Protein 3KS9 (pdb70)

Secondary structure (DSSP, 8-state):
----EEE--SEEEEEEE-SBPPPPGGGTTTT----B-IIIIIHHHHHHHHHHHHHHT-SSSSTT--EEEEEEE-TT-HHHHHHHHHHHHSTT---EEEEE--SSHHHHHHHHHHHGGGT--EEESS---GGGG-TTT-TTEEESS--THHHHHHHHHHHHHTT--EEEEEEESSHHHHHHHHHHHHHHHHTT-EEEEEEEE-TT--HHHHHHHHHHHHTTTTTT-EEEEE--HHHHHHHHHHHHHHT--S--EEEE-TTTTT-HHHHTT-HHHHTT-EEEEE-----HHHHHHHTT--TTT--S-TTHHHHHHHHTT-B------SSBP-S---TTTT----TTHHHHHHHHHHHHHHHHHHHHHHSTT-SS--GGGSS--HHHHHHHHHT-EEE-TTSPEEE--TTSPPP-EEEEEEEEE---EEEEEEEEEETTEEEE-TTT-/----EEE--SEEEEEEE-SBPPPPGGGGGGT----B-IIIIIHHHHHHHHHHHHHHH-SSSSTT--EEEEEEE-TT-HHHHHHHHHHHHHTT---EEEEE--SSHHHHHHHHHHHGGGT--EEESS---GGGG-TTT-TTEEESS--THHHHHHHHHHHHHTT--EEEEEEESSHHHHHHHHHHHHHHTTTTPEEEEEEEE-TT--HHHHHHHHHHHHHTTTT--EEEEE--HHHHHHHHHHHHHHT--S--EEEE-TTTTT-HHHHTT-HHHHTT-EEEEE-----HHHHHHHTT--TTT--S-TTHHHHHHHHTT-B----SSBP-S---TTTT----TTHHHHHHHHHHHHHHHHHHHHHHSTT-SS--GGGSS--HHHHHHHHHT-EEE-TTSPEEE--TTSPPP-EEEEEEEEE-SSS-EEEEEEEEEETTEEEE--

Solvent-accessible surface area: 37174 Å² total; per-residue (Å²): 162,65,50,32,0,136,34,114,12,66,5,12,0,0,0,0,0,3,0,20,72,91,6,45,93,132,69,31,75,84,46,126,21,19,103,7,40,24,59,80,0,0,0,1,0,0,2,0,0,47,6,0,54,96,1,52,86,44,109,126,10,7,81,87,9,60,0,0,2,15,0,15,1,2,0,74,28,36,17,0,0,6,35,3,0,7,50,14,5,98,110,79,33,151,93,12,9,0,0,0,0,1,5,22,25,76,8,0,32,26,0,0,25,0,0,23,21,57,57,15,0,0,0,0,1,20,0,28,8,43,59,0,20,57,51,97,92,20,92,8,1,0,0,7,0,3,3,10,46,43,0,0,52,0,0,0,28,1,1,91,86,68,128,89,83,100,0,0,0,2,18,2,51,32,77,52,0,59,22,0,0,84,15,0,60,112,37,0,85,125,61,61,15,44,56,15,24,52,40,33,11,97,86,137,26,44,106,169,57,15,30,84,2,2,128,77,0,87,120,101,44,114,109,0,87,3,0,0,2,0,2,79,1,98,9,4,57,12,4,0,20,1,11,113,95,92,62,27,86,47,42,20,29,9,5,0,0,41,13,1,9,62,79,103,104,0,7,102,37,38,50,74,16,2,63,38,4,18,2,0,52,19,44,46,77,123,8,178,44,4,15,59,36,0,47,150,28,96,30,97,101,14,120,83,1,57,12,0,55,74,4,2,27,72,42,13,122,0,49,68,99,125,132,134,64,151,104,91,13,98,8,110,34,62,3,118,98,140,41,97,14,4,71,48,1,11,13,0,11,3,0,0,39,0,0,0,37,0,2,26,50,0,26,110,56,51,2,99,92,91,119,9,32,19,124,54,3,124,104,37,52,12,42,93,0,11,92,45,0,26,175,2,72,22,126,8,52,49,53,30,108,8,98,12,66,149,100,0,19,8,18,0,29,2,17,0,6,7,2,44,141,71,108,74,62,66,37,32,93,4,11,36,6,85,63,46,98,27,98,8,66,76,104,103,60,158,69,49,29,0,138,34,112,9,74,6,14,0,0,0,0,0,3,0,22,74,89,5,57,90,138,35,27,73,84,46,48,31,19,97,7,39,30,56,75,0,0,0,2,0,0,2,0,0,46,6,0,56,85,1,48,84,53,112,121,16,2,75,93,6,62,0,0,2,18,0,14,2,2,0,76,25,37,17,0,0,8,32,4,0,5,44,5,2,105,70,66,42,151,81,12,11,0,0,0,0,1,8,21,25,76,8,0,33,30,0,0,24,0,0,25,20,52,58,13,0,0,0,0,1,22,0,24,10,41,61,0,18,57,49,102,93,19,87,8,1,0,0,9,0,2,2,9,48,42,1,0,50,0,0,0,28,1,0,87,111,99,127,77,91,111,0,1,1,2,10,4,43,40,77,51,1,45,20,0,0,70,12,0,58,111,31,1,94,119,57,74,16,42,54,25,33,51,36,80,14,116,40,140,30,44,109,80,49,8,65,71,4,3,126,75,1,87,112,79,42,131,82,2,74,3,0,0,2,0,2,80,0,74,2,4,52,9,6,0,18,2,6,115,100,102,65,23,82,61,61,28,30,8,0,0,0,39,14,1,10,59,96,102,61,0,8,90,42,40,54,68,10,1,67,38,4,29,1,0,52,22,40,47,70,98,8,119,46,4,31,79,37,0,43,153,26,100,29,92,102,13,122,80,1,56,11,0,51,74,3,2,34,79,43,20,111,2,92,114,161,128,69,92,104,108,11,99,3,108,48,63,3,111,96,145,45,97,25,4,68,45,1,10,20,0,11,3,0,0,43,0,0,0,44,0,2,13,49,0,15,113,58,45,0,89,85,101,125,10,36,14,125,57,4,125,106,36,58,13,42,94,0,9,76,44,0,35,168,2,76,20,133,8,55,52,54,31,122,7,122,9,47,132,92,0,19,6,20,0,34,2,20,1,8,27,1,68,65,42,124,88,104,58,86,40,40,54,105,26,9,37,6,89,66,47,85,18,89,43,74,159

Structure (mmCIF, N/CA/C/O backbone):
data_3KS9
#
_entry.id   3KS9
#
_cell.length_a   79.230
_cell.length_b   96.546
_cell.length_c   97.545
_cell.angle_alpha   90.000
_cell.angle_beta   106.670
_cell.angle_gamma   90.000
#
_symmetry.space_group_name_H-M   'P 1 21 1'
#
loop_
_entity.id
_entity.type
_entity.pdbx_description
1 polymer 'Metabotropic glutamate receptor 1'
2 non-polymer 2-[(1S,2S)-2-carboxycyclopropyl]-3-(9H-xanthen-9-yl)-D-alanine
3 non-polymer 'MAGNESIUM ION'
4 non-polymer 2-acetamido-2-deoxy-beta-D-glucopyranose
5 water water
#
loop_
_atom_site.group_PDB
_atom_site.id
_atom_site.type_symbol
_atom_site.label_atom_id
_atom_site.label_alt_id
_atom_site.label_comp_id
_atom_site.label_asym_id
_atom_site.label_entity_id
_atom_site.label_seq_id
_atom_site.pdbx_PDB_ins_code
_atom_site.Cartn_x
_atom_site.Cartn_y
_atom_site.Cartn_z
_atom_site.occupancy
_atom_site.B_iso_or_equiv
_atom_site.auth_seq_id
_atom_site.auth_comp_id
_atom_site.auth_asym_id
_atom_site.auth_atom_id
_atom_site.pdbx_PDB_model_num
ATOM 1 N N . GLN A 1 8 ? -35.748 9.498 8.327 1.00 44.61 35 GLN A N 1
ATOM 2 C CA . GLN A 1 8 ? -34.253 9.427 8.296 1.00 43.99 35 GLN A CA 1
ATOM 3 C C . GLN A 1 8 ? -33.639 9.393 9.708 1.00 43.63 35 GLN A C 1
ATOM 4 O O . GLN A 1 8 ? -32.409 9.391 9.870 1.00 44.51 35 GLN A O 1
ATOM 6 N N . ARG A 1 9 ? -34.494 9.348 10.726 1.00 41.83 36 ARG A N 1
ATOM 7 C CA . ARG A 1 9 ? -34.040 9.246 12.108 1.00 39.92 36 ARG A CA 1
ATOM 8 C C . ARG A 1 9 ? -33.382 7.874 12.328 1.00 38.43 36 ARG A C 1
ATOM 9 O O . ARG A 1 9 ? -33.833 6.882 11.753 1.00 38.06 36 ARG A O 1
ATOM 17 N N . SER A 1 10 ? -32.332 7.815 13.150 1.00 36.30 37 SER A N 1
ATOM 18 C CA . SER A 1 10 ? -31.675 6.543 13.485 1.00 35.56 37 SER A CA 1
ATOM 19 C C . SER A 1 10 ? -32.600 5.533 14.195 1.00 34.46 37 SER A C 1
ATOM 20 O O . SER A 1 10 ? -33.580 5.919 14.837 1.00 33.68 37 SER A O 1
ATOM 23 N N . VAL A 1 11 ? -32.260 4.250 14.047 1.00 33.70 38 VAL A N 1
ATOM 24 C CA . VAL A 1 11 ? -33.018 3.113 14.579 1.00 33.26 38 VAL A CA 1
ATOM 25 C C . VAL A 1 11 ? -32.017 2.083 15.077 1.00 33.02 38 VAL A C 1
ATOM 26 O O . VAL A 1 11 ? -31.062 1.740 14.377 1.00 33.10 38 VAL A O 1
ATOM 30 N N . ALA A 1 12 ? -32.211 1.610 16.300 1.00 32.55 39 ALA A N 1
ATOM 31 C CA . ALA A 1 12 ? -31.371 0.569 16.844 1.00 32.45 39 ALA A CA 1
ATOM 32 C C . ALA A 1 12 ? -32.029 -0.782 16.547 1.00 32.82 39 ALA A C 1
ATOM 33 O O . ALA A 1 12 ? -33.192 -1.011 16.909 1.00 33.04 39 ALA A O 1
ATOM 35 N N . ARG A 1 13 ? -31.298 -1.663 15.875 1.00 33.01 40 ARG A N 1
ATOM 36 C CA . ARG A 1 13 ? -31.884 -2.930 15.408 1.00 33.75 40 ARG A CA 1
ATOM 37 C C . ARG A 1 13 ? -31.127 -4.164 15.848 1.00 33.30 40 ARG A C 1
ATOM 38 O O . ARG A 1 13 ? -29.932 -4.129 16.099 1.00 33.00 40 ARG A O 1
ATOM 46 N N . MET A 1 14 ? -31.868 -5.256 15.941 1.00 33.04 41 MET A N 1
ATOM 47 C CA . MET A 1 14 ? -31.319 -6.582 16.172 1.00 32.59 41 MET A CA 1
ATOM 48 C C . MET A 1 14 ? -32.280 -7.489 15.423 1.00 31.93 41 MET A C 1
ATOM 49 O O . MET A 1 14 ? -33.501 -7.371 15.581 1.00 30.78 41 MET A O 1
ATOM 54 N N . ASP A 1 15 ? -31.763 -8.364 14.569 1.00 31.86 42 ASP A N 1
ATOM 55 C CA . ASP A 1 15 ? -32.677 -9.246 13.821 1.00 31.89 42 ASP A CA 1
ATOM 56 C C . ASP A 1 15 ? -32.973 -10.468 14.685 1.00 30.84 42 ASP A C 1
ATOM 57 O O . ASP A 1 15 ? -32.164 -10.868 15.515 1.00 30.36 42 ASP A O 1
ATOM 62 N N . GLY A 1 16 ? -34.139 -11.057 14.477 1.00 29.46 43 GLY A N 1
ATOM 63 C CA . GLY A 1 16 ? -34.473 -12.313 15.096 1.00 28.87 43 GLY A CA 1
ATOM 64 C C . GLY A 1 16 ? -35.788 -12.755 14.495 1.00 28.58 43 GLY A C 1
ATOM 65 O O . GLY A 1 16 ? -36.306 -12.091 13.593 1.00 27.94 43 GLY A O 1
ATOM 66 N N . ASP A 1 17 ? -36.319 -13.872 14.991 1.00 28.76 44 ASP A N 1
ATOM 67 C CA . ASP A 1 17 ? -37.544 -14.454 14.459 1.00 28.63 44 ASP A CA 1
ATOM 68 C C . ASP A 1 17 ? -38.730 -13.545 14.661 1.00 28.89 44 ASP A C 1
ATOM 69 O O . ASP A 1 17 ? -39.621 -13.476 13.804 1.00 28.35 44 ASP A O 1
ATOM 74 N N . VAL A 1 18 ? -38.783 -12.902 15.833 1.00 28.36 45 VAL A N 1
ATOM 75 C CA . VAL A 1 18 ? -39.906 -12.003 16.175 1.00 27.70 45 VAL A CA 1
ATOM 76 C C . VAL A 1 18 ? -39.309 -10.663 16.607 1.00 26.76 45 VAL A C 1
ATOM 77 O O . VAL A 1 18 ? -38.379 -10.623 17.426 1.00 27.11 45 VAL A O 1
ATOM 81 N N . ILE A 1 19 ? -39.815 -9.580 16.022 1.00 25.69 46 ILE A N 1
ATOM 82 C CA . ILE A 1 19 ? -39.292 -8.240 16.281 1.00 25.03 46 ILE A CA 1
ATOM 83 C C . ILE A 1 19 ? -40.188 -7.482 17.267 1.00 24.85 46 ILE A C 1
ATOM 84 O O . ILE A 1 19 ? -41.418 -7.345 17.060 1.00 24.58 46 ILE A O 1
ATOM 89 N N . ILE A 1 20 ? -39.565 -7.014 18.341 1.00 23.92 47 ILE A N 1
ATOM 90 C CA . ILE A 1 20 ? -40.228 -6.168 19.337 1.00 24.38 47 ILE A CA 1
ATOM 91 C C . ILE A 1 20 ? -39.827 -4.722 19.099 1.00 24.30 47 ILE A C 1
ATOM 92 O O . ILE A 1 20 ? -38.635 -4.399 19.117 1.00 25.17 47 ILE A O 1
ATOM 97 N N . GLY A 1 21 ? -40.815 -3.862 18.873 1.00 23.12 48 GLY A N 1
ATOM 98 C CA . GLY A 1 21 ? -40.594 -2.429 18.754 1.00 23.17 48 GLY A CA 1
ATOM 99 C C . GLY A 1 21 ? -40.447 -1.770 20.123 1.00 23.42 48 GLY A C 1
ATOM 100 O O . GLY A 1 21 ? -40.908 -2.317 21.153 1.00 22.93 48 GLY A O 1
ATOM 101 N N . ALA A 1 22 ? -39.770 -0.621 20.149 1.00 23.34 49 ALA A N 1
ATOM 102 C CA . ALA A 1 22 ? -39.621 0.176 21.369 1.00 23.45 49 ALA A CA 1
ATOM 103 C C . ALA A 1 22 ? -39.518 1.657 21.029 1.00 23.67 49 ALA A C 1
ATOM 104 O O . ALA A 1 22 ? -38.989 2.031 19.969 1.00 23.17 49 ALA A O 1
ATOM 106 N N . LEU A 1 23 ? -40.045 2.488 21.931 1.00 23.40 50 LEU A N 1
ATOM 107 C CA . LEU A 1 23 ? -39.915 3.928 21.840 1.00 24.23 50 LEU A CA 1
ATOM 108 C C . LEU A 1 23 ? -39.291 4.419 23.134 1.00 25.51 50 LEU A C 1
ATOM 109 O O . LEU A 1 23 ? -39.881 4.253 24.199 1.00 26.71 50 LEU A O 1
ATOM 114 N N . PHE A 1 24 ? -38.071 4.949 23.065 1.00 26.22 51 PHE A N 1
ATOM 115 C CA . PHE A 1 24 ? -37.446 5.555 24.236 1.00 26.00 51 PHE A CA 1
ATOM 116 C C . PHE A 1 24 ? -37.077 7.000 23.949 1.00 26.64 51 PHE A C 1
ATOM 117 O O . PHE A 1 24 ? -36.911 7.380 22.786 1.00 26.75 51 PHE A O 1
ATOM 125 N N . SER A 1 25 ? -36.934 7.800 25.005 1.00 26.77 52 SER A N 1
ATOM 126 C CA . SER A 1 25 ? -36.608 9.196 24.836 1.00 27.85 52 SER A CA 1
ATOM 127 C C . SER A 1 25 ? -35.085 9.303 24.710 1.00 28.28 52 SER A C 1
ATOM 128 O O . SER A 1 25 ? -34.424 9.713 25.658 1.00 28.31 52 SER A O 1
ATOM 131 N N . VAL A 1 26 ? -34.537 8.934 23.552 1.00 28.71 53 VAL A N 1
ATOM 132 C CA . VAL A 1 26 ? -33.077 8.980 23.348 1.00 29.66 53 VAL A CA 1
ATOM 133 C C . VAL A 1 26 ? -32.575 10.432 23.398 1.00 30.25 53 VAL A C 1
ATOM 134 O O . VAL A 1 26 ? -31.452 10.698 23.863 1.00 29.99 53 VAL A O 1
ATOM 138 N N . HIS A 1 27 ? -33.416 11.355 22.927 1.00 30.80 54 HIS A N 1
ATOM 139 C CA . HIS A 1 27 ? -33.173 12.802 23.040 1.00 31.57 54 HIS A CA 1
ATOM 140 C C . HIS A 1 27 ? -34.303 13.504 23.777 1.00 32.43 54 HIS A C 1
ATOM 141 O O . HIS A 1 27 ? -35.437 12.998 23.840 1.00 33.06 54 HIS A O 1
ATOM 148 N N . HIS A 1 28 ? -33.996 14.691 24.302 1.00 33.11 55 HIS A N 1
ATOM 149 C CA . HIS A 1 28 ? -35.001 15.604 24.838 1.00 33.75 55 HIS A CA 1
ATOM 150 C C . HIS A 1 28 ? -35.940 16.100 23.742 1.00 34.46 55 HIS A C 1
ATOM 151 O O . HIS A 1 28 ? -35.665 15.934 22.555 1.00 33.64 55 HIS A O 1
ATOM 158 N N . GLN A 1 29 ? -37.052 16.694 24.140 1.00 35.73 56 GLN A N 1
ATOM 159 C CA . GLN A 1 29 ? -38.026 17.166 23.160 1.00 38.53 56 GLN A CA 1
ATOM 160 C C . GLN A 1 29 ? -37.467 18.328 22.317 1.00 39.97 56 GLN A C 1
ATOM 161 O O . GLN A 1 29 ? -36.477 18.955 22.714 1.00 39.23 56 GLN A O 1
ATOM 167 N N . PRO A 1 30 ? -38.058 18.573 21.128 1.00 41.52 57 PRO A N 1
ATOM 168 C CA . PRO A 1 30 ? -37.625 19.720 20.336 1.00 42.99 57 PRO A CA 1
ATOM 169 C C . PRO A 1 30 ? -37.676 21.002 21.162 1.00 44.42 57 PRO A C 1
ATOM 170 O O . PRO A 1 30 ? -38.671 21.246 21.851 1.00 44.30 57 PRO A O 1
ATOM 174 N N . PRO A 1 31 ? -36.594 21.798 21.129 1.00 46.10 58 PRO A N 1
ATOM 175 C CA . PRO A 1 31 ? -36.690 23.154 21.672 1.00 47.48 58 PRO A CA 1
ATOM 176 C C . PRO A 1 31 ? -37.807 23.919 20.957 1.00 48.76 58 PRO A C 1
ATOM 177 O O . PRO A 1 31 ? -38.090 23.637 19.789 1.00 48.68 58 PRO A O 1
ATOM 181 N N . ALA A 1 32 ? -38.440 24.855 21.666 1.00 50.59 59 ALA A N 1
ATOM 182 C CA . ALA A 1 32 ? -39.546 25.679 21.140 1.00 52.10 59 ALA A CA 1
ATOM 183 C C . ALA A 1 32 ? -39.435 26.017 19.644 1.00 53.00 59 ALA A C 1
ATOM 184 O O . ALA A 1 32 ? -40.389 25.829 18.882 1.00 53.46 59 ALA A O 1
ATOM 186 N N . GLU A 1 33 ? -38.262 26.497 19.234 1.00 53.68 60 GLU A N 1
ATOM 187 C CA . GLU A 1 33 ? -38.002 26.881 17.843 1.00 54.36 60 GLU A CA 1
ATOM 188 C C . GLU A 1 33 ? -37.911 25.684 16.877 1.00 54.25 60 GLU A C 1
ATOM 189 O O . GLU A 1 33 ? -38.251 25.806 15.699 1.00 54.31 60 GLU A O 1
ATOM 195 N N . LYS A 1 34 ? -37.467 24.535 17.389 1.00 53.96 61 LYS A N 1
ATOM 196 C CA . LYS A 1 34 ? -37.242 23.333 16.574 1.00 53.59 61 LYS A CA 1
ATOM 197 C C . LYS A 1 34 ? -38.498 22.462 16.396 1.00 52.97 61 LYS A C 1
ATOM 198 O O . LYS A 1 34 ? -38.457 21.439 15.707 1.00 52.74 61 LYS A O 1
ATOM 204 N N . VAL A 1 35 ? -39.608 22.880 17.003 1.00 52.48 62 VAL A N 1
ATOM 205 C CA . VAL A 1 35 ? -40.832 22.067 17.063 1.00 51.87 62 VAL A CA 1
ATOM 206 C C . VAL A 1 35 ? -41.427 21.657 15.689 1.00 51.59 62 VAL A C 1
ATOM 207 O O . VAL A 1 35 ? -41.644 20.458 15.466 1.00 51.95 62 VAL A O 1
ATOM 211 N N . PRO A 1 36 ? -41.652 22.620 14.753 1.00 50.88 63 PRO A N 1
ATOM 212 C CA . PRO A 1 36 ? -42.279 22.234 13.466 1.00 49.87 63 PRO A CA 1
ATOM 213 C C . PRO A 1 36 ? -41.434 21.289 12.607 1.00 48.82 63 PRO A C 1
ATOM 214 O O . PRO A 1 36 ? -41.993 20.473 11.874 1.00 48.98 63 PRO A O 1
ATOM 218 N N . GLU A 1 37 ? -40.108 21.405 12.700 1.00 47.39 64 GLU A N 1
ATOM 219 C CA . GLU A 1 37 ? -39.189 20.528 11.974 1.00 46.32 64 GLU A CA 1
ATOM 220 C C . GLU A 1 37 ? -39.016 19.167 12.658 1.00 45.34 64 GLU A C 1
ATOM 221 O O . GLU A 1 37 ? -38.437 18.243 12.076 1.00 44.99 64 GLU A O 1
ATOM 223 N N . ARG A 1 38 ? -39.512 19.058 13.893 1.00 44.23 65 ARG A N 1
ATOM 224 C CA . ARG A 1 38 ? -39.342 17.855 14.725 1.00 43.30 65 ARG A CA 1
ATOM 225 C C . ARG A 1 38 ? -37.862 17.492 14.909 1.00 42.93 65 ARG A C 1
ATOM 226 O O . ARG A 1 38 ? -37.490 16.321 14.834 1.00 42.73 65 ARG A O 1
ATOM 234 N N . LYS A 1 39 ? -37.032 18.512 15.138 1.00 43.01 66 LYS A N 1
ATOM 235 C CA . LYS A 1 39 ? -35.616 18.321 15.463 1.00 43.36 66 LYS A CA 1
ATOM 236 C C . LYS A 1 39 ? -35.458 18.340 16.983 1.00 42.48 66 LYS A C 1
ATOM 237 O O . LYS A 1 39 ? -35.876 19.285 17.651 1.00 42.65 66 LYS A O 1
ATOM 243 N N . CYS A 1 40 ? -34.848 17.296 17.525 1.00 41.60 67 CYS A N 1
ATOM 244 C CA . CYS A 1 40 ? -34.905 17.057 18.960 1.00 41.13 67 CYS A CA 1
ATOM 245 C C . CYS A 1 40 ? -33.844 17.802 19.748 1.00 40.82 67 CYS A C 1
ATOM 246 O O . CYS A 1 40 ? -32.968 18.438 19.169 1.00 41.01 67 CYS A O 1
ATOM 249 N N . GLY A 1 41 ? -33.945 17.729 21.072 1.00 40.27 68 GLY A N 1
ATOM 250 C CA . GLY A 1 41 ? -32.992 18.358 21.974 1.00 39.39 68 GLY A CA 1
ATOM 251 C C . GLY A 1 41 ? -31.774 17.488 22.186 1.00 38.75 68 GLY A C 1
ATOM 252 O O . GLY A 1 41 ? -31.452 16.656 21.343 1.00 38.20 68 GLY A O 1
ATOM 253 N N . GLU A 1 42 ? -31.106 17.661 23.329 1.00 38.75 69 GLU A N 1
ATOM 254 C CA . GLU A 1 42 ? -29.902 16.891 23.612 1.00 38.82 69 GLU A CA 1
ATOM 255 C C . GLU A 1 42 ? -30.190 15.445 24.023 1.00 37.79 69 GLU A C 1
ATOM 256 O O . GLU A 1 42 ? -31.262 15.114 24.531 1.00 37.83 69 GLU A O 1
ATOM 262 N N . ILE A 1 43 ? -29.208 14.600 23.774 1.00 36.86 70 ILE A N 1
ATOM 263 C CA . ILE A 1 43 ? -29.248 13.196 24.136 1.00 36.60 70 ILE A CA 1
ATOM 264 C C . ILE A 1 43 ? -29.413 12.969 25.659 1.00 35.76 70 ILE A C 1
ATOM 265 O O . ILE A 1 43 ? -28.973 13.792 26.472 1.00 34.99 70 ILE A O 1
ATOM 270 N N . ARG A 1 44 ? -30.079 11.869 26.021 1.00 34.29 71 ARG A N 1
ATOM 271 C CA . ARG A 1 44 ? -30.440 11.583 27.400 1.00 33.20 71 ARG A CA 1
ATOM 272 C C . ARG A 1 44 ? -29.875 10.237 27.762 1.00 33.32 71 ARG A C 1
ATOM 273 O O . ARG A 1 44 ? -29.953 9.296 26.968 1.00 32.69 71 ARG A O 1
ATOM 281 N N . GLU A 1 45 ? -29.325 10.127 28.968 1.00 32.61 72 GLU A N 1
ATOM 282 C CA . GLU A 1 45 ? -28.788 8.857 29.392 1.00 32.99 72 GLU A CA 1
ATOM 283 C C . GLU A 1 45 ? -29.835 7.959 30.059 1.00 32.85 72 GLU A C 1
ATOM 284 O O . GLU A 1 45 ? -30.140 6.886 29.543 1.00 33.12 72 GLU A O 1
ATOM 290 N N . GLN A 1 46 ? -30.389 8.412 31.186 1.00 32.44 73 GLN A N 1
ATOM 291 C CA . GLN A 1 46 ? -31.274 7.592 32.006 1.00 32.18 73 GLN A CA 1
ATOM 292 C C . GLN A 1 46 ? -32.593 7.221 31.306 1.00 32.03 73 GLN A C 1
ATOM 293 O O . GLN A 1 46 ? -33.041 6.083 31.423 1.00 33.00 73 GLN A O 1
ATOM 299 N N . TYR A 1 47 ? -33.210 8.169 30.611 1.00 30.91 74 TYR A N 1
ATOM 300 C CA . TYR A 1 47 ? -34.496 7.932 29.912 1.00 30.38 74 TYR A CA 1
ATOM 301 C C . TYR A 1 47 ? -34.299 7.429 28.482 1.00 29.60 74 TYR A C 1
ATOM 302 O O . TYR A 1 47 ? -35.276 7.100 27.782 1.00 29.03 74 TYR A O 1
ATOM 311 N N . GLY A 1 48 ? -33.041 7.397 28.045 1.00 29.11 75 GLY A N 1
ATOM 312 C CA . GLY A 1 48 ? -32.702 7.172 26.646 1.00 28.71 75 GLY A CA 1
ATOM 313 C C . GLY A 1 48 ? -31.681 6.078 26.453 1.00 28.29 75 GLY A C 1
ATOM 314 O O . GLY A 1 48 ? -32.031 4.911 26.331 1.00 27.76 75 GLY A O 1
ATOM 315 N N . ILE A 1 49 ? -30.404 6.452 26.460 1.00 28.36 76 ILE A N 1
ATOM 316 C CA . ILE A 1 49 ? -29.344 5.500 26.159 1.00 27.64 76 ILE A CA 1
ATOM 317 C C . ILE A 1 49 ? -29.361 4.259 27.052 1.00 27.53 76 ILE A C 1
ATOM 318 O O . ILE A 1 49 ? -29.191 3.137 26.561 1.00 27.66 76 ILE A O 1
ATOM 323 N N . GLN A 1 50 ? -29.541 4.448 28.357 1.00 26.88 77 GLN A N 1
ATOM 324 C CA . GLN A 1 50 ? -29.603 3.317 29.281 1.00 26.41 77 GLN A CA 1
ATOM 325 C C . GLN A 1 50 ? -30.711 2.336 28.922 1.00 26.03 77 GLN A C 1
ATOM 326 O O . GLN A 1 50 ? -30.522 1.126 28.997 1.00 26.17 77 GLN A O 1
ATOM 332 N N . ARG A 1 51 ? -31.855 2.872 28.506 1.00 24.53 78 ARG A N 1
ATOM 333 C CA . ARG A 1 51 ? -32.994 2.037 28.132 1.00 25.06 78 ARG A CA 1
ATOM 334 C C . ARG A 1 51 ? -32.776 1.297 26.804 1.00 24.34 78 ARG A C 1
ATOM 335 O O . ARG A 1 51 ? -33.062 0.112 26.698 1.00 24.00 78 ARG A O 1
ATOM 343 N N . VAL A 1 52 ? -32.254 1.986 25.799 1.00 25.48 79 VAL A N 1
ATOM 344 C CA . VAL A 1 52 ? -31.862 1.312 24.551 1.00 25.98 79 VAL A CA 1
ATOM 345 C C . VAL A 1 52 ? -30.969 0.119 24.876 1.00 26.52 79 VAL A C 1
ATOM 346 O O . VAL A 1 52 ? -31.189 -1.014 24.399 1.00 25.51 79 VAL A O 1
ATOM 350 N N . GLU A 1 53 ? -29.965 0.374 25.714 1.00 26.41 80 GLU A N 1
ATOM 351 C CA . GLU A 1 53 ? -29.018 -0.660 26.080 1.00 27.22 80 GLU A CA 1
ATOM 352 C C . GLU A 1 53 ? -29.632 -1.776 26.927 1.00 27.57 80 GLU A C 1
ATOM 353 O O . GLU A 1 53 ? -29.283 -2.952 26.756 1.00 27.79 80 GLU A O 1
ATOM 359 N N . ALA A 1 54 ? -30.532 -1.416 27.846 1.00 27.47 81 ALA A N 1
ATOM 360 C CA . ALA A 1 54 ? -31.189 -2.434 28.655 1.00 27.41 81 ALA A CA 1
ATOM 361 C C . ALA A 1 54 ? -31.996 -3.353 27.744 1.00 27.25 81 ALA A C 1
ATOM 362 O O . ALA A 1 54 ? -31.992 -4.560 27.948 1.00 26.92 81 ALA A O 1
ATOM 364 N N . MET A 1 55 ? -32.654 -2.781 26.734 1.00 27.69 82 MET A N 1
ATOM 365 C CA . MET A 1 55 ? -33.424 -3.584 25.793 1.00 28.06 82 MET A CA 1
ATOM 366 C C . MET A 1 55 ? -32.545 -4.581 25.000 1.00 28.56 82 MET A C 1
ATOM 367 O O . MET A 1 55 ? -32.876 -5.767 24.930 1.00 28.09 82 MET A O 1
ATOM 372 N N . PHE A 1 56 ? -31.420 -4.103 24.457 1.00 28.57 83 PHE A N 1
ATOM 373 C CA . PHE A 1 56 ? -30.455 -4.984 23.794 1.00 29.15 83 PHE A CA 1
ATOM 374 C C . PHE A 1 56 ? -30.010 -6.098 24.731 1.00 29.08 83 PHE A C 1
ATOM 375 O O . PHE A 1 56 ? -30.054 -7.270 24.358 1.00 28.17 83 PHE A O 1
ATOM 383 N N . HIS A 1 57 ? -29.574 -5.735 25.939 1.00 29.47 84 HIS A N 1
ATOM 384 C CA . HIS A 1 57 ? -29.051 -6.728 26.868 1.00 30.05 84 HIS A CA 1
ATOM 385 C C . HIS A 1 57 ? -30.106 -7.736 27.346 1.00 30.11 84 HIS A C 1
ATOM 386 O O . HIS A 1 57 ? -29.784 -8.916 27.526 1.00 29.85 84 HIS A O 1
ATOM 393 N N . THR A 1 58 ? -31.349 -7.268 27.544 1.00 28.86 85 THR A N 1
ATOM 394 C CA . THR A 1 58 ? -32.445 -8.137 27.977 1.00 28.73 85 THR A CA 1
ATOM 395 C C . THR A 1 58 ? -32.820 -9.133 26.878 1.00 28.19 85 THR A C 1
ATOM 396 O O . THR A 1 58 ? -33.057 -10.309 27.168 1.00 27.87 85 THR A O 1
ATOM 400 N N . LEU A 1 59 ? -32.881 -8.668 25.631 1.00 27.97 86 LEU A N 1
ATOM 401 C CA . LEU A 1 59 ? -33.120 -9.571 24.517 1.00 28.35 86 LEU A CA 1
ATOM 402 C C . LEU A 1 59 ? -32.029 -10.622 24.406 1.00 29.42 86 LEU A C 1
ATOM 403 O O . LEU A 1 59 ? -32.337 -11.789 24.201 1.00 29.90 86 LEU A O 1
ATOM 408 N N . ASP A 1 60 ? -30.764 -10.230 24.600 1.00 29.65 87 ASP A N 1
ATOM 409 C CA . ASP A 1 60 ? -29.678 -11.208 24.583 1.00 30.71 87 ASP A CA 1
ATOM 410 C C . ASP A 1 60 ? -29.864 -12.264 25.666 1.00 31.08 87 ASP A C 1
ATOM 411 O O . ASP A 1 60 ? -29.627 -13.466 25.419 1.00 31.25 87 ASP A O 1
ATOM 416 N N . LYS A 1 61 ? -30.296 -11.826 26.856 1.00 30.97 88 LYS A N 1
ATOM 417 C CA . LYS A 1 61 ? -30.521 -12.730 27.977 1.00 31.11 88 LYS A CA 1
ATOM 418 C C . LYS A 1 61 ? -31.675 -13.667 27.689 1.00 29.92 88 LYS A C 1
ATOM 419 O O . LYS A 1 61 ? -31.585 -14.864 27.969 1.00 29.19 88 LYS A O 1
ATOM 425 N N . ILE A 1 62 ? -32.759 -13.134 27.124 1.00 29.05 89 ILE A N 1
ATOM 426 C CA . ILE A 1 62 ? -33.887 -13.987 26.803 1.00 28.58 89 ILE A CA 1
ATOM 427 C C . ILE A 1 62 ? -33.482 -15.025 25.733 1.00 29.37 89 ILE A C 1
ATOM 428 O O . ILE A 1 62 ? -33.798 -16.210 25.867 1.00 29.47 89 ILE A O 1
ATOM 433 N N . ASN A 1 63 ? -32.728 -14.575 24.725 1.00 30.04 90 ASN A N 1
ATOM 434 C CA . ASN A 1 63 ? -32.289 -15.440 23.627 1.00 30.92 90 ASN A CA 1
ATOM 435 C C . ASN A 1 63 ? -31.350 -16.561 24.083 1.00 31.39 90 ASN A C 1
ATOM 436 O O . ASN A 1 63 ? -31.449 -17.679 23.584 1.00 31.75 90 ASN A O 1
ATOM 441 N N . ALA A 1 64 ? -30.480 -16.269 25.049 1.00 32.96 91 ALA A N 1
ATOM 442 C CA . ALA A 1 64 ? -29.581 -17.274 25.618 1.00 34.54 91 ALA A CA 1
ATOM 443 C C . ALA A 1 64 ? -30.251 -18.185 26.642 1.00 35.78 91 ALA A C 1
ATOM 444 O O . ALA A 1 64 ? -29.621 -19.122 27.117 1.00 37.73 91 ALA A O 1
ATOM 446 N N . ASP A 1 65 ? -31.511 -17.911 26.985 1.00 36.93 92 ASP A N 1
ATOM 447 C CA . ASP A 1 65 ? -32.233 -18.647 28.020 1.00 37.74 92 ASP A CA 1
ATOM 448 C C . ASP A 1 65 ? -32.912 -19.893 27.423 1.00 37.89 92 ASP A C 1
ATOM 449 O O . ASP A 1 65 ? -33.806 -19.764 26.575 1.00 37.58 92 ASP A O 1
ATOM 454 N N . PRO A 1 66 ? -32.506 -21.101 27.874 1.00 38.23 93 PRO A N 1
ATOM 455 C CA . PRO A 1 66 ? -33.108 -22.336 27.348 1.00 38.46 93 PRO A CA 1
ATOM 456 C C . PRO A 1 66 ? -34.552 -22.584 27.818 1.00 38.47 93 PRO A C 1
ATOM 457 O O . PRO A 1 66 ? -35.258 -23.360 27.195 1.00 38.84 93 PRO A O 1
ATOM 461 N N . VAL A 1 67 ? -34.993 -21.914 28.883 1.00 38.28 94 VAL A N 1
ATOM 462 C CA . VAL A 1 67 ? -36.330 -22.158 29.441 1.00 37.89 94 VAL A CA 1
ATOM 463 C C . VAL A 1 67 ? -37.423 -21.252 28.844 1.00 36.66 94 VAL A C 1
ATOM 464 O O . VAL A 1 67 ? -38.577 -21.663 28.718 1.00 38.11 94 VAL A O 1
ATOM 468 N N . LEU A 1 68 ? -37.070 -20.034 28.465 1.00 34.49 95 LEU A N 1
ATOM 469 C CA . LEU A 1 68 ? -38.057 -19.094 27.915 1.00 32.45 95 LEU A CA 1
ATOM 470 C C . LEU A 1 68 ? -37.813 -18.943 26.419 1.00 31.20 95 LEU A C 1
ATOM 471 O O . LEU A 1 68 ? -36.711 -18.610 26.018 1.00 30.50 95 LEU A O 1
ATOM 476 N N . LEU A 1 69 ? -38.845 -19.183 25.609 1.00 30.06 96 LEU A N 1
AT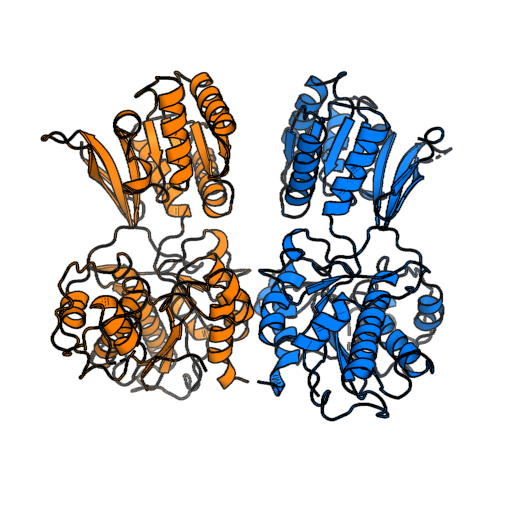OM 477 C CA . LEU A 1 69 ? -38.718 -19.162 24.138 1.00 29.62 96 LEU A CA 1
ATOM 478 C C . LEU A 1 69 ? -37.475 -19.951 23.647 1.00 29.95 96 LEU A C 1
ATOM 479 O O . LEU A 1 69 ? -36.588 -19.388 23.000 1.00 29.56 96 LEU A O 1
ATOM 484 N N . PRO A 1 70 ? -37.399 -21.259 23.973 1.00 30.53 97 PRO A N 1
ATOM 485 C CA . PRO A 1 70 ? -36.167 -22.023 23.657 1.00 31.10 97 PRO A CA 1
ATOM 486 C C . PRO A 1 70 ? -35.758 -22.004 22.185 1.00 30.83 97 PRO A C 1
ATOM 487 O O . PRO A 1 70 ? -34.575 -21.975 21.900 1.00 31.01 97 PRO A O 1
ATOM 491 N N . ASN A 1 71 ? -36.724 -21.982 21.276 1.00 30.98 98 ASN A N 1
ATOM 492 C CA . ASN A 1 71 ? -36.425 -22.107 19.852 1.00 31.57 98 ASN A CA 1
ATOM 493 C C . ASN A 1 71 ? -36.859 -20.930 18.980 1.00 31.45 98 ASN A C 1
ATOM 494 O O . ASN A 1 71 ? -36.798 -21.034 17.749 1.00 31.33 98 ASN A O 1
ATOM 499 N N . ILE A 1 72 ? -37.285 -19.825 19.613 1.00 30.27 99 ILE A N 1
ATOM 500 C CA . ILE A 1 72 ? -37.752 -18.623 18.915 1.00 30.10 99 ILE A CA 1
ATOM 501 C C . ILE A 1 72 ? -36.960 -17.423 19.421 1.00 29.74 99 ILE A C 1
ATOM 502 O O . ILE A 1 72 ? -36.994 -17.108 20.609 1.00 29.96 99 ILE A O 1
ATOM 507 N N . THR A 1 73 ? -36.236 -16.769 18.523 1.00 29.14 100 THR A N 1
ATOM 508 C CA . THR A 1 73 ? -35.425 -15.620 18.887 1.00 28.72 100 THR A CA 1
ATOM 509 C C . THR A 1 73 ? -36.184 -14.300 18.801 1.00 28.34 100 THR A C 1
ATOM 510 O O . THR A 1 73 ? -37.091 -14.117 17.968 1.00 27.66 100 THR A O 1
ATOM 514 N N . LEU A 1 74 ? -35.827 -13.387 19.692 1.00 27.50 101 LEU A N 1
ATOM 515 C CA . LEU A 1 74 ? -36.403 -12.044 19.677 1.00 27.00 101 LEU A CA 1
ATOM 516 C C . LEU A 1 74 ? -35.446 -11.037 19.080 1.00 26.94 101 LEU A C 1
ATOM 517 O O . LEU A 1 74 ? -34.252 -11.064 19.373 1.00 27.08 101 LEU A O 1
ATOM 522 N N . GLY A 1 75 ? -35.976 -10.182 18.213 1.00 26.79 102 GLY A N 1
ATOM 523 C CA . GLY A 1 75 ? -35.221 -9.047 17.669 1.00 26.70 102 GLY A CA 1
ATOM 524 C C . GLY A 1 75 ? -35.833 -7.734 18.143 1.00 27.09 102 GLY A C 1
ATOM 525 O O . GLY A 1 75 ? -36.820 -7.750 18.884 1.00 27.20 102 GLY A O 1
ATOM 526 N N . SER A 1 76 ? -35.275 -6.607 17.699 1.00 26.46 103 SER A N 1
ATOM 527 C CA . SER A 1 76 ? -35.748 -5.301 18.123 1.00 27.40 103 SER A CA 1
ATOM 528 C C . SER A 1 76 ? -35.730 -4.268 17.004 1.00 26.76 103 SER A C 1
ATOM 529 O O . SER A 1 76 ? -34.934 -4.350 16.062 1.00 25.89 103 SER A O 1
ATOM 532 N N . GLU A 1 77 ? -36.650 -3.318 17.117 1.00 25.63 104 GLU A N 1
ATOM 533 C CA . GLU A 1 77 ? -36.607 -2.099 16.349 1.00 26.66 104 GLU A CA 1
ATOM 534 C C . GLU A 1 77 ? -36.909 -0.967 17.315 1.00 26.12 104 GLU A C 1
ATOM 535 O O . GLU A 1 77 ? -38.069 -0.715 17.664 1.00 25.46 104 GLU A O 1
ATOM 541 N N . ILE A 1 78 ? -35.847 -0.296 17.734 1.00 24.91 105 ILE A N 1
ATOM 542 C CA . ILE A 1 78 ? -35.900 0.685 18.815 1.00 25.04 105 ILE A CA 1
ATOM 543 C C . ILE A 1 78 ? -35.822 2.094 18.212 1.00 25.52 105 ILE A C 1
ATOM 544 O O . ILE A 1 78 ? -34.856 2.426 17.519 1.00 26.38 105 ILE A O 1
ATOM 549 N N . ARG A 1 79 ? -36.859 2.890 18.447 1.00 25.49 106 ARG A N 1
ATOM 550 C CA . ARG A 1 79 ? -36.971 4.237 17.906 1.00 25.47 106 ARG A CA 1
ATOM 551 C C . ARG A 1 79 ? -36.984 5.305 18.992 1.00 25.68 106 ARG A C 1
ATOM 552 O O . ARG A 1 79 ? -37.238 5.031 20.163 1.00 24.44 106 ARG A O 1
ATOM 560 N N . ASP A 1 80 ? -36.687 6.530 18.582 1.00 26.34 107 ASP A N 1
ATOM 561 C CA . ASP A 1 80 ? -36.572 7.657 19.486 1.00 27.55 107 ASP A CA 1
ATOM 562 C C . ASP A 1 80 ? -37.899 8.378 19.505 1.00 27.36 107 ASP A C 1
ATOM 563 O O . ASP A 1 80 ? -38.398 8.770 18.452 1.00 28.47 107 ASP A O 1
ATOM 568 N N . SER A 1 81 ? -38.453 8.574 20.693 1.00 26.51 108 SER A N 1
ATOM 569 C CA . SER A 1 81 ? -39.711 9.316 20.844 1.00 27.12 108 SER A CA 1
ATOM 570 C C . SER A 1 81 ? -39.478 10.834 21.005 1.00 27.02 108 SER A C 1
ATOM 571 O O . SER A 1 81 ? -40.402 11.640 20.845 1.00 25.08 108 SER A O 1
ATOM 574 N N . CYS A 1 82 ? -38.249 11.193 21.369 1.00 27.06 109 CYS A N 1
ATOM 575 C CA . CYS A 1 82 ? -37.903 12.528 21.884 1.00 28.98 109 CYS A CA 1
ATOM 576 C C . CYS A 1 82 ? -38.853 13.118 22.924 1.00 28.57 109 CYS A C 1
ATOM 577 O O . CYS A 1 82 ? -39.030 14.327 22.973 1.00 27.60 109 CYS A O 1
ATOM 580 N N . TRP A 1 83 ? -39.464 12.273 23.750 1.00 28.64 110 TRP A N 1
ATOM 581 C CA . TRP A 1 83 ? -40.432 12.733 24.736 1.00 29.26 110 TRP A CA 1
ATOM 582 C C . TRP A 1 83 ? -41.433 13.709 24.130 1.00 29.26 110 TRP A C 1
ATOM 583 O O . TRP A 1 83 ? -41.761 14.734 24.729 1.00 28.07 110 TRP A O 1
ATOM 594 N N . HIS A 1 84 ? -41.907 13.403 22.932 1.00 29.30 111 HIS A N 1
ATOM 595 C CA . HIS A 1 84 ? -42.769 14.338 22.243 1.00 29.89 111 HIS A CA 1
ATOM 596 C C . HIS A 1 84 ? -43.792 13.614 21.390 1.00 29.22 111 HIS A C 1
ATOM 597 O O . HIS A 1 84 ? -43.447 12.706 20.637 1.00 28.94 111 HIS A O 1
ATOM 604 N N . SER A 1 85 ? -45.048 14.017 21.509 1.00 29.01 112 SER A N 1
ATOM 605 C CA . SER A 1 85 ? -46.118 13.354 20.796 1.00 30.35 112 SER A CA 1
ATOM 606 C C . SER A 1 85 ? -45.934 13.290 19.274 1.00 30.12 112 SER A C 1
ATOM 607 O O . SER A 1 85 ? -46.218 12.256 18.660 1.00 29.30 112 SER A O 1
ATOM 610 N N . SER A 1 86 ? -45.482 14.398 18.679 1.00 29.33 113 SER A N 1
ATOM 611 C CA . SER A 1 86 ? -45.275 14.461 17.237 1.00 29.42 113 SER A CA 1
ATOM 612 C C . SER A 1 86 ? -44.239 13.507 16.739 1.00 27.68 113 SER A C 1
ATOM 613 O O . SER A 1 86 ? -44.435 12.853 15.732 1.00 27.28 113 SER A O 1
ATOM 616 N N . VAL A 1 87 ? -43.107 13.468 17.430 1.00 26.14 114 VAL A N 1
ATOM 617 C CA . VAL A 1 87 ? -42.046 12.590 17.044 1.00 25.79 114 VAL A CA 1
ATOM 618 C C . VAL A 1 87 ? -42.451 11.115 17.269 1.00 26.11 114 VAL A C 1
ATOM 619 O O . VAL A 1 87 ? -42.249 10.273 16.399 1.00 25.77 114 VAL A O 1
ATOM 623 N N . ALA A 1 88 ? -43.049 10.819 18.427 1.00 25.62 115 ALA A N 1
ATOM 624 C CA . ALA A 1 88 ? -43.483 9.459 18.724 1.00 25.27 115 ALA A CA 1
ATOM 625 C C . ALA A 1 88 ? -44.469 8.972 17.663 1.00 25.33 115 ALA A C 1
ATOM 626 O O . ALA A 1 88 ? -44.440 7.811 17.277 1.00 24.70 115 ALA A O 1
ATOM 628 N N . LEU A 1 89 ? -45.353 9.858 17.225 1.00 25.99 116 LEU A N 1
ATOM 629 C CA . LEU A 1 89 ? -46.336 9.461 16.220 1.00 27.56 116 LEU A CA 1
ATOM 630 C C . LEU A 1 89 ? -45.631 9.214 14.875 1.00 27.94 116 LEU A C 1
ATOM 631 O O . LEU A 1 89 ? -45.853 8.190 14.224 1.00 28.34 116 LEU A O 1
ATOM 636 N N . GLU A 1 90 ? -44.763 10.143 14.489 1.00 28.40 117 GLU A N 1
ATOM 637 C CA . GLU A 1 90 ? -43.939 9.992 13.290 1.00 29.13 117 GLU A CA 1
ATOM 638 C C . GLU A 1 90 ? -43.210 8.649 13.297 1.00 28.60 117 GLU A C 1
ATOM 639 O O . GLU A 1 90 ? -43.216 7.915 12.292 1.00 28.16 117 GLU A O 1
ATOM 645 N N . GLN A 1 91 ? -42.590 8.319 14.431 1.00 27.77 118 GLN A N 1
ATOM 646 C CA . GLN A 1 91 ? -41.866 7.061 14.547 1.00 27.66 118 GLN A CA 1
ATOM 647 C C . GLN A 1 91 ? -42.770 5.831 14.592 1.00 27.31 118 GLN A C 1
ATOM 648 O O . GLN A 1 91 ? -42.392 4.777 14.102 1.00 27.40 118 GLN A O 1
ATOM 654 N N . SER A 1 92 ? -43.977 5.978 15.136 1.00 28.04 119 SER A N 1
ATOM 655 C CA . SER A 1 92 ? -44.914 4.860 15.214 1.00 28.68 119 SER A CA 1
ATOM 656 C C . SER A 1 92 ? -45.386 4.493 13.803 1.00 29.27 119 SER A C 1
ATOM 657 O O . SER A 1 92 ? -45.560 3.318 13.485 1.00 28.68 119 SER A O 1
ATOM 660 N N . ILE A 1 93 ? -45.618 5.509 12.974 1.00 29.93 120 ILE A N 1
ATOM 661 C CA . ILE A 1 93 ? -45.914 5.295 11.551 1.00 30.39 120 ILE A CA 1
ATOM 662 C C . ILE A 1 93 ? -44.749 4.509 10.907 1.00 30.63 120 ILE A C 1
ATOM 663 O O . ILE A 1 93 ? -44.979 3.574 10.139 1.00 30.85 120 ILE A O 1
ATOM 668 N N . GLU A 1 94 ? -43.509 4.841 11.254 1.00 30.54 121 GLU A N 1
ATOM 669 C CA . GLU A 1 94 ? -42.400 4.069 10.713 1.00 31.06 121 GLU A CA 1
ATOM 670 C C . GLU A 1 94 ? -42.511 2.591 11.059 1.00 31.38 121 GLU A C 1
ATOM 671 O O . GLU A 1 94 ? -42.150 1.749 10.231 1.00 31.54 121 GLU A O 1
ATOM 677 N N . PHE A 1 95 ? -43.031 2.262 12.254 1.00 31.73 122 PHE A N 1
ATOM 678 C CA . PHE A 1 95 ? -43.211 0.850 12.649 1.00 32.34 122 PHE A CA 1
ATOM 679 C C . PHE A 1 95 ? -44.120 0.119 11.678 1.00 33.73 122 PHE A C 1
ATOM 680 O O . PHE A 1 95 ? -43.901 -1.043 11.379 1.00 33.28 122 PHE A O 1
ATOM 688 N N . ILE A 1 96 ? -45.173 0.800 11.244 1.00 36.09 123 ILE A N 1
ATOM 689 C CA . ILE A 1 96 ? -46.227 0.156 10.465 1.00 38.89 123 ILE A CA 1
ATOM 690 C C . ILE A 1 96 ? -46.156 0.446 8.964 1.00 41.18 123 ILE A C 1
ATOM 691 O O . ILE A 1 96 ? -47.031 0.012 8.207 1.00 41.67 123 ILE A O 1
ATOM 696 N N . ARG A 1 97 ? -45.121 1.178 8.552 1.00 43.99 124 ARG A N 1
ATOM 697 C CA . ARG A 1 97 ? -45.014 1.731 7.194 1.00 47.17 124 ARG A CA 1
ATOM 698 C C . ARG A 1 97 ? -45.000 0.676 6.076 1.00 48.87 124 ARG A C 1
ATOM 699 O O . ARG A 1 97 ? -45.801 0.756 5.132 1.00 49.18 124 ARG A O 1
ATOM 707 N N . ASP A 1 98 ? -44.088 -0.291 6.178 1.00 50.74 125 ASP A N 1
ATOM 708 C CA . ASP A 1 98 ? -43.994 -1.382 5.194 1.00 52.72 125 ASP A CA 1
ATOM 709 C C . ASP A 1 98 ? -45.330 -2.131 5.059 1.00 54.03 125 ASP A C 1
ATOM 710 O O . ASP A 1 98 ? -45.802 -2.367 3.936 1.00 54.80 125 ASP A O 1
ATOM 712 N N . SER A 1 99 ? -45.940 -2.467 6.200 1.00 54.98 126 SER A N 1
ATOM 713 C CA . SER A 1 99 ? -47.234 -3.154 6.250 1.00 55.96 126 SER A CA 1
ATOM 714 C C . SER A 1 99 ? -48.355 -2.339 5.599 1.00 56.62 126 SER A C 1
ATOM 715 O O . SER A 1 99 ? -49.497 -2.803 5.499 1.00 56.99 126 SER A O 1
ATOM 717 N N . LEU A 1 100 ? -48.012 -1.138 5.136 1.00 57.16 127 LEU A N 1
ATOM 718 C CA . LEU A 1 100 ? -48.983 -0.163 4.657 1.00 57.37 127 LEU A CA 1
ATOM 719 C C . LEU A 1 100 ? -48.506 0.475 3.351 1.00 57.88 127 LEU A C 1
ATOM 720 O O . LEU A 1 100 ? -49.065 0.233 2.274 1.00 58.14 127 LEU A O 1
ATOM 725 N N . LYS A 1 127 ? -39.881 -7.190 8.269 1.00 40.42 154 LYS A N 1
ATOM 726 C CA . LYS A 1 127 ? -40.492 -7.916 9.383 1.00 39.85 154 LYS A CA 1
ATOM 727 C C . LYS A 1 127 ? -41.383 -6.962 10.182 1.00 39.23 154 LYS A C 1
ATOM 728 O O . LYS A 1 127 ? -40.897 -5.958 10.698 1.00 39.55 154 LYS A O 1
ATOM 734 N N . PRO A 1 128 ? -42.699 -7.250 10.256 1.00 37.84 155 PRO A N 1
ATOM 735 C CA . PRO A 1 128 ? -43.578 -6.393 11.060 1.00 36.99 155 PRO A CA 1
ATOM 736 C C . PRO A 1 128 ? -43.276 -6.552 12.565 1.00 35.58 155 PRO A C 1
ATOM 737 O O . PRO A 1 128 ? -42.856 -7.626 12.998 1.00 34.96 155 PRO A O 1
ATOM 741 N N . ILE A 1 129 ? -43.472 -5.502 13.355 1.00 34.38 156 ILE A N 1
ATOM 742 C CA . ILE A 1 129 ? -43.232 -5.638 14.798 1.00 33.31 156 ILE A CA 1
ATOM 743 C C . ILE A 1 129 ? -44.400 -6.362 15.475 1.00 32.01 156 ILE A C 1
ATOM 744 O O . ILE A 1 129 ? -45.561 -6.147 15.120 1.00 31.10 156 ILE A O 1
ATOM 749 N N . ALA A 1 130 ? -44.101 -7.224 16.438 1.00 30.34 157 ALA A N 1
ATOM 750 C CA . ALA A 1 130 ? -45.174 -7.963 17.133 1.00 29.97 157 ALA A CA 1
ATOM 751 C C . ALA A 1 130 ? -45.872 -7.114 18.219 1.00 29.14 157 ALA A C 1
ATOM 752 O O . ALA A 1 130 ? -47.080 -7.251 18.475 1.00 28.85 157 ALA A O 1
ATOM 754 N N . GLY A 1 131 ? -45.100 -6.228 18.842 1.00 28.59 158 GLY A N 1
ATOM 755 C CA . GLY A 1 131 ? -45.617 -5.324 19.872 1.00 27.58 158 GLY A CA 1
ATOM 756 C C . GLY A 1 131 ? -44.624 -4.214 20.164 1.00 27.23 158 GLY A C 1
ATOM 757 O O . GLY A 1 131 ? -43.503 -4.231 19.655 1.00 26.81 158 GLY A O 1
ATOM 758 N N . VAL A 1 132 ? -45.044 -3.250 20.983 1.00 26.06 159 VAL A N 1
ATOM 759 C CA . VAL A 1 132 ? -44.212 -2.098 21.294 1.00 25.54 159 VAL A CA 1
ATOM 760 C C . VAL A 1 132 ? -44.064 -1.930 22.805 1.00 24.72 159 VAL A C 1
ATOM 761 O O . VAL A 1 132 ? -45.024 -2.057 23.543 1.00 23.64 159 VAL A O 1
ATOM 765 N N . ILE A 1 133 ? -42.836 -1.671 23.229 1.00 23.47 160 ILE A N 1
ATOM 766 C CA . ILE A 1 133 ? -42.511 -1.231 24.571 1.00 23.34 160 ILE A CA 1
ATOM 767 C C . ILE A 1 133 ? -42.432 0.331 24.573 1.00 23.89 160 ILE A C 1
ATOM 768 O O . ILE A 1 133 ? -41.712 0.931 23.765 1.00 24.37 160 ILE A O 1
ATOM 773 N N . GLY A 1 134 ? -43.154 0.983 25.477 1.00 24.21 161 GLY A N 1
ATOM 774 C CA . GLY A 1 134 ? -43.081 2.437 25.600 1.00 24.22 161 GLY A CA 1
ATOM 775 C C . GLY A 1 134 ? -44.297 3.090 24.976 1.00 24.64 161 GLY A C 1
ATOM 776 O O . GLY A 1 134 ? -45.298 2.406 24.735 1.00 24.95 161 GLY A O 1
ATOM 777 N N . PRO A 1 135 ? -44.266 4.427 24.785 1.00 24.96 162 PRO A N 1
ATOM 778 C CA . PRO A 1 135 ? -43.259 5.390 25.235 1.00 25.17 162 PRO A CA 1
ATOM 779 C C . PRO A 1 135 ? -43.409 5.694 26.729 1.00 25.90 162 PRO A C 1
ATOM 780 O O . PRO A 1 135 ? -44.256 5.090 27.395 1.00 25.31 162 PRO A O 1
ATOM 784 N N . GLY A 1 136 ? -42.594 6.625 27.229 1.00 25.80 163 GLY A N 1
ATOM 785 C CA . GLY A 1 136 ? -42.466 6.889 28.659 1.00 26.05 163 GLY A CA 1
ATOM 786 C C . GLY A 1 136 ? -43.619 7.637 29.320 1.00 26.03 163 GLY A C 1
ATOM 787 O O . GLY A 1 136 ? -44.094 7.220 30.371 1.00 26.61 163 GLY A O 1
ATOM 788 N N . SER A 1 137 ? -44.099 8.714 28.703 1.00 25.37 164 SER A N 1
ATOM 789 C CA . SER A 1 137 ? -45.046 9.590 29.356 1.00 24.63 164 SER A CA 1
ATOM 790 C C . SER A 1 137 ? -46.474 9.247 28.934 1.00 24.37 164 SER A C 1
ATOM 791 O O . SER A 1 137 ? -46.680 8.762 27.809 1.00 23.93 164 SER A O 1
ATOM 794 N N . SER A 1 138 ? -47.442 9.484 29.823 1.00 22.73 165 SER A N 1
ATOM 795 C CA . SER A 1 138 ? -48.836 9.109 29.549 1.00 23.50 165 SER A CA 1
ATOM 796 C C . SER A 1 138 ? -49.455 9.833 28.351 1.00 23.32 165 SER A C 1
ATOM 797 O O . SER A 1 138 ? -50.192 9.219 27.590 1.00 24.54 165 SER A O 1
ATOM 800 N N . SER A 1 139 ? -49.220 11.143 28.208 1.00 23.12 166 SER A N 1
ATOM 801 C CA . SER A 1 139 ? -49.846 11.904 27.097 1.00 22.86 166 SER A CA 1
ATOM 802 C C . SER A 1 139 ? -49.339 11.370 25.749 1.00 22.33 166 SER A C 1
ATOM 803 O O . SER A 1 139 ? -50.091 11.215 24.802 1.00 21.34 166 SER A O 1
ATOM 806 N N . VAL A 1 140 ? -48.048 11.083 25.683 1.00 20.98 167 VAL A N 1
ATOM 807 C CA . VAL A 1 140 ? -47.441 10.545 24.486 1.00 22.16 167 VAL A CA 1
ATOM 808 C C . VAL A 1 140 ? -47.873 9.076 24.247 1.00 21.97 167 VAL A C 1
ATOM 809 O O . VAL A 1 140 ? -48.129 8.672 23.096 1.00 22.28 167 VAL A O 1
ATOM 813 N N . ALA A 1 141 ? -47.978 8.290 25.324 1.00 21.42 168 ALA A N 1
ATOM 814 C CA . ALA A 1 141 ? -48.410 6.894 25.209 1.00 21.01 168 ALA A CA 1
ATOM 815 C C . ALA A 1 141 ? -49.811 6.831 24.615 1.00 21.18 168 ALA A C 1
ATOM 816 O O . ALA A 1 141 ? -50.108 5.952 23.811 1.00 21.42 168 ALA A O 1
ATOM 818 N N . ILE A 1 142 ? -50.650 7.781 24.991 1.00 22.01 169 ILE A N 1
ATOM 819 C CA . ILE A 1 142 ? -52.049 7.831 24.496 1.00 22.73 169 ILE A CA 1
ATOM 820 C C . ILE A 1 142 ? -52.062 8.058 22.976 1.00 23.99 169 ILE A C 1
ATOM 821 O O . ILE A 1 142 ? -52.756 7.342 22.250 1.00 24.59 169 ILE A O 1
ATOM 826 N N . GLN A 1 143 ? -51.262 9.029 22.509 1.00 24.90 170 GLN A N 1
ATOM 827 C CA . GLN A 1 143 ? -51.119 9.325 21.064 1.00 25.65 170 GLN A CA 1
ATOM 828 C C . GLN A 1 143 ? -50.691 8.103 20.271 1.00 25.18 170 GLN A C 1
ATOM 829 O O . GLN A 1 143 ? -51.258 7.796 19.210 1.00 24.09 170 GLN A O 1
ATOM 835 N N . VAL A 1 144 ? -49.674 7.417 20.790 1.00 24.55 171 VAL A N 1
ATOM 836 C CA . VAL A 1 144 ? -49.155 6.215 20.172 1.00 25.02 171 VAL A CA 1
ATOM 837 C C . VAL A 1 144 ? -50.191 5.072 20.141 1.00 25.02 171 VAL A C 1
ATOM 838 O O . VAL A 1 144 ? -50.375 4.442 19.097 1.00 25.60 171 VAL A O 1
ATOM 842 N N . GLN A 1 145 ? -50.899 4.868 21.254 1.00 24.82 172 GLN A N 1
ATOM 843 C CA . GLN A 1 145 ? -51.935 3.831 21.364 1.00 23.81 172 GLN A CA 1
ATOM 844 C C . GLN A 1 145 ? -53.066 4.048 20.369 1.00 23.88 172 GLN A C 1
ATOM 845 O O . GLN A 1 145 ? -53.564 3.090 19.782 1.00 22.91 172 GLN A O 1
ATOM 851 N N . ASN A 1 146 ? -53.438 5.307 20.174 1.00 24.10 173 ASN A N 1
ATOM 852 C CA . ASN A 1 146 ? -54.497 5.650 19.228 1.00 24.96 173 ASN A CA 1
ATOM 853 C C . ASN A 1 146 ? -54.140 5.206 17.814 1.00 25.47 173 ASN A C 1
ATOM 854 O O . ASN A 1 146 ? -55.024 4.830 17.056 1.00 25.78 173 ASN A O 1
ATOM 859 N N . LEU A 1 147 ? -52.846 5.215 17.481 1.00 25.10 174 LEU A N 1
ATOM 860 C CA . LEU A 1 147 ? -52.364 4.693 16.193 1.00 26.80 174 LEU A CA 1
ATOM 861 C C . LEU A 1 147 ? -52.186 3.161 16.229 1.00 27.44 174 LEU A C 1
ATOM 862 O O . LEU A 1 147 ? -52.747 2.454 15.379 1.00 28.53 174 LEU A O 1
ATOM 867 N N . LEU A 1 148 ? -51.455 2.653 17.225 1.00 26.93 175 LEU A N 1
ATOM 868 C CA . LEU A 1 148 ? -51.126 1.228 17.287 1.00 27.66 175 LEU A CA 1
ATOM 869 C C . LEU A 1 148 ? -52.333 0.323 17.288 1.00 27.21 175 LEU A C 1
ATOM 870 O O . LEU A 1 148 ? -52.291 -0.745 16.669 1.00 26.32 175 LEU A O 1
ATOM 875 N N . GLN A 1 149 ? -53.403 0.750 17.963 1.00 27.45 176 GLN A N 1
ATOM 876 C CA . GLN A 1 149 ? -54.569 -0.097 18.107 1.00 27.52 176 GLN A CA 1
ATOM 877 C C . GLN A 1 149 ? -55.255 -0.327 16.763 1.00 28.12 176 GLN A C 1
ATOM 878 O O . GLN A 1 149 ? -55.953 -1.317 16.596 1.00 28.53 176 GLN A O 1
ATOM 884 N N . LEU A 1 150 ? -55.052 0.586 15.814 1.00 28.21 177 LEU A N 1
ATOM 885 C CA . LEU A 1 150 ? -55.667 0.464 14.483 1.00 28.01 177 LEU A CA 1
ATOM 886 C C . LEU A 1 150 ? -55.049 -0.694 13.716 1.00 28.22 177 LEU A C 1
ATOM 887 O O . LEU A 1 150 ? -55.657 -1.220 12.776 1.00 27.94 177 LEU A O 1
ATOM 892 N N . PHE A 1 151 ? -53.823 -1.058 14.115 1.00 27.24 178 PHE A N 1
ATOM 893 C CA . PHE A 1 151 ? -53.059 -2.157 13.523 1.00 27.67 178 PHE A CA 1
ATOM 894 C C . PHE A 1 151 ? -52.935 -3.393 14.435 1.00 26.98 178 PHE A C 1
ATOM 895 O O . PHE A 1 151 ? -52.094 -4.274 14.177 1.00 27.18 178 PHE A O 1
ATOM 903 N N . ASP A 1 152 ? -53.756 -3.432 15.492 1.00 25.88 179 ASP A N 1
ATOM 904 C CA . ASP A 1 152 ? -53.780 -4.530 16.472 1.00 25.04 179 ASP A CA 1
ATOM 905 C C . ASP A 1 152 ? -52.381 -4.832 17.045 1.00 24.58 179 ASP A C 1
ATOM 906 O O . ASP A 1 152 ? -51.995 -5.990 17.166 1.00 24.92 179 ASP A O 1
ATOM 911 N N . ILE A 1 153 ? -51.625 -3.797 17.366 1.00 23.97 180 ILE A N 1
ATOM 912 C CA . ILE A 1 153 ? -50.265 -3.992 17.924 1.00 23.68 180 ILE A CA 1
ATOM 913 C C . ILE A 1 153 ? -50.311 -3.720 19.433 1.00 23.46 180 ILE A C 1
ATOM 914 O O . ILE A 1 153 ? -50.597 -2.587 19.840 1.00 24.27 180 ILE A O 1
ATOM 919 N N . PRO A 1 154 ? -50.065 -4.760 20.261 1.00 23.21 181 PRO A N 1
ATOM 920 C CA . PRO A 1 154 ? -50.120 -4.568 21.718 1.00 22.95 181 PRO A CA 1
ATOM 921 C C . PRO A 1 154 ? -49.019 -3.643 22.203 1.00 23.03 181 PRO A C 1
ATOM 922 O O . PRO A 1 154 ? -47.874 -3.681 21.695 1.00 23.31 181 PRO A O 1
ATOM 926 N N . GLN A 1 155 ? -49.346 -2.811 23.173 1.00 22.30 182 GLN A N 1
ATOM 927 C CA . GLN A 1 155 ? -48.364 -1.837 23.644 1.00 22.98 182 GLN A CA 1
ATOM 928 C C . GLN A 1 155 ? -48.187 -2.010 25.149 1.00 22.37 182 GLN A C 1
ATOM 929 O O . GLN A 1 155 ? -49.159 -1.997 25.879 1.00 21.57 182 GLN A O 1
ATOM 935 N N . ILE A 1 156 ? -46.949 -2.145 25.618 1.00 22.21 183 ILE A N 1
ATOM 936 C CA . ILE A 1 156 ? -46.712 -2.317 27.042 1.00 22.68 183 ILE A CA 1
ATOM 937 C C . ILE A 1 156 ? -45.855 -1.164 27.555 1.00 23.60 183 ILE A C 1
ATOM 938 O O . ILE A 1 156 ? -44.676 -1.031 27.164 1.00 22.67 183 ILE A O 1
ATOM 943 N N . ALA A 1 157 ? -46.435 -0.368 28.454 1.00 22.73 184 ALA A N 1
ATOM 944 C CA . ALA A 1 157 ? -45.738 0.790 29.014 1.00 23.42 184 ALA A CA 1
ATOM 945 C C . ALA A 1 157 ? -45.026 0.394 30.313 1.00 23.82 184 ALA A C 1
ATOM 946 O O . ALA A 1 157 ? -45.450 -0.544 30.997 1.00 22.87 184 ALA A O 1
ATOM 948 N N . TYR A 1 158 ? -43.940 1.105 30.624 1.00 24.41 185 TYR A N 1
ATOM 949 C CA . TYR A 1 158 ? -43.134 0.867 31.831 1.00 25.20 185 TYR A CA 1
ATOM 950 C C . TYR A 1 158 ? -43.181 2.051 32.835 1.00 25.23 185 TYR A C 1
ATOM 951 O O . TYR A 1 158 ? -42.762 1.904 33.980 1.00 25.76 185 TYR A O 1
ATOM 960 N N . SER A 1 159 ? -43.682 3.213 32.415 1.00 25.52 186 SER A N 1
ATOM 961 C CA . SER A 1 159 ? -43.701 4.401 33.270 1.00 25.11 186 SER A CA 1
ATOM 962 C C . SER A 1 159 ? -44.952 5.293 33.117 1.00 25.18 186 SER A C 1
ATOM 963 O O . SER A 1 159 ? -45.108 6.282 33.834 1.00 25.55 186 SER A O 1
ATOM 966 N N . ALA A 1 160 ? -45.840 4.937 32.195 1.00 24.07 187 ALA A N 1
ATOM 967 C CA . ALA A 1 160 ? -47.084 5.685 31.999 1.00 23.44 187 ALA A CA 1
ATOM 968 C C . ALA A 1 160 ? -48.168 5.298 33.010 1.00 23.74 187 ALA A C 1
ATOM 969 O O . ALA A 1 160 ? -48.734 4.201 32.949 1.00 24.50 187 ALA A O 1
ATOM 971 N N . THR A 1 161 ? -48.472 6.210 33.933 1.00 22.75 188 THR A N 1
ATOM 972 C CA . THR A 1 161 ? -49.269 5.874 35.107 1.00 22.58 188 THR A CA 1
ATOM 973 C C . THR A 1 161 ? -50.679 6.470 35.050 1.00 22.86 188 THR A C 1
ATOM 974 O O . THR A 1 161 ? -51.470 6.293 35.972 1.00 22.77 188 THR A O 1
ATOM 978 N N . SER A 1 162 ? -50.992 7.180 33.968 1.00 22.91 189 SER A N 1
ATOM 979 C CA . SER A 1 162 ? -52.258 7.885 33.900 1.00 23.08 189 SER A CA 1
ATOM 980 C C . SER A 1 162 ? -53.446 6.912 34.061 1.00 23.20 189 SER A C 1
ATOM 981 O O . SER A 1 162 ? -53.436 5.798 33.498 1.00 23.14 189 SER A O 1
ATOM 984 N N . ILE A 1 163 ? -54.452 7.368 34.806 1.00 22.89 190 ILE A N 1
ATOM 985 C CA . ILE A 1 163 ? -55.698 6.633 35.091 1.00 22.81 190 ILE A CA 1
ATOM 986 C C . ILE A 1 163 ? -56.567 6.427 33.832 1.00 23.90 190 ILE A C 1
ATOM 987 O O . ILE A 1 163 ? -57.297 5.393 33.718 1.00 22.10 190 ILE A O 1
ATOM 992 N N . ASP A 1 164 ? -56.458 7.364 32.884 1.00 23.33 191 ASP A N 1
ATOM 993 C CA . ASP A 1 164 ? -57.248 7.327 31.627 1.00 24.40 191 ASP A CA 1
ATOM 994 C C . ASP A 1 164 ? -56.939 6.078 30.823 1.00 22.56 191 ASP A C 1
ATOM 995 O O . ASP A 1 164 ? -57.797 5.535 30.145 1.00 21.65 191 ASP A O 1
ATOM 1000 N N . LEU A 1 165 ? -55.683 5.648 30.877 1.00 21.62 192 LEU A N 1
ATOM 1001 C CA . LEU A 1 165 ? -55.238 4.508 30.094 1.00 21.58 192 LEU A CA 1
ATOM 1002 C C . LEU A 1 165 ? -55.800 3.156 30.503 1.00 21.34 192 LEU A C 1
ATOM 1003 O O . LEU A 1 165 ? -55.646 2.209 29.751 1.00 21.65 192 LEU A O 1
ATOM 1008 N N . SER A 1 166 ? -56.473 3.082 31.658 1.00 22.54 193 SER A N 1
ATOM 1009 C CA . SER A 1 166 ? -57.220 1.888 32.105 1.00 23.19 193 SER A CA 1
ATOM 1010 C C . SER A 1 166 ? -58.548 1.717 31.358 1.00 24.48 193 SER A C 1
ATOM 1011 O O . SER A 1 166 ? -59.198 0.679 31.496 1.00 25.32 193 SER A O 1
ATOM 1014 N N . ASP A 1 167 ? -58.939 2.734 30.594 1.00 24.52 194 ASP A N 1
ATOM 1015 C CA . ASP A 1 167 ? -60.195 2.697 29.815 1.00 25.36 194 ASP A CA 1
ATOM 1016 C C . ASP A 1 167 ? -59.989 1.874 28.534 1.00 25.66 194 ASP A C 1
ATOM 1017 O O . ASP A 1 167 ? -59.401 2.359 27.551 1.00 24.93 194 ASP A O 1
ATOM 1022 N N . LYS A 1 168 ? -60.465 0.631 28.536 1.00 26.33 195 LYS A N 1
ATOM 1023 C CA . LYS A 1 168 ? -60.229 -0.283 27.408 1.00 27.18 195 LYS A CA 1
ATOM 1024 C C . LYS A 1 168 ? -61.168 -0.027 26.224 1.00 27.99 195 LYS A C 1
ATOM 1025 O O . LYS A 1 168 ? -60.953 -0.575 25.137 1.00 27.89 195 LYS A O 1
ATOM 1031 N N . THR A 1 169 ? -62.215 0.777 26.426 1.00 29.00 196 THR A N 1
ATOM 1032 C CA . THR A 1 169 ? -63.004 1.234 25.273 1.00 29.57 196 THR A CA 1
ATOM 1033 C C . THR A 1 169 ? -62.208 2.196 24.374 1.00 28.96 196 THR A C 1
ATOM 1034 O O . THR A 1 169 ? -62.497 2.312 23.177 1.00 29.80 196 THR A O 1
ATOM 1038 N N . LEU A 1 170 ? -61.179 2.846 24.926 1.00 28.10 197 LEU A N 1
ATOM 1039 C CA . LEU A 1 170 ? -60.388 3.820 24.155 1.00 26.81 197 LEU A CA 1
ATOM 1040 C C . LEU A 1 170 ? -58.994 3.272 23.864 1.00 26.35 197 LEU A C 1
ATOM 1041 O O . LEU A 1 170 ? -58.392 3.576 22.824 1.00 25.10 197 LEU A O 1
ATOM 1046 N N . TYR A 1 171 ? -58.499 2.444 24.785 1.00 24.00 198 TYR A N 1
ATOM 1047 C CA . TYR A 1 171 ? -57.119 1.984 24.745 1.00 23.84 198 TYR A CA 1
ATOM 1048 C C . TYR A 1 171 ? -57.060 0.452 24.873 1.00 24.34 198 TYR A C 1
ATOM 1049 O O . TYR A 1 171 ? -56.377 -0.079 25.763 1.00 23.63 198 TYR A O 1
ATOM 1058 N N . LYS A 1 172 ? -57.796 -0.245 23.991 1.00 24.25 199 LYS A N 1
ATOM 1059 C CA . LYS A 1 172 ? -57.876 -1.720 24.001 1.00 23.85 199 LYS A CA 1
ATOM 1060 C C . LYS A 1 172 ? -56.507 -2.399 24.029 1.00 23.61 199 LYS A C 1
ATOM 1061 O O . LYS A 1 172 ? -56.316 -3.402 24.747 1.00 23.81 199 LYS A O 1
ATOM 1067 N N . TYR A 1 173 ? -55.563 -1.859 23.258 1.00 21.91 200 TYR A N 1
ATOM 1068 C CA . TYR A 1 173 ? -54.299 -2.551 23.037 1.00 20.53 200 TYR A CA 1
ATOM 1069 C C . TYR A 1 173 ? -53.179 -2.134 23.978 1.00 20.47 200 TYR A C 1
ATOM 1070 O O . TYR A 1 173 ? -52.013 -2.532 23.769 1.00 20.95 200 TYR A O 1
ATOM 1079 N N . PHE A 1 174 ? -53.537 -1.406 25.030 1.00 19.99 201 PHE A N 1
ATOM 1080 C CA . PHE A 1 174 ? -52.552 -0.884 25.973 1.00 20.79 201 PHE A CA 1
ATOM 1081 C C . PHE A 1 174 ? -52.507 -1.704 27.261 1.00 20.28 201 PHE A C 1
ATOM 1082 O O . PHE A 1 174 ? -53.529 -2.017 27.830 1.00 20.22 201 PHE A O 1
ATOM 1090 N N . LEU A 1 175 ? -51.306 -1.994 27.759 1.00 18.69 202 LEU A N 1
ATOM 1091 C CA . LEU A 1 175 ? -51.177 -2.575 29.076 1.00 18.26 202 LEU A CA 1
ATOM 1092 C C . LEU A 1 175 ? -49.833 -2.085 29.639 1.00 18.61 202 LEU A C 1
ATOM 1093 O O . LEU A 1 175 ? -49.091 -1.413 28.937 1.00 17.06 202 LEU A O 1
ATOM 1098 N N . ARG A 1 176 ? -49.576 -2.376 30.904 1.00 18.30 203 ARG A N 1
ATOM 1099 C CA . ARG A 1 176 ? -48.412 -1.789 31.571 1.00 18.81 203 ARG A CA 1
ATOM 1100 C C . ARG A 1 176 ? -47.984 -2.586 32.777 1.00 18.65 203 ARG A C 1
ATOM 1101 O O . ARG A 1 176 ? -48.781 -3.300 33.394 1.00 18.45 203 ARG A O 1
ATOM 1109 N N . VAL A 1 177 ? -46.693 -2.463 33.105 1.00 18.35 204 VAL A N 1
ATOM 1110 C CA . VAL A 1 177 ? -46.144 -3.140 34.243 1.00 19.12 204 VAL A CA 1
ATOM 1111 C C . VAL A 1 177 ? -45.995 -2.164 35.444 1.00 20.11 204 VAL A C 1
ATOM 1112 O O . VAL A 1 177 ? -45.453 -2.562 36.476 1.00 20.64 204 VAL A O 1
ATOM 1116 N N . VAL A 1 178 ? -46.402 -0.899 35.274 1.00 20.53 205 VAL A N 1
ATOM 1117 C CA . VAL A 1 178 ? -46.328 0.110 36.332 1.00 20.71 205 VAL A CA 1
ATOM 1118 C C . VAL A 1 178 ? -47.753 0.370 36.823 1.00 21.43 205 VAL A C 1
ATOM 1119 O O . VAL A 1 178 ? -48.717 0.318 36.026 1.00 21.29 205 VAL A O 1
ATOM 1123 N N . PRO A 1 179 ? -47.919 0.554 38.148 1.00 21.70 206 PRO A N 1
ATOM 1124 C CA . PRO A 1 179 ? -49.259 0.793 38.665 1.00 21.55 206 PRO A CA 1
ATOM 1125 C C . PRO A 1 179 ? -49.867 2.110 38.192 1.00 21.41 206 PRO A C 1
ATOM 1126 O O . PRO A 1 179 ? -49.178 3.097 37.967 1.00 20.61 206 PRO A O 1
ATOM 1130 N N . SER A 1 180 ? -51.180 2.094 38.031 1.00 21.68 207 SER A N 1
ATOM 1131 C CA . SER A 1 180 ? -51.920 3.279 37.750 1.00 21.68 207 SER A CA 1
ATOM 1132 C C . SER A 1 180 ? -51.907 4.168 38.991 1.00 22.33 207 SER A C 1
ATOM 1133 O O . SER A 1 180 ? -51.877 3.673 40.131 1.00 22.67 207 SER A O 1
ATOM 1136 N N . ASP A 1 181 ? -51.916 5.483 38.779 1.00 22.97 208 ASP A N 1
ATOM 1137 C CA . ASP A 1 181 ? -51.978 6.454 39.891 1.00 23.94 208 ASP A CA 1
ATOM 1138 C C . ASP A 1 181 ? -53.190 6.325 40.786 1.00 23.94 208 ASP A C 1
ATOM 1139 O O . ASP A 1 181 ? -53.198 6.822 41.910 1.00 24.36 208 ASP A O 1
ATOM 1144 N N . THR A 1 182 ? -54.229 5.660 40.293 1.00 24.90 209 THR A N 1
ATOM 1145 C CA . THR A 1 182 ? -55.349 5.380 41.150 1.00 25.59 209 THR A CA 1
ATOM 1146 C C . THR A 1 182 ? -54.926 4.573 42.395 1.00 25.25 209 THR A C 1
ATOM 1147 O O . THR A 1 182 ? -55.549 4.701 43.451 1.00 25.00 209 THR A O 1
ATOM 1151 N N . LEU A 1 183 ? -53.832 3.803 42.297 1.00 24.21 210 LEU A N 1
ATOM 1152 C CA . LEU A 1 183 ? -53.374 3.029 43.460 1.00 24.09 210 LEU A CA 1
ATOM 1153 C C . LEU A 1 183 ? -52.679 3.903 44.497 1.00 24.10 210 LEU A C 1
ATOM 1154 O O . LEU A 1 183 ? -52.656 3.559 45.675 1.00 24.37 210 LEU A O 1
ATOM 1159 N N . GLN A 1 184 ? -52.122 5.033 44.056 1.00 23.51 211 GLN A N 1
ATOM 1160 C CA . GLN A 1 184 ? -51.757 6.128 44.968 1.00 23.16 211 GLN A CA 1
ATOM 1161 C C . GLN A 1 184 ? -52.948 6.663 45.754 1.00 22.12 211 GLN A C 1
ATOM 1162 O O . GLN A 1 184 ? -52.885 6.818 46.953 1.00 21.94 211 GLN A O 1
ATOM 1168 N N . ALA A 1 185 ? -54.061 6.937 45.084 1.00 21.28 212 ALA A N 1
ATOM 1169 C CA . ALA A 1 185 ? -55.213 7.406 45.815 1.00 20.28 212 ALA A CA 1
ATOM 1170 C C . ALA A 1 185 ? -55.551 6.366 46.870 1.00 19.62 212 ALA A C 1
ATOM 1171 O O . ALA A 1 185 ? -55.843 6.714 47.992 1.00 20.32 212 ALA A O 1
ATOM 1173 N N . ARG A 1 186 ? -55.518 5.086 46.495 1.00 20.42 213 ARG A N 1
ATOM 1174 C CA . ARG A 1 186 ? -55.892 3.990 47.385 1.00 20.15 213 ARG A CA 1
ATOM 1175 C C . ARG A 1 186 ? -54.943 3.934 48.573 1.00 20.54 213 ARG A C 1
ATOM 1176 O O . ARG A 1 186 ? -55.358 3.831 49.735 1.00 21.60 213 ARG A O 1
ATOM 1184 N N . ALA A 1 187 ? -53.654 4.016 48.292 1.00 20.05 214 ALA A N 1
ATOM 1185 C CA . ALA A 1 187 ? -52.691 3.933 49.377 1.00 20.57 214 ALA A CA 1
ATOM 1186 C C . ALA A 1 187 ? -52.844 5.105 50.374 1.00 20.93 214 ALA A C 1
ATOM 1187 O O . ALA A 1 187 ? -52.826 4.921 51.599 1.00 21.48 214 ALA A O 1
ATOM 1189 N N . MET A 1 188 ? -52.971 6.312 49.841 1.00 21.18 215 MET A N 1
ATOM 1190 C CA . MET A 1 188 ? -53.126 7.483 50.683 1.00 22.64 215 MET A CA 1
ATOM 1191 C C . MET A 1 188 ? -54.360 7.367 51.550 1.00 22.35 215 MET A C 1
ATOM 1192 O O . MET A 1 188 ? -54.317 7.662 52.727 1.00 21.92 215 MET A O 1
ATOM 1197 N N . LEU A 1 189 ? -55.468 6.911 50.971 1.00 22.31 216 LEU A N 1
ATOM 1198 C CA . LEU A 1 189 ? -56.653 6.693 51.782 1.00 22.81 216 LEU A CA 1
ATOM 1199 C C . LEU A 1 189 ? -56.442 5.618 52.857 1.00 23.83 216 LEU A C 1
ATOM 1200 O O . LEU A 1 189 ? -56.942 5.764 53.983 1.00 23.68 216 LEU A O 1
ATOM 1205 N N . ASP A 1 190 ? -55.704 4.551 52.525 1.00 24.30 217 ASP A N 1
ATOM 1206 C CA . ASP A 1 190 ? -55.416 3.509 53.513 1.00 24.76 217 ASP A CA 1
ATOM 1207 C C . ASP A 1 190 ? -54.635 4.077 54.707 1.00 25.13 217 ASP A C 1
ATOM 1208 O O . ASP A 1 190 ? -54.892 3.695 55.861 1.00 24.48 217 ASP A O 1
ATOM 1213 N N . ILE A 1 191 ? -53.690 4.979 54.421 1.00 25.48 218 ILE A N 1
ATOM 1214 C CA . ILE A 1 191 ? -52.930 5.679 55.456 1.00 26.12 218 ILE A CA 1
ATOM 1215 C C . ILE A 1 191 ? -53.865 6.509 56.358 1.00 26.94 218 ILE A C 1
ATOM 1216 O O . ILE A 1 191 ? -53.811 6.411 57.592 1.00 27.30 218 ILE A O 1
ATOM 1221 N N . VAL A 1 192 ? -54.745 7.291 55.740 1.00 27.63 219 VAL A N 1
ATOM 1222 C CA . VAL A 1 192 ? -55.732 8.081 56.491 1.00 28.10 219 VAL A CA 1
ATOM 1223 C C . VAL A 1 192 ? -56.583 7.206 57.423 1.00 28.76 219 VAL A C 1
ATOM 1224 O O . VAL A 1 192 ? -56.745 7.528 58.617 1.00 29.14 219 VAL A O 1
ATOM 1228 N N . LYS A 1 193 ? -57.113 6.110 56.881 1.00 29.61 220 LYS A N 1
ATOM 1229 C CA . LYS A 1 193 ? -57.969 5.187 57.632 1.00 30.16 220 LYS A CA 1
ATOM 1230 C C . LYS A 1 193 ? -57.228 4.436 58.735 1.00 30.71 220 LYS A C 1
ATOM 1231 O O . LYS A 1 193 ? -57.810 4.148 59.781 1.00 30.82 220 LYS A O 1
ATOM 1237 N N . ARG A 1 194 ? -55.944 4.146 58.512 1.00 30.30 221 ARG A N 1
ATOM 1238 C CA . ARG A 1 194 ? -55.115 3.474 59.509 1.00 31.05 221 ARG A CA 1
ATOM 1239 C C . ARG A 1 194 ? -55.087 4.221 60.832 1.00 31.77 221 ARG A C 1
ATOM 1240 O O . ARG A 1 194 ? -54.993 3.603 61.899 1.00 31.26 221 ARG A O 1
ATOM 1248 N N . TYR A 1 195 ? -55.100 5.550 60.755 1.00 32.70 222 TYR A N 1
ATOM 1249 C CA . TYR A 1 195 ? -55.034 6.382 61.947 1.00 34.49 222 TYR A CA 1
ATOM 1250 C C . TYR A 1 195 ? -56.407 6.901 62.354 1.00 35.24 222 TYR A C 1
ATOM 1251 O O . TYR A 1 195 ? -56.510 7.805 63.167 1.00 36.35 222 TYR A O 1
ATOM 1260 N N . ASN A 1 196 ? -57.453 6.310 61.779 1.00 36.32 223 ASN A N 1
ATOM 1261 C CA . ASN A 1 196 ? -58.844 6.566 62.176 1.00 37.64 223 ASN A CA 1
ATOM 1262 C C . ASN A 1 196 ? -59.324 8.012 62.010 1.00 37.71 223 ASN A C 1
ATOM 1263 O O . ASN A 1 196 ? -60.221 8.462 62.732 1.00 38.03 223 ASN A O 1
ATOM 1268 N N . TRP A 1 197 ? -58.744 8.733 61.055 1.00 37.17 224 TRP A N 1
ATOM 1269 C CA . TRP A 1 197 ? -59.207 10.072 60.732 1.00 37.12 224 TRP A CA 1
ATOM 1270 C C . TRP A 1 197 ? -60.507 10.004 59.942 1.00 36.80 224 TRP A C 1
ATOM 1271 O O . TRP A 1 197 ? -60.661 9.137 59.093 1.00 37.11 224 TRP A O 1
ATOM 1282 N N . THR A 1 198 ? -61.433 10.918 60.219 1.00 36.66 225 THR A N 1
ATOM 1283 C CA . THR A 1 198 ? -62.722 10.951 59.500 1.00 36.57 225 THR A CA 1
ATOM 1284 C C . THR A 1 198 ? -62.954 12.263 58.723 1.00 35.48 225 THR A C 1
ATOM 1285 O O . THR A 1 198 ? -63.951 12.393 57.986 1.00 35.99 225 THR A O 1
ATOM 1289 N N A TYR A 1 199 ? -62.090 13.244 58.965 0.50 34.95 226 TYR A N 1
ATOM 1290 N N B TYR A 1 199 ? -61.979 13.167 58.815 0.50 34.99 226 TYR A N 1
ATOM 1291 C CA A TYR A 1 199 ? -62.050 14.477 58.185 0.50 34.12 226 TYR A CA 1
ATOM 1292 C CA B TYR A 1 199 ? -62.059 14.522 58.272 0.50 34.07 226 TYR A CA 1
ATOM 1293 C C A TYR A 1 199 ? -60.624 14.704 57.736 0.50 33.21 226 TYR A C 1
ATOM 1294 C C B TYR A 1 199 ? -60.665 14.979 57.810 0.50 33.32 226 TYR A C 1
ATOM 1295 O O A TYR A 1 199 ? -59.682 14.479 58.500 0.50 33.25 226 TYR A O 1
ATOM 1296 O O B TYR A 1 199 ? -59.766 15.167 58.643 0.50 33.40 226 TYR A O 1
ATOM 1313 N N . VAL A 1 200 ? -60.473 15.157 56.497 1.00 32.13 227 VAL A N 1
ATOM 1314 C CA . VAL A 1 200 ? -59.167 15.612 55.970 1.00 30.40 227 VAL A CA 1
ATOM 1315 C C . VAL A 1 200 ? -59.394 16.766 55.009 1.00 28.81 227 VAL A C 1
ATOM 1316 O O . VAL A 1 200 ? -60.460 16.854 54.409 1.00 27.77 227 VAL A O 1
ATOM 1320 N N . SER A 1 201 ? -58.402 17.640 54.844 1.00 26.58 228 SER A N 1
ATOM 1321 C CA . SER A 1 201 ? -58.460 18.549 53.706 1.00 26.84 228 SER A CA 1
ATOM 1322 C C . SER A 1 201 ? -57.815 17.893 52.467 1.00 26.92 228 SER A C 1
ATOM 1323 O O . SER A 1 201 ? -57.124 16.876 52.587 1.00 27.31 228 SER A O 1
ATOM 1326 N N . ALA A 1 202 ? -58.073 18.462 51.293 1.00 26.69 229 ALA A N 1
ATOM 1327 C CA . ALA A 1 202 ? -57.673 17.856 50.019 1.00 27.17 229 ALA A CA 1
ATOM 1328 C C . ALA A 1 202 ? -57.181 18.923 49.072 1.00 27.50 229 ALA A C 1
ATOM 1329 O O . ALA A 1 202 ? -57.930 19.845 48.729 1.00 28.38 229 ALA A O 1
ATOM 1331 N N . VAL A 1 203 ? -55.914 18.825 48.679 1.00 26.87 230 VAL A N 1
ATOM 1332 C CA . VAL A 1 203 ? -55.329 19.794 47.747 1.00 26.67 230 VAL A CA 1
ATOM 1333 C C . VAL A 1 203 ? -54.809 19.026 46.557 1.00 26.65 230 VAL A C 1
ATOM 1334 O O . VAL A 1 203 ? -54.158 17.989 46.728 1.00 26.20 230 VAL A O 1
ATOM 1338 N N . HIS A 1 204 ? -55.085 19.502 45.347 1.00 25.61 231 HIS A N 1
ATOM 1339 C CA . HIS A 1 204 ? -54.408 18.912 44.196 1.00 25.76 231 HIS A CA 1
ATOM 1340 C C . HIS A 1 204 ? -53.885 19.961 43.228 1.00 26.21 231 HIS A C 1
ATOM 1341 O O . HIS A 1 204 ? -54.359 21.104 43.212 1.00 26.18 231 HIS A O 1
ATOM 1348 N N . THR A 1 205 ? -52.910 19.565 42.419 1.00 26.01 232 THR A N 1
ATOM 1349 C CA . THR A 1 205 ? -52.430 20.391 41.320 1.00 26.70 232 THR A CA 1
ATOM 1350 C C . THR A 1 205 ? -53.387 20.258 40.127 1.00 27.50 232 THR A C 1
ATOM 1351 O O . THR A 1 205 ? -53.869 19.156 39.836 1.00 26.21 232 THR A O 1
ATOM 1355 N N . GLU A 1 206 ? -53.648 21.370 39.434 1.00 28.72 233 GLU A N 1
ATOM 1356 C CA . GLU A 1 206 ? -54.382 21.329 38.145 1.00 30.62 233 GLU A CA 1
ATOM 1357 C C . GLU A 1 206 ? -53.693 20.397 37.143 1.00 29.89 233 GLU A C 1
ATOM 1358 O O . GLU A 1 206 ? -52.471 20.238 37.169 1.00 30.27 233 GLU A O 1
ATOM 1364 N N . GLY A 1 207 ? -54.473 19.796 36.245 1.00 29.81 234 GLY A N 1
ATOM 1365 C CA . GLY A 1 207 ? -53.911 18.941 35.189 1.00 28.97 234 GLY A CA 1
ATOM 1366 C C . GLY A 1 207 ? -54.312 17.501 35.420 1.00 28.52 234 GLY A C 1
ATOM 1367 O O . GLY A 1 207 ? -54.892 17.181 36.468 1.00 28.86 234 GLY A O 1
ATOM 1368 N N A ASN A 1 208 ? -54.031 16.622 34.452 0.50 27.84 235 ASN A N 1
ATOM 1369 N N B ASN A 1 208 ? -53.978 16.642 34.462 0.50 28.63 235 ASN A N 1
ATOM 1370 C CA A ASN A 1 208 ? -54.443 15.208 34.552 0.50 27.12 235 ASN A CA 1
ATOM 1371 C CA B ASN A 1 208 ? -54.403 15.243 34.474 0.50 28.62 235 ASN A CA 1
ATOM 1372 C C A ASN A 1 208 ? -53.949 14.545 35.839 0.50 26.54 235 ASN A C 1
ATOM 1373 C C B ASN A 1 208 ? -53.864 14.405 35.665 0.50 27.52 235 ASN A C 1
ATOM 137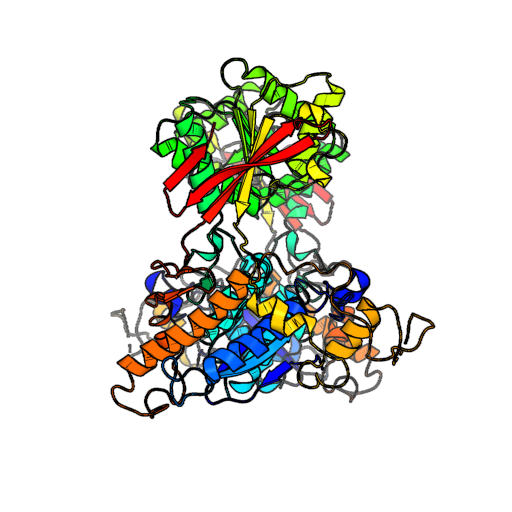4 O O A ASN A 1 208 ? -54.718 13.910 36.541 0.50 26.73 235 ASN A O 1
ATOM 1375 O O B ASN A 1 208 ? -54.531 13.506 36.139 0.50 27.78 235 ASN A O 1
ATOM 1384 N N . TYR A 1 209 ? -52.673 14.719 36.158 1.00 26.79 236 TYR A N 1
ATOM 1385 C CA . TYR A 1 209 ? -52.099 13.998 37.291 1.00 25.97 236 TYR A CA 1
ATOM 1386 C C . TYR A 1 209 ? -52.816 14.267 38.621 1.00 24.75 236 TYR A C 1
ATOM 1387 O O . TYR A 1 209 ? -53.322 13.332 39.260 1.00 24.32 236 TYR A O 1
ATOM 1396 N N . GLY A 1 210 ? -52.883 15.541 39.011 1.00 23.71 237 GLY A N 1
ATOM 1397 C CA . GLY A 1 210 ? -53.515 15.940 40.253 1.00 23.69 237 GLY A CA 1
ATOM 1398 C C . GLY A 1 210 ? -55.021 15.747 40.263 1.00 24.60 237 GLY A C 1
ATOM 1399 O O . GLY A 1 210 ? -55.594 15.262 41.250 1.00 24.37 237 GLY A O 1
ATOM 1400 N N . GLU A 1 211 ? -55.674 16.076 39.166 1.00 25.56 238 GLU A N 1
ATOM 1401 C CA . GLU A 1 211 ? -57.153 16.056 39.162 1.00 26.86 238 GLU A CA 1
ATOM 1402 C C . GLU A 1 211 ? -57.706 14.632 39.136 1.00 26.31 238 GLU A C 1
ATOM 1403 O O . GLU A 1 211 ? -58.648 14.319 39.860 1.00 26.71 238 GLU A O 1
ATOM 1409 N N . SER A 1 212 ? -57.177 13.774 38.269 1.00 26.04 239 SER A N 1
ATOM 1410 C CA . SER A 1 212 ? -57.690 12.405 38.265 1.00 26.31 239 SER A CA 1
ATOM 1411 C C . SER A 1 212 ? -57.280 11.625 39.527 1.00 24.89 239 SER A C 1
ATOM 1412 O O . SER A 1 212 ? -58.046 10.844 40.047 1.00 23.51 239 SER A O 1
ATOM 1415 N N . GLY A 1 213 ? -56.077 11.862 40.029 1.00 24.57 240 GLY A N 1
ATOM 1416 C CA . GLY A 1 213 ? -55.664 11.248 41.281 1.00 24.39 240 GLY A CA 1
ATOM 1417 C C . GLY A 1 213 ? -56.613 11.654 42.406 1.00 23.62 240 GLY A C 1
ATOM 1418 O O . GLY A 1 213 ? -57.080 10.805 43.160 1.00 22.25 240 GLY A O 1
ATOM 1419 N N . MET A 1 214 ? -56.909 12.950 42.513 1.00 23.64 241 MET A N 1
ATOM 1420 C CA . MET A 1 214 ? -57.790 13.427 43.582 1.00 24.43 241 MET A CA 1
ATOM 1421 C C . MET A 1 214 ? -59.217 12.954 43.388 1.00 25.17 241 MET A C 1
ATOM 1422 O O . MET A 1 214 ? -59.887 12.598 44.354 1.00 24.66 241 MET A O 1
ATOM 1427 N N . ASP A 1 215 ? -59.675 12.948 42.144 1.00 26.55 242 ASP A N 1
ATOM 1428 C CA . ASP A 1 215 ? -61.024 12.433 41.854 1.00 27.97 242 ASP A CA 1
ATOM 1429 C C . ASP A 1 215 ? -61.169 10.984 42.352 1.00 27.87 242 ASP A C 1
ATOM 1430 O O . ASP A 1 215 ? -62.188 10.613 42.923 1.00 27.59 242 ASP A O 1
ATOM 1435 N N . ALA A 1 216 ? -60.128 10.178 42.144 1.00 27.60 243 ALA A N 1
ATOM 1436 C CA . ALA A 1 216 ? -60.136 8.788 42.599 1.00 27.26 243 ALA A CA 1
ATOM 1437 C C . ALA A 1 216 ? -60.183 8.738 44.119 1.00 27.35 243 ALA A C 1
ATOM 1438 O O . ALA A 1 216 ? -60.938 7.956 44.687 1.00 26.83 243 ALA A O 1
ATOM 1440 N N . PHE A 1 217 ? -59.343 9.546 44.773 1.00 27.28 244 PHE A N 1
ATOM 1441 C CA . PHE A 1 217 ? -59.325 9.624 46.232 1.00 27.92 244 PHE A CA 1
ATOM 1442 C C . PHE A 1 217 ? -60.694 10.008 46.814 1.00 28.04 244 PHE A C 1
ATOM 1443 O O . PHE A 1 217 ? -61.174 9.375 47.753 1.00 27.59 244 PHE A O 1
ATOM 1451 N N . LYS A 1 218 ? -61.293 11.057 46.266 1.00 29.00 245 LYS A N 1
ATOM 1452 C CA . LYS A 1 218 ? -62.575 11.553 46.777 1.00 29.91 245 LYS A CA 1
ATOM 1453 C C . LYS A 1 218 ? -63.696 10.537 46.562 1.00 30.45 245 LYS A C 1
ATOM 1454 O O . LYS A 1 218 ? -64.565 10.391 47.416 1.00 31.34 245 LYS A O 1
ATOM 1460 N N . GLU A 1 219 ? -63.680 9.848 45.428 1.00 31.46 246 GLU A N 1
ATOM 1461 C CA . GLU A 1 219 ? -64.661 8.784 45.178 1.00 32.38 246 GLU A CA 1
ATOM 1462 C C . GLU A 1 219 ? -64.583 7.668 46.240 1.00 31.88 246 GLU A C 1
ATOM 1463 O O . GLU A 1 219 ? -65.596 7.265 46.800 1.00 30.38 246 GLU A O 1
ATOM 1469 N N . LEU A 1 220 ? -63.372 7.191 46.531 1.00 30.55 247 LEU A N 1
ATOM 1470 C CA . LEU A 1 220 ? -63.198 6.189 47.579 1.00 31.17 247 LEU A CA 1
ATOM 1471 C C . LEU A 1 220 ? -63.556 6.723 48.969 1.00 31.54 247 LEU A C 1
ATOM 1472 O O . LEU A 1 220 ? -64.235 6.043 49.754 1.00 31.15 247 LEU A O 1
ATOM 1477 N N . ALA A 1 221 ? -63.112 7.946 49.273 1.00 31.90 248 ALA A N 1
ATOM 1478 C CA . ALA A 1 221 ? -63.418 8.575 50.560 1.00 32.41 248 ALA A CA 1
ATOM 1479 C C . ALA A 1 221 ? -64.936 8.590 50.843 1.00 33.20 248 ALA A C 1
ATOM 1480 O O . ALA A 1 221 ? -65.363 8.221 51.940 1.00 32.86 248 ALA A O 1
ATOM 1482 N N . ALA A 1 222 ? -65.727 8.968 49.841 1.00 33.75 249 ALA A N 1
ATOM 1483 C CA . ALA A 1 222 ? -67.179 9.060 49.995 1.00 35.49 249 ALA A CA 1
ATOM 1484 C C . ALA A 1 222 ? -67.818 7.684 50.180 1.00 36.52 249 ALA A C 1
ATOM 1485 O O . ALA A 1 222 ? -68.854 7.565 50.830 1.00 37.35 249 ALA A O 1
ATOM 1487 N N . GLN A 1 223 ? -67.203 6.647 49.613 1.00 37.46 250 GLN A N 1
ATOM 1488 C CA . GLN A 1 223 ? -67.691 5.282 49.801 1.00 38.38 250 GLN A CA 1
ATOM 1489 C C . GLN A 1 223 ? -67.341 4.709 51.175 1.00 38.52 250 GLN A C 1
ATOM 1490 O O . GLN A 1 223 ? -67.956 3.744 51.631 1.00 39.19 250 GLN A O 1
ATOM 1496 N N . GLU A 1 224 ? -66.345 5.288 51.832 1.00 38.18 251 GLU A N 1
ATOM 1497 C CA . GLU A 1 224 ? -65.768 4.662 53.009 1.00 38.25 251 GLU A CA 1
ATOM 1498 C C . GLU A 1 224 ? -65.876 5.495 54.292 1.00 38.28 251 GLU A C 1
ATOM 1499 O O . GLU A 1 224 ? -65.191 5.224 55.272 1.00 38.72 251 GLU A O 1
ATOM 1505 N N . GLY A 1 225 ? -66.736 6.510 54.276 1.00 38.33 252 GLY A N 1
ATOM 1506 C CA . GLY A 1 225 ? -67.033 7.283 55.474 1.00 38.30 252 GLY A CA 1
ATOM 1507 C C . GLY A 1 225 ? -66.103 8.440 55.804 1.00 38.60 252 GLY A C 1
ATOM 1508 O O . GLY A 1 225 ? -66.108 8.939 56.931 1.00 39.10 252 GLY A O 1
ATOM 1509 N N . LEU A 1 226 ? -65.303 8.882 54.838 1.00 38.15 253 LEU A N 1
ATOM 1510 C CA . LEU A 1 226 ? -64.372 9.983 55.078 1.00 37.80 253 LEU A CA 1
ATOM 1511 C C . LEU A 1 226 ? -64.985 11.265 54.543 1.00 37.26 253 LEU A C 1
ATOM 1512 O O . LEU A 1 226 ? -65.568 11.271 53.448 1.00 37.47 253 LEU A O 1
ATOM 1517 N N . SER A 1 227 ? -64.884 12.330 55.337 1.00 36.03 254 SER A N 1
ATOM 1518 C CA . SER A 1 227 ? -65.417 13.638 54.959 1.00 35.31 254 SER A CA 1
ATOM 1519 C C . SER A 1 227 ? -64.288 14.582 54.537 1.00 33.91 254 SER A C 1
ATOM 1520 O O . SER A 1 227 ? -63.200 14.590 55.133 1.00 33.20 254 SER A O 1
ATOM 1523 N N . ILE A 1 228 ? -64.556 15.377 53.513 1.00 32.92 255 ILE A N 1
ATOM 1524 C CA . ILE A 1 228 ? -63.599 16.386 53.055 1.00 32.39 255 ILE A CA 1
ATOM 1525 C C . ILE A 1 228 ? -63.849 17.739 53.720 1.00 32.05 255 ILE A C 1
ATOM 1526 O O . ILE A 1 228 ? -64.972 18.224 53.700 1.00 31.32 255 ILE A O 1
ATOM 1531 N N . ALA A 1 229 ? -62.799 18.313 54.320 1.00 31.06 256 ALA A N 1
ATOM 1532 C CA . ALA A 1 229 ? -62.858 19.665 54.907 1.00 31.27 256 ALA A CA 1
ATOM 1533 C C . ALA A 1 229 ? -62.630 20.723 53.820 1.00 31.15 256 ALA A C 1
ATOM 1534 O O . ALA A 1 229 ? -63.501 20.940 52.974 1.00 30.63 256 ALA A O 1
ATOM 1536 N N . HIS A 1 230 ? -61.468 21.374 53.809 1.00 31.65 257 HIS A N 1
ATOM 1537 C CA . HIS A 1 230 ? -61.186 22.292 52.694 1.00 32.04 257 HIS A CA 1
ATOM 1538 C C . HIS A 1 230 ? -60.690 21.546 51.445 1.00 32.77 257 HIS A C 1
ATOM 1539 O O . HIS A 1 230 ? -59.810 20.702 51.538 1.00 31.66 257 HIS A O 1
ATOM 1546 N N . SER A 1 231 ? -61.279 21.860 50.293 1.00 33.44 258 SER A N 1
ATOM 1547 C CA . SER A 1 231 ? -60.874 21.276 49.023 1.00 34.71 258 SER A CA 1
ATOM 1548 C C . SER A 1 231 ? -60.373 22.374 48.086 1.00 35.03 258 SER A C 1
ATOM 1549 O O . SER A 1 231 ? -61.046 23.388 47.930 1.00 35.54 258 SER A O 1
ATOM 1552 N N . ASP A 1 232 ? -59.212 22.179 47.461 1.00 35.16 259 ASP A N 1
ATOM 1553 C CA . ASP A 1 232 ? -58.637 23.193 46.581 1.00 36.13 259 ASP A CA 1
ATOM 1554 C C . ASP A 1 232 ? -57.860 22.595 45.412 1.00 36.39 259 ASP A C 1
ATOM 1555 O O . ASP A 1 232 ? -57.188 21.575 45.562 1.00 36.17 259 ASP A O 1
ATOM 1560 N N . LYS A 1 233 ? -57.964 23.259 44.266 1.00 36.04 260 LYS A N 1
ATOM 1561 C CA . LYS A 1 233 ? -57.229 22.949 43.046 1.00 36.79 260 LYS A CA 1
ATOM 1562 C C . LYS A 1 233 ? -56.259 24.108 42.804 1.00 37.21 260 LYS A C 1
ATOM 1563 O O . LYS A 1 233 ? -56.688 25.266 42.686 1.00 37.51 260 LYS A O 1
ATOM 1569 N N . ILE A 1 234 ? -54.964 23.814 42.754 1.00 36.81 261 ILE A N 1
ATOM 1570 C CA . ILE A 1 234 ? -53.945 24.851 42.612 1.00 37.56 261 ILE A CA 1
ATOM 1571 C C . ILE A 1 234 ? -53.294 24.838 41.235 1.00 38.55 261 ILE A C 1
ATOM 1572 O O . ILE A 1 234 ? -52.761 23.813 40.807 1.00 37.88 261 ILE A O 1
ATOM 1577 N N . TYR A 1 235 ? -53.312 25.984 40.560 1.00 39.92 262 TYR A N 1
ATOM 1578 C CA . TYR A 1 235 ? -52.740 26.098 39.213 1.00 42.23 262 TYR A CA 1
ATOM 1579 C C . TYR A 1 235 ? -51.226 26.022 39.246 1.00 42.95 262 TYR A C 1
ATOM 1580 O O . TYR A 1 235 ? -50.605 26.306 40.266 1.00 42.95 262 TYR A O 1
ATOM 1589 N N . SER A 1 236 ? -50.643 25.608 38.125 1.00 44.60 263 SER A N 1
ATOM 1590 C CA . SER A 1 236 ? -49.197 25.401 38.036 1.00 45.97 263 SER A CA 1
ATOM 1591 C C . SER A 1 236 ? -48.436 26.707 38.197 1.00 46.02 263 SER A C 1
ATOM 1592 O O . SER A 1 236 ? -47.334 26.726 38.754 1.00 46.73 263 SER A O 1
ATOM 1595 N N . ASN A 1 237 ? -49.064 27.793 37.749 1.00 45.40 264 ASN A N 1
ATOM 1596 C CA . ASN A 1 237 ? -48.479 29.114 37.782 1.00 45.16 264 ASN A CA 1
ATOM 1597 C C . ASN A 1 237 ? -48.920 30.009 38.973 1.00 44.16 264 ASN A C 1
ATOM 1598 O O . ASN A 1 237 ? -48.702 31.223 38.938 1.00 43.89 264 ASN A O 1
ATOM 1603 N N . ALA A 1 238 ? -49.534 29.426 40.010 1.00 42.35 265 ALA A N 1
ATOM 1604 C CA . ALA A 1 238 ? -50.087 30.232 41.110 1.00 40.66 265 ALA A CA 1
ATOM 1605 C C . ALA A 1 238 ? -49.003 31.001 41.866 1.00 39.69 265 ALA A C 1
ATOM 1606 O O . ALA A 1 238 ? -47.946 30.456 42.188 1.00 39.87 265 ALA A O 1
ATOM 1608 N N . GLY A 1 239 ? -49.274 32.274 42.129 1.00 38.68 266 GLY A N 1
ATOM 1609 C CA . GLY A 1 239 ? -48.350 33.126 42.881 1.00 37.82 266 GLY A CA 1
ATOM 1610 C C . GLY A 1 239 ? -48.465 32.995 44.391 1.00 37.04 266 GLY A C 1
ATOM 1611 O O . GLY A 1 239 ? -49.296 32.239 44.905 1.00 36.10 266 GLY A O 1
ATOM 1612 N N . GLU A 1 240 ? -47.608 33.733 45.092 1.00 36.68 267 GLU A N 1
ATOM 1613 C CA . GLU A 1 240 ? -47.540 33.720 46.558 1.00 36.33 267 GLU A CA 1
ATOM 1614 C C . GLU A 1 240 ? -48.858 34.052 47.238 1.00 35.60 267 GLU A C 1
ATOM 1615 O O . GLU A 1 240 ? -49.198 33.447 48.254 1.00 34.71 267 GLU A O 1
ATOM 1621 N N . LYS A 1 241 ? -49.600 35.002 46.678 1.00 34.76 268 LYS A N 1
ATOM 1622 C CA . LYS A 1 241 ? -50.910 35.372 47.242 1.00 34.29 268 LYS A CA 1
ATOM 1623 C C . LYS A 1 241 ? -51.916 34.221 47.211 1.00 32.79 268 LYS A C 1
ATOM 1624 O O . LYS A 1 241 ? -52.734 34.089 48.123 1.00 32.19 268 LYS A O 1
ATOM 1630 N N . SER A 1 242 ? -51.872 33.421 46.146 1.00 31.13 269 SER A N 1
ATOM 1631 C CA . SER A 1 242 ? -52.766 32.265 45.998 1.00 30.24 269 SER A CA 1
ATOM 1632 C C . SER A 1 242 ? -52.397 31.212 47.028 1.00 28.78 269 SER A C 1
ATOM 1633 O O . SER A 1 242 ? -53.267 30.628 47.637 1.00 26.89 269 SER A O 1
ATOM 1636 N N . PHE A 1 243 ? -51.094 30.993 47.225 1.00 27.27 270 PHE A N 1
ATOM 1637 C CA . PHE A 1 243 ? -50.650 30.078 48.257 1.00 27.09 270 PHE A CA 1
ATOM 1638 C C . PHE A 1 243 ? -50.975 30.564 49.671 1.00 27.22 270 PHE A C 1
ATOM 1639 O O . PHE A 1 243 ? -51.442 29.772 50.498 1.00 27.28 270 PHE A O 1
ATOM 1647 N N . ASP A 1 244 ? -50.773 31.865 49.930 1.00 26.59 271 ASP A N 1
ATOM 1648 C CA . ASP A 1 244 ? -51.151 32.486 51.210 1.00 25.87 271 ASP A CA 1
ATOM 1649 C C . ASP A 1 244 ? -52.578 32.141 51.529 1.00 25.39 271 ASP A C 1
ATOM 1650 O O . ASP A 1 244 ? -52.897 31.764 52.649 1.00 26.15 271 ASP A O 1
ATOM 1655 N N . ARG A 1 245 ? -53.438 32.330 50.540 1.00 24.88 272 ARG A N 1
ATOM 1656 C CA . ARG A 1 245 ? -54.881 32.090 50.690 1.00 24.36 272 ARG A CA 1
ATOM 1657 C C . ARG A 1 245 ? -55.191 30.609 50.926 1.00 24.98 272 ARG A C 1
ATOM 1658 O O . ARG A 1 245 ? -56.054 30.266 51.743 1.00 25.10 272 ARG A O 1
ATOM 1663 N N . LEU A 1 246 ? -54.496 29.730 50.199 1.00 24.42 273 LEU A N 1
ATOM 1664 C CA . LEU A 1 246 ? -54.694 28.303 50.392 1.00 24.21 273 LEU A CA 1
ATOM 1665 C C . LEU A 1 246 ? -54.380 27.955 51.851 1.00 24.19 273 LEU A C 1
ATOM 1666 O O . LEU A 1 246 ? -55.148 27.260 52.502 1.00 23.50 273 LEU A O 1
ATOM 1671 N N . LEU A 1 247 ? -53.238 28.433 52.347 1.00 24.48 274 LEU A N 1
ATOM 1672 C CA . LEU A 1 247 ? -52.862 28.212 53.732 1.00 25.08 274 LEU A CA 1
ATOM 1673 C C . LEU A 1 247 ? -53.919 28.726 54.719 1.00 25.19 274 LEU A C 1
ATOM 1674 O O . LEU A 1 247 ? -54.252 28.030 55.681 1.00 24.96 274 LEU A O 1
ATOM 1679 N N . ARG A 1 248 ? -54.466 29.912 54.470 1.00 25.28 275 ARG A N 1
ATOM 1680 C CA . ARG A 1 248 ? -55.532 30.428 55.326 1.00 25.83 275 ARG A CA 1
ATOM 1681 C C . ARG A 1 248 ? -56.738 29.481 55.369 1.00 26.36 275 ARG A C 1
ATOM 1682 O O . ARG A 1 248 ? -57.268 29.207 56.451 1.00 25.11 275 ARG A O 1
ATOM 1690 N N . LYS A 1 249 ? -57.146 28.982 54.205 1.00 26.30 276 LYS A N 1
ATOM 1691 C CA . LYS A 1 249 ? -58.310 28.119 54.130 1.00 27.65 276 LYS A CA 1
ATOM 1692 C C . LYS A 1 249 ? -58.058 26.793 54.869 1.00 27.76 276 LYS A C 1
ATOM 1693 O O . LYS A 1 249 ? -58.935 26.273 55.552 1.00 27.93 276 LYS A O 1
ATOM 1699 N N . LEU A 1 250 ? -56.847 26.271 54.734 1.00 27.20 277 LEU A N 1
ATOM 1700 C CA . LEU A 1 250 ? -56.473 25.048 55.430 1.00 27.71 277 LEU A CA 1
ATOM 1701 C C . LEU A 1 250 ? -56.470 25.250 56.962 1.00 27.50 277 LEU A C 1
ATOM 1702 O O . LEU A 1 250 ? -56.983 24.408 57.699 1.00 26.93 277 LEU A O 1
ATOM 1707 N N . ARG A 1 251 ? -55.931 26.385 57.418 1.00 28.01 278 ARG A N 1
ATOM 1708 C CA . ARG A 1 251 ? -55.832 26.685 58.850 1.00 28.76 278 ARG A CA 1
ATOM 1709 C C . ARG A 1 251 ? -57.191 26.914 59.507 1.00 29.29 278 ARG A C 1
ATOM 1710 O O . ARG A 1 251 ? -57.346 26.642 60.702 1.00 29.13 278 ARG A O 1
ATOM 1718 N N . GLU A 1 252 ? -58.173 27.363 58.724 1.00 29.76 279 GLU A N 1
ATOM 1719 C CA . GLU A 1 252 ? -59.547 27.536 59.212 1.00 31.15 279 GLU A CA 1
ATOM 1720 C C . GLU A 1 252 ? -60.203 26.254 59.721 1.00 31.97 279 GLU A C 1
ATOM 1721 O O . GLU A 1 252 ? -61.132 26.304 60.537 1.00 32.26 279 GLU A O 1
ATOM 1727 N N . ARG A 1 253 ? -59.755 25.108 59.212 1.00 32.49 280 ARG A N 1
ATOM 1728 C CA . ARG A 1 253 ? -60.349 23.819 59.571 1.00 32.88 280 ARG A CA 1
ATOM 1729 C C . ARG A 1 253 ? -59.564 23.105 60.666 1.00 33.22 280 ARG A C 1
ATOM 1730 O O . ARG A 1 253 ? -59.868 21.962 61.018 1.00 32.86 280 ARG A O 1
ATOM 1738 N N . LEU A 1 254 ? -58.522 23.756 61.177 1.00 34.06 281 LEU A N 1
ATOM 1739 C CA . LEU A 1 254 ? -57.813 23.214 62.322 1.00 35.25 281 LEU A CA 1
ATOM 1740 C C . LEU A 1 254 ? -58.675 23.439 63.571 1.00 37.12 281 LEU A C 1
ATOM 1741 O O . LEU A 1 254 ? -59.341 24.478 63.679 1.00 37.07 281 LEU A O 1
ATOM 1746 N N . PRO A 1 255 ? -58.642 22.491 64.536 1.00 38.38 282 PRO A N 1
ATOM 1747 C CA . PRO A 1 255 ? -57.753 21.320 64.572 1.00 38.59 282 PRO A CA 1
ATOM 1748 C C . PRO A 1 255 ? -58.420 20.048 64.056 1.00 38.63 282 PRO A C 1
ATOM 1749 O O . PRO A 1 255 ? -57.781 19.007 63.998 1.00 38.82 282 PRO A O 1
ATOM 1753 N N . LYS A 1 256 ? -59.690 20.144 63.675 1.00 38.57 283 LYS A N 1
ATOM 1754 C CA . LYS A 1 256 ? -60.474 19.005 63.193 1.00 38.95 283 LYS A CA 1
ATOM 1755 C C . LYS A 1 256 ? -59.893 18.353 61.916 1.00 38.43 283 LYS A C 1
ATOM 1756 O O . LYS A 1 256 ? -60.178 17.178 61.621 1.00 39.26 283 LYS A O 1
ATOM 1760 N N . ALA A 1 257 ? -59.117 19.120 61.147 1.00 36.08 284 ALA A N 1
ATOM 1761 C CA . ALA A 1 257 ? -58.549 18.620 59.907 1.00 34.09 284 ALA A CA 1
ATOM 1762 C C . ALA A 1 257 ? -57.075 18.953 59.828 1.00 32.95 284 ALA A C 1
ATOM 1763 O O . ALA A 1 257 ? -56.644 19.744 58.986 1.00 33.15 284 ALA A O 1
ATOM 1765 N N . ARG A 1 258 ? -56.307 18.366 60.730 1.00 31.94 285 ARG A N 1
ATOM 1766 C CA . ARG A 1 258 ? -54.856 18.464 60.686 1.00 31.80 285 ARG A CA 1
ATOM 1767 C C . ARG A 1 258 ? -54.316 17.772 59.434 1.00 29.88 285 ARG A C 1
ATOM 1768 O O . ARG A 1 258 ? -53.265 18.143 58.909 1.00 30.01 285 ARG A O 1
ATOM 1776 N N . VAL A 1 259 ? -55.026 16.768 58.947 1.00 28.02 286 VAL A N 1
ATOM 1777 C CA . VAL A 1 259 ? -54.494 15.999 57.827 1.00 26.55 286 VAL A CA 1
ATOM 1778 C C . VAL A 1 259 ? -54.838 16.658 56.493 1.00 25.82 286 VAL A C 1
ATOM 1779 O O . VAL A 1 259 ? -56.023 16.925 56.189 1.00 24.84 286 VAL A O 1
ATOM 1783 N N . VAL A 1 260 ? -53.801 16.906 55.698 1.00 23.94 287 VAL A N 1
ATOM 1784 C CA . VAL A 1 260 ? -53.985 17.448 54.359 1.00 24.14 287 VAL A CA 1
ATOM 1785 C C . VAL A 1 260 ? -53.516 16.443 53.294 1.00 24.39 287 VAL A C 1
ATOM 1786 O O . VAL A 1 260 ? -52.331 16.104 53.220 1.00 24.29 287 VAL A O 1
ATOM 1790 N N . VAL A 1 261 ? -54.455 15.948 52.500 1.00 22.42 288 VAL A N 1
ATOM 1791 C CA . VAL A 1 261 ? -54.106 15.001 51.444 1.00 24.43 288 VAL A CA 1
ATOM 1792 C C . VAL A 1 261 ? -53.733 15.771 50.172 1.00 24.61 288 VAL A C 1
ATOM 1793 O O . VAL A 1 261 ? -54.560 16.477 49.613 1.00 24.61 288 VAL A O 1
ATOM 1797 N N . CYS A 1 262 ? -52.482 15.622 49.744 1.00 24.30 289 CYS A N 1
ATOM 1798 C CA . CYS A 1 262 ? -51.946 16.375 48.622 1.00 26.27 289 CYS A CA 1
ATOM 1799 C C . CYS A 1 262 ? -51.640 15.494 47.421 1.00 25.70 289 CYS A C 1
ATOM 1800 O O . CYS A 1 262 ? -50.613 14.815 47.365 1.00 26.81 289 CYS A O 1
ATOM 1803 N N . PHE A 1 263 ? -52.532 15.502 46.449 1.00 24.76 290 PHE A N 1
ATOM 1804 C CA . PHE A 1 263 ? -52.226 14.845 45.180 1.00 24.66 290 PHE A CA 1
ATOM 1805 C C . PHE A 1 263 ? -51.622 15.897 44.268 1.00 24.81 290 PHE A C 1
ATOM 1806 O O . PHE A 1 263 ? -52.302 16.521 43.463 1.00 25.20 290 PHE A O 1
ATOM 1814 N N . CYS A 1 264 ? -50.322 16.114 44.448 1.00 25.25 291 CYS A N 1
ATOM 1815 C CA . CYS A 1 264 ? -49.694 17.344 44.034 1.00 26.90 291 CYS A CA 1
ATOM 1816 C C . CYS A 1 264 ? -48.378 17.111 43.346 1.00 26.81 291 CYS A C 1
ATOM 1817 O O . CYS A 1 264 ? -47.603 16.249 43.729 1.00 27.37 291 CYS A O 1
ATOM 1820 N N . GLU A 1 265 ? -48.129 17.931 42.340 1.00 27.09 292 GLU A N 1
ATOM 1821 C CA . GLU A 1 265 ? -46.809 18.074 41.804 1.00 27.42 292 GLU A CA 1
ATOM 1822 C C . GLU A 1 265 ? -45.959 18.745 42.881 1.00 27.19 292 GLU A C 1
ATOM 1823 O O . GLU A 1 265 ? -46.474 19.456 43.773 1.00 25.88 292 GLU A O 1
ATOM 1829 N N . GLY A 1 266 ? -44.658 18.488 42.833 1.00 27.57 293 GLY A N 1
ATOM 1830 C CA . GLY A 1 266 ? -43.781 18.923 43.898 1.00 28.77 293 GLY A CA 1
ATOM 1831 C C . GLY A 1 266 ? -43.749 20.438 44.107 1.00 30.09 293 GLY A C 1
ATOM 1832 O O . GLY A 1 266 ? -43.629 20.908 45.251 1.00 29.97 293 GLY A O 1
ATOM 1833 N N A MET A 1 267 ? -43.844 21.222 43.037 0.50 29.95 294 MET A N 1
ATOM 1834 N N B MET A 1 267 ? -43.851 21.180 43.005 0.50 30.14 294 MET A N 1
ATOM 1835 C CA A MET A 1 267 ? -43.782 22.688 43.204 0.50 30.38 294 MET A CA 1
ATOM 1836 C CA B MET A 1 267 ? -43.827 22.642 43.063 0.50 30.86 294 MET A CA 1
ATOM 1837 C C A MET A 1 267 ? -45.085 23.305 43.770 0.50 30.06 294 MET A C 1
ATOM 1838 C C B MET A 1 267 ? -45.002 23.171 43.905 0.50 30.27 294 MET A C 1
ATOM 1839 O O A MET A 1 267 ? -45.103 24.461 44.194 0.50 30.00 294 MET A O 1
ATOM 1840 O O B MET A 1 267 ? -44.829 24.109 44.681 0.50 30.09 294 MET A O 1
ATOM 1849 N N . THR A 1 268 ? -46.168 22.532 43.774 1.00 29.67 295 THR A N 1
ATOM 1850 C CA . THR A 1 268 ? -47.373 22.894 44.531 1.00 28.94 295 THR A CA 1
ATOM 1851 C C . THR A 1 268 ? -47.127 22.753 46.034 1.00 28.82 295 THR A C 1
ATOM 1852 O O . THR A 1 268 ? -47.480 23.652 46.823 1.00 27.77 295 THR A O 1
ATOM 1856 N N . VAL A 1 269 ? -46.507 21.636 46.428 1.00 28.48 296 VAL A N 1
ATOM 1857 C CA . VAL A 1 269 ? -46.121 21.431 47.819 1.00 28.93 296 VAL A CA 1
ATOM 1858 C C . VAL A 1 269 ? -45.180 22.548 48.273 1.00 28.81 296 VAL A C 1
ATOM 1859 O O . VAL A 1 269 ? -45.376 23.135 49.347 1.00 28.34 296 VAL A O 1
ATOM 1863 N N . ARG A 1 270 ? -44.182 22.853 47.441 1.00 28.96 297 ARG A N 1
ATOM 1864 C CA . ARG A 1 270 ? -43.180 23.881 47.769 1.00 28.78 297 ARG A CA 1
ATOM 1865 C C . ARG A 1 270 ? -43.839 25.257 47.985 1.00 28.46 297 ARG A C 1
ATOM 1866 O O . ARG A 1 270 ? -43.462 25.989 48.882 1.00 27.81 297 ARG A O 1
ATOM 1874 N N . GLY A 1 271 ? -44.844 25.577 47.176 1.00 27.82 298 GLY A N 1
ATOM 1875 C CA . GLY A 1 271 ? -45.569 26.829 47.332 1.00 27.91 298 GLY A CA 1
ATOM 1876 C C . GLY A 1 271 ? -46.301 26.911 48.660 1.00 27.44 298 GLY A C 1
ATOM 1877 O O . GLY A 1 271 ? -46.406 27.997 49.250 1.00 27.27 298 GLY A O 1
ATOM 1878 N N . LEU A 1 272 ? -46.844 25.782 49.111 1.00 27.11 299 LEU A N 1
ATOM 1879 C CA . LEU A 1 272 ? -47.460 25.722 50.425 1.00 26.98 299 LEU A CA 1
ATOM 1880 C C . LEU A 1 272 ? -46.417 25.928 51.535 1.00 26.93 299 LEU A C 1
ATOM 1881 O O . LEU A 1 272 ? -46.635 26.713 52.470 1.00 26.00 299 LEU A O 1
ATOM 1886 N N . LEU A 1 273 ? -45.274 25.253 51.423 1.00 27.06 300 LEU A N 1
ATOM 1887 C CA . LEU A 1 273 ? -44.227 25.393 52.426 1.00 27.54 300 LEU A CA 1
ATOM 1888 C C . LEU A 1 273 ? -43.799 26.859 52.540 1.00 28.70 300 LEU A C 1
ATOM 1889 O O . LEU A 1 273 ? -43.563 27.363 53.651 1.00 29.61 300 LEU A O 1
ATOM 1894 N N . SER A 1 274 ? -43.700 27.518 51.386 1.00 29.34 301 SER A N 1
ATOM 1895 C CA . SER A 1 274 ? -43.286 28.921 51.276 1.00 30.26 301 SER A CA 1
ATOM 1896 C C . SER A 1 274 ? -44.275 29.856 51.969 1.00 29.44 301 SER A C 1
ATOM 1897 O O . SER A 1 274 ? -43.866 30.719 52.746 1.00 29.04 301 SER A O 1
ATOM 1900 N N . ALA A 1 275 ? -45.570 29.664 51.705 1.00 28.86 302 ALA A N 1
ATOM 1901 C CA . ALA A 1 275 ? -46.620 30.345 52.444 1.00 29.45 302 ALA A CA 1
ATOM 1902 C C . ALA A 1 275 ? -46.509 30.140 53.969 1.00 29.95 302 ALA A C 1
ATOM 1903 O O . ALA A 1 275 ? -46.697 31.095 54.744 1.00 29.54 302 ALA A O 1
ATOM 1905 N N . MET A 1 276 ? -46.213 28.911 54.400 1.00 30.29 303 MET A N 1
ATOM 1906 C CA . MET A 1 276 ? -46.045 28.638 55.830 1.00 31.04 303 MET A CA 1
ATOM 1907 C C . MET A 1 276 ? -44.947 29.516 56.402 1.00 31.67 303 MET A C 1
ATOM 1908 O O . MET A 1 276 ? -45.129 30.136 57.457 1.00 32.15 303 MET A O 1
ATOM 1913 N N . ARG A 1 277 ? -43.822 29.569 55.697 1.00 32.31 304 ARG A N 1
ATOM 1914 C CA . ARG A 1 277 ? -42.698 30.413 56.083 1.00 33.20 304 ARG A CA 1
ATOM 1915 C C . ARG A 1 277 ? -43.109 31.878 56.229 1.00 33.37 304 ARG A C 1
ATOM 1916 O O . ARG A 1 277 ? -42.787 32.508 57.240 1.00 32.72 304 ARG A O 1
ATOM 1924 N N . ARG A 1 278 ? -43.840 32.399 55.242 1.00 33.34 305 ARG A N 1
ATOM 1925 C CA . ARG A 1 278 ? -44.245 33.809 55.241 1.00 33.74 305 ARG A CA 1
ATOM 1926 C C . ARG A 1 278 ? -45.162 34.134 56.422 1.00 34.34 305 ARG A C 1
ATOM 1927 O O . ARG A 1 278 ? -45.047 35.212 57.019 1.00 34.06 305 ARG A O 1
ATOM 1935 N N . LEU A 1 279 ? -46.074 33.211 56.746 1.00 34.47 306 LEU A N 1
ATOM 1936 C CA . LEU A 1 279 ? -46.977 33.385 57.882 1.00 34.56 306 LEU A CA 1
ATOM 1937 C C . LEU A 1 279 ? -46.256 33.181 59.219 1.00 34.71 306 LEU A C 1
ATOM 1938 O O . LEU A 1 279 ? -46.663 33.724 60.235 1.00 34.79 306 LEU A O 1
ATOM 1943 N N . GLY A 1 280 ? -45.192 32.397 59.210 1.00 35.15 307 GLY A N 1
ATOM 1944 C CA . GLY A 1 280 ? -44.403 32.152 60.422 1.00 35.71 307 GLY A CA 1
ATOM 1945 C C . GLY A 1 280 ? -45.014 31.053 61.270 1.00 36.50 307 GLY A C 1
ATOM 1946 O O . GLY A 1 280 ? -44.965 31.115 62.507 1.00 37.01 307 GLY A O 1
ATOM 1947 N N . VAL A 1 281 ? -45.606 30.059 60.607 1.00 36.01 308 VAL A N 1
ATOM 1948 C CA . VAL A 1 281 ? -46.211 28.906 61.274 1.00 35.82 308 VAL A CA 1
ATOM 1949 C C . VAL A 1 281 ? -45.479 27.600 60.906 1.00 35.96 308 VAL A C 1
ATOM 1950 O O . VAL A 1 281 ? -44.937 27.476 59.803 1.00 35.77 308 VAL A O 1
ATOM 1954 N N . VAL A 1 282 ? -45.453 26.652 61.844 1.00 35.80 309 VAL A N 1
ATOM 1955 C CA . VAL A 1 282 ? -44.701 25.397 61.716 1.00 35.48 309 VAL A CA 1
ATOM 1956 C C . VAL A 1 282 ? -45.506 24.269 62.346 1.00 34.84 309 VAL A C 1
ATOM 1957 O O . VAL A 1 282 ? -46.064 24.435 63.430 1.00 34.55 309 VAL A O 1
ATOM 1961 N N . GLY A 1 283 ? -45.573 23.128 61.662 1.00 34.26 310 GLY A N 1
ATOM 1962 C CA . GLY A 1 283 ? -46.022 21.875 62.279 1.00 33.55 310 GLY A CA 1
ATOM 1963 C C . GLY A 1 283 ? -47.468 21.719 62.704 1.00 33.53 310 GLY A C 1
ATOM 1964 O O . GLY A 1 283 ? -47.770 20.890 63.554 1.00 34.21 310 GLY A O 1
ATOM 1965 N N A GLU A 1 284 ? -48.354 22.511 62.111 0.50 33.00 311 GLU A N 1
ATOM 1966 N N B GLU A 1 284 ? -48.369 22.494 62.108 0.50 33.19 311 GLU A N 1
ATOM 1967 C CA A GLU A 1 284 ? -49.782 22.447 62.410 0.50 32.36 311 GLU A CA 1
ATOM 1968 C CA B GLU A 1 284 ? -49.795 22.420 62.446 0.50 32.74 311 GLU A CA 1
ATOM 1969 C C A GLU A 1 284 ? -50.466 21.266 61.723 0.50 31.99 311 GLU A C 1
ATOM 1970 C C B GLU A 1 284 ? -50.580 21.411 61.606 0.50 32.26 311 GLU A C 1
ATOM 1971 O O A GLU A 1 284 ? -51.433 20.713 62.251 0.50 31.82 311 GLU A O 1
ATOM 1972 O O B GLU A 1 284 ? -51.746 21.127 61.903 0.50 32.31 311 GLU A O 1
ATOM 1983 N N . PHE A 1 285 ? -49.959 20.882 60.553 1.00 31.29 312 PHE A N 1
ATOM 1984 C CA . PHE A 1 285 ? -50.642 19.919 59.698 1.00 30.71 312 PHE A CA 1
ATOM 1985 C C . PHE A 1 285 ? -49.913 18.594 59.609 1.00 30.13 312 PHE A C 1
ATOM 1986 O O . PHE A 1 285 ? -48.708 18.506 59.851 1.00 29.91 312 PHE A O 1
ATOM 1994 N N . SER A 1 286 ? -50.654 17.566 59.229 1.00 28.68 313 SER A N 1
ATOM 1995 C CA . SER A 1 286 ? -50.011 16.340 58.750 1.00 28.38 313 SER A CA 1
ATOM 1996 C C . SER A 1 286 ? -50.209 16.248 57.233 1.00 27.04 313 SER A C 1
ATOM 1997 O O . SER A 1 286 ? -51.302 15.916 56.762 1.00 26.37 313 SER A O 1
ATOM 2000 N N . LEU A 1 287 ? -49.178 16.603 56.473 1.00 25.98 314 LEU A N 1
ATOM 2001 C CA . LEU A 1 287 ? -49.274 16.537 55.002 1.00 26.79 314 LEU A CA 1
ATOM 2002 C C . LEU A 1 287 ? -49.023 15.096 54.512 1.00 26.45 314 LEU A C 1
ATOM 2003 O O . LEU A 1 287 ? -48.010 14.509 54.848 1.00 25.74 314 LEU A O 1
ATOM 2008 N N . ILE A 1 288 ? -49.961 14.538 53.748 1.00 25.92 315 ILE A N 1
ATOM 2009 C CA . ILE A 1 288 ? -49.752 13.232 53.081 1.00 25.67 315 ILE A CA 1
ATOM 2010 C C . ILE A 1 288 ? -49.686 13.460 51.579 1.00 25.29 315 ILE A C 1
ATOM 2011 O O . ILE A 1 288 ? -50.674 13.845 50.975 1.00 24.19 315 ILE A O 1
ATOM 2016 N N . GLY A 1 289 ? -48.523 13.228 50.982 1.00 23.35 316 GLY A N 1
ATOM 2017 C CA . GLY A 1 289 ? -48.300 13.624 49.588 1.00 23.89 316 GLY A CA 1
ATOM 2018 C C . GLY A 1 289 ? -48.166 12.436 48.656 1.00 23.72 316 GLY A C 1
ATOM 2019 O O . GLY A 1 289 ? -47.723 11.347 49.067 1.00 24.88 316 GLY A O 1
ATOM 2020 N N . SER A 1 290 ? -48.577 12.638 47.410 1.00 24.40 317 SER A N 1
ATOM 2021 C CA . SER A 1 290 ? -48.395 11.656 46.353 1.00 24.50 317 SER A CA 1
ATOM 2022 C C . SER A 1 290 ? -46.970 11.737 45.827 1.00 24.63 317 SER A C 1
ATOM 2023 O O . SER A 1 290 ? -46.146 12.518 46.330 1.00 26.62 317 SER A O 1
ATOM 2026 N N . ASP A 1 291 ? -46.678 10.947 44.803 1.00 24.95 318 ASP A N 1
ATOM 2027 C CA . ASP A 1 291 ? -45.307 10.788 44.320 1.00 25.85 318 ASP A CA 1
ATOM 2028 C C . ASP A 1 291 ? -44.731 11.988 43.531 1.00 25.81 318 ASP A C 1
ATOM 2029 O O . ASP A 1 291 ? -43.532 12.028 43.227 1.00 25.89 318 ASP A O 1
ATOM 2034 N N . GLY A 1 292 ? -45.579 12.978 43.248 1.00 25.34 319 GLY A N 1
ATOM 2035 C CA . GLY A 1 292 ? -45.137 14.306 42.820 1.00 24.84 319 GLY A CA 1
ATOM 2036 C C . GLY A 1 292 ? -44.137 14.897 43.811 1.00 25.44 319 GLY A C 1
ATOM 2037 O O . GLY A 1 292 ? -43.213 15.607 43.434 1.00 26.02 319 GLY A O 1
ATOM 2038 N N . TRP A 1 293 ? -44.324 14.588 45.082 1.00 25.79 320 TRP A N 1
ATOM 2039 C CA . TRP A 1 293 ? -43.415 14.997 46.137 1.00 25.80 320 TRP A CA 1
ATOM 2040 C C . TRP A 1 293 ? -42.392 13.886 46.394 1.00 26.58 320 TRP A C 1
ATOM 2041 O O . TRP A 1 293 ? -41.179 14.130 46.297 1.00 26.35 320 TRP A O 1
ATOM 2052 N N . ALA A 1 294 ? -42.878 12.683 46.732 1.00 27.53 321 ALA A N 1
ATOM 2053 C CA . ALA A 1 294 ? -42.033 11.507 46.935 1.00 28.59 321 ALA A CA 1
ATOM 2054 C C . ALA A 1 294 ? -40.883 11.841 47.894 1.00 29.59 321 ALA A C 1
ATOM 2055 O O . ALA A 1 294 ? -41.130 12.381 48.964 1.00 30.25 321 ALA A O 1
ATOM 2057 N N . ASP A 1 295 ? -39.642 11.542 47.508 1.00 30.68 322 ASP A N 1
ATOM 2058 C CA . ASP A 1 295 ? -38.462 11.894 48.319 1.00 31.71 322 ASP A CA 1
ATOM 2059 C C . ASP A 1 295 ? -37.603 13.011 47.709 1.00 32.32 322 ASP A C 1
ATOM 2060 O O . ASP A 1 295 ? -36.368 13.005 47.848 1.00 33.33 322 ASP A O 1
ATOM 2065 N N . ARG A 1 296 ? -38.233 13.955 47.025 1.00 32.54 323 ARG A N 1
ATOM 2066 C CA . ARG A 1 296 ? -37.494 15.018 46.339 1.00 33.50 323 ARG A CA 1
ATOM 2067 C C . ARG A 1 296 ? -36.945 16.093 47.282 1.00 34.13 323 ARG A C 1
ATOM 2068 O O . ARG A 1 296 ? -37.694 16.826 47.938 1.00 33.59 323 ARG A O 1
ATOM 2076 N N . ASP A 1 297 ? -35.623 16.178 47.333 1.00 35.22 324 ASP A N 1
ATOM 2077 C CA . ASP A 1 297 ? -34.939 17.223 48.086 1.00 36.40 324 ASP A CA 1
ATOM 2078 C C . ASP A 1 297 ? -35.275 18.631 47.610 1.00 36.12 324 ASP A C 1
ATOM 2079 O O . ASP A 1 297 ? -35.350 19.557 48.418 1.00 36.45 324 ASP A O 1
ATOM 2084 N N . GLU A 1 298 ? -35.468 18.788 46.304 1.00 35.65 325 GLU A N 1
ATOM 2085 C CA . GLU A 1 298 ? -35.720 20.105 45.728 1.00 36.05 325 GLU A CA 1
ATOM 2086 C C . GLU A 1 298 ? -37.059 20.720 46.181 1.00 34.74 325 GLU A C 1
ATOM 2087 O O . GLU A 1 298 ? -37.199 21.940 46.200 1.00 33.59 325 GLU A O 1
ATOM 2093 N N . VAL A 1 299 ? -38.029 19.875 46.538 1.00 33.95 326 VAL A N 1
ATOM 2094 C CA . VAL A 1 299 ? -39.323 20.349 47.035 1.00 33.10 326 VAL A CA 1
ATOM 2095 C C . VAL A 1 299 ? -39.175 21.071 48.385 1.00 32.66 326 VAL A C 1
ATOM 2096 O O . VAL A 1 299 ? -39.786 22.109 48.611 1.00 31.69 326 VAL A O 1
ATOM 2100 N N . ILE A 1 300 ? -38.313 20.546 49.246 1.00 33.01 327 ILE A N 1
ATOM 2101 C CA . ILE A 1 300 ? -38.208 21.010 50.621 1.00 33.06 327 ILE A CA 1
ATOM 2102 C C . ILE A 1 300 ? -36.930 21.802 50.926 1.00 34.70 327 ILE A C 1
ATOM 2103 O O . ILE A 1 300 ? -36.762 22.279 52.053 1.00 34.17 327 ILE A O 1
ATOM 2108 N N . GLU A 1 301 ? -36.032 21.921 49.948 1.00 35.62 328 GLU A N 1
ATOM 2109 C CA . GLU A 1 301 ? -34.773 22.669 50.149 1.00 37.73 328 GLU A CA 1
ATOM 2110 C C . GLU A 1 301 ? -35.064 24.101 50.658 1.00 37.34 328 GLU A C 1
ATOM 2111 O O . GLU A 1 301 ? -35.821 24.847 50.035 1.00 37.48 328 GLU A O 1
ATOM 2117 N N . GLY A 1 302 ? -34.464 24.459 51.794 1.00 37.01 329 GLY A N 1
ATOM 2118 C CA . GLY A 1 302 ? -34.656 25.772 52.403 1.00 36.58 329 GLY A CA 1
ATOM 2119 C C . GLY A 1 302 ? -35.927 25.902 53.229 1.00 36.59 329 GLY A C 1
ATOM 2120 O O . GLY A 1 302 ? -36.189 26.962 53.797 1.00 36.57 329 GLY A O 1
ATOM 2121 N N . TYR A 1 303 ? -36.714 24.824 53.290 1.00 35.83 330 TYR A N 1
ATOM 2122 C CA . TYR A 1 303 ? -37.994 24.811 53.982 1.00 35.66 330 TYR A CA 1
ATOM 2123 C C . TYR A 1 303 ? -38.157 23.515 54.764 1.00 35.42 330 TYR A C 1
ATOM 2124 O O . TYR A 1 303 ? -39.280 23.043 54.982 1.00 35.12 330 TYR A O 1
ATOM 2133 N N . GLU A 1 304 ? -37.037 22.952 55.209 1.00 34.59 331 GLU A N 1
ATOM 2134 C CA . GLU A 1 304 ? -37.048 21.679 55.911 1.00 34.77 331 GLU A CA 1
ATOM 2135 C C . GLU A 1 304 ? -37.829 21.747 57.216 1.00 34.43 331 GLU A C 1
ATOM 2136 O O . GLU A 1 304 ? -38.562 20.824 57.549 1.00 34.44 331 GLU A O 1
ATOM 2142 N N . VAL A 1 305 ? -37.705 22.861 57.935 1.00 33.78 332 VAL A N 1
ATOM 2143 C CA . VAL A 1 305 ? -38.443 23.056 59.188 1.00 32.65 332 VAL A CA 1
ATOM 2144 C C . VAL A 1 305 ? -39.961 22.995 58.960 1.00 31.90 332 VAL A C 1
ATOM 2145 O O . VAL A 1 305 ? -40.688 22.373 59.735 1.00 32.34 332 VAL A O 1
ATOM 2149 N N . GLU A 1 306 ? -40.429 23.628 57.896 1.00 30.83 333 GLU A N 1
ATOM 2150 C CA . GLU A 1 306 ? -41.860 23.598 57.582 1.00 31.08 333 GLU A CA 1
ATOM 2151 C C . GLU A 1 306 ? -42.324 22.224 57.077 1.00 30.44 333 GLU A C 1
ATOM 2152 O O . GLU A 1 306 ? -43.441 21.810 57.349 1.00 30.33 333 GLU A O 1
ATOM 2158 N N . ALA A 1 307 ? -41.462 21.524 56.351 1.00 30.41 334 ALA A N 1
ATOM 2159 C CA . ALA A 1 307 ? -41.851 20.253 55.738 1.00 31.06 334 ALA A CA 1
ATOM 2160 C C . ALA A 1 307 ? -41.793 19.075 56.713 1.00 31.26 334 ALA A C 1
ATOM 2161 O O . ALA A 1 307 ? -42.481 18.066 56.528 1.00 30.47 334 ALA A O 1
ATOM 2163 N N . ASN A 1 308 ? -40.970 19.217 57.752 1.00 32.02 335 ASN A N 1
ATOM 2164 C CA . ASN A 1 308 ? -40.766 18.158 58.750 1.00 32.19 335 ASN A CA 1
ATOM 2165 C C . ASN A 1 308 ? -42.057 17.520 59.229 1.00 31.90 335 ASN A C 1
ATOM 2166 O O . ASN A 1 308 ? -42.998 18.232 59.589 1.00 31.28 335 ASN A O 1
ATOM 2171 N N . GLY A 1 309 ? -42.101 16.182 59.220 1.00 30.69 336 GLY A N 1
ATOM 2172 C CA . GLY A 1 309 ? -43.323 15.457 59.596 1.00 29.03 336 GLY A CA 1
ATOM 2173 C C . GLY A 1 309 ? -44.163 15.000 58.411 1.00 28.25 336 GLY A C 1
ATOM 2174 O O . GLY A 1 309 ? -45.055 14.177 58.568 1.00 27.86 336 GLY A O 1
ATOM 2175 N N . GLY A 1 310 ? -43.892 15.546 57.230 1.00 28.01 337 GLY A N 1
ATOM 2176 C CA . GLY A 1 310 ? -44.609 15.162 56.011 1.00 27.43 337 GLY A CA 1
ATOM 2177 C C . GLY A 1 310 ? -44.531 13.655 55.732 1.00 27.43 337 GLY A C 1
ATOM 2178 O O . GLY A 1 310 ? -43.510 13.012 55.999 1.00 27.05 337 GLY A O 1
ATOM 2179 N N . ILE A 1 311 ? -45.624 13.095 55.233 1.00 26.56 338 ILE A N 1
ATOM 2180 C CA . ILE A 1 311 ? -45.645 11.696 54.786 1.00 26.96 338 ILE A CA 1
ATOM 2181 C C . ILE A 1 311 ? -45.807 11.681 53.267 1.00 26.77 338 ILE A C 1
ATOM 2182 O O . ILE A 1 311 ? -46.673 12.377 52.726 1.00 26.39 338 ILE A O 1
ATOM 2187 N N . THR A 1 312 ? -44.960 10.909 52.585 1.00 26.28 339 THR A N 1
ATOM 2188 C CA . THR A 1 312 ? -45.007 10.805 51.132 1.00 26.02 339 THR A CA 1
ATOM 2189 C C . THR A 1 312 ? -44.903 9.358 50.657 1.00 26.34 339 THR A C 1
ATOM 2190 O O . THR A 1 312 ? -44.482 8.452 51.389 1.00 26.54 339 THR A O 1
ATOM 2194 N N . ILE A 1 313 ? -45.300 9.148 49.414 1.00 26.68 340 ILE A N 1
ATOM 2195 C CA . ILE A 1 313 ? -45.140 7.853 48.792 1.00 26.80 340 ILE A CA 1
ATOM 2196 C C . ILE A 1 313 ? -44.340 7.958 47.483 1.00 26.21 340 ILE A C 1
ATOM 2197 O O . ILE A 1 313 ? -44.249 9.023 46.862 1.00 26.07 340 ILE A O 1
ATOM 2202 N N . LYS A 1 314 ? -43.727 6.853 47.099 1.00 25.77 341 LYS A N 1
ATOM 2203 C CA . LYS A 1 314 ? -43.082 6.741 45.812 1.00 25.83 341 LYS A CA 1
ATOM 2204 C C . LYS A 1 314 ? -43.067 5.297 45.376 1.00 25.10 341 LYS A C 1
ATOM 2205 O O . LYS A 1 314 ? -43.092 4.370 46.197 1.00 24.52 341 LYS A O 1
ATOM 2211 N N . LEU A 1 315 ? -43.002 5.126 44.071 1.00 25.55 342 LEU A N 1
ATOM 2212 C CA . LEU A 1 315 ? -42.895 3.837 43.445 1.00 26.24 342 LEU A CA 1
ATOM 2213 C C . LEU A 1 315 ? -41.658 3.142 43.949 1.00 26.54 342 LEU A C 1
ATOM 2214 O O . LEU A 1 315 ? -40.605 3.757 43.967 1.00 25.08 342 LEU A O 1
ATOM 2219 N N . GLN A 1 316 ? -41.778 1.878 44.340 1.00 27.28 343 GLN A N 1
ATOM 2220 C CA . GLN A 1 316 ? -40.578 1.085 44.621 1.00 30.22 343 GLN A CA 1
ATOM 2221 C C . GLN A 1 316 ? -39.883 0.813 43.302 1.00 31.92 343 GLN A C 1
ATOM 2222 O O . GLN A 1 316 ? -40.540 0.441 42.320 1.00 32.42 343 GLN A O 1
ATOM 2228 N N . SER A 1 317 ? -38.568 1.016 43.269 1.00 33.53 344 SER A N 1
ATOM 2229 C CA . SER A 1 317 ? -37.782 0.689 42.093 1.00 35.27 344 SER A CA 1
ATOM 2230 C C . SER A 1 317 ? -36.377 0.289 42.500 1.00 34.84 344 SER A C 1
ATOM 2231 O O . SER A 1 317 ? -35.459 1.086 42.375 1.00 35.31 344 SER A O 1
ATOM 2234 N N . PRO A 1 318 ? -36.201 -0.951 42.983 1.00 34.82 345 PRO A N 1
ATOM 2235 C CA . PRO A 1 318 ? -34.859 -1.430 43.357 1.00 34.96 345 PRO A CA 1
ATOM 2236 C C . PRO A 1 318 ? -33.893 -1.421 42.167 1.00 34.84 345 PRO A C 1
ATOM 2237 O O . PRO A 1 318 ? -34.302 -1.683 41.040 1.00 34.60 345 PRO A O 1
ATOM 2241 N N . GLU A 1 319 ? -32.627 -1.088 42.409 1.00 35.04 346 GLU A N 1
ATOM 2242 C CA . GLU A 1 319 ? -31.618 -1.141 41.359 1.00 35.83 346 GLU A CA 1
ATOM 2243 C C . GLU A 1 319 ? -31.499 -2.559 40.798 1.00 35.08 346 GLU A C 1
ATOM 2244 O O . GLU A 1 319 ? -31.666 -3.542 41.521 1.00 34.51 346 GLU A O 1
ATOM 2250 N N . VAL A 1 320 ? -31.206 -2.651 39.507 1.00 34.87 347 VAL A N 1
ATOM 2251 C CA . VAL A 1 320 ? -30.919 -3.925 38.857 1.00 34.82 347 VAL A CA 1
ATOM 2252 C C . VAL A 1 320 ? -29.397 -4.051 38.662 1.00 35.27 347 VAL A C 1
ATOM 2253 O O . VAL A 1 320 ? -28.823 -3.442 37.765 1.00 34.83 347 VAL A O 1
ATOM 2257 N N . ARG A 1 321 ? -28.746 -4.833 39.522 1.00 35.89 348 ARG A N 1
ATOM 2258 C CA . ARG A 1 321 ? -27.290 -4.978 39.472 1.00 37.15 348 ARG A CA 1
ATOM 2259 C C . ARG A 1 321 ? -26.818 -5.479 38.110 1.00 36.30 348 ARG A C 1
ATOM 2260 O O . ARG A 1 321 ? -25.834 -4.981 37.588 1.00 36.25 348 ARG A O 1
ATOM 2268 N N . SER A 1 322 ? -27.534 -6.448 37.540 1.00 36.02 349 SER A N 1
ATOM 2269 C CA . SER A 1 322 ? -27.131 -7.050 36.272 1.00 35.75 349 SER A CA 1
ATOM 2270 C C . SER A 1 322 ? -27.105 -6.034 35.121 1.00 35.47 349 SER A C 1
ATOM 2271 O O . SER A 1 322 ? -26.331 -6.198 34.159 1.00 35.33 349 SER A O 1
ATOM 2274 N N . PHE A 1 323 ? -27.927 -4.982 35.214 1.00 34.67 350 PHE A N 1
ATOM 2275 C CA . PHE A 1 323 ? -27.818 -3.897 34.240 1.00 34.75 350 PHE A CA 1
ATOM 2276 C C . PHE A 1 323 ? -26.517 -3.151 34.384 1.00 34.96 350 PHE A C 1
ATOM 2277 O O . PHE A 1 323 ? -25.882 -2.855 33.387 1.00 35.15 350 PHE A O 1
ATOM 2285 N N . ASP A 1 324 ? -26.137 -2.817 35.618 1.00 36.30 351 ASP A N 1
ATOM 2286 C CA . ASP A 1 324 ? -24.867 -2.113 35.855 1.00 37.38 351 ASP A CA 1
ATOM 2287 C C . ASP A 1 324 ? -23.667 -2.914 35.347 1.00 37.35 351 ASP A C 1
ATOM 2288 O O . ASP A 1 324 ? -22.796 -2.359 34.671 1.00 37.08 351 ASP A O 1
ATOM 2293 N N . ASP A 1 325 ? -23.635 -4.207 35.678 1.00 37.69 352 ASP A N 1
ATOM 2294 C CA . ASP A 1 325 ? -22.584 -5.128 35.226 1.00 38.79 352 ASP A CA 1
ATOM 2295 C C . ASP A 1 325 ? -22.355 -5.072 33.707 1.00 38.65 352 ASP A C 1
ATOM 2296 O O . ASP A 1 325 ? -21.210 -5.076 33.239 1.00 39.09 352 ASP A O 1
ATOM 2301 N N . TYR A 1 326 ? -23.444 -4.967 32.948 1.00 38.21 353 TYR A N 1
ATOM 2302 C CA . TYR A 1 326 ? -23.368 -4.827 31.501 1.00 37.67 353 TYR A CA 1
ATOM 2303 C C . TYR A 1 326 ? -23.068 -3.400 31.038 1.00 37.71 353 TYR A C 1
ATOM 2304 O O . TYR A 1 326 ? -22.173 -3.180 30.226 1.00 37.49 353 TYR A O 1
ATOM 2313 N N . PHE A 1 327 ? -23.842 -2.436 31.524 1.00 37.66 354 PHE A N 1
ATOM 2314 C CA . PHE A 1 327 ? -23.756 -1.080 31.008 1.00 38.04 354 PHE A CA 1
ATOM 2315 C C . PHE A 1 327 ? -22.396 -0.444 31.270 1.00 38.68 354 PHE A C 1
ATOM 2316 O O . PHE A 1 327 ? -21.814 0.163 30.375 1.00 38.50 354 PHE A O 1
ATOM 2324 N N . LEU A 1 328 ? -21.902 -0.584 32.495 1.00 39.62 355 LEU A N 1
ATOM 2325 C CA . LEU A 1 328 ? -20.656 0.065 32.889 1.00 41.02 355 LEU A CA 1
ATOM 2326 C C . LEU A 1 328 ? -19.438 -0.436 32.113 1.00 42.06 355 LEU A C 1
ATOM 2327 O O . LEU A 1 328 ? -18.392 0.212 32.133 1.00 42.90 355 LEU A O 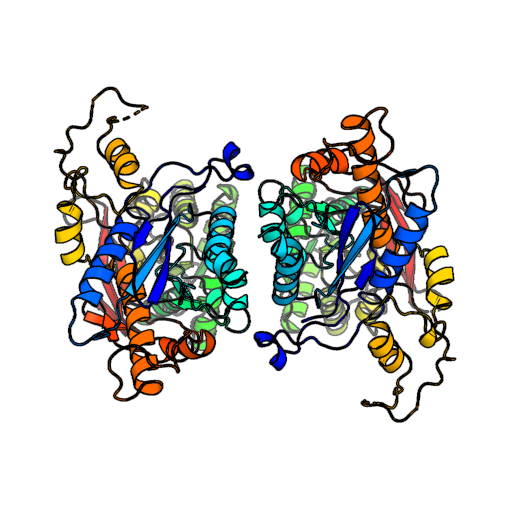1
ATOM 2332 N N . LYS A 1 329 ? -19.584 -1.562 31.412 1.00 42.83 356 LYS A N 1
ATOM 2333 C CA . LYS A 1 329 ? -18.473 -2.158 30.655 1.00 43.62 356 LYS A CA 1
ATOM 2334 C C . LYS A 1 329 ? -18.474 -1.814 29.174 1.00 43.88 356 LYS A C 1
ATOM 2335 O O . LYS A 1 329 ? -17.563 -2.217 28.446 1.00 44.10 356 LYS A O 1
ATOM 2341 N N . LEU A 1 330 ? -19.489 -1.076 28.725 1.00 43.77 357 LEU A N 1
ATOM 2342 C CA . LEU A 1 330 ? -19.593 -0.692 27.321 1.00 43.74 357 LEU A CA 1
ATOM 2343 C C . LEU A 1 330 ? -18.462 0.232 26.872 1.00 44.70 357 LEU A C 1
ATOM 2344 O O . LEU A 1 330 ? -17.988 1.077 27.637 1.00 44.64 357 LEU A O 1
ATOM 2349 N N . ARG A 1 331 ? -18.052 0.066 25.618 1.00 45.71 358 ARG A N 1
ATOM 2350 C CA . ARG A 1 331 ? -16.945 0.828 25.055 1.00 46.68 358 ARG A CA 1
ATOM 2351 C C . ARG A 1 331 ? -17.378 1.470 23.760 1.00 46.98 358 ARG A C 1
ATOM 2352 O O . ARG A 1 331 ? -18.103 0.862 22.969 1.00 46.94 358 ARG A O 1
ATOM 2360 N N . LEU A 1 332 ? -16.923 2.702 23.547 1.00 47.45 359 LEU A N 1
ATOM 2361 C CA . LEU A 1 332 ? -17.230 3.437 22.333 1.00 48.03 359 LEU A CA 1
ATOM 2362 C C . LEU A 1 332 ? -16.837 2.658 21.083 1.00 48.41 359 LEU A C 1
ATOM 2363 O O . LEU A 1 332 ? -17.610 2.595 20.129 1.00 48.16 359 LEU A O 1
ATOM 2368 N N . ASP A 1 333 ? -15.649 2.056 21.096 1.00 49.00 360 ASP A N 1
ATOM 2369 C CA . ASP A 1 333 ? -15.137 1.399 19.892 1.00 49.51 360 ASP A CA 1
ATOM 2370 C C . ASP A 1 333 ? -15.844 0.102 19.508 1.00 48.98 360 ASP A C 1
ATOM 2371 O O . ASP A 1 333 ? -15.950 -0.220 18.320 1.00 49.09 360 ASP A O 1
ATOM 2376 N N . THR A 1 334 ? -16.347 -0.631 20.495 1.00 48.31 361 THR A N 1
ATOM 2377 C CA . THR A 1 334 ? -16.985 -1.919 20.210 1.00 47.39 361 THR A CA 1
ATOM 2378 C C . THR A 1 334 ? -18.522 -1.879 20.209 1.00 46.52 361 THR A C 1
ATOM 2379 O O . THR A 1 334 ? -19.163 -2.820 19.747 1.00 46.81 361 THR A O 1
ATOM 2383 N N . ASN A 1 335 ? -19.119 -0.801 20.708 1.00 45.06 362 ASN A N 1
ATOM 2384 C CA . ASN A 1 335 ? -20.575 -0.719 20.703 1.00 43.54 362 ASN A CA 1
ATOM 2385 C C . ASN A 1 335 ? -21.131 -0.232 19.359 1.00 42.73 362 ASN A C 1
ATOM 2386 O O . ASN A 1 335 ? -21.484 0.948 19.192 1.00 42.91 362 ASN A O 1
ATOM 2391 N N . THR A 1 336 ? -21.230 -1.152 18.409 1.00 41.58 363 THR A N 1
ATOM 2392 C CA . THR A 1 336 ? -21.648 -0.788 17.059 1.00 40.94 363 THR A CA 1
ATOM 2393 C C . THR A 1 336 ? -23.169 -0.822 16.849 1.00 39.64 363 THR A C 1
ATOM 2394 O O . THR A 1 336 ? -23.678 -0.122 15.987 1.00 39.65 363 THR A O 1
ATOM 2398 N N . ARG A 1 337 ? -23.887 -1.616 17.641 1.00 38.43 364 ARG A N 1
ATOM 2399 C CA . ARG A 1 337 ? -25.352 -1.785 17.442 1.00 37.03 364 ARG A CA 1
ATOM 2400 C C . ARG A 1 337 ? -26.223 -0.612 17.934 1.00 36.55 364 ARG A C 1
ATOM 2401 O O . ARG A 1 337 ? -27.380 -0.469 17.521 1.00 36.10 364 ARG A O 1
ATOM 2409 N N . ASN A 1 338 ? -25.681 0.215 18.824 1.00 35.49 365 ASN A N 1
ATOM 2410 C CA . ASN A 1 338 ? -26.394 1.404 19.284 1.00 34.68 365 ASN A CA 1
ATOM 2411 C C . ASN A 1 338 ? -25.928 2.585 18.439 1.00 34.39 365 ASN A C 1
ATOM 2412 O O . ASN A 1 338 ? -24.810 3.058 18.630 1.00 34.56 365 ASN A O 1
ATOM 2417 N N . PRO A 1 339 ? -26.774 3.057 17.499 1.00 33.76 366 PRO A N 1
ATOM 2418 C CA . PRO A 1 339 ? -26.313 4.090 16.567 1.00 33.95 366 PRO A CA 1
ATOM 2419 C C . PRO A 1 339 ? -26.140 5.462 17.242 1.00 34.16 366 PRO A C 1
ATOM 2420 O O . PRO A 1 339 ? -25.494 6.351 16.684 1.00 34.49 366 PRO A O 1
ATOM 2424 N N . TRP A 1 340 ? -26.695 5.622 18.438 1.00 33.68 367 TRP A N 1
ATOM 2425 C CA . TRP A 1 340 ? -26.605 6.878 19.153 1.00 33.58 367 TRP A CA 1
ATOM 2426 C C . TRP A 1 340 ? -25.424 6.926 20.126 1.00 33.86 367 TRP A C 1
ATOM 2427 O O . TRP A 1 340 ? -25.208 7.943 20.777 1.00 34.07 367 TRP A O 1
ATOM 2438 N N . PHE A 1 341 ? -24.677 5.837 20.226 1.00 34.17 368 PHE A N 1
ATOM 2439 C CA . PHE A 1 341 ? -23.630 5.734 21.245 1.00 35.18 368 PHE A CA 1
ATOM 2440 C C . PHE A 1 341 ? -22.492 6.774 21.100 1.00 36.01 368 PHE A C 1
ATOM 2441 O O . PHE A 1 341 ? -22.026 7.285 22.111 1.00 36.60 368 PHE A O 1
ATOM 2449 N N . PRO A 1 342 ? -22.055 7.092 19.858 1.00 36.85 369 PRO A N 1
ATOM 2450 C CA . PRO A 1 342 ? -21.088 8.189 19.651 1.00 37.13 369 PRO A CA 1
ATOM 2451 C C . PRO A 1 342 ? -21.562 9.571 20.104 1.00 37.32 369 PRO A C 1
ATOM 2452 O O . PRO A 1 342 ? -20.815 10.272 20.796 1.00 37.91 369 PRO A O 1
ATOM 2456 N N . GLU A 1 343 ? -22.778 9.963 19.717 1.00 36.96 370 GLU A N 1
ATOM 2457 C CA . GLU A 1 343 ? -23.380 11.196 20.200 1.00 36.98 370 GLU A CA 1
ATOM 2458 C C . GLU A 1 343 ? -23.428 11.220 21.729 1.00 37.41 370 GLU A C 1
ATOM 2459 O O . GLU A 1 343 ? -23.152 12.254 22.353 1.00 37.19 370 GLU A O 1
ATOM 2465 N N . PHE A 1 344 ? -23.781 10.078 22.323 1.00 37.67 371 PHE A N 1
ATOM 2466 C CA . PHE A 1 344 ? -23.840 9.944 23.767 1.00 37.93 371 PHE A CA 1
ATOM 2467 C C . PHE A 1 344 ? -22.468 10.105 24.439 1.00 38.89 371 PHE A C 1
ATOM 2468 O O . PHE A 1 344 ? -22.340 10.857 25.402 1.00 38.83 371 PHE A O 1
ATOM 2476 N N . TRP A 1 345 ? -21.470 9.377 23.938 1.00 39.72 372 TRP A N 1
ATOM 2477 C CA . TRP A 1 345 ? -20.129 9.356 24.528 1.00 41.14 372 TRP A CA 1
ATOM 2478 C C . TRP A 1 345 ? -19.512 10.768 24.624 1.00 41.74 372 TRP A C 1
ATOM 2479 O O . TRP A 1 345 ? -18.954 11.139 25.657 1.00 41.79 372 TRP A O 1
ATOM 2490 N N . GLN A 1 346 ? -19.641 11.538 23.546 1.00 42.82 373 GLN A N 1
ATOM 2491 C CA . GLN A 1 346 ? -19.194 12.937 23.490 1.00 44.38 373 GLN A CA 1
ATOM 2492 C C . GLN A 1 346 ? -19.910 13.837 24.505 1.00 45.09 373 GLN A C 1
ATOM 2493 O O . GLN A 1 346 ? -19.280 14.673 25.155 1.00 45.42 373 GLN A O 1
ATOM 2499 N N . HIS A 1 347 ? -21.228 13.677 24.629 1.00 45.67 374 HIS A N 1
ATOM 2500 C CA . HIS A 1 347 ? -21.993 14.433 25.611 1.00 45.99 374 HIS A CA 1
ATOM 2501 C C . HIS A 1 347 ? -21.642 14.002 27.036 1.00 46.10 374 HIS A C 1
ATOM 2502 O O . HIS A 1 347 ? -21.476 14.845 27.922 1.00 45.92 374 HIS A O 1
ATOM 2509 N N . ARG A 1 348 ? -21.528 12.692 27.244 1.00 46.04 375 ARG A N 1
ATOM 2510 C CA . ARG A 1 348 ? -21.279 12.125 28.563 1.00 46.18 375 ARG A CA 1
ATOM 2511 C C . ARG A 1 348 ? -19.923 12.544 29.118 1.00 47.01 375 ARG A C 1
ATOM 2512 O O . ARG A 1 348 ? -19.792 12.828 30.316 1.00 46.95 375 ARG A O 1
ATOM 2520 N N . PHE A 1 349 ? -18.917 12.565 28.254 1.00 47.73 376 PHE A N 1
ATOM 2521 C CA . PHE A 1 349 ? -17.562 12.855 28.702 1.00 48.92 376 PHE A CA 1
ATOM 2522 C C . PHE A 1 349 ? -17.076 14.198 28.179 1.00 50.25 376 PHE A C 1
ATOM 2523 O O . PHE A 1 349 ? -15.871 14.452 28.116 1.00 50.13 376 PHE A O 1
ATOM 2531 N N . GLN A 1 350 ? -18.038 15.049 27.812 1.00 51.87 377 GLN A N 1
ATOM 2532 C CA . GLN A 1 350 ? -17.767 16.397 27.309 1.00 53.67 377 GLN A CA 1
ATOM 2533 C C . GLN A 1 350 ? -16.474 16.426 26.490 1.00 54.57 377 GLN A C 1
ATOM 2534 O O . GLN A 1 350 ? -15.480 17.030 26.892 1.00 54.77 377 GLN A O 1
ATOM 2540 N N . CYS A 1 351 ? -16.501 15.733 25.356 1.00 55.76 378 CYS A N 1
ATOM 2541 C CA . CYS A 1 351 ? -15.350 15.606 24.472 1.00 56.98 378 CYS A CA 1
ATOM 2542 C C . CYS A 1 351 ? -15.815 15.524 23.021 1.00 57.72 378 CYS A C 1
ATOM 2543 O O . CYS A 1 351 ? -17.017 15.525 22.742 1.00 57.90 378 CYS A O 1
ATOM 2546 N N . ARG A 1 352 ? -14.870 15.464 22.092 1.00 58.60 379 ARG A N 1
ATOM 2547 C CA . ARG A 1 352 ? -15.229 15.372 20.686 1.00 59.72 379 ARG A CA 1
ATOM 2548 C C . ARG A 1 352 ? -14.529 14.218 19.983 1.00 60.36 379 ARG A C 1
ATOM 2549 O O . ARG A 1 352 ? -13.438 13.789 20.388 1.00 60.52 379 ARG A O 1
ATOM 2554 N N . LEU A 1 353 ? -15.193 13.709 18.948 1.00 61.25 380 LEU A N 1
ATOM 2555 C CA . LEU A 1 353 ? -14.627 12.711 18.055 1.00 62.36 380 LEU A CA 1
ATOM 2556 C C . LEU A 1 353 ? -14.225 13.381 16.738 1.00 63.12 380 LEU A C 1
ATOM 2557 O O . LEU A 1 353 ? -15.085 13.696 15.910 1.00 63.18 380 LEU A O 1
ATOM 2562 N N . PRO A 1 354 ? -12.910 13.607 16.543 1.00 63.96 381 PRO A N 1
ATOM 2563 C CA . PRO A 1 354 ? -12.420 14.319 15.353 1.00 64.44 381 PRO A CA 1
ATOM 2564 C C . PRO A 1 354 ? -12.659 13.549 14.045 1.00 64.78 381 PRO A C 1
ATOM 2565 O O . PRO A 1 354 ? -12.165 12.425 13.881 1.00 64.78 381 PRO A O 1
ATOM 2569 N N . GLY A 1 355 ? -13.429 14.152 13.137 1.00 65.13 382 GLY A N 1
ATOM 2570 C CA . GLY A 1 355 ? -13.714 13.549 11.831 1.00 65.46 382 GLY A CA 1
ATOM 2571 C C . GLY A 1 355 ? -15.196 13.350 11.582 1.00 65.72 382 GLY A C 1
ATOM 2572 O O . GLY A 1 355 ? -15.984 14.288 11.716 1.00 65.93 382 GLY A O 1
ATOM 2573 N N . PRO A 1 361 ? -18.615 18.278 18.801 1.00 72.42 388 PRO A N 1
ATOM 2574 C CA . PRO A 1 361 ? -18.597 19.522 18.034 1.00 72.24 388 PRO A CA 1
ATOM 2575 C C . PRO A 1 361 ? -18.578 20.804 18.895 1.00 72.29 388 PRO A C 1
ATOM 2576 O O . PRO A 1 361 ? -18.336 21.893 18.368 1.00 72.24 388 PRO A O 1
ATOM 2580 N N . ASN A 1 362 ? -18.819 20.671 20.200 1.00 72.22 389 ASN A N 1
ATOM 2581 C CA . ASN A 1 362 ? -18.898 21.817 21.119 1.00 72.10 389 ASN A CA 1
ATOM 2582 C C . ASN A 1 362 ? -17.776 21.825 22.158 1.00 71.95 389 ASN A C 1
ATOM 2583 O O . ASN A 1 362 ? -17.544 22.838 22.832 1.00 71.96 389 ASN A O 1
ATOM 2588 N N . PHE A 1 363 ? -17.095 20.690 22.294 1.00 71.57 390 PHE A N 1
ATOM 2589 C CA . PHE A 1 363 ? -16.154 20.478 23.391 1.00 71.04 390 PHE A CA 1
ATOM 2590 C C . PHE A 1 363 ? -14.703 20.497 22.919 1.00 70.51 390 PHE A C 1
ATOM 2591 O O . PHE A 1 363 ? -14.409 20.158 21.767 1.00 70.42 390 PHE A O 1
ATOM 2599 N N . LYS A 1 364 ? -13.809 20.894 23.827 1.00 69.81 391 LYS A N 1
ATOM 2600 C CA . LYS A 1 364 ? -12.384 21.025 23.528 1.00 69.10 391 LYS A CA 1
ATOM 2601 C C . LYS A 1 364 ? -11.615 19.702 23.618 1.00 68.50 391 LYS A C 1
ATOM 2602 O O . LYS A 1 364 ? -10.826 19.383 22.723 1.00 68.44 391 LYS A O 1
ATOM 2606 N N . ARG A 1 365 ? -11.852 18.931 24.677 1.00 67.83 392 ARG A N 1
ATOM 2607 C CA . ARG A 1 365 ? -11.172 17.639 24.850 1.00 67.43 392 ARG A CA 1
ATOM 2608 C C . ARG A 1 365 ? -11.470 16.663 23.707 1.00 66.95 392 ARG A C 1
ATOM 2609 O O . ARG A 1 365 ? -12.579 16.634 23.176 1.00 66.92 392 ARG A O 1
ATOM 2617 N N . ILE A 1 366 ? -10.460 15.892 23.318 1.00 66.29 393 ILE A N 1
ATOM 2618 C CA . ILE A 1 366 ? -10.633 14.820 22.348 1.00 65.68 393 ILE A CA 1
ATOM 2619 C C . ILE A 1 366 ? -10.838 13.534 23.143 1.00 65.17 393 ILE A C 1
ATOM 2620 O O . ILE A 1 366 ? -10.039 13.227 24.038 1.00 65.20 393 ILE A O 1
ATOM 2625 N N . CYS A 1 367 ? -11.921 12.809 22.844 1.00 64.24 394 CYS A N 1
ATOM 2626 C CA . CYS A 1 367 ? -12.234 11.556 23.548 1.00 63.28 394 CYS A CA 1
ATOM 2627 C C . CYS A 1 367 ? -11.130 10.526 23.336 1.00 62.78 394 CYS A C 1
ATOM 2628 O O . CYS A 1 367 ? -10.563 10.425 22.245 1.00 62.47 394 CYS A O 1
ATOM 2631 N N . THR A 1 368 ? -10.836 9.770 24.387 1.00 62.45 395 THR A N 1
ATOM 2632 C CA . THR A 1 368 ? -9.872 8.679 24.309 1.00 62.40 395 THR A CA 1
ATOM 2633 C C . THR A 1 368 ? -10.571 7.367 23.989 1.00 62.40 395 THR A C 1
ATOM 2634 O O . THR A 1 368 ? -9.989 6.483 23.362 1.00 62.71 395 THR A O 1
ATOM 2638 N N . GLY A 1 369 ? -11.824 7.247 24.422 1.00 62.22 396 GLY A N 1
ATOM 2639 C CA . GLY A 1 369 ? -12.539 5.977 24.363 1.00 61.96 396 GLY A CA 1
ATOM 2640 C C . GLY A 1 369 ? -12.241 5.127 25.585 1.00 61.67 396 GLY A C 1
ATOM 2641 O O . GLY A 1 369 ? -12.774 4.029 25.730 1.00 61.87 396 GLY A O 1
ATOM 2642 N N . ASN A 1 370 ? -11.386 5.642 26.466 1.00 61.41 397 ASN A N 1
ATOM 2643 C CA . ASN A 1 370 ? -11.015 4.946 27.694 1.00 61.21 397 ASN A CA 1
ATOM 2644 C C . ASN A 1 370 ? -11.630 5.543 28.955 1.00 60.15 397 ASN A C 1
ATOM 2645 O O . ASN A 1 370 ? -11.292 5.140 30.068 1.00 59.95 397 ASN A O 1
ATOM 2650 N N . GLU A 1 371 ? -12.537 6.499 28.768 1.00 59.09 398 GLU A N 1
ATOM 2651 C CA . GLU A 1 371 ? -13.277 7.110 29.869 1.00 57.90 398 GLU A CA 1
ATOM 2652 C C . GLU A 1 371 ? -14.142 6.081 30.608 1.00 57.05 398 GLU A C 1
ATOM 2653 O O . GLU A 1 371 ? -14.443 5.015 30.073 1.00 56.85 398 GLU A O 1
ATOM 2659 N N . SER A 1 372 ? -14.534 6.400 31.839 1.00 56.03 399 SER A N 1
ATOM 2660 C CA . SER A 1 372 ? -15.277 5.455 32.666 1.00 54.90 399 SER A CA 1
ATOM 2661 C C . SER A 1 372 ? -16.730 5.866 32.871 1.00 54.00 399 SER A C 1
ATOM 2662 O O . SER A 1 372 ? -17.019 6.960 33.381 1.00 53.84 399 SER A O 1
ATOM 2665 N N . LEU A 1 373 ? -17.639 4.973 32.483 1.00 52.77 400 LEU A N 1
ATOM 2666 C CA . LEU A 1 373 ? -19.072 5.202 32.656 1.00 51.61 400 LEU A CA 1
ATOM 2667 C C . LEU A 1 373 ? -19.485 5.204 34.127 1.00 51.48 400 LEU A C 1
ATOM 2668 O O . LEU A 1 373 ? -20.571 5.675 34.473 1.00 51.19 400 LEU A O 1
ATOM 2673 N N . GLU A 1 374 ? -18.606 4.693 34.989 1.00 51.40 401 GLU A N 1
ATOM 2674 C CA . GLU A 1 374 ? -18.818 4.732 36.441 1.00 51.58 401 GLU A CA 1
ATOM 2675 C C . GLU A 1 374 ? -18.825 6.155 37.000 1.00 51.16 401 GLU A C 1
ATOM 2676 O O . GLU A 1 374 ? -19.395 6.406 38.060 1.00 51.10 401 GLU A O 1
ATOM 2682 N N . GLU A 1 375 ? -18.187 7.075 36.277 1.00 51.02 402 GLU A N 1
ATOM 2683 C CA . GLU A 1 375 ? -18.081 8.476 36.674 1.00 51.00 402 GLU A CA 1
ATOM 2684 C C . GLU A 1 375 ? -19.456 9.149 36.821 1.00 50.10 402 GLU A C 1
ATOM 2685 O O . GLU A 1 375 ? -20.164 9.361 35.831 1.00 50.19 402 GLU A O 1
ATOM 2691 N N . ASN A 1 376 ? -19.810 9.479 38.067 1.00 48.74 403 ASN A N 1
ATOM 2692 C CA . ASN A 1 376 ? -21.078 10.133 38.418 1.00 47.69 403 ASN A CA 1
ATOM 2693 C C . ASN A 1 376 ? -22.306 9.285 38.068 1.00 46.38 403 ASN A C 1
ATOM 2694 O O . ASN A 1 376 ? -23.414 9.808 37.945 1.00 46.28 403 ASN A O 1
ATOM 2699 N N . TYR A 1 377 ? -22.096 7.977 37.947 1.00 44.79 404 TYR A N 1
ATOM 2700 C CA . TYR A 1 377 ? -23.100 7.058 37.422 1.00 43.00 404 TYR A CA 1
ATOM 2701 C C . TYR A 1 377 ? -24.348 6.932 38.290 1.00 42.05 404 TYR A C 1
ATOM 2702 O O . TYR A 1 377 ? -24.263 6.757 39.503 1.00 42.24 404 TYR A O 1
ATOM 2711 N N . VAL A 1 378 ? -25.508 7.016 37.644 1.00 40.24 405 VAL A N 1
ATOM 2712 C CA . VAL A 1 378 ? -26.797 6.774 38.291 1.00 38.62 405 VAL A CA 1
ATOM 2713 C C . VAL A 1 378 ? -27.643 5.918 37.338 1.00 37.28 405 VAL A C 1
ATOM 2714 O O . VAL A 1 378 ? -27.790 6.265 36.167 1.00 36.43 405 VAL A O 1
ATOM 2718 N N . GLN A 1 379 ? -28.191 4.816 37.845 1.00 35.68 406 GLN A N 1
ATOM 2719 C CA . GLN A 1 379 ? -29.074 3.960 37.070 1.00 34.37 406 GLN A CA 1
ATOM 2720 C C . GLN A 1 379 ? -30.469 4.590 36.956 1.00 34.08 406 GLN A C 1
ATOM 2721 O O . GLN A 1 379 ? -31.015 5.075 37.947 1.00 33.84 406 GLN A O 1
ATOM 2727 N N . ASP A 1 380 ? -31.031 4.572 35.747 1.00 33.60 407 ASP A N 1
ATOM 2728 C CA . ASP A 1 380 ? -32.446 4.906 35.504 1.00 33.31 407 ASP A CA 1
ATOM 2729 C C . ASP A 1 380 ? -33.322 4.299 36.608 1.00 33.07 407 ASP A C 1
ATOM 2730 O O . ASP A 1 380 ? -33.310 3.081 36.842 1.00 33.15 407 ASP A O 1
ATOM 2735 N N . SER A 1 381 ? -34.083 5.144 37.292 1.00 32.51 408 SER A N 1
ATOM 2736 C CA . SER A 1 381 ? -34.918 4.683 38.397 1.00 32.48 408 SER A CA 1
ATOM 2737 C C . SER A 1 381 ? -36.021 3.722 37.933 1.00 32.05 408 SER A C 1
ATOM 2738 O O . SER A 1 381 ? -36.603 3.008 38.737 1.00 32.48 408 SER A O 1
ATOM 2741 N N . LYS A 1 382 ? -36.300 3.701 36.629 1.00 31.11 409 LYS A N 1
ATOM 2742 C CA . LYS A 1 382 ? -37.387 2.892 36.096 1.00 30.17 409 LYS A CA 1
ATOM 2743 C C . LYS A 1 382 ? -36.859 1.613 35.437 1.00 28.79 409 LYS A C 1
ATOM 2744 O O . LYS A 1 382 ? -37.607 0.895 34.802 1.00 27.37 409 LYS A O 1
ATOM 2750 N N . MET A 1 383 ? -35.567 1.341 35.595 1.00 27.84 410 MET A N 1
ATOM 2751 C CA . MET A 1 383 ? -34.904 0.262 34.869 1.00 27.32 410 MET A CA 1
ATOM 2752 C C . MET A 1 383 ? -35.633 -1.073 35.018 1.00 26.44 410 MET A C 1
ATOM 2753 O O . MET A 1 383 ? -35.861 -1.787 34.030 1.00 25.54 410 MET A O 1
ATOM 2758 N N . GLY A 1 384 ? -35.997 -1.393 36.259 1.00 25.06 411 GLY A N 1
ATOM 2759 C CA . GLY A 1 384 ? -36.665 -2.635 36.580 1.00 24.17 411 GLY A CA 1
ATOM 2760 C C . GLY A 1 384 ? -37.969 -2.773 35.813 1.00 23.67 411 GLY A C 1
ATOM 2761 O O . GLY A 1 384 ? -38.271 -3.862 35.327 1.00 23.42 411 GLY A O 1
ATOM 2762 N N . PHE A 1 385 ? -38.716 -1.675 35.674 1.00 22.53 412 PHE A N 1
ATOM 2763 C CA . PHE A 1 385 ? -39.995 -1.705 34.900 1.00 22.20 412 PHE A CA 1
ATOM 2764 C C . PHE A 1 385 ? -39.754 -1.889 33.388 1.00 22.05 412 PHE A C 1
ATOM 2765 O O . PHE A 1 385 ? -40.526 -2.584 32.695 1.00 21.25 412 PHE A O 1
ATOM 2773 N N . VAL A 1 386 ? -38.685 -1.272 32.874 1.00 21.76 413 VAL A N 1
ATOM 2774 C CA . VAL A 1 386 ? -38.325 -1.394 31.437 1.00 21.94 413 VAL A CA 1
ATOM 2775 C C . VAL A 1 386 ? -38.088 -2.876 31.114 1.00 21.64 413 VAL A C 1
ATOM 2776 O O . VAL A 1 386 ? -38.648 -3.438 30.168 1.00 21.23 413 VAL A O 1
ATOM 2780 N N . ILE A 1 387 ? -37.262 -3.505 31.927 1.00 22.15 414 ILE A N 1
ATOM 2781 C CA . ILE A 1 387 ? -36.917 -4.904 31.764 1.00 22.44 414 ILE A CA 1
ATOM 2782 C C . ILE A 1 387 ? -38.123 -5.822 31.914 1.00 22.90 414 ILE A C 1
ATOM 2783 O O . ILE A 1 387 ? -38.301 -6.758 31.116 1.00 23.55 414 ILE A O 1
ATOM 2788 N N . ASN A 1 388 ? -38.953 -5.567 32.914 1.00 22.46 415 ASN A N 1
ATOM 2789 C CA . ASN A 1 388 ? -40.129 -6.414 33.095 1.00 23.01 415 ASN A CA 1
ATOM 2790 C C . ASN A 1 388 ? -41.121 -6.313 31.941 1.00 21.94 415 ASN A C 1
ATOM 2791 O O . ASN A 1 388 ? -41.812 -7.294 31.630 1.00 22.13 415 ASN A O 1
ATOM 2796 N N . ALA A 1 389 ? -41.221 -5.136 31.342 1.00 21.37 416 ALA A N 1
ATOM 2797 C CA . ALA A 1 389 ? -42.121 -4.941 30.195 1.00 20.81 416 ALA A CA 1
ATOM 2798 C C . ALA A 1 389 ? -41.628 -5.808 29.033 1.00 20.83 416 ALA A C 1
ATOM 2799 O O . ALA A 1 389 ? -42.414 -6.366 28.306 1.00 18.96 416 ALA A O 1
ATOM 2801 N N . ILE A 1 390 ? -40.308 -5.955 28.888 1.00 19.73 417 ILE A N 1
ATOM 2802 C CA . ILE A 1 390 ? -39.775 -6.747 27.796 1.00 21.15 417 ILE A CA 1
ATOM 2803 C C . ILE A 1 390 ? -40.015 -8.243 28.063 1.00 22.03 417 ILE A C 1
ATOM 2804 O O . ILE A 1 390 ? -40.509 -8.975 27.178 1.00 22.52 417 ILE A O 1
ATOM 2809 N N . TYR A 1 391 ? -39.694 -8.690 29.285 1.00 22.29 418 TYR A N 1
ATOM 2810 C CA . TYR A 1 391 ? -40.023 -10.058 29.707 1.00 22.33 418 TYR A CA 1
ATOM 2811 C C . TYR A 1 391 ? -41.512 -10.360 29.512 1.00 22.53 418 TYR A C 1
ATOM 2812 O O . TYR A 1 391 ? -41.881 -11.441 29.061 1.00 22.36 418 TYR A O 1
ATOM 2821 N N . ALA A 1 392 ? -42.352 -9.396 29.836 1.00 22.04 419 ALA A N 1
ATOM 2822 C CA . ALA A 1 392 ? -43.785 -9.570 29.612 1.00 22.22 419 ALA A CA 1
ATOM 2823 C C . ALA A 1 392 ? -44.093 -9.897 28.148 1.00 22.83 419 ALA A C 1
ATOM 2824 O O . ALA A 1 392 ? -44.893 -10.815 27.862 1.00 24.57 419 ALA A O 1
ATOM 2826 N N . MET A 1 393 ? -43.480 -9.162 27.219 1.00 22.36 420 MET A N 1
ATOM 2827 C CA . MET A 1 393 ? -43.690 -9.421 25.782 1.00 22.78 420 MET A CA 1
ATOM 2828 C C . MET A 1 393 ? -43.261 -10.851 25.430 1.00 22.20 420 MET A C 1
ATOM 2829 O O . MET A 1 393 ? -43.987 -11.571 24.758 1.00 21.40 420 MET A O 1
ATOM 2834 N N . ALA A 1 394 ? -42.094 -11.262 25.928 1.00 21.21 421 ALA A N 1
ATOM 2835 C CA . ALA A 1 394 ? -41.583 -12.605 25.703 1.00 21.57 421 ALA A CA 1
ATOM 2836 C C . ALA A 1 394 ? -42.478 -13.699 26.273 1.00 21.49 421 ALA A C 1
ATOM 2837 O O . ALA A 1 394 ? -42.601 -14.761 25.656 1.00 22.42 421 ALA A O 1
ATOM 2839 N N . HIS A 1 395 ? -43.084 -13.461 27.442 1.00 21.82 422 HIS A N 1
ATOM 2840 C CA . HIS A 1 395 ? -43.947 -14.471 28.082 1.00 22.30 422 HIS A CA 1
ATOM 2841 C C . HIS A 1 395 ? -45.248 -14.576 27.303 1.00 22.63 422 HIS A C 1
ATOM 2842 O O . HIS A 1 395 ? -45.751 -15.683 27.132 1.00 23.70 422 HIS A O 1
ATOM 2849 N N . GLY A 1 396 ? -45.764 -13.448 26.811 1.00 22.99 423 GLY A N 1
ATOM 2850 C CA . GLY A 1 396 ? -46.993 -13.458 25.943 1.00 22.32 423 GLY A CA 1
ATOM 2851 C C . GLY A 1 396 ? -46.811 -14.277 24.653 1.00 23.81 423 GLY A C 1
ATOM 2852 O O . GLY A 1 396 ? -47.689 -15.048 24.235 1.00 23.03 423 GLY A O 1
ATOM 2853 N N . LEU A 1 397 ? -45.664 -14.091 24.017 1.00 24.09 424 LEU A N 1
ATOM 2854 C CA . LEU A 1 397 ? -45.305 -14.815 22.812 1.00 25.26 424 LEU A CA 1
ATOM 2855 C C . LEU A 1 397 ? -45.128 -16.314 23.073 1.00 26.00 424 LEU A C 1
ATOM 2856 O O . LEU A 1 397 ? -45.625 -17.137 22.309 1.00 26.62 424 LEU A O 1
ATOM 2861 N N . GLN A 1 398 ? -44.454 -16.666 24.161 1.00 26.73 425 GLN A N 1
ATOM 2862 C CA . GLN A 1 398 ? -44.320 -18.074 24.545 1.00 27.52 425 GLN A CA 1
ATOM 2863 C C . GLN A 1 398 ? -45.670 -18.728 24.775 1.00 27.76 425 GLN A C 1
ATOM 2864 O O . GLN A 1 398 ? -45.923 -19.833 24.288 1.00 28.06 425 GLN A O 1
ATOM 2870 N N . ASN A 1 399 ? -46.529 -18.049 25.522 1.00 27.94 426 ASN A N 1
ATOM 2871 C CA . ASN A 1 399 ? -47.870 -18.565 25.771 1.00 28.16 426 ASN A CA 1
ATOM 2872 C C . ASN A 1 399 ? -48.639 -18.739 24.479 1.00 28.14 426 ASN A C 1
ATOM 2873 O O . ASN A 1 399 ? -49.302 -19.761 24.286 1.00 27.39 426 ASN A O 1
ATOM 2878 N N . MET A 1 400 ? -48.513 -17.768 23.578 1.00 28.13 427 MET A N 1
ATOM 2879 C CA . MET A 1 400 ? -49.137 -17.866 22.263 1.00 28.95 427 MET A CA 1
ATOM 2880 C C . MET A 1 400 ? -48.695 -19.124 21.517 1.00 29.18 427 MET A C 1
ATOM 2881 O O . MET A 1 400 ? -49.523 -19.855 20.969 1.00 28.10 427 MET A O 1
ATOM 2886 N N . HIS A 1 401 ? -47.387 -19.357 21.512 1.00 29.40 428 HIS A N 1
ATOM 2887 C CA . HIS A 1 401 ? -46.801 -20.497 20.846 1.00 31.11 428 HIS A CA 1
ATOM 2888 C C . HIS A 1 401 ? -47.288 -21.844 21.403 1.00 31.67 428 HIS A C 1
ATOM 2889 O O . HIS A 1 401 ? -47.557 -22.781 20.627 1.00 31.04 428 HIS A O 1
ATOM 2896 N N . HIS A 1 402 ? -47.351 -21.943 22.733 1.00 31.83 429 HIS A N 1
ATOM 2897 C CA . HIS A 1 402 ? -47.869 -23.136 23.399 1.00 32.87 429 HIS A CA 1
ATOM 2898 C C . HIS A 1 402 ? -49.288 -23.438 22.946 1.00 32.93 429 HIS A C 1
ATOM 2899 O O . HIS A 1 402 ? -49.649 -24.601 22.759 1.00 33.58 429 HIS A O 1
ATOM 2906 N N . ALA A 1 403 ? -50.091 -22.395 22.776 1.00 32.89 430 ALA A N 1
ATOM 2907 C CA . ALA A 1 403 ? -51.507 -22.564 22.457 1.00 33.34 430 ALA A CA 1
ATOM 2908 C C . ALA A 1 403 ? -51.776 -22.778 20.973 1.00 33.94 430 ALA A C 1
ATOM 2909 O O . ALA A 1 403 ? -52.638 -23.566 20.603 1.00 34.29 430 ALA A O 1
ATOM 2911 N N . LEU A 1 404 ? -51.046 -22.063 20.131 1.00 34.53 431 LEU A N 1
ATOM 2912 C CA . LEU A 1 404 ? -51.332 -22.036 18.703 1.00 35.21 431 LEU A CA 1
ATOM 2913 C C . LEU A 1 404 ? -50.428 -22.989 17.917 1.00 35.84 431 LEU A C 1
ATOM 2914 O O . LEU A 1 404 ? -50.804 -23.448 16.849 1.00 35.56 431 LEU A O 1
ATOM 2919 N N . CYS A 1 405 ? -49.250 -23.289 18.465 1.00 36.26 432 CYS A N 1
ATOM 2920 C CA . CYS A 1 405 ? -48.269 -24.140 17.790 1.00 38.09 432 CYS A CA 1
ATOM 2921 C C . CYS A 1 405 ? -47.824 -25.328 18.665 1.00 38.23 432 CYS A C 1
ATOM 2922 O O . CYS A 1 405 ? -46.624 -25.594 18.773 1.00 38.44 432 CYS A O 1
ATOM 2925 N N . PRO A 1 406 ? -48.780 -26.052 19.278 1.00 39.03 433 PRO A N 1
ATOM 2926 C CA . PRO A 1 406 ? -48.377 -27.137 20.182 1.00 40.07 433 PRO A CA 1
ATOM 2927 C C . PRO A 1 406 ? -47.602 -28.220 19.425 1.00 41.04 433 PRO A C 1
ATOM 2928 O O . PRO A 1 406 ? -47.989 -28.596 18.320 1.00 40.66 433 PRO A O 1
ATOM 2932 N N . GLY A 1 407 ? -46.488 -28.667 19.997 1.00 42.08 434 GLY A N 1
ATOM 2933 C CA . GLY A 1 407 ? -45.669 -29.702 19.373 1.00 43.61 434 GLY A CA 1
ATOM 2934 C C . GLY A 1 407 ? -44.810 -29.295 18.180 1.00 44.44 434 GLY A C 1
ATOM 2935 O O . GLY A 1 407 ? -44.160 -30.156 17.565 1.00 44.96 434 GLY A O 1
ATOM 2936 N N A HIS A 1 408 ? -44.777 -28.001 17.857 0.50 44.18 435 HIS A N 1
ATOM 2937 N N B HIS A 1 408 ? -44.828 -28.006 17.839 0.50 44.20 435 HIS A N 1
ATOM 2938 C CA A HIS A 1 408 ? -43.987 -27.507 16.724 0.50 43.89 435 HIS A CA 1
ATOM 2939 C CA B HIS A 1 408 ? -43.978 -27.473 16.782 0.50 43.92 435 HIS A CA 1
ATOM 2940 C C A HIS A 1 408 ? -42.789 -26.702 17.215 0.50 43.78 435 HIS A C 1
ATOM 2941 C C B HIS A 1 408 ? -42.706 -26.935 17.412 0.50 43.80 435 HIS A C 1
ATOM 2942 O O A HIS A 1 408 ? -42.936 -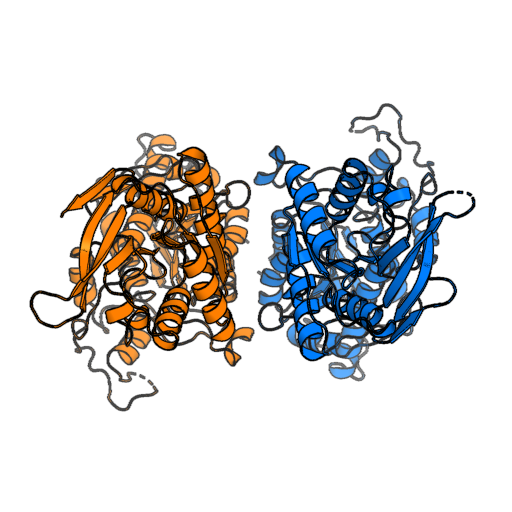25.831 18.076 0.50 43.79 435 HIS A O 1
ATOM 2943 O O B HIS A 1 408 ? -42.714 -26.478 18.555 0.50 43.79 435 HIS A O 1
ATOM 2956 N N . VAL A 1 409 ? -41.608 -26.996 16.672 1.00 43.52 436 VAL A N 1
ATOM 2957 C CA . VAL A 1 409 ? -40.377 -26.339 17.105 1.00 43.28 436 VAL A CA 1
ATOM 2958 C C . VAL A 1 409 ? -40.320 -24.995 16.399 1.00 43.06 436 VAL A C 1
ATOM 2959 O O . VAL A 1 409 ? -40.280 -24.929 15.159 1.00 43.31 436 VAL A O 1
ATOM 2963 N N . GLY A 1 410 ? -40.346 -23.925 17.186 1.00 42.17 437 GLY A N 1
ATOM 2964 C CA . GLY A 1 410 ? -40.381 -22.594 16.622 1.00 41.69 437 GLY A CA 1
ATOM 2965 C C . GLY A 1 410 ? -41.750 -22.237 16.079 1.00 41.67 437 GLY A C 1
ATOM 2966 O O . GLY A 1 410 ? -42.752 -22.905 16.390 1.00 41.32 437 GLY A O 1
ATOM 2967 N N . LEU A 1 411 ? -41.780 -21.181 15.269 1.00 41.15 438 LEU A N 1
ATOM 2968 C CA . LEU A 1 411 ? -43.017 -20.629 14.748 1.00 41.54 438 LEU A CA 1
ATOM 2969 C C . LEU A 1 411 ? -43.653 -21.597 13.770 1.00 41.61 438 LEU A C 1
ATOM 2970 O O . LEU A 1 411 ? -42.965 -22.229 12.973 1.00 41.43 438 LEU A O 1
ATOM 2975 N N . CYS A 1 412 ? -44.969 -21.718 13.857 1.00 42.25 439 CYS A N 1
ATOM 2976 C CA . CYS A 1 412 ? -45.736 -22.484 12.902 1.00 43.00 439 CYS A CA 1
ATOM 2977 C C . CYS A 1 412 ? -46.594 -21.491 12.121 1.00 42.80 439 CYS A C 1
ATOM 2978 O O . CYS A 1 412 ? -46.600 -20.286 12.428 1.00 42.57 439 CYS A O 1
ATOM 2981 N N . ASP A 1 413 ? -47.298 -21.988 11.109 1.00 42.03 440 ASP A N 1
ATOM 2982 C CA . ASP A 1 413 ? -48.116 -21.143 10.232 1.00 42.10 440 ASP A CA 1
ATOM 2983 C C . ASP A 1 413 ? -49.081 -20.229 10.980 1.00 40.88 440 ASP A C 1
ATOM 2984 O O . ASP A 1 413 ? -49.325 -19.098 10.560 1.00 41.16 440 ASP A O 1
ATOM 2989 N N . ALA A 1 414 ? -49.644 -20.734 12.071 1.00 39.78 441 ALA A N 1
ATOM 2990 C CA . ALA A 1 414 ? -50.565 -19.966 12.903 1.00 38.57 441 ALA A CA 1
ATOM 2991 C C . ALA A 1 414 ? -49.921 -18.697 13.500 1.00 37.85 441 ALA A C 1
ATOM 2992 O O . ALA A 1 414 ? -50.631 -17.766 13.869 1.00 37.31 441 ALA A O 1
ATOM 2994 N N . MET A 1 415 ? -48.590 -18.672 13.578 1.00 36.73 442 MET A N 1
ATOM 2995 C CA . MET A 1 415 ? -47.845 -17.488 14.029 1.00 36.77 442 MET A CA 1
ATOM 2996 C C . MET A 1 415 ? -47.061 -16.801 12.891 1.00 37.01 442 MET A C 1
ATOM 2997 O O . MET A 1 415 ? -46.109 -16.050 13.141 1.00 36.80 442 MET A O 1
ATOM 3002 N N . LYS A 1 416 ? -47.458 -17.071 11.645 1.00 37.17 443 LYS A N 1
ATOM 3003 C CA . LYS A 1 416 ? -46.844 -16.451 10.464 1.00 37.45 443 LYS A CA 1
ATOM 3004 C C . LYS A 1 416 ? -47.907 -15.813 9.577 1.00 37.28 443 LYS A C 1
ATOM 3005 O O . LYS A 1 416 ? -48.480 -16.487 8.726 1.00 37.87 443 LYS A O 1
ATOM 3011 N N . PRO A 1 417 ? -48.194 -14.511 9.778 1.00 36.72 444 PRO A N 1
ATOM 3012 C CA . PRO A 1 417 ? -47.607 -13.657 10.790 1.00 35.77 444 PRO A CA 1
ATOM 3013 C C . PRO A 1 417 ? -48.324 -13.786 12.140 1.00 35.25 444 PRO A C 1
ATOM 3014 O O . PRO A 1 417 ? -49.413 -14.405 12.246 1.00 34.44 444 PRO A O 1
ATOM 3018 N N . ILE A 1 418 ? -47.729 -13.167 13.151 1.00 34.25 445 ILE A N 1
ATOM 3019 C CA . ILE A 1 418 ? -48.331 -13.116 14.485 1.00 33.26 445 ILE A CA 1
ATOM 3020 C C . ILE A 1 418 ? -49.609 -12.300 14.454 1.00 32.06 445 ILE A C 1
ATOM 3021 O O . ILE A 1 418 ? -49.637 -11.172 13.937 1.00 32.13 445 ILE A O 1
ATOM 3026 N N . ASP A 1 419 ? -50.672 -12.898 14.977 1.00 30.45 446 ASP A N 1
ATOM 3027 C CA . ASP A 1 419 ? -51.952 -12.247 15.067 1.00 29.74 446 ASP A CA 1
ATOM 3028 C C . ASP A 1 419 ? -51.995 -11.390 16.349 1.00 28.55 446 ASP A C 1
ATOM 3029 O O . ASP A 1 419 ? -52.096 -11.913 17.458 1.00 27.27 446 ASP A O 1
ATOM 3034 N N . GLY A 1 420 ? -51.913 -10.074 16.164 1.00 27.99 447 GLY A N 1
ATOM 3035 C CA . GLY A 1 420 ? -51.859 -9.106 17.259 1.00 27.24 447 GLY A CA 1
ATOM 3036 C C . GLY A 1 420 ? -53.048 -9.151 18.190 1.00 26.92 447 GLY A C 1
ATOM 3037 O O . GLY A 1 420 ? -52.896 -8.987 19.396 1.00 25.88 447 GLY A O 1
ATOM 3038 N N . SER A 1 421 ? -54.238 -9.395 17.651 1.00 26.29 448 SER A N 1
ATOM 3039 C CA . SER A 1 421 ? -55.409 -9.455 18.496 1.00 26.87 448 SER A CA 1
ATOM 3040 C C . SER A 1 421 ? -55.311 -10.652 19.447 1.00 26.39 448 SER A C 1
ATOM 3041 O O . SER A 1 421 ? -55.709 -10.557 20.609 1.00 26.50 448 SER A O 1
ATOM 3044 N N . LYS A 1 422 ? -54.771 -11.772 18.958 1.00 25.90 449 LYS A N 1
ATOM 3045 C CA . LYS A 1 422 ? -54.612 -12.961 19.780 1.00 26.01 449 LYS A CA 1
ATOM 3046 C C . LYS A 1 422 ? -53.466 -12.759 20.757 1.00 25.84 449 LYS A C 1
ATOM 3047 O O . LYS A 1 422 ? -53.561 -13.154 21.911 1.00 25.25 449 LYS A O 1
ATOM 3053 N N . LEU A 1 423 ? -52.377 -12.148 20.295 1.00 24.97 450 LEU A N 1
ATOM 3054 C CA . LEU A 1 423 ? -51.260 -11.891 21.201 1.00 24.74 450 LEU A CA 1
ATOM 3055 C C . LEU A 1 423 ? -51.669 -11.025 22.426 1.00 24.94 450 LEU A C 1
ATOM 3056 O O . LEU A 1 423 ? -51.172 -11.239 23.543 1.00 24.86 450 LEU A O 1
ATOM 3061 N N . LEU A 1 424 ? -52.571 -10.067 22.204 1.00 25.24 451 LEU A N 1
ATOM 3062 C CA . LEU A 1 424 ? -53.113 -9.229 23.277 1.00 25.65 451 LEU A CA 1
ATOM 3063 C C . LEU A 1 424 ? -53.748 -10.088 24.386 1.00 26.01 451 LEU A C 1
ATOM 3064 O O . LEU A 1 424 ? -53.415 -9.915 25.558 1.00 24.53 451 LEU A O 1
ATOM 3069 N N . ASP A 1 425 ? -54.699 -10.955 24.006 1.00 26.47 452 ASP A N 1
ATOM 3070 C CA . ASP A 1 425 ? -55.269 -11.969 24.909 1.00 27.49 452 ASP A CA 1
ATOM 3071 C C . ASP A 1 425 ? -54.214 -12.749 25.698 1.00 26.97 452 ASP A C 1
ATOM 3072 O O . ASP A 1 425 ? -54.341 -12.905 26.918 1.00 28.22 452 ASP A O 1
ATOM 3077 N N . PHE A 1 426 ? -53.193 -13.250 25.010 1.00 25.82 453 PHE A N 1
ATOM 3078 C CA . PHE A 1 426 ? -52.145 -14.033 25.674 1.00 24.90 453 PHE A CA 1
ATOM 3079 C C . PHE A 1 426 ? -51.334 -13.204 26.683 1.00 24.75 453 PHE A C 1
ATOM 3080 O O . PHE A 1 426 ? -51.026 -13.685 27.794 1.00 24.52 453 PHE A O 1
ATOM 3088 N N . LEU A 1 427 ? -51.028 -11.958 26.307 1.00 22.63 454 LEU A N 1
ATOM 3089 C CA . LEU A 1 427 ? -50.287 -11.039 27.179 1.00 22.61 454 LEU A CA 1
ATOM 3090 C C . LEU A 1 427 ? -51.035 -10.773 28.461 1.00 22.53 454 LEU A C 1
ATOM 3091 O O . LEU A 1 427 ? -50.460 -10.849 29.533 1.00 21.57 454 LEU A O 1
ATOM 3096 N N . ILE A 1 428 ? -52.334 -10.482 28.342 1.00 22.00 455 ILE A N 1
ATOM 3097 C CA . ILE A 1 428 ? -53.138 -10.140 29.483 1.00 23.58 455 ILE A CA 1
ATOM 3098 C C . ILE A 1 428 ? -53.149 -11.265 30.543 1.00 24.18 455 ILE A C 1
ATOM 3099 O O . ILE A 1 428 ? -53.177 -10.983 31.747 1.00 24.31 455 ILE A O 1
ATOM 3104 N N . LYS A 1 429 ? -53.086 -12.524 30.085 1.00 24.20 456 LYS A N 1
ATOM 3105 C CA . LYS A 1 429 ? -53.176 -13.680 30.966 1.00 24.34 456 LYS A CA 1
ATOM 3106 C C . LYS A 1 429 ? -51.795 -14.143 31.369 1.00 23.88 456 LYS A C 1
ATOM 3107 O O . LYS A 1 429 ? -51.668 -15.130 32.072 1.00 24.71 456 LYS A O 1
ATOM 3113 N N . SER A 1 430 ? -50.763 -13.462 30.908 1.00 23.34 457 SER A N 1
ATOM 3114 C CA . SER A 1 430 ? -49.395 -13.902 31.250 1.00 23.46 457 SER A CA 1
ATOM 3115 C C . SER A 1 430 ? -48.977 -13.438 32.648 1.00 23.52 457 SER A C 1
ATOM 3116 O O . SER A 1 430 ? -49.424 -12.373 33.131 1.00 22.32 457 SER A O 1
ATOM 3119 N N . SER A 1 431 ? -48.114 -14.234 33.297 1.00 23.20 458 SER A N 1
ATOM 3120 C CA . SER A 1 431 ? -47.573 -13.872 34.598 1.00 23.29 458 SER A CA 1
ATOM 3121 C C . SER A 1 431 ? -46.188 -14.461 34.750 1.00 22.67 458 SER A C 1
ATOM 3122 O O . SER A 1 431 ? -45.842 -15.417 34.077 1.00 23.93 458 SER A O 1
ATOM 3125 N N . PHE A 1 432 ? -45.403 -13.908 35.649 1.00 22.73 459 PHE A N 1
ATOM 3126 C CA . PHE A 1 432 ? -44.039 -14.391 35.815 1.00 23.40 459 PHE A CA 1
ATOM 3127 C C . PHE A 1 432 ? -43.390 -13.657 36.958 1.00 24.61 459 PHE A C 1
ATOM 3128 O O . PHE A 1 432 ? -43.925 -12.676 37.464 1.00 24.29 459 PHE A O 1
ATOM 3136 N N . ILE A 1 433 ? -42.222 -14.130 37.369 1.00 25.95 460 ILE A N 1
ATOM 3137 C CA . ILE A 1 433 ? -41.460 -13.433 38.397 1.00 27.20 460 ILE A CA 1
ATOM 3138 C C . ILE A 1 433 ? -40.508 -12.460 37.725 1.00 27.79 460 ILE A C 1
ATOM 3139 O O . ILE A 1 433 ? -39.639 -12.860 36.933 1.00 27.23 460 ILE A O 1
ATOM 3144 N N . GLY A 1 434 ? -40.686 -11.178 38.046 1.00 27.79 461 GLY A N 1
ATOM 3145 C CA . GLY A 1 434 ? -39.969 -10.110 37.376 1.00 29.13 461 GLY A CA 1
ATOM 3146 C C . GLY A 1 434 ? -38.558 -9.983 37.912 1.00 30.37 461 GLY A C 1
ATOM 3147 O O . GLY A 1 434 ? -38.145 -10.743 38.794 1.00 30.04 461 GLY A O 1
ATOM 3148 N N . VAL A 1 435 ? -37.839 -8.986 37.412 1.00 31.59 462 VAL A N 1
ATOM 3149 C CA . VAL A 1 435 ? -36.393 -8.884 37.600 1.00 32.73 462 VAL A CA 1
ATOM 3150 C C . VAL A 1 435 ? -35.951 -8.653 39.064 1.00 33.32 462 VAL A C 1
ATOM 3151 O O . VAL A 1 435 ? -34.800 -8.942 39.428 1.00 33.54 462 VAL A O 1
ATOM 3155 N N . SER A 1 436 ? -36.854 -8.148 39.900 1.00 33.08 463 SER A N 1
ATOM 3156 C CA . SER A 1 436 ? -36.528 -7.950 41.304 1.00 33.91 463 SER A CA 1
ATOM 3157 C C . SER A 1 436 ? -37.255 -8.884 42.263 1.00 33.82 463 SER A C 1
ATOM 3158 O O . SER A 1 436 ? -37.310 -8.608 43.458 1.00 34.60 463 SER A O 1
ATOM 3161 N N . GLY A 1 437 ? -37.796 -9.991 41.747 1.00 33.04 464 GLY A N 1
ATOM 3162 C CA . GLY A 1 437 ? -38.471 -10.974 42.578 1.00 31.57 464 GLY A CA 1
ATOM 3163 C C . GLY A 1 437 ? -39.962 -10.733 42.746 1.00 31.78 464 GLY A C 1
ATOM 3164 O O . GLY A 1 437 ? -40.635 -11.531 43.357 1.00 31.58 464 GLY A O 1
ATOM 3165 N N . GLU A 1 438 ? -40.483 -9.640 42.205 1.00 30.89 465 GLU A N 1
ATOM 3166 C CA . GLU A 1 438 ? -41.904 -9.320 42.353 1.00 30.70 465 GLU A CA 1
ATOM 3167 C C . GLU A 1 438 ? -42.711 -10.117 41.331 1.00 28.94 465 GLU A C 1
ATOM 3168 O O . GLU A 1 438 ? -42.190 -10.453 40.265 1.00 29.48 465 GLU A O 1
ATOM 3174 N N A GLU A 1 439 ? -43.980 -10.379 41.614 0.50 28.15 466 GLU A N 1
ATOM 3175 N N B GLU A 1 439 ? -43.971 -10.416 41.663 0.50 28.00 466 GLU A N 1
ATOM 3176 C CA A GLU A 1 439 ? -44.795 -11.119 40.677 0.50 27.42 466 GLU A CA 1
ATOM 3177 C CA B GLU A 1 439 ? -44.890 -11.047 40.730 0.50 27.12 466 GLU A CA 1
ATOM 3178 C C A GLU A 1 439 ? -45.539 -10.193 39.702 0.50 26.74 466 GLU A C 1
ATOM 3179 C C B GLU A 1 439 ? -45.355 -10.006 39.708 0.50 26.41 466 GLU A C 1
ATOM 3180 O O A GLU A 1 439 ? -46.376 -9.385 40.105 0.50 26.47 466 GLU A O 1
ATOM 3181 O O B GLU A 1 439 ? -45.829 -8.933 40.087 0.50 25.82 466 GLU A O 1
ATOM 3192 N N . VAL A 1 440 ? -45.201 -10.318 38.422 1.00 25.60 467 VAL A N 1
ATOM 3193 C CA . VAL A 1 440 ? -45.771 -9.485 37.361 1.00 24.22 467 VAL A CA 1
ATOM 3194 C C . VAL A 1 440 ? -46.975 -10.196 36.741 1.00 23.12 467 VAL A C 1
ATOM 3195 O O . VAL A 1 440 ? -46.864 -11.334 36.311 1.00 24.04 467 VAL A O 1
ATOM 3199 N N A TRP A 1 441 ? -48.098 -9.496 36.664 0.50 22.77 468 TRP A N 1
ATOM 3200 N N B TRP A 1 441 ? -48.115 -9.517 36.714 0.50 22.59 468 TRP A N 1
ATOM 3201 C CA A TRP A 1 441 ? -49.301 -10.011 36.013 0.50 21.93 468 TRP A CA 1
ATOM 3202 C CA B TRP A 1 441 ? -49.319 -10.005 36.033 0.50 21.54 468 TRP A CA 1
ATOM 3203 C C A TRP A 1 441 ? -50.228 -8.839 35.708 0.50 22.13 468 TRP A C 1
ATOM 3204 C C B TRP A 1 441 ? -50.187 -8.819 35.640 0.50 21.87 468 TRP A C 1
ATOM 3205 O O A TRP A 1 441 ? -50.005 -7.740 36.208 0.50 22.30 468 TRP A O 1
ATOM 3206 O O B TRP A 1 441 ? -49.878 -7.690 36.004 0.50 22.03 468 TRP A O 1
ATOM 3227 N N . PHE A 1 442 ? -51.278 -9.073 34.915 1.00 22.62 469 PHE A N 1
ATOM 3228 C CA . PHE A 1 442 ? -52.147 -8.015 34.443 1.00 22.67 469 PHE A CA 1
ATOM 3229 C C . PHE A 1 442 ? -53.591 -8.328 34.771 1.00 23.38 469 PHE A C 1
ATOM 3230 O O . PHE A 1 442 ? -53.994 -9.483 34.677 1.00 23.67 469 PHE A O 1
ATOM 3238 N N . ASP A 1 443 ? -54.369 -7.321 35.154 1.00 22.52 470 ASP A N 1
ATOM 3239 C CA . ASP A 1 443 ? -55.801 -7.540 35.285 1.00 23.48 470 ASP A CA 1
ATOM 3240 C C . ASP A 1 443 ? -56.448 -7.442 33.922 1.00 24.26 470 ASP A C 1
ATOM 3241 O O . ASP A 1 443 ? -55.757 -7.283 32.897 1.00 24.31 470 ASP A O 1
ATOM 3246 N N . GLU A 1 444 ? -57.773 -7.507 33.896 1.00 24.68 471 GLU A N 1
ATOM 3247 C CA . GLU A 1 444 ? -58.468 -7.553 32.637 1.00 26.92 471 GLU A CA 1
ATOM 3248 C C . GLU A 1 444 ? -58.277 -6.254 31.847 1.00 27.06 471 GLU A C 1
ATOM 3249 O O . GLU A 1 444 ? -58.452 -6.244 30.632 1.00 27.00 471 GLU A O 1
ATOM 3255 N N . LYS A 1 445 ? -57.931 -5.166 32.545 1.00 27.38 472 LYS A N 1
ATOM 3256 C CA . LYS A 1 445 ? -57.764 -3.865 31.913 1.00 27.33 472 LYS A CA 1
ATOM 3257 C C . LYS A 1 445 ? -56.307 -3.629 31.477 1.00 26.94 472 LYS A C 1
ATOM 3258 O O . LYS A 1 445 ? -55.952 -2.541 31.024 1.00 28.13 472 LYS A O 1
ATOM 3264 N N . GLY A 1 446 ? -55.469 -4.644 31.621 1.00 26.47 473 GLY A N 1
ATOM 3265 C CA . GLY A 1 446 ? -54.043 -4.497 31.365 1.00 23.93 473 GLY A CA 1
ATOM 3266 C C . GLY A 1 446 ? -53.252 -3.781 32.445 1.00 24.23 473 GLY A C 1
ATOM 3267 O O . GLY A 1 446 ? -52.095 -3.418 32.223 1.00 23.55 473 GLY A O 1
ATOM 3268 N N . ASP A 1 447 ? -53.850 -3.577 33.619 1.00 23.60 474 ASP A N 1
ATOM 3269 C CA . ASP A 1 447 ? -53.176 -2.829 34.703 1.00 23.95 474 ASP A CA 1
ATOM 3270 C C . ASP A 1 447 ? -52.302 -3.680 35.618 1.00 22.72 474 ASP A C 1
ATOM 3271 O O . ASP A 1 447 ? -52.566 -4.872 35.797 1.00 23.72 474 ASP A O 1
ATOM 3276 N N . ALA A 1 448 ? -51.252 -3.076 36.175 1.00 23.18 475 ALA A N 1
ATOM 3277 C CA . ALA A 1 448 ? -50.292 -3.785 37.010 1.00 22.47 475 ALA A CA 1
ATOM 3278 C C . ALA A 1 448 ? -50.591 -3.696 38.521 1.00 23.46 475 ALA A C 1
ATOM 3279 O O . ALA A 1 448 ? -51.204 -2.744 38.986 1.00 23.58 475 ALA A O 1
ATOM 3281 N N . PRO A 1 449 ? -50.069 -4.641 39.309 1.00 24.50 476 PRO A N 1
ATOM 3282 C CA . PRO A 1 449 ? -50.111 -4.383 40.752 1.00 25.06 476 PRO A CA 1
ATOM 3283 C C . PRO A 1 449 ? -49.250 -3.182 41.179 1.00 25.04 476 PRO A C 1
ATOM 3284 O O . PRO A 1 449 ? -48.357 -2.747 40.435 1.00 26.09 476 PRO A O 1
ATOM 3288 N N . GLY A 1 450 ? -49.542 -2.627 42.349 1.00 25.02 477 GLY A N 1
ATOM 3289 C CA . GLY A 1 450 ? -48.815 -1.455 42.859 1.00 24.31 477 GLY A CA 1
ATOM 3290 C C . GLY A 1 450 ? -47.973 -1.759 44.083 1.00 24.27 477 GLY A C 1
ATOM 3291 O O . GLY A 1 450 ? -48.420 -2.427 45.003 1.00 23.53 477 GLY A O 1
ATOM 3292 N N . ARG A 1 451 ? -46.732 -1.289 44.062 1.00 24.68 478 ARG A N 1
ATOM 3293 C CA . ARG A 1 451 ? -45.831 -1.413 45.193 1.00 25.62 478 ARG A CA 1
ATOM 3294 C C . ARG A 1 451 ? -45.164 -0.051 45.415 1.00 25.67 478 ARG A C 1
ATOM 3295 O O . ARG A 1 451 ? -44.390 0.429 44.566 1.00 25.79 478 ARG A O 1
ATOM 3303 N N . TYR A 1 452 ? -45.477 0.565 46.555 1.00 25.16 479 TYR A N 1
ATOM 3304 C CA . TYR A 1 452 ? -44.945 1.873 46.906 1.00 24.81 479 TYR A CA 1
ATOM 3305 C C . TYR A 1 452 ? -44.204 1.848 48.240 1.00 24.45 479 TYR A C 1
ATOM 3306 O O . TYR A 1 452 ? -44.554 1.076 49.137 1.00 24.08 479 TYR A O 1
ATOM 3315 N N . ASP A 1 453 ? -43.159 2.673 48.359 1.00 25.09 480 ASP A N 1
ATOM 3316 C CA . ASP A 1 453 ? -42.546 2.975 49.651 1.00 25.52 480 ASP A CA 1
ATOM 3317 C C . ASP A 1 453 ? -43.292 4.133 50.324 1.00 25.52 480 ASP A C 1
ATOM 3318 O O . ASP A 1 453 ? -43.713 5.073 49.647 1.00 25.75 480 ASP A O 1
ATOM 3323 N N . ILE A 1 454 ? -43.441 4.058 51.641 1.00 26.16 481 ILE A N 1
ATOM 3324 C CA . ILE A 1 454 ? -43.990 5.146 52.449 1.00 26.69 481 ILE A CA 1
ATOM 3325 C C . ILE A 1 454 ? -42.837 5.793 53.200 1.00 27.49 481 ILE A C 1
ATOM 3326 O O . ILE A 1 454 ? -42.051 5.101 53.859 1.00 26.68 481 ILE A O 1
ATOM 3331 N N . MET A 1 455 ? -42.730 7.115 53.090 1.00 27.59 482 MET A N 1
ATOM 3332 C CA . MET A 1 455 ? -41.650 7.840 53.757 1.00 28.92 482 MET A CA 1
ATOM 3333 C C . MET A 1 455 ? -42.214 8.950 54.653 1.00 29.27 482 MET A C 1
ATOM 3334 O O . MET A 1 455 ? -43.342 9.404 54.463 1.00 28.94 482 MET A O 1
ATOM 3339 N N . ASN A 1 456 ? -41.414 9.359 55.626 1.00 29.93 483 ASN A N 1
ATOM 3340 C CA . ASN A 1 456 ? -41.782 10.363 56.610 1.00 30.83 483 ASN A CA 1
ATOM 3341 C C . ASN A 1 456 ? -40.562 11.255 56.735 1.00 31.76 483 ASN A C 1
ATOM 3342 O O . ASN A 1 456 ? -39.482 10.765 57.073 1.00 32.00 483 ASN A O 1
ATOM 3347 N N . LEU A 1 457 ? -40.707 12.543 56.420 1.00 31.92 484 LEU A N 1
ATOM 3348 C CA . LEU A 1 457 ? -39.594 13.470 56.593 1.00 33.16 484 LEU A CA 1
ATOM 3349 C C . LEU A 1 457 ? -39.329 13.679 58.092 1.00 33.96 484 LEU A C 1
ATOM 3350 O O . LEU A 1 457 ? -40.248 13.927 58.876 1.00 33.02 484 LEU A O 1
ATOM 3355 N N . GLN A 1 458 ? -38.068 13.543 58.484 1.00 35.08 485 GLN A N 1
ATOM 3356 C CA . GLN A 1 458 ? -37.698 13.606 59.892 1.00 37.34 485 GLN A CA 1
ATOM 3357 C C . GLN A 1 458 ? -36.364 14.309 60.036 1.00 39.27 485 GLN A C 1
ATOM 3358 O O . GLN A 1 458 ? -35.496 14.176 59.173 1.00 38.70 485 GLN A O 1
ATOM 3364 N N . TYR A 1 459 ? -36.217 15.060 61.125 1.00 42.55 486 TYR A N 1
ATOM 3365 C CA . TYR A 1 459 ? -34.918 15.626 61.505 1.00 45.98 486 TYR A CA 1
ATOM 3366 C C . TYR A 1 459 ? -34.056 14.517 62.104 1.00 47.48 486 TYR A C 1
ATOM 3367 O O . TYR A 1 459 ? -34.511 13.752 62.952 1.00 47.40 486 TYR A O 1
ATOM 3376 N N . THR A 1 460 ? -32.807 14.440 61.664 1.00 50.02 487 THR A N 1
ATOM 3377 C CA . THR A 1 460 ? -31.977 13.270 61.948 1.00 52.40 487 THR A CA 1
ATOM 3378 C C . THR A 1 460 ? -30.859 13.463 62.989 1.00 53.74 487 THR A C 1
ATOM 3379 O O . THR A 1 460 ? -30.779 12.680 63.947 1.00 54.51 487 THR A O 1
ATOM 3383 N N . GLU A 1 461 ? -30.031 14.500 62.800 1.00 54.90 488 GLU A N 1
ATOM 3384 C CA . GLU A 1 461 ? -28.741 14.716 63.513 1.00 55.67 488 GLU A CA 1
ATOM 3385 C C . GLU A 1 461 ? -27.576 14.738 62.522 1.00 56.21 488 GLU A C 1
ATOM 3386 O O . GLU A 1 461 ? -27.248 13.712 61.911 1.00 56.64 488 GLU A O 1
ATOM 3388 N N . ARG A 1 464 ? -29.291 16.676 59.990 1.00 47.00 491 ARG A N 1
ATOM 3389 C CA . ARG A 1 464 ? -29.884 16.820 58.668 1.00 46.49 491 ARG A CA 1
ATOM 3390 C C . ARG A 1 464 ? -31.343 16.333 58.660 1.00 46.05 491 ARG A C 1
ATOM 3391 O O . ARG A 1 464 ? -31.823 15.731 59.627 1.00 46.32 491 ARG A O 1
ATOM 3393 N N . TYR A 1 465 ? -32.046 16.614 57.569 1.00 45.25 492 TYR A N 1
ATOM 3394 C CA . TYR A 1 465 ? -33.409 16.127 57.377 1.00 44.24 492 TYR A CA 1
ATOM 3395 C C . TYR A 1 465 ? -33.390 15.030 56.323 1.00 43.03 492 TYR A C 1
ATOM 3396 O O . TYR A 1 465 ? -32.799 15.211 55.258 1.00 43.49 492 TYR A O 1
ATOM 3405 N N . ASP A 1 466 ? -34.027 13.896 56.628 1.00 41.14 493 ASP A N 1
ATOM 3406 C CA . ASP A 1 466 ? -34.092 12.764 55.704 1.00 38.85 493 ASP A CA 1
ATOM 3407 C C . ASP A 1 466 ? -35.509 12.262 55.537 1.00 36.80 493 ASP A C 1
ATOM 3408 O O . ASP A 1 466 ? -36.306 12.300 56.470 1.00 35.59 493 ASP A O 1
ATOM 3413 N N . TYR A 1 467 ? -35.787 11.790 54.329 1.00 34.91 494 TYR A N 1
ATOM 3414 C CA . TYR A 1 467 ? -36.995 11.059 54.016 1.00 33.36 494 TYR A CA 1
ATOM 3415 C C . TYR A 1 467 ? -36.807 9.641 54.528 1.00 32.68 494 TYR A C 1
ATOM 3416 O O . TYR A 1 467 ? -36.139 8.810 53.891 1.00 33.12 494 TYR A O 1
ATOM 3425 N N . VAL A 1 468 ? -37.380 9.373 55.691 1.00 31.62 495 VAL A N 1
ATOM 3426 C CA . VAL A 1 468 ? -37.167 8.108 56.380 1.00 30.80 495 VAL A CA 1
ATOM 3427 C C . VAL A 1 468 ? -38.188 7.107 55.908 1.00 30.31 495 VAL A C 1
ATOM 3428 O O . VAL A 1 468 ? -39.385 7.396 55.907 1.00 29.06 495 VAL A O 1
ATOM 3432 N N . HIS A 1 469 ? -37.704 5.931 55.503 1.00 30.05 496 HIS A N 1
ATOM 3433 C CA . HIS A 1 469 ? -38.569 4.826 55.109 1.00 29.44 496 HIS A CA 1
ATOM 3434 C C . HIS A 1 469 ? -39.358 4.314 56.314 1.00 28.87 496 HIS A C 1
ATOM 3435 O O . HIS A 1 469 ? -38.781 3.866 57.303 1.00 28.25 496 HIS A O 1
ATOM 3442 N N . VAL A 1 470 ? -40.687 4.367 56.244 1.00 27.69 497 VAL A N 1
ATOM 3443 C CA . VAL A 1 470 ? -41.482 3.914 57.385 1.00 26.70 497 VAL A CA 1
ATOM 3444 C C . VAL A 1 470 ? -42.420 2.741 57.073 1.00 26.91 497 VAL A C 1
ATOM 3445 O O . VAL A 1 470 ? -43.085 2.233 57.947 1.00 26.93 497 VAL A O 1
ATOM 3449 N N . GLY A 1 471 ? -42.432 2.281 55.830 1.00 26.89 498 GLY A N 1
ATOM 3450 C CA . GLY A 1 471 ? -43.253 1.122 55.456 1.00 26.09 498 GLY A CA 1
ATOM 3451 C C . GLY A 1 471 ? -43.505 1.071 53.963 1.00 24.24 498 GLY A C 1
ATOM 3452 O O . GLY A 1 471 ? -42.827 1.744 53.179 1.00 23.79 498 GLY A O 1
ATOM 3453 N N . THR A 1 472 ? -44.506 0.285 53.575 1.00 23.57 499 THR A N 1
ATOM 3454 C CA . THR A 1 472 ? -44.771 0.030 52.170 1.00 23.47 499 THR A CA 1
ATOM 3455 C C . THR A 1 472 ? -46.274 -0.133 52.013 1.00 22.71 499 THR A C 1
ATOM 3456 O O . THR A 1 472 ? -46.968 -0.391 52.985 1.00 23.30 499 THR A O 1
ATOM 3460 N N . TRP A 1 473 ? -46.746 0.043 50.790 1.00 23.18 500 TRP A N 1
ATOM 3461 C CA . TRP A 1 473 ? -48.087 -0.389 50.390 1.00 22.90 500 TRP A CA 1
ATOM 3462 C C . TRP A 1 473 ? -47.778 -1.398 49.299 1.00 24.16 500 TRP A C 1
ATOM 3463 O O . TRP A 1 473 ? -47.136 -1.050 48.288 1.00 25.12 500 TRP A O 1
ATOM 3474 N N . HIS A 1 474 ? -48.166 -2.651 49.528 1.00 25.53 501 HIS A N 1
ATOM 3475 C CA . HIS A 1 474 ? -47.761 -3.769 48.667 1.00 27.26 501 HIS A CA 1
ATOM 3476 C C . HIS A 1 474 ? -49.026 -4.482 48.212 1.00 27.80 501 HIS A C 1
ATOM 3477 O O . HIS A 1 474 ? -49.613 -5.258 48.970 1.00 26.69 501 HIS A O 1
ATOM 3484 N N . GLU A 1 475 ? -49.463 -4.159 46.996 1.00 28.24 502 GLU A N 1
ATOM 3485 C CA . GLU A 1 475 ? -50.566 -4.852 46.326 1.00 29.51 502 GLU A CA 1
ATOM 3486 C C . GLU A 1 475 ? -51.852 -4.892 47.147 1.00 29.31 502 GLU A C 1
ATOM 3487 O O . GLU A 1 475 ? -52.460 -5.953 47.315 1.00 30.06 502 GLU A O 1
ATOM 3493 N N . GLY A 1 476 ? -52.253 -3.752 47.699 1.00 28.77 503 GLY A N 1
ATOM 3494 C CA . GLY A 1 476 ? -53.458 -3.706 48.508 1.00 27.79 503 GLY A CA 1
ATOM 3495 C C . GLY A 1 476 ? -53.215 -3.657 50.008 1.00 27.54 503 GLY A C 1
ATOM 3496 O O . GLY A 1 476 ? -54.143 -3.333 50.764 1.00 27.17 503 GLY A O 1
ATOM 3497 N N . VAL A 1 477 ? -51.982 -3.955 50.445 1.00 26.28 504 VAL A N 1
ATOM 3498 C CA . VAL A 1 477 ? -51.688 -4.091 51.876 1.00 26.68 504 VAL A CA 1
ATOM 3499 C C . VAL A 1 477 ? -50.740 -3.022 52.379 1.00 26.31 504 VAL A C 1
ATOM 3500 O O . VAL A 1 477 ? -49.583 -2.954 51.952 1.00 25.45 504 VAL A O 1
ATOM 3504 N N . LEU A 1 478 ? -51.230 -2.218 53.315 1.00 25.72 505 LEU A N 1
ATOM 3505 C CA . LEU A 1 478 ? -50.416 -1.173 53.923 1.00 25.72 505 LEU A CA 1
ATOM 3506 C C . LEU A 1 478 ? -49.675 -1.736 55.109 1.00 25.41 505 LEU A C 1
ATOM 3507 O O . LEU A 1 478 ? -50.252 -2.411 55.951 1.00 25.82 505 LEU A O 1
ATOM 3512 N N . ASN A 1 479 ? -48.386 -1.464 55.191 1.00 25.65 506 ASN A N 1
ATOM 3513 C CA . ASN A 1 479 ? -47.667 -1.875 56.373 1.00 26.12 506 ASN A CA 1
ATOM 3514 C C . ASN A 1 479 ? -46.762 -0.743 56.803 1.00 26.48 506 ASN A C 1
ATOM 3515 O O . ASN A 1 479 ? -45.888 -0.379 56.050 1.00 26.80 506 ASN A O 1
ATOM 3520 N N . ILE A 1 480 ? -47.013 -0.170 57.986 1.00 26.83 507 ILE A N 1
ATOM 3521 C CA . ILE A 1 480 ? -46.258 0.984 58.493 1.00 28.45 507 ILE A CA 1
ATOM 3522 C C . ILE A 1 480 ? -45.787 0.763 59.942 1.00 28.77 507 ILE A C 1
ATOM 3523 O O . ILE A 1 480 ? -46.515 0.198 60.759 1.00 28.53 507 ILE A O 1
ATOM 3528 N N . ASP A 1 481 ? -44.571 1.220 60.234 1.00 29.63 508 ASP A N 1
ATOM 3529 C CA . ASP A 1 481 ? -44.031 1.277 61.589 1.00 31.10 508 ASP A CA 1
ATOM 3530 C C . ASP A 1 481 ? -44.623 2.497 62.313 1.00 31.99 508 ASP A C 1
ATOM 3531 O O . ASP A 1 481 ? -44.058 3.595 62.255 1.00 31.64 508 ASP A O 1
ATOM 3536 N N . ASP A 1 482 ? -45.766 2.307 62.971 1.00 33.75 509 ASP A N 1
ATOM 3537 C CA . ASP A 1 482 ? -46.429 3.391 63.710 1.00 36.00 509 ASP A CA 1
ATOM 3538 C C . ASP A 1 482 ? -45.517 4.102 64.714 1.00 37.79 509 ASP A C 1
ATOM 3539 O O . ASP A 1 482 ? -45.592 5.323 64.858 1.00 38.40 509 ASP A O 1
ATOM 3544 N N . TYR A 1 483 ? -44.636 3.346 65.368 1.00 39.56 510 TYR A N 1
ATOM 3545 C CA . TYR A 1 483 ? -43.693 3.916 66.338 1.00 41.58 510 TYR A CA 1
ATOM 3546 C C . TYR A 1 483 ? -42.740 4.912 65.684 1.00 42.71 510 TYR A C 1
ATOM 3547 O O . TYR A 1 483 ? -42.503 5.998 66.218 1.00 43.23 510 TYR A O 1
ATOM 3549 N N . LYS A 1 484 ? -42.211 4.550 64.519 1.00 43.93 511 LYS A N 1
ATOM 3550 C CA . LYS A 1 484 ? -41.237 5.384 63.820 1.00 45.00 511 LYS A CA 1
ATOM 3551 C C . LYS A 1 484 ? -41.892 6.618 63.194 1.00 45.40 511 LYS A C 1
ATOM 3552 O O . LYS A 1 484 ? -41.269 7.669 63.093 1.00 45.37 511 LYS A O 1
ATOM 3558 N N . ILE A 1 485 ? -43.146 6.475 62.774 1.00 46.21 512 ILE A N 1
ATOM 3559 C CA . ILE A 1 485 ? -43.910 7.576 62.207 1.00 47.38 512 ILE A CA 1
ATOM 3560 C C . ILE A 1 485 ? -44.489 8.434 63.330 1.00 48.10 512 ILE A C 1
ATOM 3561 O O . ILE A 1 485 ? -44.065 9.569 63.531 1.00 49.59 512 ILE A O 1
ATOM 3566 N N . GLN B 1 8 ? -63.561 -3.210 3.053 1.00 47.40 35 GLN B N 1
ATOM 3567 C CA . GLN B 1 8 ? -63.027 -1.812 3.067 1.00 47.25 35 GLN B CA 1
ATOM 3568 C C . GLN B 1 8 ? -64.152 -0.786 3.109 1.00 46.72 35 GLN B C 1
ATOM 3569 O O . GLN B 1 8 ? -65.175 -0.941 2.429 1.00 47.28 35 GLN B O 1
ATOM 3571 N N . ARG B 1 9 ? -63.954 0.265 3.901 1.00 45.41 36 ARG B N 1
ATOM 3572 C CA . ARG B 1 9 ? -64.935 1.349 4.025 1.00 44.09 36 ARG B CA 1
ATOM 3573 C C . ARG B 1 9 ? -65.097 2.099 2.686 1.00 43.12 36 ARG B C 1
ATOM 3574 O O . ARG B 1 9 ? -64.105 2.340 1.983 1.00 42.34 36 ARG B O 1
ATOM 3582 N N . SER B 1 10 ? -66.337 2.445 2.335 1.00 41.97 37 SER B N 1
ATOM 3583 C CA . SER B 1 10 ? -66.633 3.183 1.098 1.00 41.66 37 SER B CA 1
ATOM 3584 C C . SER B 1 10 ? -65.955 4.565 1.059 1.00 41.29 37 SER B C 1
ATOM 3585 O O . SER B 1 10 ? -65.643 5.147 2.097 1.00 40.42 37 SER B O 1
ATOM 3588 N N . VAL B 1 11 ? -65.731 5.070 -0.150 1.00 40.86 38 VAL B N 1
ATOM 3589 C CA . VAL B 1 11 ? -65.153 6.391 -0.373 1.00 40.61 38 VAL B CA 1
ATOM 3590 C C . VAL B 1 11 ? -65.920 7.034 -1.530 1.00 40.61 38 VAL B C 1
ATOM 3591 O O . VAL B 1 11 ? -66.113 6.399 -2.566 1.00 40.26 38 VAL B O 1
ATOM 3595 N N . ALA B 1 12 ? -66.377 8.273 -1.353 1.00 40.47 39 ALA B N 1
ATOM 3596 C CA . ALA B 1 12 ? -66.941 9.029 -2.473 1.00 40.88 39 ALA B CA 1
ATOM 3597 C C . ALA B 1 12 ? -65.831 9.785 -3.196 1.00 41.48 39 ALA B C 1
ATOM 3598 O O . ALA B 1 12 ? -65.133 10.608 -2.593 1.00 41.38 39 ALA B O 1
ATOM 3600 N N . ARG B 1 13 ? -65.666 9.492 -4.486 1.00 42.13 40 ARG B N 1
ATOM 3601 C CA . ARG B 1 13 ? -64.570 10.046 -5.282 1.00 42.96 40 ARG B CA 1
ATOM 3602 C C . ARG B 1 13 ? -65.013 10.863 -6.487 1.00 43.16 40 ARG B C 1
ATOM 3603 O O . ARG B 1 13 ? -66.120 10.695 -7.027 1.00 42.83 40 ARG B O 1
ATOM 3611 N N . MET B 1 14 ? -64.105 11.741 -6.895 1.00 43.38 41 MET B N 1
ATOM 3612 C CA . MET B 1 14 ? -64.224 12.519 -8.104 1.00 43.61 41 MET B CA 1
ATOM 3613 C C . MET B 1 14 ? -62.798 12.792 -8.557 1.00 43.12 41 MET B C 1
ATOM 3614 O O . MET B 1 14 ? -61.962 13.278 -7.773 1.00 42.27 41 MET B O 1
ATOM 3619 N N . ASP B 1 15 ? -62.508 12.468 -9.815 1.00 42.20 42 ASP B N 1
ATOM 3620 C CA . ASP B 1 15 ? -61.184 12.748 -10.355 1.00 41.94 42 ASP B CA 1
ATOM 3621 C C . ASP B 1 15 ? -60.957 14.242 -10.619 1.00 40.45 42 ASP B C 1
ATOM 3622 O O . ASP B 1 15 ? -61.905 15.003 -10.789 1.00 39.76 42 ASP B O 1
ATOM 3627 N N . GLY B 1 16 ? -59.692 14.655 -10.612 1.00 39.38 43 GLY B N 1
ATOM 3628 C CA . GLY B 1 16 ? -59.340 16.038 -10.908 1.00 38.81 43 GLY B CA 1
ATOM 3629 C C . GLY B 1 16 ? -57.833 16.194 -10.959 1.00 38.52 43 GLY B C 1
ATOM 3630 O O . GLY B 1 16 ? -57.097 15.225 -10.737 1.00 38.36 43 GLY B O 1
ATOM 3631 N N . ASP B 1 17 ? -57.371 17.409 -11.257 1.00 37.84 44 ASP B N 1
ATOM 3632 C CA . ASP B 1 17 ? -55.933 17.696 -11.265 1.00 37.72 44 ASP B CA 1
ATOM 3633 C C . ASP B 1 17 ? -55.389 17.750 -9.842 1.00 36.56 44 ASP B C 1
ATOM 3634 O O . ASP B 1 17 ? -54.252 17.357 -9.593 1.00 37.00 44 ASP B O 1
ATOM 3639 N N . VAL B 1 18 ? -56.195 18.303 -8.938 1.00 35.14 45 VAL B N 1
ATOM 3640 C CA . VAL B 1 18 ? -55.869 18.419 -7.515 1.00 33.82 45 VAL B CA 1
ATOM 3641 C C . VAL B 1 18 ? -57.001 17.788 -6.698 1.00 33.00 45 VAL B C 1
ATOM 3642 O O . VAL B 1 18 ? -58.181 18.113 -6.906 1.00 31.77 45 VAL B O 1
ATOM 3646 N N . ILE B 1 19 ? -56.640 16.888 -5.783 1.00 31.77 46 ILE B N 1
ATOM 3647 C CA . ILE B 1 19 ? -57.633 16.153 -4.985 1.00 31.36 46 ILE B CA 1
ATOM 3648 C C . ILE B 1 19 ? -57.786 16.718 -3.566 1.00 30.80 46 ILE B C 1
ATOM 3649 O O . ILE B 1 19 ? -56.803 16.803 -2.794 1.00 29.76 46 ILE B O 1
ATOM 3654 N N . ILE B 1 20 ? -59.025 17.086 -3.240 1.00 29.82 47 ILE B N 1
ATOM 3655 C CA . ILE B 1 20 ? -59.390 17.585 -1.916 1.00 30.30 47 ILE B CA 1
ATOM 3656 C C . ILE B 1 20 ? -60.004 16.448 -1.076 1.00 30.39 47 ILE B C 1
ATOM 3657 O O . ILE B 1 20 ? -61.025 15.856 -1.461 1.00 30.15 47 ILE B O 1
ATOM 3662 N N . GLY B 1 21 ? -59.405 16.175 0.080 1.00 29.46 48 GLY B N 1
ATOM 3663 C CA . GLY B 1 21 ? -59.972 15.196 1.020 1.00 28.68 48 GLY B CA 1
ATOM 3664 C C . GLY B 1 21 ? -61.084 15.786 1.873 1.00 28.06 48 GLY B C 1
ATOM 3665 O O . GLY B 1 21 ? -61.187 16.995 2.041 1.00 28.22 48 GLY B O 1
ATOM 3666 N N . ALA B 1 22 ? -61.944 14.937 2.403 1.00 27.40 49 ALA B N 1
ATOM 3667 C CA . ALA B 1 22 ? -62.943 15.384 3.369 1.00 26.98 49 ALA B CA 1
ATOM 3668 C C . ALA B 1 22 ? -63.339 14.225 4.282 1.00 26.66 49 ALA B C 1
ATOM 3669 O O . ALA B 1 22 ? -63.266 13.048 3.885 1.00 26.38 49 ALA B O 1
ATOM 3671 N N . LEU B 1 23 ? -63.704 14.588 5.504 1.00 26.18 50 LEU B N 1
ATOM 3672 C CA . LEU B 1 23 ? -64.211 13.674 6.503 1.00 26.56 50 LEU B CA 1
ATOM 3673 C C . LEU B 1 23 ? -65.525 14.228 6.981 1.00 26.58 50 LEU B C 1
ATOM 3674 O O . LEU B 1 23 ? -65.591 15.337 7.527 1.00 27.53 50 LEU B O 1
ATOM 3679 N N . PHE B 1 24 ? -66.590 13.472 6.748 1.00 27.01 51 PHE B N 1
ATOM 3680 C CA . PHE B 1 24 ? -67.898 13.837 7.245 1.00 27.24 51 PHE B CA 1
ATOM 3681 C C . PHE B 1 24 ? -68.445 12.665 8.054 1.00 27.18 51 PHE B C 1
ATOM 3682 O O . PHE B 1 24 ? -68.033 11.522 7.855 1.00 27.43 51 PHE B O 1
ATOM 3690 N N . SER B 1 25 ? -69.354 12.965 8.970 1.00 27.84 52 SER B N 1
ATOM 3691 C CA . SER B 1 25 ? -70.017 11.946 9.778 1.00 29.34 52 SER B CA 1
ATOM 3692 C C . SER B 1 25 ? -71.147 11.309 8.956 1.00 30.03 52 SER B C 1
ATOM 3693 O O . SER B 1 25 ? -72.336 11.580 9.199 1.00 30.13 52 SER B O 1
ATOM 3696 N N . VAL B 1 26 ? -70.774 10.492 7.978 1.00 31.26 53 VAL B N 1
ATOM 3697 C CA . VAL B 1 26 ? -71.772 9.818 7.119 1.00 32.92 53 VAL B CA 1
ATOM 3698 C C . VAL B 1 26 ? -72.632 8.852 7.959 1.00 33.65 53 VAL B C 1
ATOM 3699 O O . VAL B 1 26 ? -73.841 8.712 7.725 1.00 34.23 53 VAL B O 1
ATOM 3703 N N . HIS B 1 27 ? -72.007 8.231 8.959 1.00 33.60 54 HIS B N 1
ATOM 3704 C CA . HIS B 1 27 ? -72.703 7.403 9.939 1.00 34.25 54 HIS B CA 1
ATOM 3705 C C . HIS B 1 27 ? -72.484 7.938 11.355 1.00 34.89 54 HIS B C 1
ATOM 3706 O O . HIS B 1 27 ? -71.501 8.643 11.610 1.00 35.49 54 HIS B O 1
ATOM 3713 N N . HIS B 1 28 ? -73.402 7.593 12.263 1.00 35.20 55 HIS B N 1
ATOM 3714 C CA . HIS B 1 28 ? -73.234 7.811 13.696 1.00 35.64 55 HIS B CA 1
ATOM 3715 C C . HIS B 1 28 ? -72.075 6.964 14.203 1.00 35.98 55 HIS B C 1
ATOM 3716 O O . HIS B 1 28 ? -71.588 6.064 13.505 1.00 35.10 55 HIS B O 1
ATOM 3723 N N . GLN B 1 29 ? -71.631 7.243 15.419 1.00 37.34 56 GLN B N 1
ATOM 3724 C CA . GLN B 1 29 ? -70.507 6.494 15.964 1.00 40.06 56 GLN B CA 1
ATOM 3725 C C . GLN B 1 29 ? -70.901 5.037 16.255 1.00 41.48 56 GLN B C 1
ATOM 3726 O O . GLN B 1 29 ? -72.092 4.728 16.382 1.00 41.40 56 GLN B O 1
ATOM 3732 N N . PRO B 1 30 ? -69.911 4.138 16.315 1.00 43.32 57 PRO B N 1
ATOM 3733 C CA . PRO B 1 30 ? -70.204 2.758 16.701 1.00 44.80 57 PRO B CA 1
ATOM 3734 C C . PRO B 1 30 ? -70.954 2.688 18.034 1.00 46.41 57 PRO B C 1
ATOM 3735 O O . PRO B 1 30 ? -70.560 3.356 19.005 1.00 46.34 57 PRO B O 1
ATOM 3739 N N . PRO B 1 31 ? -72.060 1.916 18.073 1.00 47.99 58 PRO B N 1
ATOM 3740 C CA . PRO B 1 31 ? -72.654 1.570 19.364 1.00 49.06 58 PRO B CA 1
ATOM 3741 C C . PRO B 1 31 ? -71.577 0.935 20.251 1.00 50.28 58 PRO B C 1
ATOM 3742 O O . PRO B 1 31 ? -70.571 0.424 19.726 1.00 50.15 58 PRO B O 1
ATOM 3746 N N . ALA B 1 32 ? -71.776 0.977 21.571 1.00 51.84 59 ALA B N 1
ATOM 3747 C CA . ALA B 1 32 ? -70.740 0.547 22.548 1.00 53.16 59 ALA B CA 1
ATOM 3748 C C . ALA B 1 32 ? -70.045 -0.796 22.226 1.00 53.98 59 ALA B C 1
ATOM 3749 O O . ALA B 1 32 ? -68.816 -0.912 22.331 1.00 54.19 59 ALA B O 1
ATOM 3751 N N . GLU B 1 33 ? -70.837 -1.786 21.812 1.00 54.85 60 GLU B N 1
ATOM 3752 C CA . GLU B 1 33 ? -70.346 -3.137 21.516 1.00 55.58 60 GLU B CA 1
ATOM 3753 C C . GLU B 1 33 ? -69.653 -3.245 20.146 1.00 55.48 60 GLU B C 1
ATOM 3754 O O . GLU B 1 33 ? -68.943 -4.221 19.877 1.00 55.72 60 GLU B O 1
ATOM 3760 N N . LYS B 1 34 ? -69.859 -2.235 19.297 1.00 55.01 61 LYS B N 1
ATOM 3761 C CA . LYS B 1 34 ? -69.248 -2.173 17.959 1.00 54.24 61 LYS B CA 1
ATOM 3762 C C . LYS B 1 34 ? -67.893 -1.433 17.915 1.00 53.67 61 LYS B C 1
ATOM 3763 O O . LYS B 1 34 ? -67.149 -1.544 16.933 1.00 53.51 61 LYS B O 1
ATOM 3766 N N . VAL B 1 35 ? -67.580 -0.697 18.982 1.00 52.82 62 VAL B N 1
ATOM 3767 C CA . VAL B 1 35 ? -66.374 0.146 19.058 1.00 52.42 62 VAL B CA 1
ATOM 3768 C C . VAL B 1 35 ? -65.045 -0.537 18.644 1.00 52.14 62 VAL B C 1
ATOM 3769 O O . VAL B 1 35 ? -64.277 0.051 17.875 1.00 52.33 62 VAL B O 1
ATOM 3773 N N . PRO B 1 36 ? -64.767 -1.767 19.138 1.00 51.64 63 PRO B N 1
ATOM 3774 C CA . PRO B 1 36 ? -63.478 -2.393 18.780 1.00 51.08 63 PRO B CA 1
ATOM 3775 C C . PRO B 1 36 ? -63.317 -2.793 17.304 1.00 50.44 63 PRO B C 1
ATOM 3776 O O . PRO B 1 36 ? -62.200 -2.753 16.782 1.00 50.60 63 PRO B O 1
ATOM 3780 N N . GLU B 1 37 ? -64.408 -3.182 16.645 1.00 49.31 64 GLU B N 1
ATOM 3781 C CA . GLU B 1 37 ? -64.367 -3.528 15.220 1.00 48.44 64 GLU B CA 1
ATOM 3782 C C . GLU B 1 37 ? -64.538 -2.298 14.308 1.00 47.47 64 GLU B C 1
ATOM 3783 O O . GLU B 1 37 ? -64.440 -2.408 13.084 1.00 47.14 64 GLU B O 1
ATOM 3785 N N . ARG B 1 38 ? -64.786 -1.137 14.917 1.00 46.64 65 ARG B N 1
ATOM 3786 C CA . ARG B 1 38 ? -65.037 0.125 14.191 1.00 45.78 65 ARG B CA 1
ATOM 3787 C C . ARG B 1 38 ? -66.190 0.005 13.172 1.00 45.47 65 ARG B C 1
ATOM 3788 O O . ARG B 1 38 ? -66.137 0.572 12.074 1.00 45.34 65 ARG B O 1
ATOM 3796 N N . LYS B 1 39 ? -67.218 -0.760 13.536 1.00 45.00 66 LYS B N 1
ATOM 3797 C CA . LYS B 1 39 ? -68.447 -0.816 12.735 1.00 44.53 66 LYS B CA 1
ATOM 3798 C C . LYS B 1 39 ? -69.346 0.316 13.194 1.00 43.72 66 LYS B C 1
ATOM 3799 O O . LYS B 1 39 ? -69.598 0.469 14.379 1.00 44.02 66 LYS B O 1
ATOM 3801 N N . CYS B 1 40 ? -69.813 1.130 12.259 1.00 42.98 67 CYS B N 1
ATOM 3802 C CA . CYS B 1 40 ? -70.471 2.377 12.628 1.00 42.27 67 CYS B CA 1
ATOM 3803 C C . CYS B 1 40 ? -71.974 2.230 12.864 1.00 41.49 67 CYS B C 1
ATOM 3804 O O . CYS B 1 40 ? -72.543 1.178 12.602 1.00 41.68 67 CYS B O 1
ATOM 3807 N N . GLY B 1 41 ? -72.592 3.280 13.389 1.00 40.57 68 GLY B N 1
ATOM 3808 C CA . GLY B 1 41 ? -74.029 3.305 13.656 1.00 40.26 68 GLY B CA 1
ATOM 3809 C C . GLY B 1 41 ? -74.837 3.593 12.414 1.00 39.53 68 GLY B C 1
ATOM 3810 O O . GLY B 1 41 ? -74.401 3.296 11.301 1.00 39.49 68 GLY B O 1
ATOM 3811 N N . GLU B 1 42 ? -76.016 4.175 12.590 1.00 39.43 69 GLU B N 1
ATOM 3812 C CA . GLU B 1 42 ? -76.870 4.423 11.443 1.00 39.89 69 GLU B CA 1
ATOM 3813 C C . GLU B 1 42 ? -76.458 5.651 10.631 1.00 39.28 69 GLU B C 1
ATOM 3814 O O . GLU B 1 42 ? -75.787 6.562 11.145 1.00 38.47 69 GLU B O 1
ATOM 3820 N N . ILE B 1 43 ? -76.863 5.643 9.359 1.00 38.50 70 ILE B N 1
ATOM 3821 C CA . ILE B 1 43 ? -76.632 6.732 8.418 1.00 38.01 70 ILE B CA 1
ATOM 3822 C C . ILE B 1 43 ? -77.167 8.070 8.960 1.00 37.38 70 ILE B C 1
ATOM 3823 O O . ILE B 1 43 ? -78.127 8.102 9.736 1.00 37.27 70 ILE B O 1
ATOM 3828 N N . ARG B 1 44 ? -76.517 9.164 8.568 1.00 36.47 71 ARG B N 1
ATOM 3829 C CA . ARG B 1 44 ? -76.888 10.510 9.014 1.00 36.07 71 ARG B CA 1
ATOM 3830 C C . ARG B 1 44 ? -77.197 11.392 7.816 1.00 35.84 71 ARG B C 1
ATOM 3831 O O . ARG B 1 44 ? -76.508 11.313 6.796 1.00 35.96 71 ARG B O 1
ATOM 3839 N N . GLU B 1 45 ? -78.217 12.239 7.928 1.00 35.97 72 GLU B N 1
ATOM 3840 C CA . GLU B 1 45 ? -78.530 13.135 6.830 1.00 35.93 72 GLU B CA 1
ATOM 3841 C C . GLU B 1 45 ? -77.814 14.489 6.907 1.00 35.90 72 GLU B C 1
ATOM 3842 O O . GLU B 1 45 ? -77.029 14.815 6.019 1.00 36.12 72 GLU B O 1
ATOM 3848 N N . GLN B 1 46 ? -78.116 15.282 7.932 1.00 35.73 73 GLN B N 1
ATOM 3849 C CA . GLN B 1 46 ? -77.582 16.656 8.021 1.00 36.48 73 GLN B CA 1
ATOM 3850 C C . GLN B 1 46 ? -76.057 16.685 8.186 1.00 35.92 73 GLN B C 1
ATOM 3851 O O . GLN B 1 46 ? -75.373 17.461 7.521 1.00 37.09 73 GLN B O 1
ATOM 3857 N N . TYR B 1 47 ? -75.536 15.821 9.045 1.00 35.24 74 TYR B N 1
ATOM 3858 C CA . TYR B 1 47 ? -74.085 15.767 9.321 1.00 34.57 74 TYR B CA 1
ATOM 3859 C C . TYR B 1 47 ? -73.332 14.915 8.330 1.00 34.01 74 TYR B C 1
ATOM 3860 O O . TYR B 1 47 ? -72.089 14.875 8.341 1.00 33.65 74 TYR B O 1
ATOM 3869 N N . GLY B 1 48 ? -74.072 14.215 7.476 1.00 33.42 75 GLY B N 1
ATOM 3870 C CA . GLY B 1 48 ? -73.473 13.196 6.632 1.00 32.75 75 GLY B CA 1
ATOM 3871 C C . GLY B 1 48 ? -73.738 13.366 5.151 1.00 32.65 75 GLY B C 1
ATOM 3872 O O . GLY B 1 48 ? -72.962 14.016 4.437 1.00 32.20 75 GLY B O 1
ATOM 3873 N N . ILE B 1 49 ? -74.833 12.761 4.701 1.00 32.06 76 ILE B N 1
ATOM 3874 C CA . ILE B 1 49 ? -75.188 12.708 3.279 1.00 31.96 76 ILE B CA 1
ATOM 3875 C C . ILE B 1 49 ? -75.310 14.092 2.628 1.00 30.88 76 ILE B C 1
ATOM 3876 O O . ILE B 1 49 ? -74.807 14.293 1.527 1.00 30.83 76 ILE B O 1
ATOM 3881 N N . GLN B 1 50 ? -75.958 15.031 3.305 1.00 30.82 77 GLN B N 1
ATOM 3882 C CA . GLN B 1 50 ? -76.053 16.414 2.797 1.00 30.78 77 GLN B CA 1
ATOM 3883 C C . GLN B 1 50 ? -74.677 17.024 2.565 1.00 30.23 77 GLN B C 1
ATOM 3884 O O . GLN B 1 50 ? -74.461 17.690 1.561 1.00 30.80 77 GLN B O 1
ATOM 3890 N N . ARG B 1 51 ? -73.748 16.779 3.486 1.00 29.64 78 ARG B N 1
ATOM 3891 C CA . ARG B 1 51 ? -72.409 17.343 3.385 1.00 28.82 78 ARG B CA 1
ATOM 3892 C C . ARG B 1 51 ? -71.637 16.713 2.236 1.00 29.37 78 ARG B C 1
ATOM 3893 O O . ARG B 1 51 ? -70.908 17.408 1.507 1.00 29.54 78 ARG B O 1
ATOM 3901 N N . VAL B 1 52 ? -71.781 15.397 2.066 1.00 29.39 79 VAL B N 1
ATOM 3902 C CA . VAL B 1 52 ? -71.148 14.732 0.945 1.00 30.20 79 VAL B CA 1
ATOM 3903 C C . VAL B 1 52 ? -71.653 15.376 -0.357 1.00 30.58 79 VAL B C 1
ATOM 3904 O O . VAL B 1 52 ? -70.866 15.705 -1.237 1.00 30.58 79 VAL B O 1
ATOM 3908 N N . GLU B 1 53 ? -72.967 15.558 -0.458 1.00 31.39 80 GLU B N 1
ATOM 3909 C CA . GLU B 1 53 ? -73.573 16.077 -1.669 1.00 32.30 80 GLU B CA 1
ATOM 3910 C C . GLU B 1 53 ? -73.136 17.524 -1.919 1.00 32.66 80 GLU B C 1
ATOM 3911 O O . GLU B 1 53 ? -72.761 17.882 -3.046 1.00 32.75 80 GLU B O 1
ATOM 3917 N N . ALA B 1 54 ? -73.171 18.343 -0.862 1.00 32.73 81 ALA B N 1
ATOM 3918 C CA . ALA B 1 54 ? -72.780 19.742 -0.982 1.00 32.60 81 ALA B CA 1
ATOM 3919 C C . ALA B 1 54 ? -71.353 19.820 -1.489 1.00 32.48 81 ALA B C 1
ATOM 3920 O O . ALA B 1 54 ? -71.053 20.652 -2.340 1.00 32.86 81 ALA B O 1
ATOM 3922 N N . MET B 1 55 ? -70.484 18.934 -1.003 1.00 32.07 82 MET B N 1
ATOM 3923 C CA . MET B 1 55 ? -69.123 18.919 -1.486 1.00 31.91 82 MET B CA 1
ATOM 3924 C C . MET B 1 55 ? -69.024 18.582 -2.979 1.00 32.31 82 MET B C 1
ATOM 3925 O O . MET B 1 55 ? -68.301 19.265 -3.702 1.00 31.77 82 MET B O 1
ATOM 3930 N N . PHE B 1 56 ? -69.732 17.546 -3.435 1.00 32.33 83 PHE B N 1
ATOM 3931 C CA . PHE B 1 56 ? -69.756 17.241 -4.884 1.00 33.64 83 PHE B CA 1
ATOM 3932 C C . PHE B 1 56 ? -70.199 18.449 -5.705 1.00 33.56 83 PHE B C 1
ATOM 3933 O O . PHE B 1 56 ? -69.524 18.854 -6.646 1.00 34.14 83 PHE B O 1
ATOM 3941 N N . HIS B 1 57 ? -71.336 19.018 -5.330 1.00 34.20 84 HIS B N 1
ATOM 3942 C CA . HIS B 1 57 ? -71.947 20.092 -6.089 1.00 35.01 84 HIS B CA 1
ATOM 3943 C C . HIS B 1 57 ? -71.089 21.373 -6.054 1.00 35.08 84 HIS B C 1
ATOM 3944 O O . HIS B 1 57 ? -70.956 22.080 -7.071 1.00 34.47 84 HIS B O 1
ATOM 3951 N N . THR B 1 58 ? -70.486 21.649 -4.896 1.00 34.33 85 THR B N 1
ATOM 3952 C CA . THR B 1 58 ? -69.601 22.808 -4.766 1.00 33.66 85 THR B CA 1
ATOM 3953 C C . THR B 1 58 ? -68.394 22.630 -5.665 1.00 33.73 85 THR B C 1
ATOM 3954 O O . THR B 1 58 ? -68.014 23.560 -6.362 1.00 33.82 85 THR B O 1
ATOM 3958 N N . LEU B 1 59 ? -67.813 21.436 -5.683 1.00 34.09 86 LEU B N 1
ATOM 3959 C CA . LEU B 1 59 ? -66.686 21.193 -6.570 1.00 35.02 86 LEU B CA 1
ATOM 3960 C C . LEU B 1 59 ? -67.112 21.312 -8.041 1.00 35.59 86 LEU B C 1
ATOM 3961 O O . LEU B 1 59 ? -66.368 21.867 -8.854 1.00 35.45 86 LEU B O 1
ATOM 3966 N N . ASP B 1 60 ? -68.308 20.817 -8.366 1.00 35.74 87 ASP B N 1
ATOM 3967 C CA . ASP B 1 60 ? -68.853 20.951 -9.728 1.00 36.83 87 ASP B CA 1
ATOM 3968 C C . ASP B 1 60 ? -68.959 22.427 -10.130 1.00 36.92 87 ASP B C 1
ATOM 3969 O O . ASP B 1 60 ? -68.587 22.807 -11.244 1.00 37.51 87 ASP B O 1
ATOM 3974 N N . LYS B 1 61 ? -69.446 23.246 -9.201 1.00 37.35 88 LYS B N 1
ATOM 3975 C CA . LYS B 1 61 ? -69.629 24.688 -9.408 1.00 37.65 88 LYS B CA 1
ATOM 3976 C C . LYS B 1 61 ? -68.308 25.414 -9.612 1.00 37.36 88 LYS B C 1
ATOM 3977 O O . LYS B 1 61 ? -68.201 26.264 -10.502 1.00 37.48 88 LYS B O 1
ATOM 3983 N N . ILE B 1 62 ? -67.309 25.081 -8.789 1.00 36.42 89 ILE B N 1
ATOM 3984 C CA . ILE B 1 62 ? -65.970 25.665 -8.904 1.00 36.19 89 ILE B CA 1
ATOM 3985 C C . ILE B 1 62 ? -65.291 25.271 -10.225 1.00 36.57 89 ILE B C 1
ATOM 3986 O O . ILE B 1 62 ? -64.651 26.101 -10.883 1.00 36.66 89 ILE B O 1
ATOM 3991 N N . ASN B 1 63 ? -65.418 23.998 -10.594 1.00 36.96 90 ASN B N 1
ATOM 3992 C CA . ASN B 1 63 ? -64.838 23.491 -11.826 1.00 38.22 90 ASN B CA 1
ATOM 3993 C C . ASN B 1 63 ? -65.467 24.132 -13.080 1.00 39.00 90 ASN B C 1
ATOM 3994 O O . ASN B 1 63 ? -64.795 24.267 -14.093 1.00 39.20 90 ASN B O 1
ATOM 3999 N N . ALA B 1 64 ? -66.742 24.522 -12.985 1.00 39.89 91 ALA B N 1
ATOM 4000 C CA . ALA B 1 64 ? -67.440 25.225 -14.072 1.00 41.76 91 ALA B CA 1
ATOM 4001 C C . ALA B 1 64 ? -67.085 26.722 -14.127 1.00 42.79 91 ALA B C 1
ATOM 4002 O O . ALA B 1 64 ? -67.188 27.346 -15.177 1.00 43.51 91 ALA B O 1
ATOM 4004 N N . ASP B 1 65 ? -66.663 27.282 -12.996 1.00 43.87 92 ASP B N 1
ATOM 4005 C CA . ASP B 1 65 ? -66.328 28.695 -12.882 1.00 45.04 92 ASP B CA 1
ATOM 4006 C C . ASP B 1 65 ? -65.110 29.074 -13.739 1.00 45.54 92 ASP B C 1
ATOM 4007 O O . ASP B 1 65 ? -64.049 28.462 -13.606 1.00 45.38 92 ASP B O 1
ATOM 4012 N N . PRO B 1 66 ? -65.267 30.089 -14.625 1.00 46.23 93 PRO B N 1
ATOM 4013 C CA . PRO B 1 66 ? -64.177 30.504 -15.534 1.00 46.22 93 PRO B CA 1
ATOM 4014 C C . PRO B 1 66 ? -63.077 31.334 -14.871 1.00 46.12 93 PRO B C 1
ATOM 4015 O O . PRO B 1 66 ? -61.956 31.361 -15.370 1.00 46.61 93 PRO B O 1
ATOM 4019 N N . VAL B 1 67 ? -63.397 32.008 -13.768 1.00 46.30 94 VAL B N 1
ATOM 4020 C CA . VAL B 1 67 ? -62.442 32.885 -13.074 1.00 46.16 94 VAL B CA 1
ATOM 4021 C C . VAL B 1 67 ? -61.614 32.166 -11.989 1.00 45.26 94 VAL B C 1
ATOM 4022 O O . VAL B 1 67 ? -60.387 32.311 -11.933 1.00 45.47 94 VAL B O 1
ATOM 4026 N N . LEU B 1 68 ? -62.288 31.398 -11.134 1.00 43.87 95 LEU B N 1
ATOM 4027 C CA . LEU B 1 68 ? -61.617 30.642 -10.068 1.00 42.21 95 LEU B CA 1
ATOM 4028 C C . LEU B 1 68 ? -61.030 29.334 -10.598 1.00 41.49 95 LEU B C 1
ATOM 4029 O O . LEU B 1 68 ? -61.762 28.485 -11.105 1.00 42.01 95 LEU B O 1
ATOM 4034 N N . LEU B 1 69 ? -59.713 29.172 -10.474 1.00 40.72 96 LEU B N 1
ATOM 4035 C CA . LEU B 1 69 ? -59.014 27.982 -10.989 1.00 40.66 96 LEU B CA 1
ATOM 4036 C C . LEU B 1 69 ? -59.432 27.638 -12.440 1.00 41.02 96 LEU B C 1
ATOM 4037 O O . LEU B 1 69 ? -60.047 26.579 -12.687 1.00 40.23 96 LEU B O 1
ATOM 4042 N N . PRO B 1 70 ? -59.121 28.545 -13.399 1.00 41.17 97 PRO B N 1
ATOM 4043 C CA . PRO B 1 70 ? -59.533 28.399 -14.813 1.00 41.43 97 PRO B CA 1
ATOM 4044 C C . PRO B 1 70 ? -59.367 27.002 -15.435 1.00 41.37 97 PRO B C 1
ATOM 4045 O O . PRO B 1 70 ? -60.368 26.399 -15.861 1.00 42.57 97 PRO B O 1
ATOM 4049 N N . ASN B 1 71 ? -58.139 26.493 -15.495 1.00 40.60 98 ASN B N 1
ATOM 4050 C CA . ASN B 1 71 ? -57.890 25.190 -16.124 1.00 40.44 98 ASN B CA 1
ATOM 4051 C C . ASN B 1 71 ? -57.213 24.218 -15.152 1.00 39.98 98 ASN B C 1
ATOM 4052 O O . ASN B 1 71 ? -56.311 23.449 -15.521 1.00 39.28 98 ASN B O 1
ATOM 4057 N N . ILE B 1 72 ? -57.646 24.296 -13.893 1.00 39.39 99 ILE B N 1
ATOM 4058 C CA . ILE B 1 72 ? -57.246 23.351 -12.866 1.00 38.86 99 ILE B CA 1
ATOM 4059 C C . ILE B 1 72 ? -58.533 22.748 -12.301 1.00 38.29 99 ILE B C 1
ATOM 4060 O O . ILE B 1 72 ? -59.360 23.464 -11.732 1.00 38.70 99 ILE B O 1
ATOM 4065 N N . THR B 1 73 ? -58.714 21.443 -12.485 1.00 37.36 100 THR B N 1
ATOM 4066 C CA . THR B 1 73 ? -59.911 20.785 -11.968 1.00 36.52 100 THR B CA 1
ATOM 4067 C C . THR B 1 73 ? -59.666 20.281 -10.545 1.00 35.03 100 THR B C 1
ATOM 4068 O O . THR B 1 73 ? -58.594 19.776 -10.217 1.00 34.10 100 THR B O 1
ATOM 4072 N N . LEU B 1 74 ? -60.670 20.452 -9.699 1.00 34.43 101 LEU B N 1
ATOM 4073 C CA . LEU B 1 74 ? -60.604 19.928 -8.342 1.00 33.47 101 LEU B CA 1
ATOM 4074 C C . LEU B 1 74 ? -61.341 18.611 -8.259 1.00 33.65 101 LEU B C 1
ATOM 4075 O O . LEU B 1 74 ? -62.503 18.511 -8.683 1.00 32.59 101 LEU B O 1
ATOM 4080 N N . GLY B 1 75 ? -60.653 17.600 -7.732 1.00 32.99 102 GLY B N 1
ATOM 4081 C CA . GLY B 1 75 ? -61.286 16.315 -7.423 1.00 33.39 102 GLY B CA 1
ATOM 4082 C C . GLY B 1 75 ? -61.535 16.134 -5.927 1.00 33.57 102 GLY B C 1
ATOM 4083 O O . GLY B 1 75 ? -61.299 17.056 -5.139 1.00 33.32 102 GLY B O 1
ATOM 4084 N N . SER B 1 76 ? -62.010 14.946 -5.538 1.00 33.50 103 SER B N 1
ATOM 4085 C CA . SER B 1 76 ? -62.331 14.668 -4.141 1.00 34.35 103 SER B CA 1
ATOM 4086 C C . SER B 1 76 ? -62.111 13.215 -3.730 1.00 33.97 103 SER B C 1
ATOM 4087 O O . SER B 1 76 ? -62.168 12.292 -4.557 1.00 33.87 103 SER B O 1
ATOM 4090 N N . GLU B 1 77 ? -61.846 13.037 -2.438 1.00 32.96 104 GLU B N 1
ATOM 4091 C CA . GLU B 1 77 ? -61.794 11.728 -1.800 1.00 32.46 104 GLU B CA 1
ATOM 4092 C C . GLU B 1 77 ? -62.466 11.954 -0.455 1.00 31.40 104 GLU B C 1
ATOM 4093 O O . GLU B 1 77 ? -61.843 12.413 0.496 1.00 30.99 104 GLU B O 1
ATOM 4099 N N . ILE B 1 78 ? -63.768 11.694 -0.424 1.00 30.04 105 ILE B N 1
ATOM 4100 C CA . ILE B 1 78 ? -64.606 11.954 0.721 1.00 29.25 105 ILE B CA 1
ATOM 4101 C C . ILE B 1 78 ? -64.752 10.655 1.533 1.00 29.26 105 ILE B C 1
ATOM 4102 O O . ILE B 1 78 ? -65.151 9.608 0.995 1.00 29.13 105 ILE B O 1
ATOM 4107 N N . ARG B 1 79 ? -64.392 10.731 2.813 1.00 28.58 106 ARG B N 1
ATOM 4108 C CA . ARG B 1 79 ? -64.379 9.579 3.706 1.00 28.49 106 ARG B CA 1
ATOM 4109 C C . ARG B 1 79 ? -65.288 9.805 4.921 1.00 28.58 106 ARG B C 1
ATOM 4110 O O . ARG B 1 79 ? -65.595 10.949 5.285 1.00 27.83 106 ARG B O 1
ATOM 4118 N N . ASP B 1 80 ? -65.723 8.700 5.522 1.00 29.33 107 ASP B N 1
ATOM 4119 C CA . ASP B 1 80 ? -66.646 8.685 6.660 1.00 30.27 107 ASP B CA 1
ATOM 4120 C C . ASP B 1 80 ? -65.831 8.701 7.956 1.00 29.92 107 ASP B C 1
ATOM 4121 O O . ASP B 1 80 ? -64.966 7.856 8.148 1.00 29.63 107 ASP B O 1
ATOM 4126 N N . SER B 1 81 ? -66.101 9.680 8.813 1.00 30.46 108 SER B N 1
ATOM 4127 C CA . SER B 1 81 ? -65.475 9.756 10.136 1.00 31.05 108 SER B CA 1
ATOM 4128 C C . SER B 1 81 ? -66.237 8.985 11.200 1.00 31.38 108 SER B C 1
ATOM 4129 O O . SER B 1 81 ? -65.686 8.702 12.266 1.00 30.83 108 SER B O 1
ATOM 4132 N N . CYS B 1 82 ? -67.517 8.691 10.922 1.00 32.14 109 CYS B N 1
ATOM 4133 C CA . CYS B 1 82 ? -68.449 8.153 11.925 1.00 33.27 109 CYS B CA 1
ATOM 4134 C C . CYS B 1 82 ? -68.396 8.878 13.268 1.00 33.02 109 CYS B C 1
ATOM 4135 O O . CYS B 1 82 ? -68.586 8.251 14.315 1.00 32.75 109 CYS B O 1
ATOM 4138 N N . TRP B 1 83 ? -68.148 10.190 13.236 1.00 32.58 110 TRP B N 1
ATOM 4139 C CA . TRP B 1 83 ? -68.093 11.001 14.450 1.00 32.23 110 TRP B CA 1
ATOM 4140 C C . TRP B 1 83 ? -67.268 10.316 15.538 1.00 31.75 110 TRP B C 1
ATOM 4141 O O . TRP B 1 83 ? -67.658 10.331 16.716 1.00 31.26 110 TRP B O 1
ATOM 4152 N N . HIS B 1 84 ? -66.140 9.712 15.154 1.00 31.25 111 HIS B N 1
ATOM 4153 C CA . HIS B 1 84 ? -65.369 8.922 16.102 1.00 30.92 111 HIS B CA 1
ATOM 4154 C C . HIS B 1 84 ? -63.879 9.018 15.851 1.00 30.54 111 HIS B C 1
ATOM 4155 O O . HIS B 1 84 ? -63.408 8.768 14.737 1.00 29.64 111 HIS B O 1
ATOM 4162 N N . SER B 1 85 ? -63.127 9.362 16.894 1.00 30.28 112 SER B N 1
ATOM 4163 C CA . SER B 1 85 ? -61.684 9.530 16.737 1.00 30.70 112 SER B CA 1
ATOM 4164 C C . SER B 1 85 ? -61.058 8.353 16.028 1.00 29.78 112 SER B C 1
ATOM 4165 O O . SER B 1 85 ? -60.346 8.531 15.050 1.00 30.53 112 SER B O 1
ATOM 4168 N N . SER B 1 86 ? -61.334 7.146 16.511 1.00 28.70 113 SER B N 1
ATOM 4169 C CA . SER B 1 86 ? -60.756 5.942 15.930 1.00 28.62 113 SER B CA 1
ATOM 4170 C C . SER B 1 86 ? -61.029 5.725 14.427 1.00 27.02 113 SER B C 1
ATOM 4171 O O . SER B 1 86 ? -60.133 5.402 13.665 1.00 25.89 113 SER B O 1
ATOM 4174 N N . VAL B 1 87 ? -62.274 5.880 14.004 1.00 25.47 114 VAL B N 1
ATOM 4175 C CA . VAL B 1 87 ? -62.588 5.744 12.584 1.00 25.69 114 VAL B CA 1
ATOM 4176 C C . VAL B 1 87 ? -61.968 6.875 11.737 1.00 25.07 114 VAL B C 1
ATOM 4177 O O . VAL B 1 87 ? -61.449 6.634 10.653 1.00 25.50 114 VAL B O 1
ATOM 4181 N N . ALA B 1 88 ? -62.030 8.106 12.235 1.00 25.76 115 ALA B N 1
ATOM 4182 C CA . ALA B 1 88 ? -61.455 9.251 11.535 1.00 26.15 115 ALA B CA 1
ATOM 4183 C C . ALA B 1 88 ? -59.954 9.080 11.344 1.00 26.63 115 ALA B C 1
ATOM 4184 O O . ALA B 1 88 ? -59.409 9.446 10.307 1.00 26.60 115 ALA B O 1
ATOM 4186 N N . LEU B 1 89 ? -59.292 8.528 12.353 1.00 27.31 116 LEU B N 1
ATOM 4187 C CA . LEU B 1 89 ? -57.866 8.268 12.252 1.00 28.47 116 LEU B CA 1
ATOM 4188 C C . LEU B 1 89 ? -57.567 7.128 11.259 1.00 29.04 116 LEU B C 1
ATOM 4189 O O . LEU B 1 89 ? -56.652 7.229 10.456 1.00 29.29 116 LEU B O 1
ATOM 4194 N N . GLU B 1 90 ? -58.350 6.059 11.304 1.00 29.93 117 GLU B N 1
ATOM 4195 C CA . GLU B 1 90 ? -58.239 4.973 10.319 1.00 30.84 117 GLU B CA 1
ATOM 4196 C C . GLU B 1 90 ? -58.384 5.535 8.897 1.00 30.68 117 GLU B C 1
ATOM 4197 O O . GLU B 1 90 ? -57.617 5.195 8.010 1.00 30.20 117 GLU B O 1
ATOM 4203 N N . GLN B 1 91 ? -59.376 6.397 8.701 1.00 30.80 118 GLN B N 1
ATOM 4204 C CA . GLN B 1 91 ? -59.617 7.006 7.403 1.00 31.14 118 GLN B CA 1
ATOM 4205 C C . GLN B 1 91 ? -58.545 8.028 7.004 1.00 31.51 118 GLN B C 1
ATOM 4206 O O . GLN B 1 91 ? -58.219 8.145 5.826 1.00 31.53 118 GLN B O 1
ATOM 4212 N N . SER B 1 92 ? -57.966 8.724 7.985 1.00 31.08 119 SER B N 1
ATOM 4213 C CA . SER B 1 92 ? -56.938 9.717 7.708 1.00 31.41 119 SER B CA 1
ATOM 4214 C C . SER B 1 92 ? -55.664 9.035 7.269 1.00 31.66 119 SER B C 1
ATOM 4215 O O . SER B 1 92 ? -54.928 9.562 6.417 1.00 31.28 119 SER B O 1
ATOM 4218 N N . ILE B 1 93 ? -55.411 7.861 7.850 1.00 31.83 120 ILE B N 1
ATOM 4219 C CA . ILE B 1 93 ? -54.339 6.982 7.407 1.00 32.71 120 ILE B CA 1
ATOM 4220 C C . ILE B 1 93 ? -54.543 6.597 5.928 1.00 33.07 120 ILE B C 1
ATOM 4221 O O . ILE B 1 93 ? -53.586 6.557 5.154 1.00 32.65 120 ILE B O 1
ATOM 4226 N N . GLU B 1 94 ? -55.784 6.330 5.545 1.00 33.75 121 GLU B N 1
ATOM 4227 C CA . GLU B 1 94 ? -56.074 6.023 4.153 1.00 35.68 121 GLU B CA 1
ATOM 4228 C C . GLU B 1 94 ? -55.675 7.181 3.228 1.00 36.32 121 GLU B C 1
ATOM 4229 O O . GLU B 1 94 ? -55.096 6.926 2.171 1.00 36.41 121 GLU B O 1
ATOM 4235 N N . PHE B 1 95 ? -55.932 8.433 3.639 1.00 36.61 122 PHE B N 1
ATOM 4236 C CA . PHE B 1 95 ? -55.532 9.610 2.842 1.00 37.89 122 PHE B CA 1
ATOM 4237 C C . PHE B 1 95 ? -54.036 9.589 2.519 1.00 40.05 122 PHE B C 1
ATOM 4238 O O . PHE B 1 95 ? -53.634 9.842 1.378 1.00 40.13 122 PHE B O 1
ATOM 4246 N N . ILE B 1 96 ? -53.213 9.291 3.521 1.00 42.66 123 ILE B N 1
ATOM 4247 C CA . ILE B 1 96 ? -51.754 9.343 3.337 1.00 45.56 123 ILE B CA 1
ATOM 4248 C C . ILE B 1 96 ? -51.103 8.039 2.883 1.00 47.78 123 ILE B C 1
ATOM 4249 O O . ILE B 1 96 ? -49.892 8.002 2.655 1.00 48.09 123 ILE B O 1
ATOM 4254 N N . ARG B 1 97 ? -51.894 6.977 2.746 1.00 50.97 124 ARG B N 1
ATOM 4255 C CA . ARG B 1 97 ? -51.365 5.692 2.283 1.00 54.25 124 ARG B CA 1
ATOM 4256 C C . ARG B 1 97 ? -50.604 5.887 0.972 1.00 56.34 124 ARG B C 1
ATOM 4257 O O . ARG B 1 97 ? -49.514 5.339 0.800 1.00 57.06 124 ARG B O 1
ATOM 4265 N N . ASP B 1 98 ? -51.174 6.694 0.074 1.00 58.84 125 ASP B N 1
ATOM 4266 C CA . ASP B 1 98 ? -50.505 7.135 -1.163 1.00 61.03 125 ASP B CA 1
ATOM 4267 C C . ASP B 1 98 ? -49.004 7.399 -0.948 1.00 62.36 125 ASP B C 1
ATOM 4268 O O . ASP B 1 98 ? -48.154 6.708 -1.524 1.00 62.74 125 ASP B O 1
ATOM 4270 N N . SER B 1 99 ? -48.700 8.366 -0.082 1.00 63.94 126 SER B N 1
ATOM 4271 C CA . SER B 1 99 ? -47.325 8.798 0.213 1.00 65.27 126 SER B CA 1
ATOM 4272 C C . SER B 1 99 ? -46.463 7.760 0.958 1.00 65.99 126 SER B C 1
ATOM 4273 O O . SER B 1 99 ? -45.301 8.022 1.277 1.00 66.25 126 SER B O 1
ATOM 4276 N N . LEU B 1 100 ? -47.034 6.588 1.226 1.00 66.98 127 LEU B N 1
ATOM 4277 C CA . LEU B 1 100 ? -46.324 5.509 1.920 1.00 67.62 127 LEU B CA 1
ATOM 4278 C C . LEU B 1 100 ? -46.254 4.234 1.067 1.00 68.03 127 LEU B C 1
ATOM 4279 O O . LEU B 1 100 ? -46.636 3.141 1.504 1.00 68.53 127 LEU B O 1
ATOM 4284 N N . LYS B 1 127 ? -52.513 9.876 -6.877 1.00 46.60 154 LYS B N 1
ATOM 4285 C CA . LYS B 1 127 ? -52.643 11.312 -6.592 1.00 46.35 154 LYS B CA 1
ATOM 4286 C C . LYS B 1 127 ? -52.755 11.619 -5.087 1.00 45.43 154 LYS B C 1
ATOM 4287 O O . LYS B 1 127 ? -53.759 11.279 -4.457 1.00 45.71 154 LYS B O 1
ATOM 4293 N N . PRO B 1 128 ? -51.739 12.294 -4.515 1.00 44.45 155 PRO B N 1
ATOM 4294 C CA . PRO B 1 128 ? -51.826 12.651 -3.092 1.00 42.91 155 PRO B CA 1
ATOM 4295 C C . PRO B 1 128 ? -52.900 13.698 -2.805 1.00 41.20 155 PRO B C 1
ATOM 4296 O O . PRO B 1 128 ? -53.249 14.501 -3.674 1.00 41.17 155 PRO B O 1
ATOM 4300 N N . ILE B 1 129 ? -53.396 13.685 -1.574 1.00 39.06 156 ILE B N 1
ATOM 4301 C CA . ILE B 1 129 ? -54.378 14.653 -1.082 1.00 37.41 156 ILE B CA 1
ATOM 4302 C C . ILE B 1 129 ? -53.709 16.021 -0.846 1.00 35.41 156 ILE B C 1
ATOM 4303 O O . ILE B 1 129 ? -52.649 16.089 -0.238 1.00 35.10 156 ILE B O 1
ATOM 4308 N N . ALA B 1 130 ? -54.306 17.106 -1.343 1.00 33.38 157 ALA B N 1
ATOM 4309 C CA . ALA B 1 130 ? -53.709 18.450 -1.156 1.00 31.83 157 ALA B CA 1
ATOM 4310 C C . ALA B 1 130 ? -54.056 19.068 0.204 1.00 30.82 157 ALA B C 1
ATOM 4311 O O . ALA B 1 130 ? -53.240 19.771 0.812 1.00 30.12 157 ALA B O 1
ATOM 4313 N N . GLY B 1 131 ? -55.277 18.794 0.659 1.00 29.65 158 GLY B N 1
ATOM 4314 C CA . GLY B 1 131 ? -55.783 19.279 1.937 1.00 28.64 158 GLY B CA 1
ATOM 4315 C C . GLY B 1 131 ? -57.058 18.550 2.308 1.00 27.98 158 GLY B C 1
ATOM 4316 O O . GLY B 1 131 ? -57.630 17.827 1.483 1.00 28.42 158 GLY B O 1
ATOM 4317 N N . VAL B 1 132 ? -57.506 18.751 3.546 1.00 27.26 159 VAL B N 1
ATOM 4318 C CA . VAL B 1 132 ? -58.639 18.048 4.100 1.00 26.92 159 VAL B CA 1
ATOM 4319 C C . VAL B 1 132 ? -59.642 19.022 4.694 1.00 27.06 159 VAL B C 1
ATOM 4320 O O . VAL B 1 132 ? -59.289 19.965 5.423 1.00 26.92 159 VAL B O 1
ATOM 4324 N N . ILE B 1 133 ? -60.902 18.786 4.363 1.00 26.00 160 ILE B N 1
ATOM 4325 C CA . ILE B 1 133 ? -62.030 19.476 4.957 1.00 26.41 160 ILE B CA 1
ATOM 4326 C C . ILE B 1 133 ? -62.647 18.603 6.075 1.00 26.59 160 ILE B C 1
ATOM 4327 O O . ILE B 1 133 ? -63.006 17.443 5.834 1.00 26.56 160 ILE B O 1
ATOM 4332 N N . GLY B 1 134 ? -62.812 19.172 7.273 1.00 26.84 161 GLY B N 1
ATOM 4333 C CA . GLY B 1 134 ? -63.371 18.439 8.407 1.00 26.66 161 GLY B CA 1
ATOM 4334 C C . GLY B 1 134 ? -62.275 17.882 9.306 1.00 27.25 161 GLY B C 1
ATOM 4335 O O . GLY B 1 134 ? -61.097 18.305 9.191 1.00 27.91 161 GLY B O 1
ATOM 4336 N N . PRO B 1 135 ? -62.628 16.953 10.236 1.00 27.25 162 PRO B N 1
ATOM 4337 C CA . PRO B 1 135 ? -63.952 16.415 10.601 1.00 27.47 162 PRO B CA 1
ATOM 4338 C C . PRO B 1 135 ? -64.751 17.413 11.435 1.00 28.13 162 PRO B C 1
ATOM 4339 O O . PRO B 1 135 ? -64.294 18.549 11.644 1.00 27.87 162 PRO B O 1
ATOM 4343 N N . GLY B 1 136 ? -65.924 16.985 11.922 1.00 27.80 163 GLY B N 1
ATOM 4344 C CA . GLY B 1 136 ? -66.880 17.871 12.571 1.00 27.68 163 GLY B CA 1
ATOM 4345 C C . GLY B 1 136 ? -66.593 18.320 14.004 1.00 28.01 163 GLY B C 1
ATOM 4346 O O . GLY B 1 136 ? -66.842 19.477 14.353 1.00 27.89 163 GLY B O 1
ATOM 4347 N N . SER B 1 137 ? -66.045 17.434 14.833 1.00 27.28 164 SER B N 1
ATOM 4348 C CA . SER B 1 137 ? -65.978 17.712 16.255 1.00 26.95 164 SER B CA 1
ATOM 4349 C C . SER B 1 137 ? -64.548 18.090 16.609 1.00 25.92 164 SER B C 1
ATOM 4350 O O . SER B 1 137 ? -63.611 17.605 15.986 1.00 24.90 164 SER B O 1
ATOM 4353 N N . SER B 1 138 ? -64.387 18.941 17.609 1.00 24.93 165 SER B N 1
ATOM 4354 C CA . SER B 1 138 ? -63.041 19.408 17.951 1.00 25.07 165 SER B CA 1
ATOM 4355 C C . SER B 1 138 ? -62.126 18.306 18.423 1.00 24.62 165 SER B C 1
ATOM 4356 O O . SER B 1 138 ? -60.956 18.280 18.040 1.00 25.96 165 SER B O 1
ATOM 4359 N N . SER B 1 139 ? -62.607 17.408 19.289 1.00 25.42 166 SER B N 1
ATOM 4360 C CA . SER B 1 139 ? -61.724 16.332 19.766 1.00 24.52 166 SER B CA 1
ATOM 4361 C C . SER B 1 139 ? -61.352 15.393 18.623 1.00 23.70 166 SER B C 1
ATOM 4362 O O . SER B 1 139 ? -60.222 14.918 18.538 1.00 21.33 166 SER B O 1
ATOM 4365 N N . VAL B 1 140 ? -62.292 15.121 17.728 1.00 22.21 167 VAL B N 1
ATOM 4366 C CA . VAL B 1 140 ? -61.952 14.290 16.567 1.00 23.41 167 VAL B CA 1
ATOM 4367 C C . VAL B 1 140 ? -60.983 15.049 15.614 1.00 23.12 167 VAL B C 1
ATOM 4368 O O . VAL B 1 140 ? -60.002 14.477 15.100 1.00 23.60 167 VAL B O 1
ATOM 4372 N N . ALA B 1 141 ? -61.233 16.350 15.431 1.00 22.86 168 ALA B N 1
ATOM 4373 C CA . ALA B 1 141 ? -60.379 17.198 14.572 1.00 22.47 168 ALA B CA 1
ATOM 4374 C C . ALA B 1 141 ? -58.943 17.251 15.068 1.00 22.80 168 ALA B C 1
ATOM 4375 O O . ALA B 1 141 ? -58.019 17.231 14.256 1.00 22.89 168 ALA B O 1
ATOM 4377 N N . ILE B 1 142 ? -58.776 17.333 16.391 1.00 23.52 169 ILE B N 1
ATOM 4378 C CA . ILE B 1 142 ? -57.440 17.298 17.025 1.00 23.90 169 ILE B CA 1
ATOM 4379 C C . ILE B 1 142 ? -56.690 16.018 16.670 1.00 24.75 169 ILE B C 1
ATOM 4380 O O . ILE B 1 142 ? -55.469 16.048 16.349 1.00 25.27 169 ILE B O 1
ATOM 4385 N N . GLN B 1 143 ? -57.391 14.881 16.764 1.00 24.83 170 GLN B N 1
ATOM 4386 C CA . GLN B 1 143 ? -56.760 13.581 16.450 1.00 25.43 170 GLN B CA 1
ATOM 4387 C C . GLN B 1 143 ? -56.295 13.506 14.980 1.00 24.45 170 GLN B C 1
ATOM 4388 O O . GLN B 1 143 ? -55.194 13.053 14.676 1.00 22.70 170 GLN B O 1
ATOM 4394 N N . VAL B 1 144 ? -57.170 13.947 14.080 1.00 23.64 171 VAL B N 1
ATOM 4395 C CA . VAL B 1 144 ? -56.858 14.017 12.665 1.00 23.75 171 VAL B CA 1
ATOM 4396 C C . VAL B 1 144 ? -55.691 14.988 12.419 1.00 24.04 171 VAL B C 1
ATOM 4397 O O . VAL B 1 144 ? -54.767 14.649 11.690 1.00 24.91 171 VAL B O 1
ATOM 4401 N N . GLN B 1 145 ? -55.707 16.155 13.070 1.00 24.43 172 GLN B N 1
ATOM 4402 C CA . GLN B 1 145 ? -54.664 17.158 12.842 1.00 24.56 172 GLN B CA 1
ATOM 4403 C C . GLN B 1 145 ? -53.305 16.639 13.275 1.00 25.04 172 GLN B C 1
ATOM 4404 O O . GLN B 1 145 ? -52.297 16.958 12.630 1.00 24.76 172 GLN B O 1
ATOM 4410 N N . ASN B 1 146 ? -53.273 15.834 14.349 1.00 25.38 173 ASN B N 1
ATOM 4411 C CA . ASN B 1 146 ? -51.989 15.296 14.846 1.00 26.09 173 ASN B CA 1
ATOM 4412 C C . ASN B 1 146 ? -51.366 14.389 13.799 1.00 26.30 173 ASN B C 1
ATOM 4413 O O . ASN B 1 146 ? -50.152 14.284 13.701 1.00 26.63 173 ASN B O 1
ATOM 4418 N N . LEU B 1 147 ? -52.198 13.735 12.996 1.00 26.36 174 LEU B N 1
ATOM 4419 C CA . LEU B 1 147 ? -51.664 12.904 11.919 1.00 27.26 174 LEU B CA 1
ATOM 4420 C C . LEU B 1 147 ? -51.352 13.733 10.652 1.00 27.32 174 LEU B C 1
ATOM 4421 O O . LEU B 1 147 ? -50.257 13.633 10.091 1.00 27.73 174 LEU B O 1
ATOM 4426 N N . LEU B 1 148 ? -52.308 14.548 10.214 1.00 27.17 175 LEU B N 1
ATOM 4427 C CA . LEU B 1 148 ? -52.142 15.337 8.980 1.00 27.60 175 LEU B CA 1
ATOM 4428 C C . LEU B 1 148 ? -50.894 16.232 8.966 1.00 27.30 175 LEU B C 1
ATOM 4429 O O . LEU B 1 148 ? -50.214 16.334 7.936 1.00 27.70 175 LEU B O 1
ATOM 4434 N N . GLN B 1 149 ? -50.597 16.869 10.097 1.00 27.30 176 GLN B N 1
ATOM 4435 C CA . GLN B 1 149 ? -49.494 17.838 10.180 1.00 27.86 176 GLN B CA 1
ATOM 4436 C C . GLN B 1 149 ? -48.128 17.205 9.920 1.00 27.78 176 GLN B C 1
ATOM 4437 O O . GLN B 1 149 ? -47.183 17.889 9.536 1.00 27.55 176 GLN B O 1
ATOM 4443 N N . LEU B 1 150 ? -48.043 15.895 10.130 1.00 27.65 177 LEU B N 1
ATOM 4444 C CA . LEU B 1 150 ? -46.818 15.144 9.883 1.00 27.53 177 LEU B CA 1
ATOM 4445 C C . LEU B 1 150 ? -46.532 15.013 8.388 1.00 27.99 177 LEU B C 1
ATOM 4446 O O . LEU B 1 150 ? -45.393 14.790 7.997 1.00 28.08 177 LEU B O 1
ATOM 4451 N N . PHE B 1 151 ? -47.579 15.113 7.569 1.00 27.35 178 PHE B N 1
ATOM 4452 C CA . PHE B 1 151 ? -47.446 15.076 6.120 1.00 28.98 178 PHE B CA 1
ATOM 4453 C C . PHE B 1 151 ? -47.690 16.440 5.479 1.00 29.25 178 PHE B C 1
ATOM 4454 O O . PHE B 1 151 ? -47.961 16.512 4.274 1.00 29.77 178 PHE B O 1
ATOM 4462 N N . ASP B 1 152 ? -47.621 17.504 6.288 1.00 29.49 179 ASP B N 1
ATOM 4463 C CA . ASP B 1 152 ? -47.841 18.885 5.824 1.00 29.49 179 ASP B CA 1
ATOM 4464 C C . ASP B 1 152 ? -49.125 19.018 4.992 1.00 28.83 179 ASP B C 1
ATOM 4465 O O . ASP B 1 152 ? -49.116 19.659 3.932 1.00 29.09 179 ASP B O 1
ATOM 4470 N N . ILE B 1 153 ? -50.214 18.421 5.467 1.00 27.98 180 ILE B N 1
ATOM 4471 C CA . ILE B 1 153 ? -51.517 18.541 4.804 1.00 27.70 180 ILE B CA 1
ATOM 4472 C C . ILE B 1 153 ? -52.425 19.513 5.561 1.00 27.14 180 ILE B C 1
ATOM 4473 O O . ILE B 1 153 ? -52.843 19.222 6.696 1.00 27.52 180 ILE B O 1
ATOM 4478 N N . PRO B 1 154 ? -52.732 20.672 4.949 1.00 26.07 181 PRO B N 1
ATOM 4479 C CA . PRO B 1 154 ? -53.588 21.656 5.601 1.00 25.71 181 PRO B CA 1
ATOM 4480 C C . PRO B 1 154 ? -54.995 21.106 5.816 1.00 25.23 181 PRO B C 1
ATOM 4481 O O . PRO B 1 154 ? -55.479 20.305 5.009 1.00 25.53 181 PRO B O 1
ATOM 4485 N N . GLN B 1 155 ? -55.628 21.554 6.889 1.00 24.60 182 GLN B N 1
ATOM 4486 C CA . GLN B 1 155 ? -56.914 21.032 7.318 1.00 24.83 182 GLN B CA 1
ATOM 4487 C C . GLN B 1 155 ? -57.805 22.192 7.627 1.00 24.81 182 GLN B C 1
ATOM 4488 O O . GLN B 1 155 ? -57.440 23.060 8.417 1.00 24.62 182 GLN B O 1
ATOM 4494 N N . ILE B 1 156 ? -58.990 22.212 7.026 1.00 24.20 183 ILE B N 1
ATOM 4495 C CA . ILE B 1 156 ? -59.889 23.302 7.248 1.00 24.33 183 ILE B CA 1
ATOM 4496 C C . ILE B 1 156 ? -61.173 22.772 7.846 1.00 25.40 183 ILE B C 1
ATOM 4497 O O . ILE B 1 156 ? -61.840 21.963 7.206 1.00 25.79 183 ILE B O 1
ATOM 4502 N N . ALA B 1 157 ? -61.510 23.252 9.052 1.00 24.68 184 ALA B N 1
ATOM 4503 C CA . ALA B 1 157 ? -62.724 22.834 9.775 1.00 25.12 184 ALA B CA 1
ATOM 4504 C C . ALA B 1 157 ? -63.876 23.796 9.528 1.00 25.02 184 ALA B C 1
ATOM 4505 O O . ALA B 1 157 ? -63.677 24.996 9.338 1.00 23.63 184 ALA B O 1
ATOM 4507 N N . TYR B 1 158 ? -65.094 23.259 9.572 1.00 25.82 185 TYR B N 1
ATOM 4508 C CA . TYR B 1 158 ? -66.316 24.043 9.353 1.00 26.48 185 TYR B CA 1
ATOM 4509 C C . TYR B 1 158 ? -67.170 24.110 10.637 1.00 26.74 185 TYR B C 1
ATOM 4510 O O . TYR B 1 158 ? -68.151 24.857 10.693 1.00 28.44 185 TYR B O 1
ATOM 4519 N N . SER B 1 159 ? -66.842 23.319 11.650 1.00 26.33 186 SER B N 1
ATOM 4520 C CA . SER B 1 159 ? -67.639 23.297 12.883 1.00 26.32 186 SER B CA 1
ATOM 4521 C C . SER B 1 159 ? -66.857 23.019 14.179 1.00 26.05 186 SER B C 1
ATOM 4522 O O . SER B 1 159 ? -67.424 23.051 15.266 1.00 26.34 186 SER B O 1
ATOM 4525 N N . ALA B 1 160 ? -65.564 22.744 14.066 1.00 25.76 187 ALA B N 1
ATOM 4526 C CA . ALA B 1 160 ? -64.746 22.536 15.247 1.00 25.88 187 ALA B CA 1
ATOM 4527 C C . ALA B 1 160 ? -64.365 23.889 15.864 1.00 26.03 187 ALA B C 1
ATOM 4528 O O . ALA B 1 160 ? -63.518 24.601 15.309 1.00 26.36 187 ALA B O 1
ATOM 4530 N N . THR B 1 161 ? -64.985 24.228 17.002 1.00 25.88 188 THR B N 1
ATOM 4531 C CA . THR B 1 161 ? -64.855 25.560 17.613 1.00 26.44 188 THR B CA 1
ATOM 4532 C C . THR B 1 161 ? -63.911 25.640 18.832 1.00 26.54 188 THR B C 1
ATOM 4533 O O . THR B 1 161 ? -63.808 26.695 19.458 1.00 26.53 188 THR B O 1
ATOM 4537 N N . SER B 1 162 ? -63.246 24.538 19.170 1.00 26.10 189 SER B N 1
ATOM 4538 C CA . SER B 1 162 ? -62.412 24.500 20.383 1.00 26.57 189 SER B CA 1
ATOM 4539 C C . SER B 1 162 ? -61.338 25.594 20.368 1.00 26.26 189 SER B C 1
ATOM 4540 O O . SER B 1 162 ? -60.662 25.795 19.370 1.00 25.14 189 SER B O 1
ATOM 4543 N N . ILE B 1 163 ? -61.192 26.260 21.508 1.00 26.81 190 ILE B N 1
ATOM 4544 C CA . ILE B 1 163 ? -60.161 27.271 21.728 1.00 27.49 190 ILE B CA 1
ATOM 4545 C C . ILE B 1 163 ? -58.758 26.671 21.611 1.00 27.81 190 ILE B C 1
ATOM 4546 O O . ILE B 1 163 ? -57.835 27.344 21.124 1.00 27.31 190 ILE B O 1
ATOM 4551 N N . ASP B 1 164 ? -58.620 25.408 22.023 1.00 27.59 191 ASP B N 1
ATOM 4552 C CA . ASP B 1 164 ? -57.347 24.662 21.925 1.00 28.51 191 ASP B CA 1
ATOM 4553 C C . ASP B 1 164 ? -56.743 24.658 20.517 1.00 27.30 191 ASP B C 1
ATOM 4554 O O . ASP B 1 164 ? -55.513 24.685 20.359 1.00 26.24 191 ASP B O 1
ATOM 4559 N N . LEU B 1 165 ? -57.608 24.580 19.501 1.00 25.98 192 LEU B N 1
ATOM 4560 C CA . LEU B 1 165 ? -57.155 24.491 18.117 1.00 26.18 192 LEU B CA 1
ATOM 4561 C C . LEU B 1 165 ? -56.436 25.750 17.564 1.00 26.02 192 LEU B C 1
ATOM 4562 O O . LEU B 1 165 ? -55.818 25.695 16.495 1.00 26.70 192 LEU B O 1
ATOM 4567 N N . SER B 1 166 ? -56.516 26.865 18.282 1.00 26.05 193 SER B N 1
ATOM 4568 C CA . SER B 1 166 ? -55.760 28.089 17.922 1.00 25.94 193 SER B CA 1
ATOM 4569 C C . SER B 1 166 ? -54.276 28.002 18.297 1.00 26.54 193 SER B C 1
ATOM 4570 O O . SER B 1 166 ? -53.496 28.879 17.935 1.00 26.29 193 SER B O 1
ATOM 4573 N N . ASP B 1 167 ? -53.891 26.959 19.023 1.00 26.86 194 ASP B N 1
ATOM 4574 C CA . ASP B 1 167 ? -52.473 26.801 19.406 1.00 27.92 194 ASP B CA 1
ATOM 4575 C C . ASP B 1 167 ? -51.678 26.255 18.220 1.00 27.75 194 ASP B C 1
ATOM 4576 O O . ASP B 1 167 ? -51.706 25.052 17.909 1.00 27.86 194 ASP B O 1
ATOM 4581 N N . LYS B 1 168 ? -50.967 27.150 17.547 1.00 27.85 195 LYS B N 1
ATOM 4582 C CA . LYS B 1 168 ? -50.230 26.774 16.342 1.00 28.55 195 LYS B CA 1
ATOM 4583 C C . LYS B 1 168 ? -48.939 26.012 16.636 1.00 28.46 195 LYS B C 1
ATOM 4584 O O . LYS B 1 168 ? -48.348 25.445 15.731 1.00 28.47 195 LYS B O 1
ATOM 4590 N N . THR B 1 169 ? -48.508 25.985 17.889 1.00 29.33 196 THR B N 1
ATOM 4591 C CA . THR B 1 169 ? -47.372 25.134 18.229 1.00 30.45 196 THR B CA 1
ATOM 4592 C C . THR B 1 169 ? -47.788 23.652 18.192 1.00 30.16 196 THR B C 1
ATOM 4593 O O . THR B 1 169 ? -46.976 22.783 17.894 1.00 31.36 196 THR B O 1
ATOM 4597 N N . LEU B 1 170 ? -49.060 23.376 18.458 1.00 29.09 197 LEU B N 1
ATOM 4598 C CA . LEU B 1 170 ? -49.566 22.010 18.459 1.00 27.98 197 LEU B CA 1
ATOM 4599 C C . LEU B 1 170 ? -50.301 21.654 17.158 1.00 27.31 197 LEU B C 1
ATOM 4600 O O . LEU B 1 170 ? -50.276 20.503 16.729 1.00 27.04 197 LEU B O 1
ATOM 4605 N N . TYR B 1 171 ? -50.970 22.645 16.567 1.00 25.94 198 TYR B N 1
ATOM 4606 C CA . TYR B 1 171 ? -51.872 22.428 15.429 1.00 24.71 198 TYR B CA 1
ATOM 4607 C C . TYR B 1 171 ? -51.537 23.377 14.269 1.00 24.31 198 TYR B C 1
ATOM 4608 O O . TYR B 1 171 ? -52.405 24.104 13.773 1.00 24.06 198 TYR B O 1
ATOM 4617 N N . LYS B 1 172 ? -50.273 23.362 13.852 1.00 24.15 199 LYS B N 1
ATOM 4618 C CA . LYS B 1 172 ? -49.776 24.263 12.798 1.00 24.79 199 LYS B CA 1
ATOM 4619 C C . LYS B 1 172 ? -50.644 24.244 11.516 1.00 24.04 199 LYS B C 1
ATOM 4620 O O . LYS B 1 172 ? -50.884 25.295 10.928 1.00 24.69 199 LYS B O 1
ATOM 4626 N N . TYR B 1 173 ? -51.104 23.058 11.105 1.00 23.39 200 TYR B N 1
ATOM 4627 C CA . TYR B 1 173 ? -51.761 22.880 9.803 1.00 23.35 200 TYR B CA 1
ATOM 4628 C C . TYR B 1 173 ? -53.286 22.965 9.882 1.00 23.15 200 TYR B C 1
ATOM 4629 O O . TYR B 1 173 ? -53.970 22.542 8.949 1.00 23.59 200 TYR B O 1
ATOM 4638 N N . PHE B 1 174 ? -53.802 23.494 10.990 1.00 22.39 201 PHE B N 1
ATOM 4639 C CA . PHE B 1 174 ? -55.259 23.616 11.174 1.00 22.25 201 PHE B CA 1
ATOM 4640 C C . PHE B 1 174 ? -55.736 25.044 10.987 1.00 22.14 201 PHE B C 1
ATOM 4641 O O . PHE B 1 174 ? -55.157 25.977 11.550 1.00 21.45 201 PHE B O 1
ATOM 4649 N N . LEU B 1 175 ? -56.867 25.215 10.281 1.00 20.93 202 LEU B N 1
ATOM 4650 C CA . LEU B 1 175 ? -57.510 26.496 10.223 1.00 20.58 202 LEU B CA 1
ATOM 4651 C C . LEU B 1 175 ? -59.007 26.203 10.066 1.00 21.11 202 LEU B C 1
ATOM 4652 O O . LEU B 1 175 ? -59.397 25.055 9.912 1.00 19.99 202 LEU B O 1
ATOM 4657 N N . ARG B 1 176 ? -59.817 27.232 10.147 1.00 21.45 203 ARG B N 1
ATOM 4658 C CA . ARG B 1 176 ? -61.273 27.016 10.136 1.00 23.10 203 ARG B CA 1
ATOM 4659 C C . ARG B 1 176 ? -61.991 28.260 9.709 1.00 23.35 203 ARG B C 1
ATOM 4660 O O . ARG B 1 176 ? -61.479 29.384 9.866 1.00 23.41 203 ARG B O 1
ATOM 4668 N N . VAL B 1 177 ? -63.215 28.048 9.227 1.00 24.03 204 VAL B N 1
ATOM 4669 C CA . VAL B 1 177 ? -64.095 29.122 8.787 1.00 24.45 204 VAL B CA 1
ATOM 4670 C C . VAL B 1 177 ? -65.205 29.374 9.794 1.00 25.10 204 VAL B C 1
ATOM 4671 O O . VAL B 1 177 ? -66.055 30.239 9.581 1.00 25.20 204 VAL B O 1
ATOM 4675 N N . VAL B 1 178 ? -65.185 28.622 10.894 1.00 24.84 205 VAL B N 1
ATOM 4676 C CA . VAL B 1 178 ? -66.097 28.816 12.010 1.00 25.50 205 VAL B CA 1
ATOM 4677 C C . VAL B 1 178 ? -65.347 29.506 13.167 1.00 25.81 205 VAL B C 1
ATOM 4678 O O . VAL B 1 178 ? -64.161 29.192 13.415 1.00 26.42 205 VAL B O 1
ATOM 4682 N N . PRO B 1 179 ? -66.001 30.459 13.864 1.00 26.65 206 PRO B N 1
ATOM 4683 C CA . PRO B 1 179 ? -65.331 31.170 14.985 1.00 26.96 206 PRO B CA 1
ATOM 4684 C C . PRO B 1 179 ? -64.967 30.278 16.179 1.00 27.71 206 PRO B C 1
ATOM 4685 O O . PRO B 1 179 ? -65.711 29.358 16.527 1.00 27.64 206 PRO B O 1
ATOM 4689 N N . SER B 1 180 ? -63.805 30.538 16.767 1.00 27.99 207 SER B N 1
ATOM 4690 C CA . SER B 1 180 ? -63.416 29.937 18.032 1.00 27.95 207 SER B CA 1
ATOM 4691 C C . SER B 1 180 ? -64.426 30.309 19.126 1.00 28.73 207 SER B C 1
ATOM 4692 O O . SER B 1 180 ? -65.095 31.367 19.060 1.00 29.69 207 SER B O 1
ATOM 4695 N N . ASP B 1 181 ? -64.608 29.420 20.100 1.00 28.44 208 ASP B N 1
ATOM 4696 C CA . ASP B 1 181 ? -65.564 29.709 21.181 1.00 28.84 208 ASP B CA 1
ATOM 4697 C C . ASP B 1 181 ? -65.122 30.887 22.046 1.00 28.66 208 ASP B C 1
ATOM 4698 O O . ASP B 1 181 ? -65.887 31.405 22.866 1.00 28.05 208 ASP B O 1
ATOM 4703 N N . THR B 1 182 ? -63.872 31.311 21.870 1.00 28.78 209 THR B N 1
ATOM 4704 C CA . THR B 1 182 ? -63.414 32.489 22.561 1.00 29.37 209 THR B CA 1
ATOM 4705 C C . THR B 1 182 ? -64.257 33.705 22.168 1.00 29.20 209 THR B C 1
ATOM 4706 O O . THR B 1 182 ? -64.467 34.600 22.979 1.00 29.40 209 THR B O 1
ATOM 4710 N N . LEU B 1 183 ? -64.763 33.720 20.934 1.00 28.38 210 LEU B N 1
ATOM 4711 C CA . LEU B 1 183 ? -65.612 34.818 20.479 1.00 28.27 210 LEU B CA 1
ATOM 4712 C C . LEU B 1 183 ? -67.018 34.824 21.087 1.00 27.92 210 LEU B C 1
ATOM 4713 O O . LEU B 1 183 ? -67.609 35.894 21.230 1.00 27.72 210 LEU B O 1
ATOM 4718 N N . GLN B 1 184 ? -67.527 33.652 21.474 1.00 27.75 211 GLN B N 1
ATOM 4719 C CA . GLN B 1 184 ? -68.705 33.583 22.341 1.00 27.96 211 GLN B CA 1
ATOM 4720 C C . GLN B 1 184 ? -68.501 34.325 23.670 1.00 27.93 211 GLN B C 1
ATOM 4721 O O . GLN B 1 184 ? -69.348 35.101 24.094 1.00 27.14 211 GLN B O 1
ATOM 4727 N N . ALA B 1 185 ? -67.377 34.063 24.339 1.00 27.66 212 ALA B N 1
ATOM 4728 C CA . ALA B 1 185 ? -67.065 34.760 25.582 1.00 27.46 212 ALA B CA 1
ATOM 4729 C C . ALA B 1 185 ? -67.020 36.280 25.341 1.00 27.19 212 ALA B C 1
ATOM 4730 O O . ALA B 1 185 ? -67.559 37.053 26.145 1.00 27.89 212 ALA B O 1
ATOM 4732 N N . ARG B 1 186 ? -66.394 36.695 24.237 1.00 26.73 213 ARG B N 1
ATOM 4733 C CA . ARG B 1 186 ? -66.326 38.117 23.846 1.00 27.33 213 ARG B CA 1
ATOM 4734 C C . ARG B 1 186 ? -67.730 38.697 23.648 1.00 27.71 213 ARG B C 1
ATOM 4735 O O . ARG B 1 186 ? -68.055 39.760 24.185 1.00 26.81 213 ARG B O 1
ATOM 4743 N N . ALA B 1 187 ? -68.572 37.977 22.903 1.00 28.14 214 ALA B N 1
ATOM 4744 C CA . ALA B 1 187 ? -69.943 38.442 22.646 1.00 28.99 214 ALA B CA 1
ATOM 4745 C C . ALA B 1 187 ? -70.752 38.544 23.938 1.00 29.70 214 ALA B C 1
ATOM 4746 O O . ALA B 1 187 ? -71.482 39.520 24.138 1.00 30.78 214 ALA B O 1
ATOM 4748 N N . MET B 1 188 ? -70.612 37.547 24.806 1.00 30.07 215 MET B N 1
ATOM 4749 C CA . MET B 1 188 ? -71.289 37.537 26.108 1.00 31.30 215 MET B CA 1
ATOM 4750 C C . MET B 1 188 ? -70.886 38.729 26.971 1.00 31.14 215 MET B C 1
ATOM 4751 O O . MET B 1 188 ? -71.743 39.365 27.593 1.00 31.22 215 MET B O 1
ATOM 4756 N N . LEU B 1 189 ? -69.592 39.043 26.997 1.00 31.17 216 LEU B N 1
ATOM 4757 C CA . LEU B 1 189 ? -69.134 40.222 27.720 1.00 30.57 216 LEU B CA 1
ATOM 4758 C C . LEU B 1 189 ? -69.689 41.534 27.135 1.00 30.55 216 LEU B C 1
ATOM 4759 O O . LEU B 1 189 ? -70.017 42.456 27.887 1.00 30.53 216 LEU B O 1
ATOM 4764 N N . ASP B 1 190 ? -69.799 41.619 25.812 1.00 30.84 217 ASP B N 1
ATOM 4765 C CA . ASP B 1 190 ? -70.312 42.831 25.168 1.00 31.85 217 ASP B CA 1
ATOM 4766 C C . ASP B 1 190 ? -71.790 43.019 25.517 1.00 32.30 217 ASP B C 1
ATOM 4767 O O . ASP B 1 190 ? -72.253 44.148 25.667 1.00 32.35 217 ASP B O 1
ATOM 4772 N N . ILE B 1 191 ? -72.518 41.914 25.671 1.00 33.20 218 ILE B N 1
ATOM 4773 C CA . ILE B 1 191 ? -73.916 41.977 26.139 1.00 34.48 218 ILE B CA 1
ATOM 4774 C C . ILE B 1 191 ? -73.989 42.491 27.587 1.00 35.20 218 ILE B C 1
ATOM 4775 O O . ILE B 1 191 ? -74.776 43.384 27.897 1.00 35.79 218 ILE B O 1
ATOM 4780 N N . VAL B 1 192 ? -73.163 41.919 28.462 1.00 36.08 219 VAL B N 1
ATOM 4781 C CA . VAL B 1 192 ? -73.096 42.342 29.860 1.00 36.90 219 VAL B CA 1
ATOM 4782 C C . VAL B 1 192 ? -72.811 43.850 29.961 1.00 38.00 219 VAL B C 1
ATOM 4783 O O . VAL B 1 192 ? -73.485 44.565 30.726 1.00 38.14 219 VAL B O 1
ATOM 4787 N N . LYS B 1 193 ? -71.856 44.338 29.163 1.00 38.85 220 LYS B N 1
ATOM 4788 C CA . LYS B 1 193 ? -71.443 45.747 29.230 1.00 40.27 220 LYS B CA 1
ATOM 4789 C C . LYS B 1 193 ? -72.470 46.699 28.631 1.00 41.30 220 LYS B C 1
ATOM 4790 O O . LYS B 1 193 ? -72.610 47.828 29.089 1.00 41.41 220 LYS B O 1
ATOM 4796 N N . ARG B 1 194 ? -73.213 46.231 27.634 1.00 42.68 221 ARG B N 1
ATOM 4797 C CA . ARG B 1 194 ? -74.251 47.037 27.009 1.00 44.19 221 ARG B CA 1
ATOM 4798 C C . ARG B 1 194 ? -75.302 47.459 28.029 1.00 44.76 221 ARG B C 1
ATOM 4799 O O . ARG B 1 194 ? -75.897 48.521 27.900 1.00 44.69 221 ARG B O 1
ATOM 4807 N N . TYR B 1 195 ? -75.509 46.628 29.044 1.00 45.84 222 TYR B N 1
ATOM 4808 C CA . TYR B 1 195 ? -76.508 46.900 30.079 1.00 46.45 222 TYR B CA 1
ATOM 4809 C C . TYR B 1 195 ? -75.908 47.427 31.373 1.00 46.28 222 TYR B C 1
ATOM 4810 O O . TYR B 1 195 ? -76.566 47.452 32.419 1.00 46.25 222 TYR B O 1
ATOM 4819 N N . ASN B 1 196 ? -74.654 47.862 31.280 1.00 45.96 223 ASN B N 1
ATOM 4820 C CA . ASN B 1 196 ? -73.973 48.570 32.362 1.00 46.11 223 ASN B CA 1
ATOM 4821 C C . ASN B 1 196 ? -73.847 47.778 33.655 1.00 45.33 223 ASN B C 1
ATOM 4822 O O . ASN B 1 196 ? -73.576 48.358 34.710 1.00 45.24 223 ASN B O 1
ATOM 4827 N N . TRP B 1 197 ? -74.029 46.460 33.573 1.00 44.64 224 TRP B N 1
ATOM 4828 C CA . TRP B 1 197 ? -73.841 45.592 34.732 1.00 44.63 224 TRP B CA 1
ATOM 4829 C C . TRP B 1 197 ? -72.372 45.629 35.159 1.00 44.10 224 TRP B C 1
ATOM 4830 O O . TRP B 1 197 ? -71.479 45.617 34.313 1.00 44.14 224 TRP B O 1
ATOM 4841 N N . THR B 1 198 ? -72.132 45.690 36.464 1.00 43.29 225 THR B N 1
ATOM 4842 C CA . THR B 1 198 ? -70.773 45.819 36.991 1.00 42.71 225 THR B CA 1
ATOM 4843 C C . THR B 1 198 ? -70.308 44.593 37.776 1.00 42.21 225 THR B C 1
ATOM 4844 O O . THR B 1 198 ? -69.114 44.428 38.006 1.00 41.41 225 THR B O 1
ATOM 4848 N N . TYR B 1 199 ? -71.259 43.751 38.185 1.00 42.42 226 TYR B N 1
ATOM 4849 C CA . TYR B 1 199 ? -70.992 42.484 38.886 1.00 42.79 226 TYR B CA 1
ATOM 4850 C C . TYR B 1 199 ? -71.828 41.395 38.244 1.00 42.16 226 TYR B C 1
ATOM 4851 O O . TYR B 1 199 ? -72.985 41.627 37.940 1.00 42.37 226 TYR B O 1
ATOM 4860 N N . VAL B 1 200 ? -71.244 40.220 38.031 1.00 41.17 227 VAL B N 1
ATOM 4861 C CA . VAL B 1 200 ? -71.998 39.054 37.563 1.00 39.90 227 VAL B CA 1
ATOM 4862 C C . VAL B 1 200 ? -71.530 37.828 38.312 1.00 39.54 227 VAL B C 1
ATOM 4863 O O . VAL B 1 200 ? -70.399 37.781 38.816 1.00 39.41 227 VAL B O 1
ATOM 4867 N N . SER B 1 201 ? -72.394 36.828 38.394 1.00 38.67 228 SER B N 1
ATOM 4868 C CA . SER B 1 201 ? -71.917 35.515 38.797 1.00 38.68 228 SER B CA 1
ATOM 4869 C C . SER B 1 201 ? -71.574 34.692 37.551 1.00 37.77 228 SER B C 1
ATOM 4870 O O . SER B 1 201 ? -72.000 35.032 36.439 1.00 37.34 228 SER B O 1
ATOM 4873 N N . ALA B 1 202 ? -70.784 33.637 37.735 1.00 37.28 229 ALA B N 1
ATOM 4874 C CA . ALA B 1 202 ? -70.278 32.867 36.609 1.00 37.43 229 ALA B CA 1
ATOM 4875 C C . ALA B 1 202 ? -70.370 31.369 36.868 1.00 37.71 229 ALA B C 1
ATOM 4876 O O . ALA B 1 202 ? -69.832 30.874 37.868 1.00 38.26 229 ALA B O 1
ATOM 4878 N N . VAL B 1 203 ? -71.052 30.658 35.970 1.00 37.08 230 VAL B N 1
ATOM 4879 C CA . VAL B 1 203 ? -71.181 29.199 36.067 1.00 37.17 230 VAL B CA 1
ATOM 4880 C C . VAL B 1 203 ? -70.693 28.548 34.782 1.00 36.74 230 VAL B C 1
ATOM 4881 O O . VAL B 1 203 ? -71.040 29.004 33.699 1.00 36.58 230 VAL B O 1
ATOM 4885 N N . HIS B 1 204 ? -69.897 27.484 34.894 1.00 36.57 231 HIS B N 1
ATOM 4886 C CA . HIS B 1 204 ? -69.560 26.691 33.707 1.00 36.54 231 HIS B CA 1
ATOM 4887 C C . HIS B 1 204 ? -69.572 25.179 33.923 1.00 37.17 231 HIS B C 1
ATOM 4888 O O . HIS B 1 204 ? -69.376 24.690 35.041 1.00 37.55 231 HIS B O 1
ATOM 4895 N N . THR B 1 205 ? -69.787 24.447 32.835 1.00 37.48 232 THR B N 1
ATOM 4896 C CA . THR B 1 205 ? -69.738 22.991 32.838 1.00 37.58 232 THR B CA 1
ATOM 4897 C C . THR B 1 205 ? -68.270 22.540 32.830 1.00 38.51 232 THR B C 1
ATOM 4898 O O . THR B 1 205 ? -67.445 23.102 32.093 1.00 38.48 232 THR B O 1
ATOM 4902 N N . GLU B 1 206 ? -67.942 21.548 33.662 1.00 38.82 233 GLU B N 1
ATOM 4903 C CA . GLU B 1 206 ? -66.602 20.978 33.693 1.00 39.75 233 GLU B CA 1
ATOM 4904 C C . GLU B 1 206 ? -66.267 20.379 32.335 1.00 39.40 233 GLU B C 1
ATOM 4905 O O . GLU B 1 206 ? -67.170 20.017 31.585 1.00 39.64 233 GLU B O 1
ATOM 4911 N N . GLY B 1 207 ? -64.978 20.299 32.007 1.00 39.17 234 GLY B N 1
ATOM 4912 C CA . GLY B 1 207 ? -64.557 19.833 30.679 1.00 39.34 234 GLY B CA 1
ATOM 4913 C C . GLY B 1 207 ? -64.089 20.972 29.786 1.00 39.55 234 GLY B C 1
ATOM 4914 O O . GLY B 1 207 ? -64.155 22.147 30.179 1.00 39.42 234 GLY B O 1
ATOM 4915 N N . ASN B 1 208 ? -63.632 20.629 28.582 1.00 39.27 235 ASN B N 1
ATOM 4916 C CA . ASN B 1 208 ? -62.997 21.606 27.695 1.00 39.17 235 ASN B CA 1
ATOM 4917 C C . ASN B 1 208 ? -63.892 22.770 27.291 1.00 38.06 235 ASN B C 1
ATOM 4918 O O . ASN B 1 208 ? -63.498 23.928 27.419 1.00 37.92 235 ASN B O 1
ATOM 4923 N N . TYR B 1 209 ? -65.097 22.467 26.821 1.00 36.46 236 TYR B N 1
ATOM 4924 C CA . TYR B 1 209 ? -65.991 23.511 26.345 1.00 35.18 236 TYR B CA 1
ATOM 4925 C C . TYR B 1 209 ? -66.264 24.580 27.405 1.00 34.85 236 TYR B C 1
ATOM 4926 O O . TYR B 1 209 ? -66.059 25.780 27.157 1.00 34.24 236 TYR B O 1
ATOM 4935 N N . GLY B 1 210 ? -66.747 24.138 28.565 1.00 34.38 237 GLY B N 1
ATOM 4936 C CA . GLY B 1 210 ? -67.132 25.034 29.650 1.00 34.03 237 GLY B CA 1
ATOM 4937 C C . GLY B 1 210 ? -65.949 25.741 30.267 1.00 33.77 237 GLY B C 1
ATOM 4938 O O . GLY B 1 210 ? -65.948 26.964 30.389 1.00 33.95 237 GLY B O 1
ATOM 4939 N N . GLU B 1 211 ? -64.929 24.979 30.633 1.00 33.91 238 GLU B N 1
ATOM 4940 C CA . GLU B 1 211 ? -63.762 25.567 31.278 1.00 34.91 238 GLU B CA 1
ATOM 4941 C C . GLU B 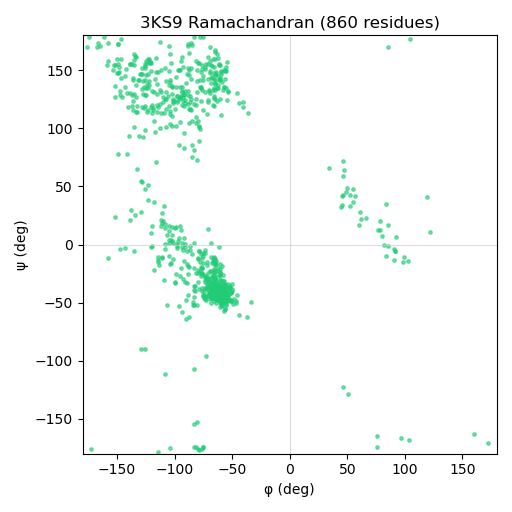1 211 ? -63.027 26.561 30.366 1.00 34.20 238 GLU B C 1
ATOM 4942 O O . GLU B 1 211 ? -62.658 27.652 30.807 1.00 34.64 238 GLU B O 1
ATOM 4948 N N . SER B 1 212 ? -62.790 26.183 29.114 1.00 32.96 239 SER B N 1
ATOM 4949 C CA . SER B 1 212 ? -62.048 27.077 28.216 1.00 32.64 239 SER B CA 1
ATOM 4950 C C . SER B 1 212 ? -62.880 28.338 27.864 1.00 31.61 239 SER B C 1
ATOM 4951 O O . SER B 1 212 ? -62.343 29.452 27.778 1.00 31.19 239 SER B O 1
ATOM 4954 N N . GLY B 1 213 ? -64.190 28.170 27.705 1.00 30.92 240 GLY B N 1
ATOM 4955 C CA . GLY B 1 213 ? -65.069 29.306 27.439 1.00 29.68 240 GLY B CA 1
ATOM 4956 C C . GLY B 1 213 ? -65.077 30.303 28.589 1.00 29.62 240 GLY B C 1
ATOM 4957 O O . GLY B 1 213 ? -64.977 31.528 28.382 1.00 28.04 240 GLY B O 1
ATOM 4958 N N . MET B 1 214 ? -65.169 29.772 29.808 1.00 29.38 241 MET B N 1
ATOM 4959 C CA . MET B 1 214 ? -65.209 30.611 30.991 1.00 29.62 241 MET B CA 1
ATOM 4960 C C . MET B 1 214 ? -63.855 31.223 31.311 1.00 29.27 241 MET B C 1
ATOM 4961 O O . MET B 1 214 ? -63.803 32.367 31.744 1.00 28.86 241 MET B O 1
ATOM 4966 N N . ASP B 1 215 ? -62.774 30.477 31.104 1.00 29.36 242 ASP B N 1
ATOM 4967 C CA . ASP B 1 215 ? -61.448 31.085 31.246 1.00 29.98 242 ASP B CA 1
ATOM 4968 C C . ASP B 1 215 ? -61.309 32.313 30.346 1.00 29.31 242 ASP B C 1
ATOM 4969 O O . ASP B 1 215 ? -60.823 33.352 30.805 1.00 28.89 242 ASP B O 1
ATOM 4974 N N . ALA B 1 216 ? -61.771 32.205 29.089 1.00 28.50 243 ALA B N 1
ATOM 4975 C CA . ALA B 1 216 ? -61.767 33.351 28.157 1.00 27.89 243 ALA B CA 1
ATOM 4976 C C . ALA B 1 216 ? -62.607 34.529 28.648 1.00 28.01 243 ALA B C 1
ATOM 4977 O O . ALA B 1 216 ? -62.166 35.684 28.581 1.00 26.94 243 ALA B O 1
ATOM 4979 N N . PHE B 1 217 ? -63.830 34.245 29.105 1.00 28.11 244 PHE B N 1
ATOM 4980 C CA . PHE B 1 217 ? -64.689 35.276 29.650 1.00 28.50 244 PHE B CA 1
ATOM 4981 C C . PHE B 1 217 ? -64.045 35.984 30.849 1.00 29.00 244 PHE B C 1
ATOM 4982 O O . PHE B 1 217 ? -64.009 37.226 30.907 1.00 28.07 244 PHE B O 1
ATOM 4990 N N . LYS B 1 218 ? -63.560 35.198 31.807 1.00 29.61 245 LYS B N 1
ATOM 4991 C CA . LYS B 1 218 ? -62.943 35.768 33.007 1.00 30.59 245 LYS B CA 1
ATOM 4992 C C . LYS B 1 218 ? -61.713 36.608 32.654 1.00 30.09 245 LYS B C 1
ATOM 4993 O O . LYS B 1 218 ? -61.500 37.671 33.243 1.00 29.46 245 LYS B O 1
ATOM 4999 N N . GLU B 1 219 ? -60.933 36.140 31.680 1.00 30.59 246 GLU B N 1
ATOM 5000 C CA . GLU B 1 219 ? -59.703 36.839 31.288 1.00 30.93 246 GLU B CA 1
ATOM 5001 C C . GLU B 1 219 ? -60.056 38.202 30.715 1.00 30.09 246 GLU B C 1
ATOM 5002 O O . GLU B 1 219 ? -59.431 39.200 31.072 1.00 28.61 246 GLU B O 1
ATOM 5008 N N . LEU B 1 220 ? -61.104 38.246 29.881 1.00 28.96 247 LEU B N 1
ATOM 5009 C CA . LEU B 1 220 ? -61.617 39.496 29.350 1.00 29.04 247 LEU B CA 1
ATOM 5010 C C . 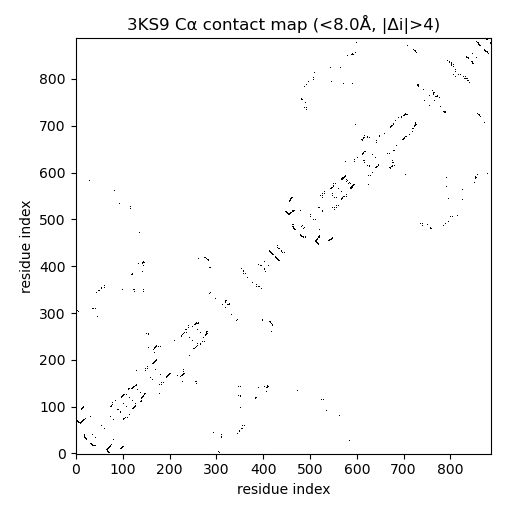LEU B 1 220 ? -62.206 40.425 30.428 1.00 29.04 247 LEU B C 1
ATOM 5011 O O . LEU B 1 220 ? -61.958 41.644 30.412 1.00 28.83 247 LEU B O 1
ATOM 5016 N N . ALA B 1 221 ? -63.018 39.855 31.327 1.00 28.11 248 ALA B N 1
ATOM 5017 C CA . ALA B 1 221 ? -63.628 40.593 32.425 1.00 27.88 248 ALA B CA 1
ATOM 5018 C C . ALA B 1 221 ? -62.555 41.268 33.288 1.00 27.54 248 ALA B C 1
ATOM 5019 O O . ALA B 1 221 ? -62.721 42.394 33.708 1.00 27.47 248 ALA B O 1
ATOM 5021 N N . ALA B 1 222 ? -61.453 40.569 33.519 1.00 28.19 249 ALA B N 1
ATOM 5022 C CA . ALA B 1 222 ? -60.349 41.086 34.335 1.00 28.80 249 ALA B CA 1
ATOM 5023 C C . ALA B 1 222 ? -59.535 42.170 33.611 1.00 29.90 249 ALA B C 1
ATOM 5024 O O . ALA B 1 222 ? -58.596 42.759 34.188 1.00 30.78 249 ALA B O 1
ATOM 5026 N N . GLN B 1 223 ? -59.864 42.408 32.342 1.00 29.76 250 GLN B N 1
ATOM 5027 C CA . GLN B 1 223 ? -59.220 43.435 31.548 1.00 30.49 250 GLN B CA 1
ATOM 5028 C C . GLN B 1 223 ? -60.103 44.662 31.419 1.00 30.30 250 GLN B C 1
ATOM 5029 O O . GLN B 1 223 ? -59.627 45.709 31.015 1.00 30.65 250 GLN B O 1
ATOM 5035 N N . GLU B 1 224 ? -61.391 44.524 31.739 1.00 29.88 251 GLU B N 1
ATOM 5036 C CA . GLU B 1 224 ? -62.376 45.514 31.317 1.00 30.71 251 GLU B CA 1
ATOM 5037 C C . GLU B 1 224 ? -63.349 45.945 32.419 1.00 30.79 251 GLU B C 1
ATOM 5038 O O . GLU B 1 224 ? -64.474 46.401 32.141 1.00 29.61 251 GLU B O 1
ATOM 5044 N N . GLY B 1 225 ? -62.903 45.810 33.667 1.00 30.72 252 GLY B N 1
ATOM 5045 C CA . GLY B 1 225 ? -63.615 46.427 34.777 1.00 32.17 252 GLY B CA 1
ATOM 5046 C C . GLY B 1 225 ? -64.839 45.689 35.296 1.00 32.53 252 GLY B C 1
ATOM 5047 O O . GLY B 1 225 ? -65.547 46.219 36.133 1.00 32.84 252 GLY B O 1
ATOM 5048 N N . LEU B 1 226 ? -65.086 44.471 34.812 1.00 33.10 253 LEU B N 1
ATOM 5049 C CA . LEU B 1 226 ? -66.210 43.673 35.312 1.00 33.24 253 LEU B CA 1
ATOM 5050 C C . LEU B 1 226 ? -65.778 42.786 36.478 1.00 33.29 253 LEU B C 1
ATOM 5051 O O . LEU B 1 226 ? -64.732 42.131 36.436 1.00 33.24 253 LEU B O 1
ATOM 5056 N N . SER B 1 227 ? -66.563 42.805 37.546 1.00 33.74 254 SER B N 1
ATOM 5057 C CA . SER B 1 227 ? -66.273 41.965 38.701 1.00 34.55 254 SER B CA 1
ATOM 5058 C C . SER B 1 227 ? -67.120 40.705 38.666 1.00 35.28 254 SER B C 1
ATOM 5059 O O . SER B 1 227 ? -68.288 40.736 38.243 1.00 35.12 254 SER B O 1
ATOM 5062 N N . ILE B 1 228 ? -66.509 39.617 39.115 1.00 36.15 255 ILE B N 1
ATOM 5063 C CA . ILE B 1 228 ? -67.148 38.315 39.264 1.00 37.84 255 ILE B CA 1
ATOM 5064 C C . ILE B 1 228 ? -67.539 38.123 40.732 1.00 39.56 255 ILE B C 1
ATOM 5065 O O . ILE B 1 228 ? -66.667 38.085 41.618 1.00 40.08 255 ILE B O 1
ATOM 5070 N N . ALA B 1 229 ? -68.840 38.011 40.989 1.00 41.03 256 ALA B N 1
ATOM 5071 C CA . ALA B 1 229 ? -69.336 37.715 42.338 1.00 42.55 256 ALA B CA 1
ATOM 5072 C C . ALA B 1 229 ? -69.060 36.253 42.705 1.00 43.66 256 ALA B C 1
ATOM 5073 O O . ALA B 1 229 ? -67.962 35.925 43.151 1.00 44.37 256 ALA B O 1
ATOM 5075 N N . HIS B 1 230 ? -70.034 35.368 42.509 1.00 44.80 257 HIS B N 1
ATOM 5076 C CA . HIS B 1 230 ? -69.802 33.944 42.784 1.00 45.66 257 HIS B CA 1
ATOM 5077 C C . HIS B 1 230 ? -69.409 33.198 41.509 1.00 46.24 257 HIS B C 1
ATOM 5078 O O . HIS B 1 230 ? -70.009 33.394 40.449 1.00 46.18 257 HIS B O 1
ATOM 5085 N N . SER B 1 231 ? -68.393 32.353 41.628 1.00 46.82 258 SER B N 1
ATOM 5086 C CA . SER B 1 231 ? -67.900 31.572 40.509 1.00 47.94 258 SER B CA 1
ATOM 5087 C C . SER B 1 231 ? -68.036 30.072 40.814 1.00 48.56 258 SER B C 1
ATOM 5088 O O . SER B 1 231 ? -67.653 29.622 41.896 1.00 48.71 258 SER B O 1
ATOM 5091 N N . ASP B 1 232 ? -68.585 29.300 39.874 1.00 49.11 259 ASP B N 1
ATOM 5092 C CA . ASP B 1 232 ? -68.761 27.863 40.103 1.00 49.83 259 ASP B CA 1
ATOM 5093 C C . ASP B 1 232 ? -68.673 27.002 38.844 1.00 50.06 259 ASP B C 1
ATOM 5094 O O . ASP B 1 232 ? -68.928 27.466 37.725 1.00 49.76 259 ASP B O 1
ATOM 5099 N N . LYS B 1 233 ? -68.311 25.740 39.053 1.00 50.27 260 LYS B N 1
ATOM 5100 C CA . LYS B 1 233 ? -68.301 24.741 37.996 1.00 50.93 260 LYS B CA 1
ATOM 5101 C C . LYS B 1 233 ? -69.058 23.491 38.424 1.00 51.30 260 LYS B C 1
ATOM 5102 O O . LYS B 1 233 ? -69.041 23.123 39.598 1.00 51.24 260 LYS B O 1
ATOM 5108 N N . ILE B 1 234 ? -69.704 22.842 37.460 1.00 51.85 261 ILE B N 1
ATOM 5109 C CA . ILE B 1 234 ? -70.448 21.616 37.707 1.00 52.54 261 ILE B CA 1
ATOM 5110 C C . ILE B 1 234 ? -70.438 20.683 36.486 1.00 53.17 261 ILE B C 1
ATOM 5111 O O . ILE B 1 234 ? -70.384 21.147 35.343 1.00 52.87 261 ILE B O 1
ATOM 5116 N N . TYR B 1 235 ? -70.484 19.373 36.728 1.00 54.11 262 TYR B N 1
ATOM 5117 C CA . TYR B 1 235 ? -70.780 18.412 35.657 1.00 55.22 262 TYR B CA 1
ATOM 5118 C C . TYR B 1 235 ? -72.269 18.389 35.312 1.00 56.08 262 TYR B C 1
ATOM 5119 O O . TYR B 1 235 ? -73.105 18.670 36.164 1.00 56.38 262 TYR B O 1
ATOM 5128 N N . SER B 1 236 ? -72.594 18.061 34.063 1.00 57.35 263 SER B N 1
ATOM 5129 C CA . SER B 1 236 ? -73.989 17.883 33.637 1.00 58.74 263 SER B CA 1
ATOM 5130 C C . SER B 1 236 ? -74.679 16.724 34.370 1.00 59.38 263 SER B C 1
ATOM 5131 O O . SER B 1 236 ? -75.843 16.836 34.764 1.00 59.41 263 SER B O 1
ATOM 5134 N N . ASN B 1 237 ? -73.950 15.623 34.558 1.00 60.37 264 ASN B N 1
ATOM 5135 C CA . ASN B 1 237 ? -74.498 14.432 35.231 1.00 61.33 264 ASN B CA 1
ATOM 5136 C C . ASN B 1 237 ? -74.559 14.481 36.770 1.00 61.77 264 ASN B C 1
ATOM 5137 O O . ASN B 1 237 ? -75.099 13.564 37.395 1.00 62.19 264 ASN B O 1
ATOM 5142 N N . ALA B 1 238 ? -74.003 15.536 37.371 1.00 62.00 265 ALA B N 1
ATOM 5143 C CA . ALA B 1 238 ? -74.086 15.746 38.819 1.00 62.34 265 ALA B CA 1
ATOM 5144 C C . ALA B 1 238 ? -75.546 15.768 39.311 1.00 62.73 265 ALA B C 1
ATOM 5145 O O . ALA B 1 238 ? -76.465 16.175 38.582 1.00 62.77 265 ALA B O 1
ATOM 5147 N N . GLY B 1 239 ? -75.748 15.321 40.546 1.00 62.82 266 GLY B N 1
ATOM 5148 C CA . GLY B 1 239 ? -77.088 15.152 41.092 1.00 62.91 266 GLY B CA 1
ATOM 5149 C C . GLY B 1 239 ? -77.761 16.449 41.488 1.00 63.08 266 GLY B C 1
ATOM 5150 O O . GLY B 1 239 ? -77.180 17.537 41.378 1.00 63.25 266 GLY B O 1
ATOM 5151 N N . GLU B 1 240 ? -78.994 16.321 41.963 1.00 63.07 267 GLU B N 1
ATOM 5152 C CA . GLU B 1 240 ? -79.807 17.462 42.380 1.00 63.12 267 GLU B CA 1
ATOM 5153 C C . GLU B 1 240 ? -79.232 18.163 43.608 1.00 62.61 267 GLU B C 1
ATOM 5154 O O . GLU B 1 240 ? -79.347 19.379 43.730 1.00 62.24 267 GLU B O 1
ATOM 5160 N N . LYS B 1 241 ? -78.595 17.391 44.491 1.00 62.37 268 LYS B N 1
ATOM 5161 C CA . LYS B 1 241 ? -77.885 17.927 45.660 1.00 62.17 268 LYS B CA 1
ATOM 5162 C C . LYS B 1 241 ? -76.788 18.938 45.277 1.00 62.06 268 LYS B C 1
ATOM 5163 O O . LYS B 1 241 ? -76.605 19.953 45.962 1.00 62.11 268 LYS B O 1
ATOM 5165 N N . SER B 1 242 ? -76.071 18.659 44.186 1.00 61.73 269 SER B N 1
ATOM 5166 C CA . SER B 1 242 ? -75.028 19.563 43.682 1.00 61.28 269 SER B CA 1
ATOM 5167 C C . SER B 1 242 ? -75.622 20.842 43.084 1.00 60.71 269 SER B C 1
ATOM 5168 O O . SER B 1 242 ? -75.091 21.936 43.295 1.00 60.65 269 SER B O 1
ATOM 5171 N N . PHE B 1 243 ? -76.720 20.697 42.345 1.00 60.01 270 PHE B N 1
ATOM 5172 C CA . PHE B 1 243 ? -77.447 21.848 41.809 1.00 59.75 270 PHE B CA 1
ATOM 5173 C C . PHE B 1 243 ? -78.133 22.673 42.896 1.00 59.72 270 PHE B C 1
ATOM 5174 O O . PHE B 1 243 ? -78.212 23.897 42.786 1.00 59.54 270 PHE B O 1
ATOM 5182 N N . ASP B 1 244 ? -78.627 21.997 43.937 1.00 59.62 271 ASP B N 1
ATOM 5183 C CA . ASP B 1 244 ? -79.188 22.666 45.106 1.00 59.37 271 ASP B CA 1
ATOM 5184 C C . ASP B 1 244 ? -78.141 23.579 45.724 1.00 58.88 271 ASP B C 1
ATOM 5185 O O . ASP B 1 244 ? -78.415 24.745 46.001 1.00 58.75 271 ASP B O 1
ATOM 5190 N N . ARG B 1 245 ? -76.943 23.034 45.931 1.00 58.63 272 ARG B N 1
ATOM 5191 C CA . ARG B 1 245 ? -75.823 23.776 46.505 1.00 58.48 272 ARG B CA 1
ATOM 5192 C C . ARG B 1 245 ? -75.407 24.934 45.588 1.00 58.37 272 ARG B C 1
ATOM 5193 O O . ARG B 1 245 ? -75.115 26.034 46.067 1.00 58.46 272 ARG B O 1
ATOM 5197 N N . LEU B 1 246 ? -75.405 24.684 44.276 1.00 58.08 273 LEU B N 1
ATOM 5198 C CA . LEU B 1 246 ? -75.083 25.713 43.281 1.00 57.66 273 LEU B CA 1
ATOM 5199 C C . LEU B 1 246 ? -76.011 26.919 43.405 1.00 57.41 273 LEU B C 1
ATOM 5200 O O . LEU B 1 246 ? -75.549 28.045 43.596 1.00 56.91 273 LEU B O 1
ATOM 5205 N N . LEU B 1 247 ? -77.315 26.671 43.303 1.00 57.28 274 LEU B N 1
ATOM 5206 C CA . LEU B 1 247 ? -78.316 27.727 43.398 1.00 57.47 274 LEU B CA 1
ATOM 5207 C C . LEU B 1 247 ? -78.293 28.425 44.762 1.00 57.74 274 LEU B C 1
ATOM 5208 O O . LEU B 1 247 ? -78.452 29.642 44.840 1.00 57.72 274 LEU B O 1
ATOM 5213 N N . ARG B 1 248 ? -78.087 27.648 45.823 1.00 58.34 275 ARG B N 1
ATOM 5214 C CA . ARG B 1 248 ? -77.981 28.191 47.177 1.00 59.23 275 ARG B CA 1
ATOM 5215 C C . ARG B 1 248 ? -76.827 29.196 47.214 1.00 59.15 275 ARG B C 1
ATOM 5216 O O . ARG B 1 248 ? -77.006 30.353 47.616 1.00 59.15 275 ARG B O 1
ATOM 5224 N N . LYS B 1 249 ? -75.657 28.744 46.758 1.00 58.98 276 LYS B N 1
ATOM 5225 C CA . LYS B 1 249 ? -74.472 29.589 46.677 1.00 58.93 276 LYS B CA 1
ATOM 5226 C C . LYS B 1 249 ? -74.710 30.833 45.822 1.00 58.68 276 LYS B C 1
ATOM 5227 O O . LYS B 1 249 ? -74.236 31.915 46.163 1.00 58.72 276 LYS B O 1
ATOM 5233 N N . LEU B 1 250 ? -75.471 30.686 44.737 1.00 58.39 277 LEU B N 1
ATOM 5234 C CA . LEU B 1 250 ? -75.777 31.820 43.864 1.00 58.26 277 LEU B CA 1
ATOM 5235 C C . LEU B 1 250 ? -76.664 32.863 44.538 1.00 58.57 277 LEU B C 1
ATOM 5236 O O . LEU B 1 250 ? -76.405 34.063 44.429 1.00 58.52 277 LEU B O 1
ATOM 5241 N N . ARG B 1 251 ? -77.701 32.403 45.236 1.00 58.70 278 ARG B N 1
ATOM 5242 C CA . ARG B 1 251 ? -78.654 33.303 45.896 1.00 59.12 278 ARG B CA 1
ATOM 5243 C C . ARG B 1 251 ? -78.039 34.130 47.039 1.00 58.96 278 ARG B C 1
ATOM 5244 O O . ARG B 1 251 ? -78.505 35.226 47.329 1.00 58.61 278 ARG B O 1
ATOM 5252 N N . GLU B 1 252 ? -76.982 33.616 47.662 1.00 59.37 279 GLU B N 1
ATOM 5253 C CA . GLU B 1 252 ? -76.259 34.371 48.691 1.00 59.98 279 GLU B CA 1
ATOM 5254 C C . GLU B 1 252 ? -75.615 35.652 48.163 1.00 60.24 279 GLU B C 1
ATOM 5255 O O . GLU B 1 252 ? -75.558 36.653 48.879 1.00 60.55 279 GLU B O 1
ATOM 5261 N N . ARG B 1 253 ? -75.149 35.631 46.913 1.00 60.30 280 ARG B N 1
ATOM 5262 C CA . ARG B 1 253 ? -74.504 36.809 46.315 1.00 60.36 280 ARG B CA 1
ATOM 5263 C C . ARG B 1 253 ? -75.488 37.827 45.733 1.00 60.37 280 ARG B C 1
ATOM 5264 O O . ARG B 1 253 ? -75.084 38.859 45.193 1.00 60.57 280 ARG B O 1
ATOM 5269 N N . LEU B 1 254 ? -76.778 37.539 45.864 1.00 60.11 281 LEU B N 1
ATOM 5270 C CA . LEU B 1 254 ? -77.804 38.547 45.647 1.00 60.28 281 LEU B CA 1
ATOM 5271 C C . LEU B 1 254 ? -77.759 39.561 46.812 1.00 60.21 281 LEU B C 1
ATOM 5272 O O . LEU B 1 254 ? -77.202 39.251 47.877 1.00 60.21 281 LEU B O 1
ATOM 5277 N N . PRO B 1 255 ? -78.339 40.768 46.622 1.00 59.85 282 PRO B N 1
ATOM 5278 C CA . PRO B 1 255 ? -79.060 41.245 45.434 1.00 59.44 282 PRO B CA 1
ATOM 5279 C C . PRO B 1 255 ? -78.176 41.959 44.408 1.00 58.87 282 PRO B C 1
ATOM 5280 O O . PRO B 1 255 ? -78.673 42.407 43.367 1.00 58.75 282 PRO B O 1
ATOM 5284 N N . LYS B 1 256 ? -76.880 42.050 44.706 1.00 58.16 283 LYS B N 1
ATOM 5285 C CA . LYS B 1 256 ? -75.921 42.778 43.868 1.00 57.20 283 LYS B CA 1
ATOM 5286 C C . LYS B 1 256 ? -75.453 41.995 42.630 1.00 56.41 283 LYS B C 1
ATOM 5287 O O . LYS B 1 256 ? -74.974 42.594 41.655 1.00 56.46 283 LYS B O 1
ATOM 5289 N N . ALA B 1 257 ? -75.575 40.668 42.678 1.00 54.79 284 ALA B N 1
ATOM 5290 C CA . ALA B 1 257 ? -75.172 39.812 41.556 1.00 53.14 284 ALA B CA 1
ATOM 5291 C C . ALA B 1 257 ? -76.373 39.060 40.967 1.00 51.90 284 ALA B C 1
ATOM 5292 O O . ALA B 1 257 ? -76.505 37.840 41.127 1.00 51.91 284 ALA B O 1
ATOM 5294 N N . ARG B 1 258 ? -77.238 39.813 40.292 1.00 50.35 285 ARG B N 1
ATOM 5295 C CA . ARG B 1 258 ? -78.444 39.301 39.648 1.00 48.95 285 ARG B CA 1
ATOM 5296 C C . ARG B 1 258 ? -78.155 38.567 38.318 1.00 47.74 285 ARG B C 1
ATOM 5297 O O . ARG B 1 258 ? -78.914 37.675 37.898 1.00 47.66 285 ARG B O 1
ATOM 5301 N N . VAL B 1 259 ? -77.064 38.942 37.656 1.00 45.50 286 VAL B N 1
ATOM 5302 C CA . VAL B 1 259 ? -76.742 38.377 36.347 1.00 43.32 286 VAL B CA 1
ATOM 5303 C C . VAL B 1 259 ? -75.841 37.169 36.504 1.00 41.70 286 VAL B C 1
ATOM 5304 O O . VAL B 1 259 ? -74.827 37.226 37.203 1.00 41.32 286 VAL B O 1
ATOM 5308 N N . VAL B 1 260 ? -76.228 36.071 35.860 1.00 39.72 287 VAL B N 1
ATOM 5309 C CA . VAL B 1 260 ? -75.412 34.864 35.842 1.00 38.43 287 VAL B CA 1
ATOM 5310 C C . VAL B 1 260 ? -74.941 34.550 34.417 1.00 37.67 287 VAL B C 1
ATOM 5311 O O . VAL B 1 260 ? -75.751 34.349 33.499 1.00 36.75 287 VAL B O 1
ATOM 5315 N N . VAL B 1 261 ? -73.623 34.527 34.243 1.00 36.74 288 VAL B N 1
ATOM 5316 C CA . VAL B 1 261 ? -73.033 34.202 32.952 1.00 36.05 288 VAL B CA 1
ATOM 5317 C C . VAL B 1 261 ? -72.749 32.705 32.952 1.00 36.11 288 VAL B C 1
ATOM 5318 O O . VAL B 1 261 ? -72.002 32.187 33.798 1.00 35.99 288 VAL B O 1
ATOM 5322 N N . CYS B 1 262 ? -73.365 32.014 32.005 1.00 35.85 289 CYS B N 1
ATOM 5323 C CA . CYS B 1 262 ? -73.302 30.563 31.967 1.00 36.82 289 CYS B CA 1
ATOM 5324 C C . CYS B 1 262 ? -72.635 30.107 30.683 1.00 35.92 289 CYS B C 1
ATOM 5325 O O . CYS B 1 262 ? -73.224 30.201 29.615 1.00 35.30 289 CYS B O 1
ATOM 5328 N N . PHE B 1 263 ? -71.396 29.642 30.791 1.00 35.73 290 PHE B N 1
ATOM 5329 C CA . PHE B 1 263 ? -70.752 28.973 29.679 1.00 35.82 290 PHE B CA 1
ATOM 5330 C C . PHE B 1 263 ? -70.965 27.493 29.939 1.00 36.10 290 PHE B C 1
ATOM 5331 O O . PHE B 1 263 ? -70.121 26.795 30.525 1.00 34.85 290 PHE B O 1
ATOM 5339 N N . CYS B 1 264 ? -72.126 27.038 29.487 1.00 36.49 291 CYS B N 1
ATOM 5340 C CA . CYS B 1 264 ? -72.687 25.787 29.934 1.00 38.19 291 CYS B CA 1
ATOM 5341 C C . CYS B 1 264 ? -73.253 24.942 28.799 1.00 38.49 291 CYS B C 1
ATOM 5342 O O . CYS B 1 264 ? -73.886 25.448 27.877 1.00 37.33 291 CYS B O 1
ATOM 5345 N N . GLU B 1 265 ? -73.044 23.638 28.909 1.00 39.60 292 GLU B N 1
ATOM 5346 C CA . GLU B 1 265 ? -73.812 22.701 28.116 1.00 40.72 292 GLU B CA 1
ATOM 5347 C C . GLU B 1 265 ? -75.254 22.803 28.581 1.00 41.08 292 GLU B C 1
ATOM 5348 O O . GLU B 1 265 ? -75.520 23.196 29.726 1.00 40.74 292 GLU B O 1
ATOM 5354 N N . GLY B 1 266 ? -76.180 22.497 27.680 1.00 41.78 293 GLY B N 1
ATOM 5355 C CA . GLY B 1 266 ? -77.608 22.581 27.972 1.00 42.92 293 GLY B CA 1
ATOM 5356 C C . GLY B 1 266 ? -78.057 21.964 29.291 1.00 43.58 293 GLY B C 1
ATOM 5357 O O . GLY B 1 266 ? -78.748 22.607 30.075 1.00 44.16 293 GLY B O 1
ATOM 5358 N N . MET B 1 267 ? -77.652 20.728 29.551 1.00 44.28 294 MET B N 1
ATOM 5359 C CA . MET B 1 267 ? -78.111 20.008 30.744 1.00 45.39 294 MET B CA 1
ATOM 5360 C C . MET B 1 267 ? -77.611 20.613 32.073 1.00 45.19 294 MET B C 1
ATOM 5361 O O . MET B 1 267 ? -78.142 20.306 33.141 1.00 45.03 294 MET B O 1
ATOM 5366 N N . THR B 1 268 ? -76.602 21.484 32.000 1.00 44.56 295 THR B N 1
ATOM 5367 C CA . THR B 1 268 ? -76.182 22.247 33.162 1.00 43.97 295 THR B CA 1
ATOM 5368 C C . THR B 1 268 ? -77.194 23.345 33.422 1.00 43.78 295 THR B C 1
ATOM 5369 O O . THR B 1 268 ? -77.590 23.568 34.570 1.00 43.58 295 THR B O 1
ATOM 5373 N N . VAL B 1 269 ? -77.626 24.020 32.361 1.00 43.72 296 VAL B N 1
ATOM 5374 C CA . VAL B 1 269 ? -78.672 25.025 32.500 1.00 44.17 296 VAL B CA 1
ATOM 5375 C C . VAL B 1 269 ? -79.935 24.335 33.040 1.00 44.85 296 VAL B C 1
ATOM 5376 O O . VAL B 1 269 ? -80.560 24.819 33.983 1.00 44.83 296 VAL B O 1
ATOM 5380 N N . ARG B 1 270 ? -80.288 23.187 32.466 1.00 45.90 297 ARG B N 1
ATOM 5381 C CA . ARG B 1 270 ? -81.472 22.455 32.928 1.00 46.77 297 ARG B CA 1
ATOM 5382 C C . ARG B 1 270 ? -81.385 22.115 34.423 1.00 46.97 297 ARG B C 1
ATOM 5383 O O . ARG B 1 270 ? -82.326 22.375 35.173 1.00 47.30 297 ARG B O 1
ATOM 5391 N N . GLY B 1 271 ? -80.246 21.571 34.853 1.00 47.32 298 GLY B N 1
ATOM 5392 C CA . GLY B 1 271 ? -79.976 21.327 36.277 1.00 48.09 298 GLY B CA 1
ATOM 5393 C C . GLY B 1 271 ? -80.225 22.521 37.196 1.00 48.69 298 GLY B C 1
ATOM 5394 O O . GLY B 1 271 ? -80.645 22.351 38.348 1.00 48.53 298 GLY B O 1
ATOM 5395 N N . LEU B 1 272 ? -79.969 23.731 36.691 1.00 49.23 299 LEU B N 1
ATOM 5396 C CA . LEU B 1 272 ? -80.246 24.965 37.439 1.00 49.74 299 LEU B CA 1
ATOM 5397 C C . LEU B 1 272 ? -81.727 25.353 37.416 1.00 50.35 299 LEU B C 1
ATOM 5398 O O . LEU B 1 272 ? -82.267 25.846 38.411 1.00 50.28 299 LEU B O 1
ATOM 5403 N N . LEU B 1 273 ? -82.379 25.150 36.279 1.00 51.07 300 LEU B N 1
ATOM 5404 C CA . LEU B 1 273 ? -83.807 25.440 36.183 1.00 52.15 300 LEU B CA 1
ATOM 5405 C C . LEU B 1 273 ? -84.612 24.507 37.104 1.00 52.84 300 LEU B C 1
ATOM 5406 O O . LEU B 1 273 ? -85.569 24.940 37.752 1.00 53.00 300 LEU B O 1
ATOM 5411 N N . SER B 1 274 ? -84.197 23.243 37.176 1.00 53.60 301 SER B N 1
ATOM 5412 C CA . SER B 1 274 ? -84.862 22.249 38.025 1.00 54.64 301 SER B CA 1
ATOM 5413 C C . SER B 1 274 ? -84.574 22.453 39.518 1.00 55.29 301 SER B C 1
ATOM 5414 O O . SER B 1 274 ? -85.393 22.086 40.361 1.00 55.61 301 SER B O 1
ATOM 5417 N N . ALA B 1 275 ? -83.417 23.034 39.846 1.00 56.03 302 ALA B N 1
ATOM 5418 C CA . ALA B 1 275 ? -83.119 23.413 41.233 1.00 56.64 302 ALA B CA 1
ATOM 5419 C C . ALA B 1 275 ? -83.972 24.608 41.653 1.00 57.27 302 ALA B C 1
ATOM 5420 O O . ALA B 1 275 ? -84.305 24.766 42.840 1.00 57.61 302 ALA B O 1
ATOM 5422 N N . MET B 1 276 ? -84.328 25.437 40.674 1.00 57.80 303 MET B N 1
ATOM 5423 C CA . MET B 1 276 ? -85.179 26.600 40.898 1.00 58.53 303 MET B CA 1
ATOM 5424 C C . MET B 1 276 ? -86.609 26.218 41.274 1.00 59.20 303 MET B C 1
ATOM 5425 O O . MET B 1 276 ? -87.219 26.877 42.124 1.00 59.25 303 MET B O 1
ATOM 5430 N N . ARG B 1 277 ? -87.137 25.162 40.650 1.00 59.98 304 ARG B N 1
ATOM 5431 C CA . ARG B 1 277 ? -88.492 24.694 40.955 1.00 60.57 304 ARG B CA 1
ATOM 5432 C C . ARG B 1 277 ? -88.571 24.043 42.333 1.00 60.93 304 ARG B C 1
ATOM 5433 O O . ARG B 1 277 ? -89.495 24.324 43.102 1.00 61.10 304 ARG B O 1
ATOM 5441 N N . ARG B 1 278 ? -87.587 23.199 42.638 1.00 61.29 305 ARG B N 1
ATOM 5442 C CA . ARG B 1 278 ? -87.484 22.530 43.935 1.00 61.74 305 ARG B CA 1
ATOM 5443 C C . ARG B 1 278 ? -87.352 23.490 45.125 1.00 62.21 305 ARG B C 1
ATOM 5444 O O . ARG B 1 278 ? -87.563 23.085 46.273 1.00 62.43 305 ARG B O 1
ATOM 5452 N N . LEU B 1 279 ? -86.999 24.747 44.850 1.00 62.43 306 LEU B N 1
ATOM 5453 C CA . LEU B 1 279 ? -86.920 25.781 45.881 1.00 62.49 306 LEU B CA 1
ATOM 5454 C C . LEU B 1 279 ? -88.115 26.737 45.811 1.00 62.47 306 LEU B C 1
ATOM 5455 O O . LEU B 1 279 ? -88.383 27.474 46.762 1.00 62.55 306 LEU B O 1
ATOM 5460 N N . GLY B 1 280 ? -88.826 26.718 44.687 1.00 62.34 307 GLY B N 1
ATOM 5461 C CA . GLY B 1 280 ? -90.001 27.562 44.492 1.00 62.20 307 GLY B CA 1
ATOM 5462 C C . GLY B 1 280 ? -89.696 29.010 44.152 1.00 62.42 307 GLY B C 1
ATOM 5463 O O . GLY B 1 280 ? -90.554 29.882 44.322 1.00 62.80 307 GLY B O 1
ATOM 5464 N N . VAL B 1 281 ? -88.480 29.270 43.669 1.00 62.16 308 VAL B N 1
ATOM 5465 C CA . VAL B 1 281 ? -88.062 30.620 43.252 1.00 61.81 308 VAL B CA 1
ATOM 5466 C C . VAL B 1 281 ? -88.217 30.838 41.740 1.00 61.50 308 VAL B C 1
ATOM 5467 O O . VAL B 1 281 ? -88.121 29.892 40.960 1.00 61.55 308 VAL B O 1
ATOM 5471 N N . VAL B 1 282 ? -88.461 32.084 41.338 1.00 61.12 309 VAL B N 1
ATOM 5472 C CA . VAL B 1 282 ? -88.696 32.432 39.931 1.00 60.81 309 VAL B CA 1
ATOM 5473 C C . VAL B 1 282 ? -88.256 33.874 39.651 1.00 60.47 309 VAL B C 1
ATOM 5474 O O . VAL B 1 282 ? -88.526 34.775 40.451 1.00 60.64 309 VAL B O 1
ATOM 5478 N N . GLY B 1 283 ? -87.571 34.077 38.521 1.00 59.89 310 GLY B N 1
ATOM 5479 C CA . GLY B 1 283 ? -87.237 35.416 38.011 1.00 59.10 310 GLY B CA 1
ATOM 5480 C C . GLY B 1 283 ? -86.278 36.253 38.845 1.00 58.41 310 GLY B C 1
ATOM 5481 O O . GLY B 1 283 ? -86.265 37.482 38.746 1.00 58.60 310 GLY B O 1
ATOM 5482 N N . GLU B 1 284 ? -85.471 35.593 39.662 1.00 57.56 311 GLU B N 1
ATOM 5483 C CA . GLU B 1 284 ? -84.524 36.295 40.516 1.00 57.28 311 GLU B CA 1
ATOM 5484 C C . GLU B 1 284 ? -83.213 36.651 39.793 1.00 56.45 311 GLU B C 1
ATOM 5485 O O . GLU B 1 284 ? -82.494 37.559 40.221 1.00 56.23 311 GLU B O 1
ATOM 5491 N N . PHE B 1 285 ? -82.928 35.945 38.693 1.00 55.17 312 PHE B N 1
ATOM 5492 C CA . PHE B 1 285 ? -81.676 36.092 37.948 1.00 53.46 312 PHE B CA 1
ATOM 5493 C C . PHE B 1 285 ? -81.898 36.490 36.489 1.00 52.56 312 PHE B C 1
ATOM 5494 O O . PHE B 1 285 ? -82.972 36.269 35.926 1.00 52.52 312 PHE B O 1
ATOM 5502 N N . SER B 1 286 ? -80.886 37.107 35.887 1.00 51.07 313 SER B N 1
ATOM 5503 C CA . SER B 1 286 ? -80.835 37.251 34.432 1.00 49.53 313 SER B CA 1
ATOM 5504 C C . SER B 1 286 ? -79.737 36.326 33.951 1.00 48.19 313 SER B C 1
ATOM 5505 O O . SER B 1 286 ? -78.556 36.512 34.269 1.00 48.31 313 SER B O 1
ATOM 5508 N N . LEU B 1 287 ? -80.142 35.296 33.223 1.00 46.47 314 LEU B N 1
ATOM 5509 C CA . LEU B 1 287 ? -79.218 34.281 32.750 1.00 44.99 314 LEU B CA 1
ATOM 5510 C C . LEU B 1 287 ? -78.738 34.637 31.355 1.00 43.39 314 LEU B C 1
ATOM 5511 O O . LEU B 1 287 ? -79.526 34.989 30.486 1.00 42.98 314 LEU B O 1
ATOM 5516 N N . ILE B 1 288 ? -77.424 34.586 31.169 1.00 41.77 315 ILE B N 1
ATOM 5517 C CA . ILE B 1 288 ? -76.828 34.829 29.866 1.00 40.35 315 ILE B CA 1
ATOM 5518 C C . ILE B 1 288 ? -76.076 33.559 29.533 1.00 39.44 315 ILE B C 1
ATOM 5519 O O . ILE B 1 288 ? -75.171 33.154 30.274 1.00 38.86 315 ILE B O 1
ATOM 5524 N N . GLY B 1 289 ? -76.493 32.916 28.444 1.00 38.39 316 GLY B N 1
ATOM 5525 C CA . GLY B 1 289 ? -76.051 31.559 28.116 1.00 37.85 316 GLY B CA 1
ATOM 5526 C C . GLY B 1 289 ? -75.272 31.483 26.819 1.00 37.04 316 GLY B C 1
ATOM 5527 O O . GLY B 1 289 ? -75.563 32.200 25.872 1.00 36.94 316 GLY B O 1
ATOM 5528 N N . SER B 1 290 ? -74.260 30.627 26.807 1.00 36.88 317 SER B N 1
ATOM 5529 C CA . SER B 1 290 ? -73.511 30.319 25.609 1.00 36.86 317 SER B CA 1
ATOM 5530 C C . SER B 1 290 ? -74.326 29.391 24.688 1.00 37.34 317 SER B C 1
ATOM 5531 O O . SER B 1 290 ? -75.505 29.094 24.959 1.00 37.38 317 SER B O 1
ATOM 5534 N N . ASP B 1 291 ? -73.699 28.938 23.605 1.00 37.06 318 ASP B N 1
ATOM 5535 C CA . ASP B 1 291 ? -74.408 28.166 22.585 1.00 37.70 318 ASP B CA 1
ATOM 5536 C C . ASP B 1 291 ? -74.697 26.724 22.992 1.00 37.97 318 ASP B C 1
ATOM 5537 O O . ASP B 1 291 ? -75.384 26.014 22.276 1.00 38.72 318 ASP B O 1
ATOM 5542 N N . GLY B 1 292 ? -74.166 26.291 24.131 1.00 38.26 319 GLY B N 1
ATOM 5543 C CA . GLY B 1 292 ? -74.585 25.033 24.740 1.00 39.01 319 GLY B CA 1
ATOM 5544 C C . GLY B 1 292 ? -76.083 25.063 25.006 1.00 39.88 319 GLY B C 1
ATOM 5545 O O . GLY B 1 292 ? -76.763 24.032 24.958 1.00 40.32 319 GLY B O 1
ATOM 5546 N N . TRP B 1 293 ? -76.589 26.257 25.284 1.00 40.08 320 TRP B N 1
ATOM 5547 C CA . TRP B 1 293 ? -78.002 26.474 25.517 1.00 40.57 320 TRP B CA 1
ATOM 5548 C C . TRP B 1 293 ? -78.679 26.947 24.229 1.00 40.75 320 TRP B C 1
ATOM 5549 O O . TRP B 1 293 ? -79.666 26.340 23.780 1.00 40.46 320 TRP B O 1
ATOM 5560 N N . ALA B 1 294 ? -78.139 28.001 23.622 1.00 40.95 321 ALA B N 1
ATOM 5561 C CA . ALA B 1 294 ? -78.628 28.509 22.335 1.00 41.76 321 ALA B CA 1
ATOM 5562 C C . ALA B 1 294 ? -80.162 28.612 22.300 1.00 42.59 321 ALA B C 1
ATOM 5563 O O . ALA B 1 294 ? -80.749 29.290 23.144 1.00 42.76 321 ALA B O 1
ATOM 5565 N N . ASP B 1 295 ? -80.803 27.942 21.335 1.00 43.39 322 ASP B N 1
ATOM 5566 C CA . ASP B 1 295 ? -82.275 27.903 21.252 1.00 43.95 322 ASP B CA 1
ATOM 5567 C C . ASP B 1 295 ? -82.847 26.486 21.395 1.00 44.41 322 ASP B C 1
ATOM 5568 O O . ASP B 1 295 ? -83.836 26.143 20.751 1.00 43.92 322 ASP B O 1
ATOM 5573 N N . ARG B 1 296 ? -82.219 25.677 22.246 1.00 44.81 323 ARG B N 1
ATOM 5574 C CA . ARG B 1 296 ? -82.631 24.292 22.467 1.00 45.65 323 ARG B CA 1
ATOM 5575 C C . ARG B 1 296 ? -83.875 24.160 23.354 1.00 46.24 323 ARG B C 1
ATOM 5576 O O . ARG B 1 296 ? -83.893 24.627 24.496 1.00 46.09 323 ARG B O 1
ATOM 5584 N N . ASP B 1 297 ? -84.903 23.497 22.825 1.00 47.24 324 ASP B N 1
ATOM 5585 C CA . ASP B 1 297 ? -86.127 23.220 23.586 1.00 47.85 324 ASP B CA 1
ATOM 5586 C C . ASP B 1 297 ? -85.908 22.247 24.749 1.00 47.72 324 ASP B C 1
ATOM 5587 O O . ASP B 1 297 ? -86.477 22.434 25.819 1.00 47.77 324 ASP B O 1
ATOM 5592 N N . GLU B 1 298 ? -85.069 21.231 24.564 1.00 47.92 325 GLU B N 1
ATOM 5593 C CA . GLU B 1 298 ? -84.859 20.234 25.626 1.00 48.15 325 GLU B CA 1
ATOM 5594 C C . GLU B 1 298 ? -84.200 20.792 26.906 1.00 48.10 325 GLU B C 1
ATOM 5595 O O . GLU B 1 298 ? -84.209 20.141 27.964 1.00 47.70 325 GLU B O 1
ATOM 5598 N N . VAL B 1 299 ? -83.627 21.992 26.808 1.00 47.83 326 VAL B N 1
ATOM 5599 C CA . VAL B 1 299 ? -83.026 22.627 27.969 1.00 47.32 326 VAL B CA 1
ATOM 5600 C C . VAL B 1 299 ? -84.137 23.175 28.876 1.00 47.51 326 VAL B C 1
ATOM 5601 O O . VAL B 1 299 ? -84.102 23.002 30.100 1.00 47.20 326 VAL B O 1
ATOM 5605 N N . ILE B 1 300 ? -85.123 23.812 28.253 1.00 47.92 327 ILE B N 1
ATOM 5606 C CA . ILE B 1 300 ? -86.130 24.588 28.966 1.00 48.60 327 ILE B CA 1
ATOM 5607 C C . ILE B 1 300 ? -87.510 23.917 29.085 1.00 49.77 327 ILE B C 1
ATOM 5608 O O . ILE B 1 300 ? -88.381 24.429 29.808 1.00 49.50 327 ILE B O 1
ATOM 5613 N N . GLU B 1 301 ? -87.717 22.804 28.375 1.00 50.65 328 GLU B N 1
ATOM 5614 C CA . GLU B 1 301 ? -89.038 22.153 28.357 1.00 51.81 328 GLU B CA 1
ATOM 5615 C C . GLU B 1 301 ? -89.440 21.715 29.765 1.00 52.16 328 GLU B C 1
ATOM 5616 O O . GLU B 1 301 ? -88.677 21.031 30.459 1.00 52.04 328 GLU B O 1
ATOM 5622 N N . GLY B 1 302 ? -90.620 22.163 30.192 1.00 52.97 329 GLY B N 1
ATOM 5623 C CA . GLY B 1 302 ? -91.100 21.908 31.555 1.00 53.85 329 GLY B CA 1
ATOM 5624 C C . GLY B 1 302 ? -90.714 22.988 32.555 1.00 54.72 329 GLY B C 1
ATOM 5625 O O . GLY B 1 302 ? -91.252 23.024 33.665 1.00 54.87 329 GLY B O 1
ATOM 5626 N N . TYR B 1 303 ? -89.783 23.866 32.169 1.00 55.02 330 TYR B N 1
ATOM 5627 C CA . TYR B 1 303 ? -89.300 24.928 33.047 1.00 55.46 330 TYR B CA 1
ATOM 5628 C C . TYR B 1 303 ? -89.340 26.280 32.363 1.00 55.73 330 TYR B C 1
ATOM 5629 O O . TYR B 1 303 ? -88.559 27.176 32.689 1.00 55.92 330 TYR B O 1
ATOM 5638 N N . GLU B 1 304 ? -90.265 26.424 31.421 1.00 56.21 331 GLU B N 1
ATOM 5639 C CA . GLU B 1 304 ? -90.409 27.635 30.632 1.00 56.70 331 GLU B CA 1
ATOM 5640 C C . GLU B 1 304 ? -90.509 28.889 31.490 1.00 56.87 331 GLU B C 1
ATOM 5641 O O . GLU B 1 304 ? -90.000 29.941 31.112 1.00 57.05 331 GLU B O 1
ATOM 5647 N N . VAL B 1 305 ? -91.155 28.776 32.650 1.00 57.06 332 VAL B N 1
ATOM 5648 C CA . VAL B 1 305 ? -91.406 29.944 33.491 1.00 56.97 332 VAL B CA 1
ATOM 5649 C C . VAL B 1 305 ? -90.150 30.410 34.247 1.00 56.76 332 VAL B C 1
ATOM 5650 O O . VAL B 1 305 ? -89.911 31.610 34.358 1.00 56.66 332 VAL B O 1
ATOM 5654 N N . GLU B 1 306 ? -89.351 29.466 34.744 1.00 56.68 333 GLU B N 1
ATOM 5655 C CA . GLU B 1 306 ? -88.079 29.813 35.395 1.00 56.68 333 GLU B CA 1
ATOM 5656 C C . GLU B 1 306 ? -86.950 30.167 34.417 1.00 55.93 333 GLU B C 1
ATOM 5657 O O . GLU B 1 306 ? -85.986 30.827 34.796 1.00 56.03 333 GLU B O 1
ATOM 5663 N N . ALA B 1 307 ? -87.088 29.749 33.163 1.00 55.34 334 ALA B N 1
ATOM 5664 C CA . ALA B 1 307 ? -86.099 30.052 32.129 1.00 54.47 334 ALA B CA 1
ATOM 5665 C C . ALA B 1 307 ? -86.404 31.367 31.416 1.00 53.98 334 ALA B C 1
ATOM 5666 O O . ALA B 1 307 ? -85.528 31.943 30.754 1.00 53.54 334 ALA B O 1
ATOM 5668 N N . ASN B 1 308 ? -87.646 31.837 31.566 1.00 53.07 335 ASN B N 1
ATOM 5669 C CA . ASN B 1 308 ? -88.128 33.027 30.867 1.00 52.43 335 ASN B CA 1
ATOM 5670 C C . ASN B 1 308 ? -87.292 34.275 31.140 1.00 51.49 335 ASN B C 1
ATOM 5671 O O . ASN B 1 308 ? -86.937 34.558 32.288 1.00 51.55 335 ASN B O 1
ATOM 5676 N N . GLY B 1 309 ? -86.991 35.014 30.074 1.00 50.54 336 GLY B N 1
ATOM 5677 C CA . GLY B 1 309 ? -86.131 36.199 30.160 1.00 49.02 336 GLY B CA 1
ATOM 5678 C C . GLY B 1 309 ? -84.655 35.899 29.926 1.00 47.72 336 GLY B C 1
ATOM 5679 O O . GLY B 1 309 ? -83.834 36.815 29.880 1.00 47.34 336 GLY B O 1
ATOM 5680 N N . GLY B 1 310 ? -84.317 34.618 29.792 1.00 46.72 337 GLY B N 1
ATOM 5681 C CA . GLY B 1 310 ? -82.935 34.197 29.527 1.00 45.14 337 GLY B CA 1
ATOM 5682 C C . GLY B 1 310 ? -82.393 34.725 28.205 1.00 44.10 337 GLY B C 1
ATOM 5683 O O . GLY B 1 310 ? -83.131 34.853 27.226 1.00 43.32 337 GLY B O 1
ATOM 5684 N N . ILE B 1 311 ? -81.098 35.045 28.189 1.00 42.88 338 ILE B N 1
ATOM 5685 C CA . ILE B 1 311 ? -80.423 35.508 26.977 1.00 41.50 338 ILE B CA 1
ATOM 5686 C C . ILE B 1 311 ? -79.358 34.497 26.560 1.00 40.92 338 ILE B C 1
ATOM 5687 O O . ILE B 1 311 ? -78.533 34.075 27.377 1.00 40.25 338 ILE B O 1
ATOM 5692 N N . THR B 1 312 ? -79.388 34.106 25.286 1.00 40.04 339 THR B N 1
ATOM 5693 C CA . THR B 1 312 ? -78.438 33.133 24.758 1.00 39.40 339 THR B CA 1
ATOM 5694 C C . THR B 1 312 ? -77.873 33.565 23.414 1.00 39.00 339 THR B C 1
ATOM 5695 O O . THR B 1 312 ? -78.409 34.448 22.736 1.00 38.83 339 THR B O 1
ATOM 5699 N N . ILE B 1 313 ? -76.781 32.928 23.025 1.00 38.57 340 ILE B N 1
ATOM 5700 C CA . ILE B 1 313 ? -76.262 33.134 21.691 1.00 38.57 340 ILE B CA 1
ATOM 5701 C C . ILE B 1 313 ? -76.163 31.810 20.946 1.00 38.27 340 ILE B C 1
ATOM 5702 O O . ILE B 1 313 ? -76.163 30.733 21.559 1.00 38.26 340 ILE B O 1
ATOM 5707 N N . LYS B 1 314 ? -76.116 31.903 19.624 1.00 38.32 341 LYS B N 1
ATOM 5708 C CA . LYS B 1 314 ? -75.815 30.755 18.771 1.00 38.67 341 LYS B CA 1
ATOM 5709 C C . LYS B 1 314 ? -75.162 31.240 17.485 1.00 38.09 341 LYS B C 1
ATOM 5710 O O . LYS B 1 314 ? -75.399 32.363 17.049 1.00 38.02 341 LYS B O 1
ATOM 5716 N N . LEU B 1 315 ? -74.368 30.381 16.861 1.00 38.37 342 LEU B N 1
ATOM 5717 C CA . LEU B 1 315 ? -73.825 30.687 15.547 1.00 39.20 342 LEU B CA 1
ATOM 5718 C C . LEU B 1 315 ? -74.959 31.011 14.574 1.00 40.11 342 LEU B C 1
ATOM 5719 O O . LEU B 1 315 ? -75.985 30.315 14.551 1.00 39.20 342 LEU B O 1
ATOM 5724 N N . GLN B 1 316 ? -74.779 32.077 13.800 1.00 40.83 343 GLN B N 1
ATOM 5725 C CA . GLN B 1 316 ? -75.655 32.330 12.666 1.00 42.79 343 GLN B CA 1
ATOM 5726 C C . GLN B 1 316 ? -75.538 31.154 11.695 1.00 43.70 343 GLN B C 1
ATOM 5727 O O . GLN B 1 316 ? -74.454 30.579 11.516 1.00 44.07 343 GLN B O 1
ATOM 5733 N N . SER B 1 317 ? -76.663 30.773 11.103 1.00 44.25 344 SER B N 1
ATOM 5734 C CA . SER B 1 317 ? -76.658 29.746 10.072 1.00 44.63 344 SER B CA 1
ATOM 5735 C C . SER B 1 317 ? -77.659 30.116 8.978 1.00 44.31 344 SER B C 1
ATOM 5736 O O . SER B 1 317 ? -78.763 29.594 8.956 1.00 44.63 344 SER B O 1
ATOM 5739 N N . PRO B 1 318 ? -77.283 31.053 8.090 1.00 44.14 345 PRO B N 1
ATOM 5740 C CA . PRO B 1 318 ? -78.173 31.441 6.988 1.00 43.49 345 PRO B CA 1
ATOM 5741 C C . PRO B 1 318 ? -78.336 30.271 6.024 1.00 42.84 345 PRO B C 1
ATOM 5742 O O . PRO B 1 318 ? -77.345 29.627 5.671 1.00 42.17 345 PRO B O 1
ATOM 5746 N N . GLU B 1 319 ? -79.571 29.965 5.634 1.00 42.16 346 GLU B N 1
ATOM 5747 C CA . GLU B 1 319 ? -79.810 28.807 4.768 1.00 41.63 346 GLU B CA 1
ATOM 5748 C C . GLU B 1 319 ? -79.235 29.074 3.382 1.00 40.96 346 GLU B C 1
ATOM 5749 O O . GLU B 1 319 ? -79.244 30.215 2.909 1.00 40.76 346 GLU B O 1
ATOM 5752 N N . VAL B 1 320 ? -78.682 28.036 2.763 1.00 40.21 347 VAL B N 1
ATOM 5753 C CA . VAL B 1 320 ? -78.150 28.155 1.409 1.00 40.21 347 VAL B CA 1
ATOM 5754 C C . VAL B 1 320 ? -79.162 27.632 0.373 1.00 40.70 347 VAL B C 1
ATOM 5755 O O . VAL B 1 320 ? -79.322 26.419 0.189 1.00 39.77 347 VAL B O 1
ATOM 5759 N N . ARG B 1 321 ? -79.845 28.570 -0.284 1.00 41.70 348 ARG B N 1
ATOM 5760 C CA . ARG B 1 321 ? -80.894 28.262 -1.269 1.00 42.59 348 ARG B CA 1
ATOM 5761 C C . ARG B 1 321 ? -80.401 27.307 -2.361 1.00 42.35 348 ARG B C 1
ATOM 5762 O O . ARG B 1 321 ? -81.066 26.304 -2.657 1.00 42.63 348 ARG B O 1
ATOM 5766 N N . SER B 1 322 ? -79.232 27.613 -2.935 1.00 41.58 349 SER B N 1
ATOM 5767 C CA . SER B 1 322 ? -78.634 26.825 -4.013 1.00 41.46 349 SER B CA 1
ATOM 5768 C C . SER B 1 322 ? -78.323 25.368 -3.630 1.00 41.27 349 SER B C 1
ATOM 5769 O O . SER B 1 322 ? -78.234 24.495 -4.510 1.00 41.15 349 SER B O 1
ATOM 5772 N N . PHE B 1 323 ? -78.142 25.098 -2.337 1.00 40.18 350 PHE B N 1
ATOM 5773 C CA . PHE B 1 323 ? -77.988 23.710 -1.910 1.00 39.69 350 PHE B CA 1
ATOM 5774 C C . PHE B 1 323 ? -79.325 22.959 -1.963 1.00 40.06 350 PHE B C 1
ATOM 5775 O O . PHE B 1 323 ? -79.379 21.816 -2.405 1.00 39.92 350 PHE B O 1
ATOM 5783 N N . ASP B 1 324 ? -80.378 23.602 -1.485 1.00 41.11 351 ASP B N 1
ATOM 5784 C CA . ASP B 1 324 ? -81.733 23.049 -1.566 1.00 42.68 351 ASP B CA 1
ATOM 5785 C C . ASP B 1 324 ? -82.142 22.700 -3.003 1.00 43.36 351 ASP B C 1
ATOM 5786 O O . ASP B 1 324 ? -82.611 21.583 -3.262 1.00 43.69 351 ASP B O 1
ATOM 5791 N N . ASP B 1 325 ? -81.918 23.638 -3.925 1.00 44.00 352 ASP B N 1
ATOM 5792 C CA . ASP B 1 325 ? -82.229 23.468 -5.350 1.00 44.99 352 ASP B CA 1
ATOM 5793 C C . ASP B 1 325 ? -81.544 22.242 -5.969 1.00 45.23 352 ASP B C 1
ATOM 5794 O O . ASP B 1 325 ? -82.095 21.604 -6.865 1.00 45.08 352 ASP B O 1
ATOM 5799 N N . TYR B 1 326 ? -80.330 21.936 -5.511 1.00 44.95 353 TYR B N 1
ATOM 5800 C CA . TYR B 1 326 ? -79.609 20.770 -6.001 1.00 44.68 353 TYR B CA 1
ATOM 5801 C C . TYR B 1 326 ? -80.043 19.500 -5.257 1.00 44.98 353 TYR B C 1
ATOM 5802 O O . TYR B 1 326 ? -80.418 18.496 -5.874 1.00 45.13 353 TYR B O 1
ATOM 5811 N N . PHE B 1 327 ? -80.007 19.557 -3.928 1.00 44.87 354 PHE B N 1
ATOM 5812 C CA . PHE B 1 327 ? -80.189 18.366 -3.106 1.00 44.77 354 PHE B CA 1
ATOM 5813 C C . PHE B 1 327 ? -81.581 17.753 -3.255 1.00 45.40 354 PHE B C 1
ATOM 5814 O O . PHE B 1 327 ? -81.709 16.536 -3.384 1.00 44.79 354 PHE B O 1
ATOM 5822 N N . LEU B 1 328 ? -82.602 18.608 -3.227 1.00 46.46 355 LEU B N 1
ATOM 5823 C CA . LEU B 1 328 ? -84.001 18.181 -3.263 1.00 47.47 355 LEU B CA 1
ATOM 5824 C C . LEU B 1 328 ? -84.394 17.512 -4.578 1.00 48.16 355 LEU B C 1
ATOM 5825 O O . LEU B 1 328 ? -85.463 16.913 -4.675 1.00 48.57 355 LEU B O 1
ATOM 5830 N N . LYS B 1 329 ? -83.518 17.601 -5.571 1.00 48.81 356 LYS B N 1
ATOM 5831 C CA . LYS B 1 329 ? -83.776 17.041 -6.886 1.00 49.49 356 LYS B CA 1
ATOM 5832 C C . LYS B 1 329 ? -83.004 15.754 -7.153 1.00 49.67 356 LYS B C 1
ATOM 5833 O O . LYS B 1 329 ? -83.071 15.206 -8.260 1.00 49.92 356 LYS B O 1
ATOM 5839 N N . LEU B 1 330 ? -82.277 15.268 -6.148 1.00 49.44 357 LEU B N 1
ATOM 5840 C CA . LEU B 1 330 ? -81.496 14.042 -6.306 1.00 49.62 357 LEU B CA 1
ATOM 5841 C C . LEU B 1 330 ? -82.403 12.813 -6.399 1.00 49.78 357 LEU B C 1
ATOM 5842 O O . LEU B 1 330 ? -83.427 12.728 -5.721 1.00 49.55 357 LEU B O 1
ATOM 5847 N N . ARG B 1 331 ? -82.010 11.875 -7.250 1.00 50.45 358 ARG B N 1
ATOM 5848 C CA . ARG B 1 331 ? -82.777 10.659 -7.469 1.00 51.44 358 ARG B CA 1
ATOM 5849 C C . ARG B 1 331 ? -81.903 9.447 -7.248 1.00 51.60 358 ARG B C 1
ATOM 5850 O O . ARG B 1 331 ? -80.730 9.436 -7.634 1.00 51.29 358 ARG B O 1
ATOM 5858 N N . LEU B 1 332 ? -82.490 8.420 -6.641 1.00 52.12 359 LEU B N 1
ATOM 5859 C CA . LEU B 1 332 ? -81.786 7.174 -6.374 1.00 53.01 359 LEU B CA 1
ATOM 5860 C C . LEU B 1 332 ? -81.091 6.612 -7.623 1.00 53.45 359 LEU B C 1
ATOM 5861 O O . LEU B 1 332 ? -79.951 6.157 -7.551 1.00 53.69 359 LEU B O 1
ATOM 5866 N N . ASP B 1 333 ? -81.768 6.666 -8.767 1.00 54.04 360 ASP B N 1
ATOM 5867 C CA . ASP B 1 333 ? -81.246 6.036 -9.985 1.00 54.59 360 ASP B CA 1
ATOM 5868 C C . ASP B 1 333 ? -80.134 6.819 -10.692 1.00 54.48 360 ASP B C 1
ATOM 5869 O O . ASP B 1 333 ? -79.326 6.230 -11.414 1.00 54.66 360 ASP B O 1
ATOM 5874 N N . THR B 1 334 ? -80.098 8.136 -10.484 1.00 54.08 361 THR B N 1
ATOM 5875 C CA . THR B 1 334 ? -79.127 9.013 -11.144 1.00 53.63 361 THR B CA 1
ATOM 5876 C C . THR B 1 334 ? -77.832 9.137 -10.340 1.00 52.81 361 THR B C 1
ATOM 5877 O O . THR B 1 334 ? -76.740 9.286 -10.909 1.00 52.48 361 THR B O 1
ATOM 5881 N N . ASN B 1 335 ? -77.965 9.088 -9.017 1.00 51.50 362 ASN B N 1
ATOM 5882 C CA . ASN B 1 335 ? -76.846 9.390 -8.131 1.00 50.36 362 ASN B CA 1
ATOM 5883 C C . ASN B 1 335 ? -75.938 8.184 -7.889 1.00 49.59 362 ASN B C 1
ATOM 5884 O O . ASN B 1 335 ? -76.098 7.463 -6.910 1.00 49.82 362 ASN B O 1
ATOM 5889 N N . THR B 1 336 ? -74.980 7.980 -8.786 1.00 48.91 363 THR B N 1
ATOM 5890 C CA . THR B 1 336 ? -74.021 6.866 -8.676 1.00 48.48 363 THR B CA 1
ATOM 5891 C C . THR B 1 336 ? -72.695 7.239 -7.983 1.00 47.32 363 THR B C 1
ATOM 5892 O O . THR B 1 336 ? -71.969 6.360 -7.504 1.00 47.63 363 THR B O 1
ATOM 5896 N N . ARG B 1 337 ? -72.376 8.531 -7.932 1.00 45.52 364 ARG B N 1
ATOM 5897 C CA . ARG B 1 337 ? -71.088 8.972 -7.381 1.00 43.67 364 ARG B CA 1
ATOM 5898 C C . ARG B 1 337 ? -71.052 8.956 -5.841 1.00 42.49 364 ARG B C 1
ATOM 5899 O O . ARG B 1 337 ? -69.963 8.896 -5.248 1.00 41.80 364 ARG B O 1
ATOM 5907 N N . ASN B 1 338 ? -72.238 9.021 -5.226 1.00 41.06 365 ASN B N 1
ATOM 5908 C CA . ASN B 1 338 ? -72.419 8.887 -3.776 1.00 40.51 365 ASN B CA 1
ATOM 5909 C C . ASN B 1 338 ? -72.698 7.429 -3.366 1.00 40.14 365 ASN B C 1
ATOM 5910 O O . ASN B 1 338 ? -73.855 7.004 -3.370 1.00 40.11 365 ASN B O 1
ATOM 5915 N N . PRO B 1 339 ? -71.653 6.683 -2.954 1.00 39.85 366 PRO B N 1
ATOM 5916 C CA . PRO B 1 339 ? -71.837 5.251 -2.671 1.00 39.82 366 PRO B CA 1
ATOM 5917 C C . PRO B 1 339 ? -72.782 4.971 -1.499 1.00 39.32 366 PRO B C 1
ATOM 5918 O O . PRO B 1 339 ? -73.278 3.852 -1.383 1.00 39.49 366 PRO B O 1
ATOM 5922 N N . TRP B 1 340 ? -73.056 5.982 -0.664 1.00 38.52 367 TRP B N 1
ATOM 5923 C CA . TRP B 1 340 ? -73.916 5.805 0.511 1.00 37.63 367 TRP B CA 1
ATOM 5924 C C . TRP B 1 340 ? -75.372 6.125 0.238 1.00 37.65 367 TRP B C 1
ATOM 5925 O O . TRP B 1 340 ? -76.212 5.933 1.106 1.00 37.09 367 TRP B O 1
ATOM 5936 N N . PHE B 1 341 ? -75.667 6.615 -0.963 1.00 38.21 368 PHE B N 1
ATOM 5937 C CA . PHE B 1 341 ? -77.021 7.076 -1.286 1.00 38.75 368 PHE B CA 1
ATOM 5938 C C . PHE B 1 341 ? -78.128 5.999 -1.157 1.00 38.74 368 PHE B C 1
ATOM 5939 O O . PHE B 1 341 ? -79.173 6.285 -0.563 1.00 38.53 368 PHE B O 1
ATOM 5947 N N . PRO B 1 342 ? -77.894 4.768 -1.677 1.00 38.93 369 PRO B N 1
ATOM 5948 C CA . PRO B 1 342 ? -78.926 3.721 -1.506 1.00 39.16 369 PRO B CA 1
ATOM 5949 C C . PRO B 1 342 ? -79.217 3.393 -0.036 1.00 39.12 369 PRO B C 1
ATOM 5950 O O . PRO B 1 342 ? -80.392 3.282 0.332 1.00 38.72 369 PRO B O 1
ATOM 5954 N N . GLU B 1 343 ? -78.168 3.272 0.798 1.00 39.00 370 GLU B N 1
ATOM 5955 C CA . GLU B 1 343 ? -78.362 3.128 2.257 1.00 39.10 370 GLU B CA 1
ATOM 5956 C C . GLU B 1 343 ? -79.150 4.302 2.832 1.00 39.03 370 GLU B C 1
ATOM 5957 O O . GLU B 1 343 ? -80.065 4.108 3.633 1.00 38.67 370 GLU B O 1
ATOM 5963 N N . PHE B 1 344 ? -78.803 5.523 2.422 1.00 39.32 371 PHE B N 1
ATOM 5964 C CA . PHE B 1 344 ? -79.549 6.703 2.868 1.00 39.53 371 PHE B CA 1
ATOM 5965 C C . PHE B 1 344 ? -81.013 6.677 2.397 1.00 40.93 371 PHE B C 1
ATOM 5966 O O . PHE B 1 344 ? -81.916 7.010 3.161 1.00 40.73 371 PHE B O 1
ATOM 5974 N N . TRP B 1 345 ? -81.232 6.314 1.134 1.00 42.69 372 TRP B N 1
ATOM 5975 C CA . TRP B 1 345 ? -82.588 6.329 0.556 1.00 44.79 372 TRP B CA 1
ATOM 5976 C C . TRP B 1 345 ? -83.511 5.382 1.317 1.00 45.40 372 TRP B C 1
ATOM 5977 O O . TRP B 1 345 ? -84.623 5.751 1.697 1.00 45.56 372 TRP B O 1
ATOM 5988 N N . GLN B 1 346 ? -83.015 4.173 1.569 1.00 46.80 373 GLN B N 1
ATOM 5989 C CA . GLN B 1 346 ? -83.780 3.159 2.294 1.00 48.27 373 GLN B CA 1
ATOM 5990 C C . GLN B 1 346 ? -84.131 3.617 3.703 1.00 48.68 373 GLN B C 1
ATOM 5991 O O . GLN B 1 346 ? -85.259 3.448 4.135 1.00 48.77 373 GLN B O 1
ATOM 5997 N N . HIS B 1 347 ? -83.171 4.212 4.412 1.00 49.46 374 HIS B N 1
ATOM 5998 C CA . HIS B 1 347 ? -83.433 4.718 5.758 1.00 49.87 374 HIS B CA 1
ATOM 5999 C C . HIS B 1 347 ? -84.369 5.928 5.746 1.00 50.20 374 HIS B C 1
ATOM 6000 O O . HIS B 1 347 ? -85.283 6.027 6.572 1.00 49.96 374 HIS B O 1
ATOM 6007 N N . ARG B 1 348 ? -84.136 6.844 4.810 1.00 50.75 375 ARG B N 1
ATOM 6008 C CA . ARG B 1 348 ? -84.928 8.073 4.710 1.00 51.75 375 ARG B CA 1
ATOM 6009 C C . ARG B 1 348 ? -86.407 7.791 4.416 1.00 52.40 375 ARG B C 1
ATOM 6010 O O . ARG B 1 348 ? -87.294 8.409 5.004 1.00 52.30 375 ARG B O 1
ATOM 6018 N N . PHE B 1 349 ? -86.658 6.851 3.511 1.00 53.49 376 PHE B N 1
ATOM 6019 C CA . PHE B 1 349 ? -88.026 6.533 3.103 1.00 54.84 376 PHE B CA 1
ATOM 6020 C C . PHE B 1 349 ? -88.476 5.135 3.555 1.00 55.97 376 PHE B C 1
ATOM 6021 O O . PHE B 1 349 ? -89.471 4.601 3.048 1.00 56.45 376 PHE B O 1
ATOM 6029 N N . GLN B 1 350 ? -87.726 4.556 4.499 1.00 56.88 377 GLN B N 1
ATOM 6030 C CA . GLN B 1 350 ? -88.089 3.297 5.174 1.00 57.75 377 GLN B CA 1
ATOM 6031 C C . GLN B 1 350 ? -88.555 2.205 4.206 1.00 58.05 377 GLN B C 1
ATOM 6032 O O . GLN B 1 350 ? -89.737 1.874 4.141 1.00 57.74 377 GLN B O 1
ATOM 6038 N N . CYS B 1 351 ? -87.603 1.658 3.457 1.00 58.33 378 CYS B N 1
ATOM 6039 C CA . CYS B 1 351 ? -87.895 0.717 2.382 1.00 58.96 378 CYS B CA 1
ATOM 6040 C C . CYS B 1 351 ? -86.636 -0.061 2.035 1.00 59.27 378 CYS B C 1
ATOM 6041 O O . CYS B 1 351 ? -85.577 0.181 2.627 1.00 59.68 378 CYS B O 1
ATOM 6044 N N . ARG B 1 352 ? -86.742 -0.989 1.084 1.00 59.18 379 ARG B N 1
ATOM 6045 C CA . ARG B 1 352 ? -85.604 -1.829 0.700 1.00 59.58 379 ARG B CA 1
ATOM 6046 C C . ARG B 1 352 ? -85.403 -1.950 -0.816 1.00 59.66 379 ARG B C 1
ATOM 6047 O O . ARG B 1 352 ? -86.313 -1.690 -1.605 1.00 59.57 379 ARG B O 1
ATOM 6055 N N . LEU B 1 353 ? -84.195 -2.355 -1.200 1.00 60.01 380 LEU B N 1
ATOM 6056 C CA . LEU B 1 353 ? -83.805 -2.489 -2.600 1.00 60.41 380 LEU B CA 1
ATOM 6057 C C . LEU B 1 353 ? -83.452 -3.936 -2.950 1.00 60.53 380 LEU B C 1
ATOM 6058 O O . LEU B 1 353 ? -82.964 -4.692 -2.103 1.00 60.68 380 LEU B O 1
ATOM 6063 N N . PRO B 1 361 ? -82.483 -4.099 4.781 1.00 76.06 388 PRO B N 1
ATOM 6064 C CA . PRO B 1 361 ? -83.225 -5.352 4.916 1.00 75.88 388 PRO B CA 1
ATOM 6065 C C . PRO B 1 361 ? -84.163 -5.351 6.136 1.00 75.70 388 PRO B C 1
ATOM 6066 O O . PRO B 1 361 ? -84.578 -6.415 6.604 1.00 75.76 388 PRO B O 1
ATOM 6070 N N . ASN B 1 362 ? -84.509 -4.158 6.615 1.00 75.33 389 ASN B N 1
ATOM 6071 C CA . ASN B 1 362 ? -85.251 -3.971 7.865 1.00 74.82 389 ASN B CA 1
ATOM 6072 C C . ASN B 1 362 ? -86.759 -3.716 7.670 1.00 74.39 389 ASN B C 1
ATOM 6073 O O . ASN B 1 362 ? -87.578 -4.116 8.510 1.00 74.51 389 ASN B O 1
ATOM 6078 N N . PHE B 1 363 ? -87.108 -3.056 6.563 1.00 73.44 390 PHE B N 1
ATOM 6079 C CA . PHE B 1 363 ? -88.489 -2.659 6.254 1.00 72.38 390 PHE B CA 1
ATOM 6080 C C . PHE B 1 363 ? -89.115 -3.571 5.182 1.00 71.51 390 PHE B C 1
ATOM 6081 O O . PHE B 1 363 ? -88.405 -4.291 4.473 1.00 71.12 390 PHE B O 1
ATOM 6089 N N . LYS B 1 364 ? -90.441 -3.530 5.060 1.00 70.33 391 LYS B N 1
ATOM 6090 C CA . LYS B 1 364 ? -91.161 -4.431 4.150 1.00 69.32 391 LYS B CA 1
ATOM 6091 C C . LYS B 1 364 ? -91.321 -3.892 2.722 1.00 68.56 391 LYS B C 1
ATOM 6092 O O . LYS B 1 364 ? -91.126 -4.635 1.761 1.00 68.51 391 LYS B O 1
ATOM 6094 N N . ARG B 1 365 ? -91.672 -2.613 2.589 1.00 67.68 392 ARG B N 1
ATOM 6095 C CA . ARG B 1 365 ? -91.907 -1.976 1.279 1.00 66.82 392 ARG B CA 1
ATOM 6096 C C . ARG B 1 365 ? -90.648 -1.926 0.394 1.00 66.39 392 ARG B C 1
ATOM 6097 O O . ARG B 1 365 ? -89.530 -1.812 0.905 1.00 66.22 392 ARG B O 1
ATOM 6101 N N . ILE B 1 366 ? -90.829 -2.032 -0.923 1.00 65.63 393 ILE B N 1
ATOM 6102 C CA . ILE B 1 366 ? -89.723 -1.819 -1.867 1.00 65.14 393 ILE B CA 1
ATOM 6103 C C . ILE B 1 366 ? -89.701 -0.357 -2.339 1.00 64.84 393 ILE B C 1
ATOM 6104 O O . ILE B 1 366 ? -90.744 0.201 -2.709 1.00 64.44 393 ILE B O 1
ATOM 6109 N N . CYS B 1 367 ? -88.516 0.262 -2.301 1.00 64.39 394 CYS B N 1
ATOM 6110 C CA . CYS B 1 367 ? -88.347 1.649 -2.757 1.00 64.09 394 CYS B CA 1
ATOM 6111 C C . CYS B 1 367 ? -88.687 1.762 -4.247 1.00 63.73 394 CYS B C 1
ATOM 6112 O O . CYS B 1 367 ? -88.306 0.906 -5.054 1.00 63.51 394 CYS B O 1
ATOM 6115 N N . THR B 1 368 ? -89.413 2.814 -4.601 1.00 63.50 395 THR B N 1
ATOM 6116 C CA . THR B 1 368 ? -89.719 3.095 -6.001 1.00 63.42 395 THR B CA 1
ATOM 6117 C C . THR B 1 368 ? -88.559 3.824 -6.683 1.00 63.37 395 THR B C 1
ATOM 6118 O O . THR B 1 368 ? -88.272 3.593 -7.861 1.00 63.27 395 THR B O 1
ATOM 6122 N N . GLY B 1 369 ? -87.889 4.688 -5.922 1.00 63.25 396 GLY B N 1
ATOM 6123 C CA . GLY B 1 369 ? -86.941 5.653 -6.474 1.00 62.72 396 GLY B CA 1
ATOM 6124 C C . GLY B 1 369 ? -87.643 6.968 -6.780 1.00 62.49 396 GLY B C 1
ATOM 6125 O O . GLY B 1 369 ? -87.038 7.880 -7.353 1.00 62.54 396 GLY B O 1
ATOM 6126 N N . ASN B 1 370 ? -88.917 7.058 -6.385 1.00 62.05 397 ASN B N 1
ATOM 6127 C CA . ASN B 1 370 ? -89.783 8.204 -6.693 1.00 61.81 397 ASN B CA 1
ATOM 6128 C C . ASN B 1 370 ? -90.151 9.075 -5.491 1.00 61.24 397 ASN B C 1
ATOM 6129 O O . ASN B 1 370 ? -90.712 10.159 -5.661 1.00 61.31 397 ASN B O 1
ATOM 6134 N N . GLU B 1 371 ? -89.856 8.598 -4.285 1.00 60.62 398 GLU B N 1
ATOM 6135 C CA . GLU B 1 371 ? -90.160 9.334 -3.050 1.00 60.05 398 GLU B CA 1
ATOM 6136 C C . GLU B 1 371 ? -89.535 10.744 -3.061 1.00 59.68 398 GLU B C 1
ATOM 6137 O O . GLU B 1 371 ? -88.517 10.970 -3.720 1.00 59.59 398 GLU B O 1
ATOM 6143 N N . SER B 1 372 ? -90.147 11.683 -2.342 1.00 59.27 399 SER B N 1
ATOM 6144 C CA . SER B 1 372 ? -89.717 13.087 -2.381 1.00 59.20 399 SER B CA 1
ATOM 6145 C C . SER B 1 372 ? -88.848 13.489 -1.184 1.00 58.65 399 SER B C 1
ATOM 6146 O O . SER B 1 372 ? -89.266 13.370 -0.028 1.00 58.71 399 SER B O 1
ATOM 6149 N N . LEU B 1 373 ? -87.647 13.988 -1.474 1.00 58.00 400 LEU B N 1
ATOM 6150 C CA . LEU B 1 373 ? -86.708 14.409 -0.429 1.00 57.17 400 LEU B CA 1
ATOM 6151 C C . LEU B 1 373 ? -87.205 15.610 0.377 1.00 56.93 400 LEU B C 1
ATOM 6152 O O . LEU B 1 373 ? -86.665 15.919 1.441 1.00 56.73 400 LEU B O 1
ATOM 6157 N N . GLU B 1 374 ? -88.257 16.258 -0.121 1.00 56.69 401 GLU B N 1
ATOM 6158 C CA . GLU B 1 374 ? -88.820 17.458 0.503 1.00 56.37 401 GLU B CA 1
ATOM 6159 C C . GLU B 1 374 ? -89.642 17.197 1.764 1.00 55.89 401 GLU B C 1
ATOM 6160 O O . GLU B 1 374 ? -89.916 18.130 2.518 1.00 56.01 401 GLU B O 1
ATOM 6166 N N . GLU B 1 375 ? -90.041 15.949 2.005 1.00 55.48 402 GLU B N 1
ATOM 6167 C CA . GLU B 1 375 ? -90.847 15.665 3.197 1.00 55.26 402 GLU B CA 1
ATOM 6168 C C . GLU B 1 375 ? -90.016 15.772 4.473 1.00 54.28 402 GLU B C 1
ATOM 6169 O O . GLU B 1 375 ? -88.971 15.128 4.605 1.00 54.11 402 GLU B O 1
ATOM 6175 N N . ASN B 1 376 ? -90.493 16.613 5.391 1.00 53.23 403 ASN B N 1
ATOM 6176 C CA . ASN B 1 376 ? -89.812 16.890 6.660 1.00 52.31 403 ASN B CA 1
ATOM 6177 C C . ASN B 1 376 ? -88.347 17.303 6.435 1.00 51.22 403 ASN B C 1
ATOM 6178 O O . ASN B 1 376 ? -87.461 17.004 7.244 1.00 51.11 403 ASN B O 1
ATOM 6183 N N . TYR B 1 377 ? -88.111 17.983 5.317 1.00 49.66 404 TYR B N 1
ATOM 6184 C CA . TYR B 1 377 ? -86.771 18.412 4.951 1.00 48.15 404 TYR B CA 1
ATOM 6185 C C . TYR B 1 377 ? -86.263 19.518 5.862 1.00 46.82 404 TYR B C 1
ATOM 6186 O O . TYR B 1 377 ? -86.973 20.484 6.134 1.00 46.69 404 TYR B O 1
ATOM 6195 N N . VAL B 1 378 ? -85.031 19.351 6.338 1.00 45.09 405 VAL B N 1
ATOM 6196 C CA . VAL B 1 378 ? -84.314 20.401 7.072 1.00 43.61 405 VAL B CA 1
ATOM 6197 C C . VAL B 1 378 ? -82.884 20.447 6.519 1.00 42.01 405 VAL B C 1
ATOM 6198 O O . VAL B 1 378 ? -82.235 19.411 6.392 1.00 41.75 405 VAL B O 1
ATOM 6202 N N . GLN B 1 379 ? -82.417 21.638 6.154 1.00 40.16 406 GLN B N 1
ATOM 6203 C CA . GLN B 1 379 ? -81.029 21.821 5.720 1.00 38.58 406 GLN B CA 1
ATOM 6204 C C . GLN B 1 379 ? -80.062 21.825 6.924 1.00 37.07 406 GLN B C 1
ATOM 6205 O O . GLN B 1 379 ? -80.331 22.445 7.952 1.00 36.37 406 GLN B O 1
ATOM 6211 N N . ASP B 1 380 ? -78.951 21.109 6.785 1.00 36.20 407 ASP B N 1
ATOM 6212 C CA . ASP B 1 380 ? -77.857 21.127 7.755 1.00 34.74 407 ASP B CA 1
ATOM 6213 C C . ASP B 1 380 ? -77.591 22.581 8.176 1.00 34.27 407 ASP B C 1
ATOM 6214 O O . ASP B 1 380 ? -77.317 23.431 7.336 1.00 34.13 407 ASP B O 1
ATOM 6219 N N . SER B 1 381 ? -77.692 22.868 9.470 1.00 33.64 408 SER B N 1
ATOM 6220 C CA . SER B 1 381 ? -77.498 24.237 9.960 1.00 34.03 408 SER B CA 1
ATOM 6221 C C . SER B 1 381 ? -76.057 24.756 9.739 1.00 32.97 408 SER B C 1
ATOM 6222 O O . SER B 1 381 ? -75.795 25.939 9.856 1.00 33.18 408 SER B O 1
ATOM 6225 N N . LYS B 1 382 ? -75.141 23.866 9.398 1.00 32.12 409 LYS B N 1
ATOM 6226 C CA . LYS B 1 382 ? -73.734 24.242 9.210 1.00 31.43 409 LYS B CA 1
ATOM 6227 C C . LYS B 1 382 ? -73.364 24.298 7.714 1.00 30.06 409 LYS B C 1
ATOM 6228 O O . LYS B 1 382 ? -72.191 24.386 7.340 1.00 28.55 409 LYS B O 1
ATOM 6234 N N . MET B 1 383 ? -74.384 24.255 6.859 1.00 29.26 410 MET B N 1
ATOM 6235 C CA . MET B 1 383 ? -74.160 24.176 5.413 1.00 29.18 410 MET B CA 1
ATOM 6236 C C . MET B 1 383 ? -73.278 25.319 4.853 1.00 28.22 410 MET B C 1
ATOM 6237 O O . MET B 1 383 ? -72.355 25.066 4.068 1.00 27.98 410 MET B O 1
ATOM 6242 N N . GLY B 1 384 ? -73.558 26.555 5.275 1.00 27.99 411 GLY B N 1
ATOM 6243 C CA . GLY B 1 384 ? -72.782 27.727 4.858 1.00 27.89 411 GLY B CA 1
ATOM 6244 C C . GLY B 1 384 ? -71.300 27.534 5.159 1.00 27.65 411 GLY B C 1
ATOM 6245 O O . GLY B 1 384 ? -70.446 27.801 4.305 1.00 28.29 411 GLY B O 1
ATOM 6246 N N . PHE B 1 385 ? -71.002 27.020 6.350 1.00 26.88 412 PHE B N 1
ATOM 6247 C CA . PHE B 1 385 ? -69.591 26.801 6.754 1.00 26.70 412 PHE B CA 1
ATOM 6248 C C . PHE B 1 385 ? -68.912 25.706 5.933 1.00 26.36 412 PHE B C 1
ATOM 6249 O O . PHE B 1 385 ? -67.734 25.829 5.572 1.00 25.75 412 PHE B O 1
ATOM 6257 N N . VAL B 1 386 ? -69.633 24.613 5.669 1.00 26.19 413 VAL B N 1
ATOM 6258 C CA . VAL B 1 386 ? -69.087 23.517 4.864 1.00 26.03 413 VAL B CA 1
ATOM 6259 C C . VAL B 1 386 ? -68.638 24.028 3.481 1.00 26.43 413 VAL B C 1
ATOM 6260 O O . VAL B 1 386 ? -67.539 23.741 3.011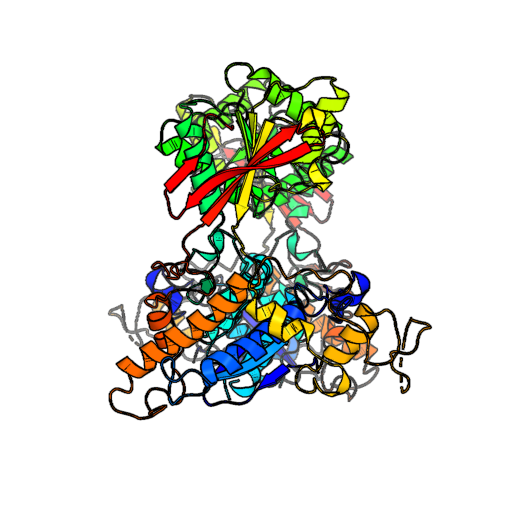 1.00 26.66 413 VAL B O 1
ATOM 6264 N N . ILE B 1 387 ? -69.493 24.808 2.851 1.00 26.78 414 ILE B N 1
ATOM 6265 C CA . ILE B 1 387 ? -69.229 25.332 1.520 1.00 27.05 414 ILE B CA 1
ATOM 6266 C C . ILE B 1 387 ? -68.070 26.338 1.538 1.00 26.80 414 ILE B C 1
ATOM 6267 O O . ILE B 1 387 ? -67.153 26.257 0.711 1.00 27.40 414 ILE B O 1
ATOM 6272 N N . ASN B 1 388 ? -68.097 27.251 2.502 1.00 26.86 415 ASN B N 1
ATOM 6273 C CA . ASN B 1 388 ? -67.015 28.220 2.661 1.00 26.86 415 ASN B CA 1
ATOM 6274 C C . ASN B 1 388 ? -65.667 27.564 2.880 1.00 26.66 415 ASN B C 1
ATOM 6275 O O . ASN B 1 388 ? -64.649 28.079 2.405 1.00 27.05 415 ASN B O 1
ATOM 6280 N N . ALA B 1 389 ? -65.659 26.444 3.620 1.00 26.39 416 ALA B N 1
ATOM 6281 C CA . ALA B 1 389 ? -64.428 25.667 3.846 1.00 25.01 416 ALA B CA 1
ATOM 6282 C C . ALA B 1 389 ? -63.875 25.128 2.524 1.00 25.36 416 ALA B C 1
ATOM 6283 O O . ALA B 1 389 ? -62.665 25.116 2.316 1.00 23.95 416 ALA B O 1
ATOM 6285 N N . ILE B 1 390 ? -64.766 24.660 1.640 1.00 24.94 417 ILE B N 1
ATOM 6286 C CA . ILE B 1 390 ? -64.355 24.144 0.323 1.00 25.71 417 ILE B CA 1
ATOM 6287 C C . ILE B 1 390 ? -63.813 25.294 -0.558 1.00 26.06 417 ILE B C 1
ATOM 6288 O O . ILE B 1 390 ? -62.723 25.185 -1.167 1.00 26.57 417 ILE B O 1
ATOM 6293 N N . TYR B 1 391 ? -64.529 26.411 -0.581 1.00 26.31 418 TYR B N 1
ATOM 6294 C CA . TYR B 1 391 ? -64.053 27.589 -1.331 1.00 27.18 418 TYR B CA 1
ATOM 6295 C C . TYR B 1 391 ? -62.728 28.103 -0.775 1.00 27.34 418 TYR B C 1
ATOM 6296 O O . TYR B 1 391 ? -61.857 28.527 -1.542 1.00 27.69 418 TYR B O 1
ATOM 6305 N N . ALA B 1 392 ? -62.570 28.055 0.548 1.00 26.35 419 ALA B N 1
ATOM 6306 C CA . ALA B 1 392 ? -61.304 28.469 1.153 1.00 25.76 419 ALA B CA 1
ATOM 6307 C C . ALA B 1 392 ? -60.159 27.663 0.568 1.00 25.77 419 ALA B C 1
ATOM 6308 O O . ALA B 1 392 ? -59.132 28.229 0.162 1.00 26.33 419 ALA B O 1
ATOM 6310 N N . MET B 1 393 ? -60.342 26.347 0.476 1.00 25.38 420 MET B N 1
ATOM 6311 C CA . MET B 1 393 ? -59.361 25.498 -0.161 1.00 26.01 420 MET B CA 1
ATOM 6312 C C . MET B 1 393 ? -59.072 25.922 -1.612 1.00 26.06 420 MET B C 1
ATOM 6313 O O . MET B 1 393 ? -57.912 26.042 -2.001 1.00 24.83 420 MET B O 1
ATOM 6318 N N . ALA B 1 394 ? -60.116 26.130 -2.410 1.00 25.90 421 ALA B N 1
ATOM 6319 C CA . ALA B 1 394 ? -59.938 26.550 -3.805 1.00 27.00 421 ALA B CA 1
ATOM 6320 C C . ALA B 1 394 ? -59.186 27.883 -3.917 1.00 27.66 421 ALA B C 1
ATOM 6321 O O . ALA B 1 394 ? -58.251 28.014 -4.730 1.00 28.39 421 ALA B O 1
ATOM 6323 N N . HIS B 1 395 ? -59.568 28.860 -3.096 1.00 27.72 422 HIS B N 1
ATOM 6324 C CA . HIS B 1 395 ? -58.893 30.158 -3.127 1.00 28.30 422 HIS B CA 1
ATOM 6325 C C . HIS B 1 395 ? -57.429 30.081 -2.712 1.00 28.10 422 HIS B C 1
ATOM 6326 O O . HIS B 1 395 ? -56.595 30.802 -3.263 1.00 27.75 422 HIS B O 1
ATOM 6333 N N . GLY B 1 396 ? -57.113 29.199 -1.763 1.00 28.09 423 GLY B N 1
ATOM 6334 C CA . GLY B 1 396 ? -55.717 28.977 -1.359 1.00 27.96 423 GLY B CA 1
ATOM 6335 C C . GLY B 1 396 ? -54.902 28.433 -2.511 1.00 28.77 423 GLY B C 1
ATOM 6336 O O . GLY B 1 396 ? -53.746 28.834 -2.730 1.00 29.18 423 GLY B O 1
ATOM 6337 N N . LEU B 1 397 ? -55.498 27.493 -3.239 1.00 28.55 424 LEU B N 1
ATOM 6338 C CA . LEU B 1 397 ? -54.868 26.921 -4.417 1.00 28.77 424 LEU B CA 1
ATOM 6339 C C . LEU B 1 397 ? -54.655 27.998 -5.492 1.00 28.87 424 LEU B C 1
ATOM 6340 O O . LEU B 1 397 ? -53.578 28.093 -6.070 1.00 29.54 424 LEU B O 1
ATOM 6345 N N . GLN B 1 398 ? -55.664 28.825 -5.717 1.00 29.93 425 GLN B N 1
ATOM 6346 C CA . GLN B 1 398 ? -55.569 29.891 -6.721 1.00 30.94 425 GLN B CA 1
ATOM 6347 C C . GLN B 1 398 ? -54.443 30.868 -6.398 1.00 31.11 425 GLN B C 1
ATOM 6348 O O . GLN B 1 398 ? -53.679 31.262 -7.279 1.00 31.04 425 GLN B O 1
ATOM 6354 N N . ASN B 1 399 ? -54.333 31.243 -5.128 1.00 30.87 426 ASN B N 1
ATOM 6355 C CA . ASN B 1 399 ? -53.346 32.209 -4.714 1.00 31.59 426 ASN B CA 1
ATOM 6356 C C . ASN B 1 399 ? -51.939 31.657 -4.823 1.00 30.78 426 ASN B C 1
ATOM 6357 O O . ASN B 1 399 ? -51.024 32.365 -5.222 1.00 30.57 426 ASN B O 1
ATOM 6362 N N . MET B 1 400 ? -51.789 30.386 -4.477 1.00 30.28 427 MET B N 1
ATOM 6363 C CA . MET B 1 400 ? -50.544 29.650 -4.690 1.00 30.38 427 MET B CA 1
ATOM 6364 C C . MET B 1 400 ? -50.176 29.656 -6.179 1.00 30.35 427 MET B C 1
ATOM 6365 O O . MET B 1 400 ? -49.029 29.895 -6.533 1.00 28.73 427 MET B O 1
ATOM 6370 N N . HIS B 1 401 ? -51.165 29.402 -7.030 1.00 30.33 428 HIS B N 1
ATOM 6371 C CA . HIS B 1 401 ? -50.933 29.375 -8.465 1.00 32.39 428 HIS B CA 1
ATOM 6372 C C . HIS B 1 401 ? -50.513 30.747 -8.999 1.00 32.71 428 HIS B C 1
ATOM 6373 O O . HIS B 1 401 ? -49.531 30.826 -9.749 1.00 32.86 428 HIS B O 1
ATOM 6380 N N . HIS B 1 402 ? -51.239 31.802 -8.601 1.00 33.00 429 HIS B N 1
ATOM 6381 C CA . HIS B 1 402 ? -50.888 33.177 -8.977 1.00 34.30 429 HIS B CA 1
ATOM 6382 C C . HIS B 1 402 ? -49.440 33.466 -8.607 1.00 34.30 429 HIS B C 1
ATOM 6383 O O . HIS B 1 402 ? -48.707 34.086 -9.383 1.00 35.05 429 HIS B O 1
ATOM 6390 N N . ALA B 1 403 ? -49.019 33.005 -7.433 1.00 33.60 430 ALA B N 1
ATOM 6391 C CA . ALA B 1 403 ? -47.666 33.313 -6.944 1.00 33.17 430 ALA B CA 1
ATOM 6392 C C . ALA B 1 403 ? -46.566 32.414 -7.509 1.00 33.11 430 ALA B C 1
ATOM 6393 O O . ALA B 1 403 ? -45.444 32.888 -7.791 1.00 33.29 430 ALA B O 1
ATOM 6395 N N . LEU B 1 404 ? -46.861 31.122 -7.643 1.00 32.45 431 LEU B N 1
ATOM 6396 C CA . LEU B 1 404 ? -45.852 30.141 -8.052 1.00 33.00 431 LEU B CA 1
ATOM 6397 C C . LEU B 1 404 ? -45.850 29.842 -9.542 1.00 32.20 431 LEU B C 1
ATOM 6398 O O . LEU B 1 404 ? -44.823 29.442 -10.082 1.00 32.19 431 LEU B O 1
ATOM 6403 N N . CYS B 1 405 ? -47.001 30.017 -10.184 1.00 31.94 432 CYS B N 1
ATOM 6404 C CA . CYS B 1 405 ? -47.160 29.741 -11.621 1.00 32.62 432 CYS B CA 1
ATOM 6405 C C . CYS B 1 405 ? -47.667 31.007 -12.352 1.00 31.47 432 CYS B C 1
ATOM 6406 O O . CYS B 1 405 ? -48.668 30.965 -13.070 1.00 31.57 432 CYS B O 1
ATOM 6409 N N . PRO B 1 406 ? -46.990 32.149 -12.147 1.00 31.49 433 PRO B N 1
ATOM 6410 C CA . PRO B 1 406 ? -47.535 33.411 -12.648 1.00 31.98 433 PRO B CA 1
ATOM 6411 C C . PRO B 1 406 ? -47.636 33.406 -14.176 1.00 32.46 433 PRO B C 1
ATOM 6412 O O . PRO B 1 406 ? -46.658 33.104 -14.856 1.00 31.33 433 PRO B O 1
ATOM 6416 N N . GLY B 1 407 ? -48.840 33.641 -14.692 1.00 32.35 434 GLY B N 1
ATOM 6417 C CA . GLY B 1 407 ? -49.069 33.680 -16.136 1.00 33.02 434 GLY B CA 1
ATOM 6418 C C . GLY B 1 407 ? -49.288 32.336 -16.789 1.00 33.77 434 GLY B C 1
ATOM 6419 O O . GLY B 1 407 ? -49.678 32.270 -17.964 1.00 33.55 434 GLY B O 1
ATOM 6420 N N . HIS B 1 408 ? -49.047 31.250 -16.046 1.00 33.50 435 HIS B N 1
ATOM 6421 C CA . HIS B 1 408 ? -49.275 29.909 -16.576 1.00 33.68 435 HIS B CA 1
ATOM 6422 C C . HIS B 1 408 ? -50.737 29.550 -16.678 1.00 34.80 435 HIS B C 1
ATOM 6423 O O . HIS B 1 408 ? -51.550 30.041 -15.897 1.00 35.39 435 HIS B O 1
ATOM 6430 N N . VAL B 1 409 ? -51.059 28.687 -17.636 1.00 35.84 436 VAL B N 1
ATOM 6431 C CA . VAL B 1 409 ? -52.422 28.168 -17.803 1.00 37.13 436 VAL B CA 1
ATOM 6432 C C . VAL B 1 409 ? -52.449 26.753 -17.233 1.00 37.39 436 VAL B C 1
ATOM 6433 O O . VAL B 1 409 ? -51.815 25.841 -17.767 1.00 38.25 436 VAL B O 1
ATOM 6437 N N . GLY B 1 410 ? -53.144 26.583 -16.114 1.00 37.86 437 GLY B N 1
ATOM 6438 C CA . GLY B 1 410 ? -53.099 25.321 -15.380 1.00 38.10 437 GLY B CA 1
ATOM 6439 C C . GLY B 1 410 ? -51.805 25.152 -14.602 1.00 38.76 437 GLY B C 1
ATOM 6440 O O . GLY B 1 410 ? -50.968 26.064 -14.559 1.00 37.98 437 GLY B O 1
ATOM 6441 N N . LEU B 1 411 ? -51.646 23.974 -13.998 1.00 39.45 438 LEU B N 1
ATOM 6442 C CA . LEU B 1 411 ? -50.536 23.694 -13.104 1.00 40.21 438 LEU B CA 1
ATOM 6443 C C . LEU B 1 411 ? -49.209 23.698 -13.823 1.00 41.14 438 LEU B C 1
ATOM 6444 O O . LEU B 1 411 ? -49.061 23.105 -14.891 1.00 41.23 438 LEU B O 1
ATOM 6449 N N . CYS B 1 412 ? -48.243 24.364 -13.207 1.00 41.77 439 CYS B N 1
ATOM 6450 C CA . CYS B 1 412 ? -46.889 24.400 -13.708 1.00 43.03 439 CYS B CA 1
ATOM 6451 C C . CYS B 1 412 ? -46.026 23.487 -12.833 1.00 43.09 439 CYS B C 1
ATOM 6452 O O . CYS B 1 412 ? -46.473 23.008 -11.776 1.00 43.07 439 CYS B O 1
ATOM 6455 N N . ASP B 1 413 ? -44.792 23.251 -13.266 1.00 43.18 440 ASP B N 1
ATOM 6456 C CA . ASP B 1 413 ? -43.870 22.377 -12.544 1.00 43.57 440 ASP B CA 1
ATOM 6457 C C . ASP B 1 413 ? -43.756 22.700 -11.054 1.00 43.14 440 ASP B C 1
ATOM 6458 O O . ASP B 1 413 ? -43.649 21.784 -10.224 1.00 43.03 440 ASP B O 1
ATOM 6463 N N . ALA B 1 414 ? -43.777 23.993 -10.716 1.00 42.49 441 ALA B N 1
ATOM 6464 C CA . ALA B 1 414 ? -43.650 24.430 -9.315 1.00 42.14 441 ALA B CA 1
ATOM 6465 C C . ALA B 1 414 ? -44.792 23.922 -8.410 1.00 41.45 441 ALA B C 1
ATOM 6466 O O . ALA B 1 414 ? -44.647 23.872 -7.192 1.00 41.95 441 ALA B O 1
ATOM 6468 N N . MET B 1 415 ? -45.914 23.536 -9.009 1.00 40.44 442 MET B N 1
ATOM 6469 C CA . MET B 1 415 ? -47.028 22.930 -8.262 1.00 39.78 442 MET B CA 1
ATOM 6470 C C . MET B 1 415 ? -47.225 21.437 -8.577 1.00 39.55 442 MET B C 1
ATOM 6471 O O . MET B 1 415 ? -48.330 20.915 -8.464 1.00 39.17 442 MET B O 1
ATOM 6476 N N . LYS B 1 416 ? -46.144 20.761 -8.977 1.00 39.44 443 LYS B N 1
ATOM 6477 C CA . LYS B 1 416 ? -46.156 19.307 -9.221 1.00 39.34 443 LYS B CA 1
ATOM 6478 C C . LYS B 1 416 ? -44.977 18.653 -8.501 1.00 39.36 443 LYS B C 1
ATOM 6479 O O . LYS B 1 416 ? -43.862 18.598 -9.039 1.00 39.70 443 LYS B O 1
ATOM 6485 N N . PRO B 1 417 ? -45.210 18.172 -7.263 1.00 38.97 444 PRO B N 1
ATOM 6486 C CA . PRO B 1 417 ? -46.516 18.193 -6.597 1.00 38.04 444 PRO B CA 1
ATOM 6487 C C . PRO B 1 417 ? -46.767 19.486 -5.800 1.00 37.13 444 PRO B C 1
ATOM 6488 O O . PRO B 1 417 ? -45.869 20.319 -5.661 1.00 36.11 444 PRO B O 1
ATOM 6492 N N . ILE B 1 418 ? -47.990 19.652 -5.296 1.00 36.31 445 ILE B N 1
ATOM 6493 C CA . ILE B 1 418 ? -48.303 20.767 -4.404 1.00 35.42 445 ILE B CA 1
ATOM 6494 C C . ILE B 1 418 ? -47.541 20.650 -3.092 1.00 35.07 445 ILE B C 1
ATOM 6495 O O . ILE B 1 418 ? -47.585 19.615 -2.427 1.00 34.71 445 ILE B O 1
ATOM 6500 N N . ASP B 1 419 ? -46.828 21.710 -2.746 1.00 34.12 446 ASP B N 1
ATOM 6501 C CA . ASP B 1 419 ? -46.034 21.726 -1.535 1.00 34.60 446 ASP B CA 1
ATOM 6502 C C . ASP B 1 419 ? -46.927 22.191 -0.377 1.00 33.05 446 ASP B C 1
ATOM 6503 O O . ASP B 1 419 ? -47.224 23.375 -0.249 1.00 33.06 446 ASP B O 1
ATOM 6508 N N . GLY B 1 420 ? -47.335 21.243 0.465 1.00 32.26 447 GLY B N 1
ATOM 6509 C CA . GLY B 1 420 ? -48.279 21.502 1.562 1.00 29.83 447 GLY B CA 1
ATOM 6510 C C . GLY B 1 420 ? -47.956 22.637 2.519 1.00 28.97 447 GLY B C 1
ATOM 6511 O O . GLY B 1 420 ? -48.856 23.344 2.947 1.00 27.65 447 GLY B O 1
ATOM 6512 N N . SER B 1 421 ? -46.678 22.814 2.864 1.00 27.83 448 SER B N 1
ATOM 6513 C CA . SER B 1 421 ? -46.276 23.892 3.741 1.00 28.46 448 SER B CA 1
ATOM 6514 C C . SER B 1 421 ? -46.447 25.250 3.089 1.00 28.40 448 SER B C 1
ATOM 6515 O O . SER B 1 421 ? -46.721 26.247 3.768 1.00 29.18 448 SER B O 1
ATOM 6518 N N . LYS B 1 422 ? -46.254 25.303 1.776 1.00 28.35 449 LYS B N 1
ATOM 6519 C CA . LYS B 1 422 ? -46.471 26.529 1.043 1.00 28.38 449 LYS B CA 1
ATOM 6520 C C . LYS B 1 422 ? -47.963 26.784 0.928 1.00 27.67 449 LYS B C 1
ATOM 6521 O O . LYS B 1 422 ? -48.427 27.908 1.137 1.00 27.62 449 LYS B O 1
ATOM 6527 N N . LEU B 1 423 ? -48.714 25.738 0.609 1.00 26.79 450 LEU B N 1
ATOM 6528 C CA . LEU B 1 423 ? -50.172 25.894 0.491 1.00 26.68 450 LEU B CA 1
ATOM 6529 C C . LEU B 1 423 ? -50.804 26.425 1.785 1.00 26.42 450 LEU B C 1
ATOM 6530 O O . LEU B 1 423 ? -51.705 27.267 1.749 1.00 27.34 450 LEU B O 1
ATOM 6535 N N . LEU B 1 424 ? -50.339 25.913 2.923 1.00 26.93 451 LEU B N 1
ATOM 6536 C CA . LEU B 1 424 ? -50.753 26.432 4.227 1.00 26.95 451 LEU B CA 1
ATOM 6537 C C . LEU B 1 424 ? -50.639 27.958 4.309 1.00 27.33 451 LEU B C 1
ATOM 6538 O O . LEU B 1 424 ? -51.614 28.621 4.651 1.00 27.32 451 LEU B O 1
ATOM 6543 N N A ASP B 1 425 ? -49.446 28.478 4.001 0.50 27.71 452 ASP B N 1
ATOM 6544 N N B ASP B 1 425 ? -49.474 28.526 4.008 0.50 27.75 452 ASP B N 1
ATOM 6545 C CA A ASP B 1 425 ? -49.156 29.915 3.978 0.50 28.15 452 ASP B CA 1
ATOM 6546 C CA B ASP B 1 425 ? -49.343 29.977 4.112 0.50 28.17 452 ASP B CA 1
ATOM 6547 C C A ASP B 1 425 ? -50.143 30.689 3.113 0.50 27.88 452 ASP B C 1
ATOM 6548 C C B ASP B 1 425 ? -50.190 30.740 3.100 0.50 27.95 452 ASP B C 1
ATOM 6549 O O A ASP B 1 425 ? -50.616 31.745 3.520 0.50 28.24 452 ASP B O 1
ATOM 6550 O O B ASP B 1 425 ? -50.610 31.857 3.391 0.50 28.38 452 ASP B O 1
ATOM 6559 N N . PHE B 1 426 ? -50.444 30.156 1.925 1.00 27.83 453 PHE B N 1
ATOM 6560 C CA . PHE B 1 426 ? -51.355 30.803 0.954 1.00 27.12 453 PHE B CA 1
ATOM 6561 C C . PHE B 1 426 ? -52.798 30.781 1.431 1.00 27.14 453 PHE B C 1
ATOM 6562 O O . PHE B 1 426 ? -53.537 31.745 1.234 1.00 26.45 453 PHE B O 1
ATOM 6570 N N . LEU B 1 427 ? -53.193 29.681 2.065 1.00 26.50 454 LEU B N 1
ATOM 6571 C CA . LEU B 1 427 ? -54.519 29.587 2.679 1.00 26.41 454 LEU B CA 1
ATOM 6572 C C . LEU B 1 427 ? -54.689 30.644 3.755 1.00 26.26 454 LEU B C 1
ATOM 6573 O O . LEU B 1 427 ? -55.692 31.357 3.781 1.00 25.38 454 LEU B O 1
ATOM 6578 N N . ILE B 1 428 ? -53.696 30.752 4.641 1.00 26.71 455 ILE B N 1
ATOM 6579 C CA . ILE B 1 428 ? -53.782 31.684 5.760 1.00 28.11 455 ILE B CA 1
ATOM 6580 C C . ILE B 1 428 ? -54.007 33.152 5.295 1.00 28.40 455 ILE B C 1
ATOM 6581 O O . ILE B 1 428 ? -54.687 33.930 5.949 1.00 28.50 455 ILE B O 1
ATOM 6586 N N . LYS B 1 429 ? -53.479 33.486 4.126 1.00 29.44 456 LYS B N 1
ATOM 6587 C CA . LYS B 1 429 ? -53.525 34.842 3.596 1.00 30.27 456 LYS B CA 1
ATOM 6588 C C . LYS B 1 429 ? -54.657 35.031 2.600 1.00 30.36 456 LYS B C 1
ATOM 6589 O O . LYS B 1 429 ? -54.837 36.120 2.069 1.00 30.83 456 LYS B O 1
ATOM 6595 N N . SER B 1 430 ? -55.436 33.980 2.357 1.00 30.28 457 SER B N 1
ATOM 6596 C CA . SER B 1 430 ? -56.555 34.080 1.410 1.00 30.07 457 SER B CA 1
ATOM 6597 C C . SER B 1 430 ? -57.739 34.793 2.031 1.00 30.08 457 SER B C 1
ATOM 6598 O O . SER B 1 430 ? -57.986 34.694 3.235 1.00 30.21 457 SER B O 1
ATOM 6601 N N . SER B 1 431 ? -58.492 35.504 1.202 1.00 30.40 458 SER B N 1
ATOM 6602 C CA . SER B 1 431 ? -59.735 36.113 1.641 1.00 30.35 458 SER B CA 1
ATOM 6603 C C . SER B 1 431 ? -60.667 36.169 0.453 1.00 29.54 458 SER B C 1
ATOM 6604 O O . SER B 1 431 ? -60.223 36.309 -0.680 1.00 30.16 458 SER B O 1
ATOM 6607 N N . PHE B 1 432 ? -61.957 36.045 0.709 1.00 29.37 459 PHE B N 1
ATOM 6608 C CA . PHE B 1 432 ? -62.926 35.973 -0.365 1.00 29.67 459 PHE B CA 1
ATOM 6609 C C . PHE B 1 432 ? -64.304 36.216 0.204 1.00 30.19 459 PHE B C 1
ATOM 6610 O O . PHE B 1 432 ? -64.491 36.265 1.427 1.00 30.90 459 PHE B O 1
ATOM 6618 N N . ILE B 1 433 ? -65.265 36.374 -0.691 1.00 30.64 460 ILE B N 1
ATOM 6619 C CA . ILE B 1 433 ? -66.661 36.558 -0.301 1.00 30.83 460 ILE B CA 1
ATOM 6620 C C . ILE B 1 433 ? -67.318 35.187 -0.241 1.00 31.06 460 ILE B C 1
ATOM 6621 O O . ILE B 1 433 ? -67.322 34.456 -1.231 1.00 31.20 460 ILE B O 1
ATOM 6626 N N . GLY B 1 434 ? -67.852 34.842 0.926 1.00 31.39 461 GLY B N 1
ATOM 6627 C CA . GLY B 1 434 ? -68.396 33.516 1.180 1.00 32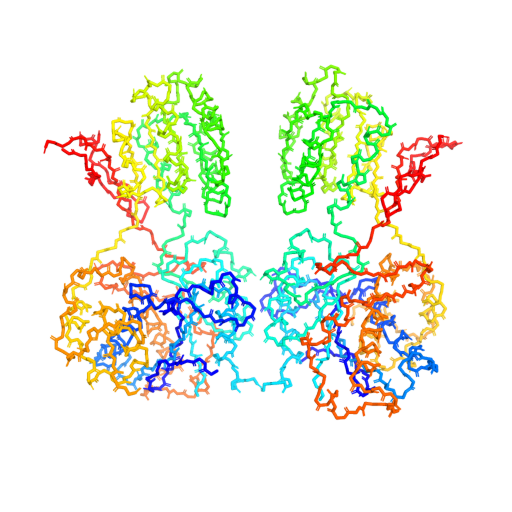.34 461 GLY B CA 1
ATOM 6628 C C . GLY B 1 434 ? -69.777 33.332 0.579 1.00 33.89 461 GLY B C 1
ATOM 6629 O O . GLY B 1 434 ? -70.341 34.271 -0.009 1.00 33.56 461 GLY B O 1
ATOM 6630 N N . VAL B 1 435 ? -70.325 32.129 0.748 1.00 34.57 462 VAL B N 1
ATOM 6631 C CA . VAL B 1 435 ? -71.582 31.744 0.102 1.00 35.92 462 VAL B CA 1
ATOM 6632 C C . VAL B 1 435 ? -72.785 32.622 0.485 1.00 36.37 462 VAL B C 1
ATOM 6633 O O . VAL B 1 435 ? -73.734 32.748 -0.304 1.00 36.60 462 VAL B O 1
ATOM 6637 N N . SER B 1 436 ? -72.751 33.227 1.672 1.00 36.31 463 SER B N 1
ATOM 6638 C CA . SER B 1 436 ? -73.841 34.107 2.101 1.00 37.37 463 SER B CA 1
ATOM 6639 C C . SER B 1 436 ? -73.494 35.597 2.036 1.00 37.36 463 SER B C 1
ATOM 6640 O O . SER B 1 436 ? -74.184 36.416 2.639 1.00 38.16 463 SER B O 1
ATOM 6643 N N . GLY B 1 437 ? -72.427 35.950 1.326 1.00 37.21 464 GLY B N 1
ATOM 6644 C CA . GLY B 1 437 ? -72.038 37.353 1.190 1.00 37.35 464 GLY B CA 1
ATOM 6645 C C . GLY B 1 437 ? -71.052 37.863 2.240 1.00 37.58 464 GLY B C 1
ATOM 6646 O O . GLY B 1 437 ? -70.588 39.001 2.153 1.00 37.46 464 GLY B O 1
ATOM 6647 N N . GLU B 1 438 ? -70.739 37.024 3.227 1.00 37.00 465 GLU B N 1
ATOM 6648 C CA . GLU B 1 438 ? -69.819 37.398 4.302 1.00 37.02 465 GLU B CA 1
ATOM 6649 C C . GLU B 1 438 ? -68.385 37.415 3.776 1.00 36.38 465 GLU B C 1
ATOM 6650 O O . GLU B 1 438 ? -68.072 36.713 2.817 1.00 36.31 465 GLU B O 1
ATOM 6656 N N . GLU B 1 439 ? -67.528 38.227 4.387 1.00 35.59 466 GLU B N 1
ATOM 6657 C CA . GLU B 1 439 ? -66.104 38.220 4.070 1.00 35.23 466 GLU B CA 1
ATOM 6658 C C . GLU B 1 439 ? -65.412 37.105 4.856 1.00 33.62 466 GLU B C 1
ATOM 6659 O O . GLU B 1 439 ? -65.477 37.084 6.072 1.00 33.75 466 GLU B O 1
ATOM 6665 N N . VAL B 1 440 ? -64.777 36.175 4.152 1.00 31.64 467 VAL B N 1
ATOM 6666 C CA . VAL B 1 440 ? -64.071 35.078 4.806 1.00 30.53 467 VAL B CA 1
ATOM 6667 C C . VAL B 1 440 ? -62.570 35.385 4.779 1.00 29.65 467 VAL B C 1
ATOM 6668 O O . VAL B 1 440 ? -62.015 35.680 3.716 1.00 29.60 467 VAL B O 1
ATOM 6672 N N . TRP B 1 441 ? -61.920 35.296 5.930 1.00 28.55 468 TRP B N 1
ATOM 6673 C CA . TRP B 1 441 ? -60.456 35.443 6.002 1.00 28.01 468 TRP B CA 1
ATOM 6674 C C . TRP B 1 441 ? -59.969 34.761 7.286 1.00 27.87 468 TRP B C 1
ATOM 6675 O O . TRP B 1 441 ? -60.787 34.344 8.115 1.00 27.18 468 TRP B O 1
ATOM 6686 N N . PHE B 1 442 ? -58.648 34.675 7.460 1.00 26.60 469 PHE B N 1
ATOM 6687 C CA . PHE B 1 442 ? -58.058 33.967 8.585 1.00 26.50 469 PHE B CA 1
ATOM 6688 C C . PHE B 1 442 ? -56.989 34.844 9.236 1.00 26.81 469 PHE B C 1
ATOM 6689 O O . PHE B 1 442 ? -56.250 35.521 8.533 1.00 26.18 469 PHE B O 1
ATOM 6697 N N . ASP B 1 443 ? -56.895 34.810 10.562 1.00 26.52 470 ASP B N 1
ATOM 6698 C CA . ASP B 1 443 ? -55.813 35.515 11.249 1.00 27.43 470 ASP B CA 1
ATOM 6699 C C . ASP B 1 443 ? -54.585 34.622 11.227 1.00 27.62 470 ASP B C 1
ATOM 6700 O O . ASP B 1 443 ? -54.615 33.549 10.587 1.00 26.85 470 ASP B O 1
ATOM 6705 N N . GLU B 1 444 ? -53.515 35.035 11.906 1.00 28.33 471 GLU B N 1
ATOM 6706 C CA . GLU B 1 444 ? -52.264 34.285 11.849 1.00 30.07 471 GLU B CA 1
ATOM 6707 C C . GLU B 1 444 ? -52.385 32.883 12.458 1.00 29.74 471 GLU B C 1
ATOM 6708 O O . GLU B 1 444 ? -51.536 32.018 12.216 1.00 30.35 471 GLU B O 1
ATOM 6714 N N . LYS B 1 445 ? -53.430 32.666 13.251 1.00 29.47 472 LYS B N 1
ATOM 6715 C CA . LYS B 1 445 ? -53.651 31.349 13.865 1.00 29.43 472 LYS B CA 1
ATOM 6716 C C . LYS B 1 445 ? -54.635 30.465 13.090 1.00 28.69 472 LYS B C 1
ATOM 6717 O O . LYS B 1 445 ? -54.955 29.372 13.538 1.00 29.09 472 LYS B O 1
ATOM 6723 N N . GLY B 1 446 ? -55.085 30.925 11.926 1.00 28.37 473 GLY B N 1
ATOM 6724 C CA . GLY B 1 446 ? -56.086 30.189 11.149 1.00 26.93 473 GLY B CA 1
ATOM 6725 C C . GLY B 1 446 ? -57.502 30.358 11.666 1.00 26.73 473 GLY B C 1
ATOM 6726 O O . GLY B 1 446 ? -58.423 29.642 11.247 1.00 26.21 473 GLY B O 1
ATOM 6727 N N . ASP B 1 447 ? -57.711 31.322 12.555 1.00 26.00 474 ASP B N 1
ATOM 6728 C CA . ASP B 1 447 ? -59.067 31.542 13.090 1.00 26.21 474 ASP B CA 1
ATOM 6729 C C . ASP B 1 447 ? -59.918 32.496 12.271 1.00 26.39 474 ASP B C 1
ATOM 6730 O O . ASP B 1 447 ? -59.395 33.410 11.634 1.00 26.67 474 ASP B O 1
ATOM 6735 N N . ALA B 1 448 ? -61.231 32.287 12.338 1.00 26.45 475 ALA B N 1
ATOM 6736 C CA . ALA B 1 448 ? -62.227 32.960 11.502 1.00 26.93 475 ALA B CA 1
ATOM 6737 C C . ALA B 1 448 ? -62.952 34.062 12.263 1.00 27.21 475 ALA B C 1
ATOM 6738 O O . ALA B 1 448 ? -63.040 34.009 13.488 1.00 27.41 475 ALA B O 1
ATOM 6740 N N . PRO B 1 449 ? -63.514 35.051 11.542 1.00 27.83 476 PRO B N 1
ATOM 6741 C CA . PRO B 1 449 ? -64.398 36.001 12.211 1.00 28.86 476 PRO B CA 1
ATOM 6742 C C . PRO B 1 449 ? -65.621 35.280 12.756 1.00 29.09 476 PRO B C 1
ATOM 6743 O O . PRO B 1 449 ? -65.874 34.148 12.351 1.00 29.32 476 PRO B O 1
ATOM 6747 N N . GLY B 1 450 ? -66.357 35.927 13.663 1.00 29.42 477 GLY B N 1
ATOM 6748 C CA . GLY B 1 450 ? -67.538 35.331 14.286 1.00 30.80 477 GLY B CA 1
ATOM 6749 C C . GLY B 1 450 ? -68.815 36.128 14.094 1.00 31.14 477 GLY B C 1
ATOM 6750 O O . GLY B 1 450 ? -68.817 37.344 14.210 1.00 30.80 477 GLY B O 1
ATOM 6751 N N . ARG B 1 451 ? -69.906 35.438 13.792 1.00 32.84 478 ARG B N 1
ATOM 6752 C CA . ARG B 1 451 ? -71.219 36.078 13.694 1.00 34.10 478 ARG B CA 1
ATOM 6753 C C . ARG B 1 451 ? -72.185 35.226 14.480 1.00 34.79 478 ARG B C 1
ATOM 6754 O O . ARG B 1 451 ? -72.372 34.039 14.174 1.00 34.95 478 ARG B O 1
ATOM 6762 N N . TYR B 1 452 ? -72.781 35.816 15.506 1.00 35.17 479 TYR B N 1
ATOM 6763 C CA . TYR B 1 452 ? -73.718 35.087 16.332 1.00 35.75 479 TYR B CA 1
ATOM 6764 C C . TYR B 1 452 ? -75.072 35.770 16.302 1.00 37.06 479 TYR B C 1
ATOM 6765 O O . TYR B 1 452 ? -75.154 36.985 16.128 1.00 37.57 479 TYR B O 1
ATOM 6774 N N . ASP B 1 453 ? -76.129 34.978 16.446 1.00 38.63 480 ASP B N 1
ATOM 6775 C CA . ASP B 1 453 ? -77.452 35.521 16.750 1.00 40.86 480 ASP B CA 1
ATOM 6776 C C . ASP B 1 453 ? -77.570 35.639 18.251 1.00 41.12 480 ASP B C 1
ATOM 6777 O O . ASP B 1 453 ? -77.025 34.818 18.986 1.00 41.17 480 ASP B O 1
ATOM 6782 N N . ILE B 1 454 ? -78.278 36.661 18.703 1.00 42.71 481 ILE B N 1
ATOM 6783 C CA . ILE B 1 454 ? -78.571 36.812 20.119 1.00 44.19 481 ILE B CA 1
ATOM 6784 C C . ILE B 1 454 ? -80.053 36.571 20.328 1.00 45.48 481 ILE B C 1
ATOM 6785 O O . ILE B 1 454 ? -80.892 37.185 19.668 1.00 45.26 481 ILE B O 1
ATOM 6790 N N . MET B 1 455 ? -80.376 35.673 21.246 1.00 47.41 482 MET B N 1
ATOM 6791 C CA . MET B 1 455 ? -81.787 35.389 21.506 1.00 49.47 482 MET B CA 1
ATOM 6792 C C . MET B 1 455 ? -82.246 35.512 22.948 1.00 50.16 482 MET B C 1
ATOM 6793 O O . MET B 1 455 ? -81.462 35.322 23.891 1.00 49.91 482 MET B O 1
ATOM 6798 N N . ASN B 1 456 ? -83.535 35.841 23.075 1.00 51.33 483 ASN B N 1
ATOM 6799 C CA . ASN B 1 456 ? -84.198 36.165 24.336 1.00 52.48 483 ASN B CA 1
ATOM 6800 C C . ASN B 1 456 ? -85.468 35.325 24.509 1.00 53.60 483 ASN B C 1
ATOM 6801 O O . ASN B 1 456 ? -86.406 35.422 23.699 1.00 53.47 483 ASN B O 1
ATOM 6806 N N . LEU B 1 457 ? -85.493 34.505 25.556 1.00 54.90 484 LEU B N 1
ATOM 6807 C CA . LEU B 1 457 ? -86.676 33.703 25.855 1.00 56.46 484 LEU B CA 1
ATOM 6808 C C . LEU B 1 457 ? -87.800 34.612 26.356 1.00 57.52 484 LEU B C 1
ATOM 6809 O O . LEU B 1 457 ? -87.631 35.355 27.326 1.00 57.44 484 LEU B O 1
ATOM 6814 N N . GLN B 1 458 ? -88.932 34.561 25.657 1.00 58.93 485 GLN B N 1
ATOM 6815 C CA . GLN B 1 458 ? -90.079 35.426 25.947 1.00 60.37 485 GLN B CA 1
ATOM 6816 C C . GLN B 1 458 ? -91.400 34.656 25.944 1.00 61.33 485 GLN B C 1
ATOM 6817 O O . GLN B 1 458 ? -91.518 33.605 25.295 1.00 61.23 485 GLN B O 1
ATOM 6823 N N . TYR B 1 459 ? -92.377 35.180 26.687 1.00 62.61 486 TYR B N 1
ATOM 6824 C CA . TYR B 1 459 ? -93.771 34.754 26.560 1.00 63.74 486 TYR B CA 1
ATOM 6825 C C . TYR B 1 459 ? -94.398 35.585 25.434 1.00 64.47 486 TYR B C 1
ATOM 6826 O O . TYR B 1 459 ? -94.495 36.813 25.536 1.00 64.53 486 TYR B O 1
ATOM 6828 N N . THR B 1 460 ? -94.791 34.908 24.355 1.00 65.49 487 THR B N 1
ATOM 6829 C CA . THR B 1 460 ? -95.219 35.560 23.109 1.00 66.47 487 THR B CA 1
ATOM 6830 C C . THR B 1 460 ? -96.555 36.307 23.211 1.00 67.25 487 THR B C 1
ATOM 6831 O O . THR B 1 460 ? -97.275 36.180 24.207 1.00 67.35 487 THR B O 1
ATOM 6833 N N . GLU B 1 461 ? -96.876 37.085 22.174 1.00 68.07 488 GLU B N 1
ATOM 6834 C CA . GLU B 1 461 ? -98.189 37.741 22.059 1.00 68.82 488 GLU B CA 1
ATOM 6835 C C . GLU B 1 461 ? -99.302 36.725 21.754 1.00 69.33 488 GLU B C 1
ATOM 6836 O O . GLU B 1 461 ? -100.420 37.102 21.377 1.00 69.58 488 GLU B O 1
ATOM 6838 N N . ALA B 1 462 ? -98.975 35.440 21.909 1.00 69.70 489 ALA B N 1
ATOM 6839 C CA . ALA B 1 462 ? -99.948 34.354 21.882 1.00 69.90 489 ALA B CA 1
ATOM 6840 C C . ALA B 1 462 ? -100.116 33.808 23.305 1.00 70.06 489 ALA B C 1
ATOM 6841 O O . ALA B 1 462 ? -100.664 34.492 24.180 1.00 70.27 489 ALA B O 1
ATOM 6843 N N . ASN B 1 463 ? -99.646 32.581 23.528 1.00 69.94 490 ASN B N 1
ATOM 6844 C CA . ASN B 1 463 ? -99.579 31.989 24.866 1.00 69.74 490 ASN B CA 1
ATOM 6845 C C . ASN B 1 463 ? -98.442 30.969 24.948 1.00 69.44 490 ASN B C 1
ATOM 6846 O O . ASN B 1 463 ? -98.461 30.066 25.794 1.00 69.56 490 ASN B O 1
ATOM 6848 N N . ARG B 1 464 ? -97.454 31.127 24.063 1.00 68.82 491 ARG B N 1
ATOM 6849 C CA . ARG B 1 464 ? -96.319 30.202 23.967 1.00 68.08 491 ARG B CA 1
ATOM 6850 C C . ARG B 1 464 ? -94.990 30.865 24.351 1.00 67.48 491 ARG B C 1
ATOM 6851 O O . ARG B 1 464 ? -94.796 32.073 24.149 1.00 67.53 491 ARG B O 1
ATOM 6853 N N . TYR B 1 465 ? -94.086 30.066 24.917 1.00 66.48 492 TYR B N 1
ATOM 6854 C CA . TYR B 1 465 ? -92.721 30.513 25.196 1.00 65.36 492 TYR B CA 1
ATOM 6855 C C . TYR B 1 465 ? -91.835 30.291 23.978 1.00 64.15 492 TYR B C 1
ATOM 6856 O O . TYR B 1 465 ? -91.720 29.165 23.475 1.00 64.21 492 TYR B O 1
ATOM 6865 N N . ASP B 1 466 ? -91.233 31.381 23.502 1.00 62.47 493 ASP B N 1
ATOM 6866 C CA . ASP B 1 466 ? -90.398 31.361 22.302 1.00 60.79 493 ASP B CA 1
ATOM 6867 C C . ASP B 1 466 ? -89.021 31.997 22.530 1.00 59.44 493 ASP B C 1
ATOM 6868 O O . ASP B 1 466 ? -88.878 32.939 23.316 1.00 59.34 493 ASP B O 1
ATOM 6870 N N . TYR B 1 467 ? -88.016 31.463 21.839 1.00 57.79 494 TYR B N 1
ATOM 6871 C CA . TYR B 1 467 ? -86.706 32.097 21.742 1.00 55.75 494 TYR B CA 1
ATOM 6872 C C . TYR B 1 467 ? -86.787 33.164 20.671 1.00 55.20 494 TYR B C 1
ATOM 6873 O O . TYR B 1 467 ? -86.800 32.841 19.481 1.00 55.27 494 TYR B O 1
ATOM 6882 N N . VAL B 1 468 ? -86.845 34.428 21.079 1.00 54.21 495 VAL B N 1
ATOM 6883 C CA . VAL B 1 468 ? -87.005 35.531 20.126 1.00 53.38 495 VAL B CA 1
ATOM 6884 C C . VAL B 1 468 ? -85.643 36.105 19.717 1.00 53.22 495 VAL B C 1
ATOM 6885 O O . VAL B 1 468 ? -84.763 36.320 20.568 1.00 53.25 495 VAL B O 1
ATOM 6889 N N . HIS B 1 469 ? -85.477 36.336 18.414 1.00 52.23 496 HIS B N 1
ATOM 6890 C CA . HIS B 1 469 ? -84.276 36.960 17.864 1.00 51.49 496 HIS B CA 1
ATOM 6891 C C . HIS B 1 469 ? -84.251 38.447 18.219 1.00 50.63 496 HIS B C 1
ATOM 6892 O O . HIS B 1 469 ? -85.082 39.214 17.736 1.00 50.38 496 HIS B O 1
ATOM 6899 N N . VAL B 1 470 ? -83.299 38.850 19.062 1.00 49.12 497 VAL B N 1
ATOM 6900 C CA . VAL B 1 470 ? -83.224 40.245 19.510 1.00 48.02 497 VAL B CA 1
ATOM 6901 C C . VAL B 1 470 ? -82.026 41.026 18.969 1.00 47.17 497 VAL B C 1
ATOM 6902 O O . VAL B 1 470 ? -81.965 42.252 19.088 1.00 47.33 497 VAL B O 1
ATOM 6906 N N . GLY B 1 471 ? -81.078 40.322 18.367 1.00 45.85 498 GLY B N 1
ATOM 6907 C CA . GLY B 1 471 ? -79.937 40.994 17.784 1.00 43.96 498 GLY B CA 1
ATOM 6908 C C . GLY B 1 471 ? -78.852 40.076 17.294 1.00 42.36 498 GLY B C 1
ATOM 6909 O O . GLY B 1 471 ? -79.022 38.856 17.245 1.00 42.31 498 GLY B O 1
ATOM 6910 N N . THR B 1 472 ? -77.733 40.691 16.936 1.00 41.00 499 THR B N 1
ATOM 6911 C CA . THR B 1 472 ? -76.584 40.000 16.380 1.00 39.78 499 THR B CA 1
ATOM 6912 C C . THR B 1 472 ? -75.284 40.531 17.006 1.00 38.47 499 THR B C 1
ATOM 6913 O O . THR B 1 472 ? -75.217 41.661 17.506 1.00 38.39 499 THR B O 1
ATOM 6917 N N . TRP B 1 473 ? -74.260 39.696 16.987 1.00 37.48 500 TRP B N 1
ATOM 6918 C CA . TRP B 1 473 ? -72.903 40.148 17.252 1.00 36.11 500 TRP B CA 1
ATOM 6919 C C . TRP B 1 473 ? -72.142 39.815 15.995 1.00 36.20 500 TRP B C 1
ATOM 6920 O O . TRP B 1 473 ? -71.960 38.645 15.651 1.00 35.72 500 TRP B O 1
ATOM 6931 N N . HIS B 1 474 ? -71.717 40.860 15.309 1.00 36.45 501 HIS B N 1
ATOM 6932 C CA . HIS B 1 474 ? -71.152 40.758 13.975 1.00 37.42 501 HIS B CA 1
ATOM 6933 C C . HIS B 1 474 ? -69.716 41.240 14.030 1.00 36.67 501 HIS B C 1
ATOM 6934 O O . HIS B 1 474 ? -69.452 42.444 14.036 1.00 35.78 501 HIS B O 1
ATOM 6941 N N . GLU B 1 475 ? -68.801 40.283 14.142 1.00 36.72 502 GLU B N 1
ATOM 6942 C CA . GLU B 1 475 ? -67.362 40.548 14.052 1.00 37.32 502 GLU B CA 1
ATOM 6943 C C . GLU B 1 475 ? -66.891 41.713 14.942 1.00 37.35 502 GLU B C 1
ATOM 6944 O O . GLU B 1 475 ? -66.193 42.611 14.476 1.00 37.38 502 GLU B O 1
ATOM 6950 N N . GLY B 1 476 ? -67.298 41.693 16.212 1.00 37.82 503 GLY B N 1
ATOM 6951 C CA . GLY B 1 476 ? -66.921 42.729 17.181 1.00 38.98 503 GLY B CA 1
ATOM 6952 C C . GLY B 1 476 ? -67.984 43.798 17.421 1.00 40.02 503 GLY B C 1
ATOM 6953 O O . GLY B 1 476 ? -67.871 44.587 18.358 1.00 39.83 503 GLY B O 1
ATOM 6954 N N . VAL B 1 477 ? -69.021 43.820 16.585 1.00 40.53 504 VAL B N 1
ATOM 6955 C CA . VAL B 1 477 ? -70.063 44.843 16.678 1.00 41.36 504 VAL B CA 1
ATOM 6956 C C . VAL B 1 477 ? -71.352 44.231 17.223 1.00 42.18 504 VAL B C 1
ATOM 6957 O O . VAL B 1 477 ? -71.932 43.340 16.598 1.00 41.93 504 VAL B O 1
ATOM 6961 N N . LEU B 1 478 ? -71.779 44.703 18.396 1.00 43.09 505 LEU B N 1
ATOM 6962 C CA . LEU B 1 478 ? -73.013 44.246 19.012 1.00 44.09 505 LEU B CA 1
ATOM 6963 C C . LEU B 1 478 ? -74.197 45.124 18.604 1.00 45.59 505 LEU B C 1
ATOM 6964 O O . LEU B 1 478 ? -74.147 46.348 18.733 1.00 45.15 505 LEU B O 1
ATOM 6969 N N . ASN B 1 479 ? -75.258 44.477 18.131 1.00 47.39 506 ASN B N 1
ATOM 6970 C CA . ASN B 1 479 ? -76.476 45.164 17.718 1.00 49.89 506 ASN B CA 1
ATOM 6971 C C . ASN B 1 479 ? -77.722 44.508 18.299 1.00 50.55 506 ASN B C 1
ATOM 6972 O O . ASN B 1 479 ? -78.033 43.363 17.983 1.00 50.55 506 ASN B O 1
ATOM 6977 N N . ILE B 1 480 ? -78.405 45.243 19.174 1.00 52.00 507 ILE B N 1
ATOM 6978 C CA . ILE B 1 480 ? -79.603 44.762 19.867 1.00 53.46 507 ILE B CA 1
ATOM 6979 C C . ILE B 1 480 ? -80.787 45.715 19.655 1.00 54.37 507 ILE B C 1
ATOM 6980 O O . ILE B 1 480 ? -80.598 46.932 19.547 1.00 54.78 507 ILE B O 1
ATOM 6985 N N . ASP B 1 481 ? -81.995 45.151 19.582 1.00 55.44 508 ASP B N 1
ATOM 6986 C CA . ASP B 1 481 ? -83.242 45.931 19.469 1.00 56.30 508 ASP B CA 1
ATOM 6987 C C . ASP B 1 481 ? -84.152 45.767 20.703 1.00 56.98 508 ASP B C 1
ATOM 6988 O O . ASP B 1 481 ? -84.324 44.656 21.212 1.00 57.21 508 ASP B O 1
ATOM 6990 N N . ASP B 1 482 ? -84.746 46.868 21.174 1.00 57.96 509 ASP B N 1
ATOM 6991 C CA . ASP B 1 482 ? -85.579 46.838 22.395 1.00 58.29 509 ASP B CA 1
ATOM 6992 C C . ASP B 1 482 ? -86.970 46.223 22.184 1.00 58.57 509 ASP B C 1
ATOM 6993 O O . ASP B 1 482 ? -87.765 46.703 21.376 1.00 58.78 509 ASP B O 1
#

Radius of gyration: 30.44 Å; Cα contacts (8 Å, |Δi|>4): 1829; chains: 2; bounding box: 90×78×84 Å

CATH classification: 3.40.50.2300 (+1 more: 3.40.50.2300)

Sequence (887 aa):
QRSVARMDGDVIIGALFSVHHQPPAEKVPERKCGEIREQYGIQRVEAMFHTLDKINADPVLLPNITLGSEIRDSCWHSSVALEQSIEFIRDSLKPIAGVIGPGSSSVAIQVQNLLQLFDIPQIAYSATSIDLSDKTLYKYFLRVVPSDTLQARAMLDIVKRYNWTYYVSAVHTEGNNYGESGMDAFKELAAQEGLSIAHSDKIYSNAGEKSFDRLLRKLRERLPKARVVVCFCEGMMTVRGLLSAMRRLGVVGEEFSLIGSDGWADRDEVIEGYEVEANGGITIKLQSPEVRSFDDYFLKLRLDTNTRNPWFPEFWQHRFQCRLPGPNFKRICTGNESLEENYVQDSKMGFVINAIYAMAHGLQNMHHALCPGHHVGLCDAMKPIDGSKLLDFLIKSSFIGVSGEEEVWWFDEKGDAPGRYDIMNLQYTERYDYVHVGTWHEGVLNIDDYKIQRSVARMDGDVIIGALFSVHHQPPAEKVPERKCGEIREQYGIQRVEAMFHTLDKINADPVLLPNITLGSEIRDSCWHSSVALEQSIEFIRDSLKPIAGVIGPGSSSVAIQVQNLLQLFDIPQIAYSATSIDLSDKTLYKYFLRVVPSDTLQARAMLDIVKRYNWTYVSAVHTEGNYGESGMDAFKELAAQEGLSIAHSDKIYSNAGEKSFDRLLRKLRERLPKARVVVCFCEGMTVRGLLSAMRRLGVVGEFSLIGSDGWADRDEVIEGYEVEANGGITIKLQSPEVRSFDDYFLKLRLDTNTRNPWFPEFWQHRFQCRLPNFKRICTGNESLEENYVQDSKMGFVINAIYAMAHGLQNMHHALCPGHVGLCDAMKPIDGSKLLDDFLIKSSFIGVSGEEVWFDEKGDAPGRYDIMNLQYTEANRYDYVHVGTWHEGVLNIDD

Organism: Homo sapiens (NCBI:txid9606)

InterPro domains:
  IPR000162 GPCR, family 3, metabotropic glutamate receptor [PR00593] (253-264)
  IPR000162 GPCR, family 3, metabotropic glutamate receptor [PR00593] (270-282)
  IPR000162 GPCR, family 3, metabotropic glutamate receptor [PR00593] (336-351)
  IPR000162 GPCR, family 3, metabotropic glutamate receptor [PR00593] (405-416)
  IPR000162 GPCR, family 3, metabotropic glutamate receptor [PR00593] (661-675)
  IPR000162 GPCR, family 3, metabotropic glutamate receptor [PR00593] (814-828)
  IPR000337 GPCR, family 3 [PR00248] (42-54)
  IPR000337 GPCR, family 3 [PR00248] (75-90)
  IPR000337 GPCR, family 3 [PR00248] (90-109)
  IPR000337 GPCR, family 3 [PR00248] (159-185)
  IPR000337 GPCR, family 3 [PR00248] (192-211)
  IPR000337 GPCR, family 3 [PR00248] (211-227)
  IPR000337 GPCR, family 3 [PR00248] (227-244)
  IPR000337 GPCR, family 3 [PR00248] (620-642)
  IPR000337 GPCR, family 3 [PR00248] (665-686)
  IPR000337 GPCR, family 3 [PR00248] (706-729)
  IPR000337 GPCR, family 3 [PR00248] (759-782)
  IPR000337 GPCR, family 3 [PR00248] (782-803)
  IPR001256 GPCR, family 3, metabotropic glutamate receptor 1 [PR01051] (4-26)
  IPR001256 GPCR, family 3, metabotropic glutamate receptor 1 [PR01051] (26-40)

Foldseek 3Di:
DADKFKDDWQAEEEEEFAQFAFQDPVCNVVRDAHAGDVQRHVLLSVLLVVLQVVQCPDCPFLNQGHYMYIYYYCNPDQVSLLVVLCVQCVVVLSHHQAYEDDAEQVNVLSSQQVVVVVLHAYEYLHYQFPVLLPCVRRVRYFYAAFHLLVVLVQLVVVCVVVPQQEAEEEFEDDRQGPVSVVSNVVVSVVPRHYYQHYYYHYPPDDLVVLLVVLVSRCVCPPSHLEYEYSYQLQSLLSNLVSCVVVVHADSHAYEYEQSNAFDPVSCPVRLRRCAFYKYKDADFDDQVVSCVPPQPDWPVPPPSPVCVQSVVCVVVVADDPCDDHDHHDPRPDTCVVVDDHNSSSQSSSQSSVLLSQLVSQVCCVQPPPDRYDDVCVVPHDSNSSSVSSQQGWDQGSVRDIFHHHPSNRHFGKMWMFGWHDDVDIGGHTFWMCGRNRTDGDPVVD/DFDKQKDDWQAEAEEEFQQFAFDDPVCNVVRDAHAGDDQRHPLLVVLLVVLQVVQQPDCPFQNQGHYMYIYGYCNPDLVSLLVVLCVQCVVVLSHHQAYEDDAEQVSVLSSQQVCVVVLHAYEYLHHQFPVLLPCVRRVRYFYAAFHLLVLLVQLVVVCVVVPQQEAEEEFEPDRQGVVNVVSNVVVCVVPRHHYQHYYYYHLPDDLVVLLVVVVSVCVSPDSHQEYEYSYALSVLLSNLVSCVVVPHADSHAYEYEQSNAFDCVSCPVRLGRCAFYKYKDAQQDDQPVSCVPPQPDWPVPPPSPPCVQSVQCVVVVADVPDHDHHDPSPDTCPVVDDHNSSSQRSSQSSVLLSQLVRQCCCVQVPPDNYDDPSVVPPDSNSSSVSSQQGWDQTSVRDIWHHHPSNRTFGKMFMWGFHCDPPGDTGTDGAWMCGRNDTDGDD

Nearest PDB structures (foldseek):
  3ks9-assembly3_B  TM=1.002E+00  e=2.478E-96  Homo sapiens
  6n50-assembly2_B  TM=8.160E-01  e=1.481E-73  Homo sapiens
  8t8m-assembly1_A  TM=8.035E-01  e=1.203E-67  Homo sapiens
  8wgc-assembly1_A  TM=9.524E-01  e=8.456E-52  Homo sapiens
  4xaq-assembly1_A  TM=7.968E-01  e=6.537E-55  Homo sapiens

GO terms:
  GO:0005515 protein binding (F, IPI)
  GO:0099530 G protein-coupled receptor activity involved in regulation of postsynaptic membrane potential (F, IDA)
  GO:0099538 synaptic signaling via neuropeptide (P, IDA)
  GO:0007200 phospholipase C-activating G protein-coupled receptor signaling pathway (P, IDA)
  GO:0008066 glutamate receptor activity (F, IDA)
  GO:0038037 G protein-coupled receptor dimeric complex (C, IDA)
  GO:0045211 postsynaptic membrane (C, EXP)
  GO:0005886 plasma membrane (C, IMP)
  GO:0007186 G protein-coupled receptor signaling pathway (P, IMP)
  GO:0007206 phospholipase C-activating G protein-coupled glutamate receptor signaling pathway (P, IMP)
  GO:0005886 plasma membrane (C, TAS)
  GO:0007186 G protein-coupled receptor signaling pathway (P, TAS)
  GO:0007268 chemical synaptic transmission (P, TAS)
  GO:0038038 G protein-coupled receptor homodimeric complex (C, IPI)
  GO:0004930 G protein-coupled receptor activity (F, TAS)
  GO:0008066 glutamate receptor activity (F, TAS)

B-factor: mean 37.87, std 11.91, range [16.84, 76.49]